Protein 7RAH (pdb70)

GO terms:
  GO:0044179 hemolysis in another organism (P, IDA)
  GO:0004016 adenylate cyclase activity (F, IDA)
  GO:0007204 positive regulation of cytosolic calcium ion concentration (P, IDA)
  GO:0015267 channel activity (F, IDA)
  GO:0006171 cAMP biosynthetic process (P, IDA)
  GO:0005576 extracellular region (C, EXP)
  GO:0004016 adenylate cyclase activity (F, EXP)
  GO:0141042 symbiont-mediated cAMP intoxication of host cell (P, EXP)

Solvent-accessible surface area: 50320 Å² total; per-residue (Å²): 126,9,91,10,98,16,95,57,86,64,43,64,13,29,89,44,66,179,5,71,4,49,3,126,4,73,98,88,0,47,42,18,0,3,0,0,11,17,68,73,104,21,31,8,126,3,7,0,18,81,7,46,115,66,30,83,86,26,57,108,36,6,50,10,63,35,71,29,46,70,4,32,1,17,1,45,83,2,72,34,97,2,13,4,24,0,0,0,0,0,0,12,59,83,22,11,26,21,1,23,7,0,86,0,24,4,113,64,129,57,63,18,69,14,57,14,7,0,2,33,9,11,84,80,4,32,121,79,46,22,3,1,0,0,0,0,0,6,60,0,24,33,90,122,17,88,22,75,2,58,10,73,54,73,84,66,136,125,35,40,31,62,10,76,19,82,10,56,69,149,64,4,3,8,2,2,5,0,11,0,32,17,81,67,86,32,6,73,151,59,41,30,0,14,0,27,0,66,9,150,49,50,145,76,59,51,81,46,33,13,46,82,110,127,105,77,82,13,84,30,59,34,30,79,35,16,120,74,52,26,65,31,101,0,33,1,52,9,62,65,38,87,5,35,7,27,0,0,0,0,0,10,12,34,101,90,126,133,11,53,4,0,0,0,5,0,2,33,29,70,38,57,42,29,8,126,57,0,130,81,34,6,76,3,42,32,50,54,101,148,66,17,0,44,0,67,0,40,62,3,93,72,115,1,34,4,67,0,5,0,0,18,4,5,0,27,12,0,4,12,9,1,9,76,28,4,108,27,15,34,0,19,7,29,78,103,77,60,89,24,12,50,9,18,14,3,35,1,15,87,79,5,42,67,84,51,61,0,4,0,0,0,3,0,24,41,0,10,3,58,72,18,84,28,46,2,33,100,40,93,34,110,90,30,45,20,58,3,70,24,35,96,19,130,59,16,23,41,8,16,3,0,0,0,31,5,82,32,105,20,33,76,130,84,62,15,52,0,24,2,32,0,162,46,34,138,28,168,41,100,64,100,3,89,56,98,100,134,51,93,14,76,14,58,52,69,108,34,41,1,38,121,46,64,162,4,64,0,53,0,58,10,75,42,63,7,40,45,42,20,0,0,0,0,3,16,70,100,95,55,18,2,77,16,28,0,59,12,6,67,61,58,18,122,81,15,36,99,42,3,53,10,67,30,77,29,60,66,3,21,0,18,0,59,48,4,72,66,96,2,31,8,28,0,10,0,0,0,2,8,68,34,66,4,40,22,4,86,10,0,64,3,10,17,90,87,109,92,17,46,12,53,8,46,53,47,109,43,35,113,99,3,88,176,85,73,60,72,9,58,11,2,1,1,11,54,0,6,21,98,117,38,107,24,86,116,158,83,136,42,90,91,17,32,20,108,30,48,122,185,46,19,4,3,0,13,4,2,32,20,62,0,35,9,134,32,33,127,71,61,51,92,128,89,99,8,86,30,32,53,84,46,84,31,140,50,71,58,52,16,97,1,32,1,90,4,36,63,40,58,18,53,60,52,3,0,1,0,0,19,23,86,93,84,106,26,15,76,7,0,0,1,1,3,2,25,74,44,26,44,35,36,26,116,158,5,122,69,59,3,59,8,71,33,56,118,106,48,30,9,0,75,0,49,2,32,88,13,74,72,94,1,18,4,44,1,6,0,0,25,7,1,39,71,19,109,78,23,55,11,58,0,45,32,28,1,86,16,0,47,3,44,6,24,63,112,61,81,82,22,16,29,15,40,124,48,15,88,35,13,12,1,40,37,0,6,10,87,86,16,88,24,41,20,100,101,36,95,55,103,87,30,43,24,61,5,66,31,35,104,27,129,72,17,27,34,11,18,6,1,6,2,50,39,78,86,116,125,13,33,3,61,0,166,55,27,120,50,130,42,105,121,133,89,56,117,16,42,85,42,110,34,91,22,88,22,61,15,22,36,119,30,18,90,5,26,0,20,64,31,80,0,16,0,40,3,23,82,72,138,12,62,132,86,1,68,86,6,19,33,99,48,0,0,67,4,29,15,82,138,15,26,0,30,1,10,7,22,2,1,1,10,0,1,0,38,10,132,79,5,38,15,0,20,0,0,135,22,50,4,130,3,3,0,32,99,117,85,2,54,0,60,0,42,42,18,72,1,44,0,82,0,37,11,23,69,1,51,0,53,0,12,85,12,104,2,37,1,82,0,51,91,23,71,1,63,0,39,4,22,15,14,44,61,44,5,59,1,24,0,19,67,32,112,0,18,0,21,0,53,30,0,34,65,134,65,192,57,98,4,35,28,113,78,34,38,3,0,3,0,0,5,10,7,3,7,0,4,0,1,8,13,158,69,62,34,56,11,0,31,2,78,64,4,24,23,0,32,0,2,70,56,84,0,0,0,10,1,11,54,89,60,2,37,0,58,0,68,19,24,65,1,24,0,29,0,18,64,24,64,5,63,0,63,0,24,82,23,74,1,89,0,36,0,41,9,9,43,1,34,0,76,0,25,107,23,71,2,26,0,28,0,3,34,32,109,181,128,154,7,80,0,26,0,85,0,26,94,30,74,0,30,0,38,4,2,90,38,40,9,75,1,18,0,57,9,64,55,38,43,136,2,17,0,121,4,113,12,23,71,115,69,24,123,108,28,136,106,61,60,34,14,18,2,49,5,88,90,44,101,12,4,0,23,0,61,26,45,76,153,56,60,69,44,64,6,130,63,51,66,46,96

Secondary structure (DSSP, 8-state):
---EE-S-SEEEE-TT--EEEEEEESS--TT-EEEEEE-TTS-EEEEEETTTEEPTT--TTEEEEEETTEEEEEESS--GGG-EEEEEEE-SSSS--B---EEEEE--SS-B--EEEEEPPPHHHHHHTEEEEEEEEEEEBSS--EEEEEETTEEE-TTEEEEEPPPPTTT--EEEEEEEEEEHHHHTT--EEEEEEEETTEEEEEEEEEETT--/-EEEEE---EE-TT--EEEEEEEESS-GGGS-EEEEEE-TT--EEEEEEE-TTSS-EE--TTTTTTEEEEEETTTTEEEEEE-S--GGG-EEEEEEEEEEETTEEEEEEE---EEEEE-SSPPBPPEEEEE---GGGEETTEEEEEEEEEEEBSS--EEEEGGGT--TTEEEPPPEE-TTS-EEEEEEEEEEGGGGGT--EEEEEEEGGGTEEEEEEEPPP--/--EEEE-SEEEE-TT--EEEEEEESS---GGGEEEEEE-TTS--EEEEETTTEE-TT--TTEEEEEETTEEEEEESS--GGG-EEEEEEE-SSSSPEE---EEEEE----B--EEEEEPPPHHHHTTT----EEEEEEEBSS-EEEE---S--EEEPPPPTTT--EEEEE--EEEETT-SS-EE-/-EEEEP--EEE-TT--EEEEEEEESS-GGGEEEEEEEE-TT---EEEEEE-TTT--EEE-GGGBTTEEEEEETTTTEEEEEE-S--GGG-EEEEEEEEEESSS-------EE---EEEEE-S-------B--EEEE--EEEESS--EEEEBTTTTB-SSEEEPPPEE-TTS-EEE-EEEEE-S---EEEETTTTEEEE-/-EEE--SS--EEE----SS-EEEE--SS--EEESSSSPPPHHHHHHHTTEEEEEETTTTEEESSTTT-TT-EEEEES--EEE--SSEEEEE--SS--EEE--SS--EEE--SS--EEE--SSS-EEE--SS--EEE--S-SS--EEE--SS--EEE-GGGS-SS---S-BTTSEEEEEETTTTEEEEEEETTEEEEEEEES--EEE--SSEEEEE--SS--EEE--SSS-EEE--SS--EEE--SSS-EEE--SSS-EEE--SS--EEE-----------EEE--SS--EEEE-TT--EEEE---TT---EEEESS-GGGEEEEEETTEEEEEETTSS-EEEETTTTT-GGG---EEEE-

Foldseek 3Di:
DKAKEWPAAEDAEAFFAKDKTKIFIPWFLAQQKWKWWQAPVGDIDTADGSQFHGDPPHDPQWGKDDGITMIMIIRRGDDLRRQTWMKMWRPRDPPTDIYPIYGYAYPDPDWAAWDKDKDWADPVQLVVFWTKIKIKTDFGPDPDKDKWKDFQNHTDDPQKDKDKDDQDSPSSGIMMMIIRTDGSVVVVVTFKIWIWMDDPVDPHIDIDMGTNPPD/DAKAKDWADEAEAFAKTKIKIADDDDQQLQFKKFKWWAAPVRDIGTAWIAHSNRPDIDGDPVQPPFWDWGDDSVRRMIMIMGGNDDQRPFTWMKMFTWDDDPHDIDTDGIHGTGTHGHHPDDWDAWDKDWFAWDPVQDDDQKTKIWIKTDFGDDDDKDKDKPVPPDDPQKDWDDWDQDPVRGTITMIMGMDGPVCLVPDWMWMWMADPNVRDTDIHIHHHDDD/DAKAKPDQEAEAAFFGKDKIKIFDPWWAALQFKFKWWDAPPDDIDTAGGSFFRGDPPHDPQWGKDDGTGIIMIIGRGDDLVRFTWMKMWGPRDPPIDIYPTYGYAYDDPFDFWDKDKDWADPVRCVVVDTQIKIKTPFGPDPDKDADPPPQKDKDKDDQDSPRRGIMMMISHWMGDPPDPHTDDD/DAWAKDAADEEAQQAKDKIKIADDDDQLQFWKKWKWWAAVPGDIHTAWIARQVPRDIDGDPVCVVQWDWDHDNVRSMIMIMGHNGHQVRQTWMKMFTFFGNDDDTDGDGDYIHPTYGYGYDNDDFDDWDWDVDKDWIKTDFGAPDDKDKDDPVNPDDPQKDWDDWDQDPVRTIMTMIMGNDNVVDIWMQDPVVRDIDDD/DEEAADQEEEEAEDELDQAEYEYENHHYAYEYEHAPDDHDPVCCVVVPQEAWEEAVQQQWINSRPPPRRNRIYRYDPHAEYHTYLGEYEYEAHQEAYEYEQAHYEYEYEDAHYAYEYEPHHYAYEYHDAHYEYEYEYAQDLHEYEEANHDYAYEYEDARQDDPDDGDAAAVVFAQKEEAQQVQKIFRGDDVPDTGIYGHYPHAEYEAYQTEYHAEGHQEAHEYAHAHYAYEYEHYHYEYEEHQHAYAYEYECAAYAYEYELHHEEYEYEQHAHPPLRAEYEAENYDYAYEYEEEARRHEYEYFFFPLDAHEYEYAAAPVQWDWDDDPQWIWIDGHPGNHIYIQPNCNVDNGSHHDHYHYD

Nearest PDB structures (foldseek):
  7rah-assembly1_A  TM=1.005E+00  e=9.576E-44  Mus musculus
  5it2-assembly1_L  TM=9.263E-01  e=7.895E-34  Homo sapiens
  6dc9-assembly2_M  TM=9.165E-01  e=2.659E-32  Homo sapiens
  3ulu-assembly1_E  TM=9.504E-01  e=9.015E-30  Homo sapiens
  6amm-assembly1_L  TM=8.736E-01  e=2.185E-30  Homo sapiens

Structure (mmCIF, N/CA/C/O backbone):
data_7RAH
#
_entry.id   7RAH
#
_cell.length_a   65.559
_cell.length_b   117.020
_cell.length_c   254.709
_cell.angle_alpha   90.000
_cell.angle_beta   90.000
_cell.angle_gamma   90.000
#
_symmetry.space_group_name_H-M   'P 21 21 21'
#
loop_
_entity.id
_entity.type
_entity.pdbx_description
1 polymer 'M1H5 Fab Light Chain'
2 polymer 'M1H5 Fab Heavy Chain'
3 polymer 'M2B10 Fab Light Chain'
4 polymer 'M2B10 Fab Heavy Chain'
5 polymer 'Bifunctional adenylate cyclase toxin/hemolysin CyaA,Bifunctional adenylate cyclase toxin/hemolysin CyaA'
6 non-polymer 'PHOSPHATE ION'
7 non-polymer 'CALCIUM ION'
8 water water
#
loop_
_atom_site.group_PDB
_atom_site.id
_atom_site.type_symbol
_atom_site.label_atom_id
_atom_site.label_alt_id
_atom_site.label_comp_id
_atom_site.label_asym_id
_atom_site.label_entity_id
_atom_site.label_seq_id
_atom_site.pdbx_PDB_ins_code
_atom_site.Cartn_x
_atom_site.Cartn_y
_atom_site.Cartn_z
_atom_site.occupancy
_atom_site.B_iso_or_equiv
_atom_site.auth_seq_id
_atom_site.auth_comp_id
_atom_site.auth_asym_id
_atom_site.auth_atom_id
_atom_site.pdbx_PDB_model_num
ATOM 1 N N . ASP A 1 1 ? 11.01576 -13.71383 49.98661 1.000 99.32785 1 ASP A N 1
ATOM 2 C CA . ASP A 1 1 ? 10.50465 -12.64025 49.14280 1.000 81.09618 1 ASP A CA 1
ATOM 3 C C . ASP A 1 1 ? 9.07555 -12.92936 48.70054 1.000 79.34758 1 ASP A C 1
ATOM 4 O O . ASP A 1 1 ? 8.56846 -14.03577 48.88874 1.000 84.50905 1 ASP A O 1
ATOM 9 N N . ILE A 1 2 ? 8.42950 -11.92755 48.11325 1.000 70.48291 2 ILE A N 1
ATOM 10 C CA . ILE A 1 2 ? 7.07899 -12.09448 47.58918 1.000 65.35002 2 ILE A CA 1
ATOM 11 C C . ILE A 1 2 ? 7.15456 -12.82135 46.25452 1.000 72.00005 2 ILE A C 1
ATOM 12 O O . ILE A 1 2 ? 7.88869 -12.40882 45.34858 1.000 71.12276 2 ILE A O 1
ATOM 17 N N . GLN A 1 3 ? 6.39570 -13.90477 46.12857 1.000 59.35533 3 GLN A N 1
ATOM 18 C CA . GLN A 1 3 ? 6.36271 -14.69567 44.90768 1.000 63.21653 3 GLN A CA 1
ATOM 19 C C . GLN A 1 3 ? 5.10819 -14.35981 44.11466 1.000 59.32602 3 GLN A C 1
ATOM 20 O O . GLN A 1 3 ? 4.00272 -14.33944 44.66665 1.000 54.77415 3 GLN A O 1
ATOM 26 N N . MET A 1 4 ? 5.28558 -14.09127 42.82627 1.000 53.48144 4 MET A N 1
ATOM 27 C CA . MET A 1 4 ? 4.18046 -13.81485 41.92155 1.000 51.52688 4 MET A CA 1
ATOM 28 C C . MET A 1 4 ? 3.95511 -15.04667 41.05629 1.000 56.73661 4 MET A C 1
ATOM 29 O O . MET A 1 4 ? 4.85361 -15.46378 40.31723 1.000 55.36382 4 MET A O 1
ATOM 34 N N . ILE A 1 5 ? 2.76508 -15.62979 41.15610 1.000 57.87055 5 ILE A N 1
ATOM 35 C CA . ILE A 1 5 ? 2.43415 -16.87017 40.46746 1.000 53.71919 5 ILE A CA 1
ATOM 36 C C . ILE A 1 5 ? 1.31149 -16.59017 39.48175 1.000 57.58221 5 ILE A C 1
ATOM 37 O O . ILE A 1 5 ? 0.21998 -16.16252 39.87830 1.000 56.76609 5 ILE A O 1
ATOM 42 N N . GLN A 1 6 ? 1.58217 -16.82448 38.20217 1.000 57.73256 6 GLN A N 1
ATOM 43 C CA . GLN A 1 6 ? 0.55614 -16.85029 37.16811 1.000 61.13310 6 GLN A CA 1
ATOM 44 C C . GLN A 1 6 ? 0.30288 -18.31505 36.83313 1.000 62.28537 6 GLN A C 1
ATOM 45 O O . GLN A 1 6 ? 1.17562 -18.98924 36.27671 1.000 69.46795 6 GLN A O 1
ATOM 51 N N . SER A 1 7 ? -0.88584 -18.80885 37.19356 1.000 69.04742 7 SER A N 1
ATOM 52 C CA . SER A 1 7 ? -1.16498 -20.23899 37.08892 1.000 72.28080 7 SER A CA 1
ATOM 53 C C . SER A 1 7 ? -1.06293 -20.73722 35.65371 1.000 67.91396 7 SER A C 1
ATOM 54 O O . SER A 1 7 ? -0.68310 -21.89117 35.42278 1.000 64.30836 7 SER A O 1
ATOM 57 N N . THR A 1 8 ? -1.38902 -19.89106 34.68340 1.000 63.39247 8 THR A N 1
ATOM 58 C CA . THR A 1 8 ? -1.34100 -20.25343 33.27424 1.000 60.02724 8 THR A CA 1
ATOM 59 C C . THR A 1 8 ? -0.04937 -19.72384 32.66296 1.000 59.68744 8 THR A C 1
ATOM 60 O O . THR A 1 8 ? 0.21822 -18.51848 32.71426 1.000 56.09463 8 THR A O 1
ATOM 64 N N . SER A 1 9 ? 0.75157 -20.62584 32.09636 1.000 65.26437 9 SER A N 1
ATOM 65 C CA . SER A 1 9 ? 1.96771 -20.22692 31.40131 1.000 58.56651 9 SER A CA 1
ATOM 66 C C . SER A 1 9 ? 1.71554 -19.89659 29.93884 1.000 59.40059 9 SER A C 1
ATOM 67 O O . SER A 1 9 ? 2.45123 -19.09182 29.35522 1.000 58.55932 9 SER A O 1
ATOM 70 N N . SER A 1 10 ? 0.69318 -20.50068 29.33801 1.000 56.20500 10 SER A N 1
ATOM 71 C CA . SER A 1 10 ? 0.36269 -20.27227 27.94004 1.000 61.67367 10 SER A CA 1
ATOM 72 C C . SER A 1 10 ? -1.11570 -20.55777 27.73185 1.000 55.44735 10 SER A C 1
ATOM 73 O O . SER A 1 10 ? -1.66982 -21.47421 28.34513 1.000 61.34933 10 SER A O 1
ATOM 76 N N . LEU A 1 11 ? -1.74668 -19.77064 26.86448 1.000 55.52018 11 LEU A N 1
ATOM 77 C CA . LEU A 1 11 ? -3.15138 -19.96740 26.54715 1.000 62.50845 11 LEU A CA 1
ATOM 78 C C . LEU A 1 11 ? -3.41317 -19.47349 25.13276 1.000 60.56190 11 LEU A C 1
ATOM 79 O O . LEU A 1 11 ? -2.69725 -18.61158 24.61465 1.000 58.66934 11 LEU A O 1
ATOM 84 N N . SER A 1 12 ? -4.44550 -20.03599 24.51214 1.000 59.96017 12 SER A N 1
ATOM 85 C CA . SER A 1 12 ? -4.86240 -19.65067 23.17242 1.000 61.77004 12 SER A CA 1
ATOM 86 C C . SER A 1 12 ? -6.33383 -19.27366 23.20909 1.000 61.12083 12 SER A C 1
ATOM 87 O O . SER A 1 12 ? -7.14246 -19.97731 23.82226 1.000 73.00053 12 SER A O 1
ATOM 90 N N . ALA A 1 13 ? -6.67580 -18.16201 22.56409 1.000 57.83138 13 ALA A N 1
ATOM 91 C CA . ALA A 1 13 ? -8.05104 -17.69428 22.52012 1.000 62.52311 13 ALA A CA 1
ATOM 92 C C . ALA A 1 13 ? -8.34498 -17.12768 21.13975 1.000 62.56688 13 ALA A C 1
ATOM 93 O O . ALA A 1 13 ? -7.43880 -16.75928 20.38852 1.000 58.14520 13 ALA A O 1
ATOM 95 N N . SER A 1 14 ? -9.63192 -17.05829 20.81663 1.000 66.19019 14 SER A N 1
ATOM 96 C CA . SER A 1 14 ? -10.05823 -16.63405 19.49414 1.000 69.27039 14 SER A CA 1
ATOM 97 C C . SER A 1 14 ? -10.11584 -15.11248 19.40038 1.000 63.09860 14 SER A C 1
ATOM 98 O O . SER A 1 14 ? -10.10177 -14.39737 20.40530 1.000 70.20810 14 SER A O 1
ATOM 101 N N . LEU A 1 15 ? -10.17546 -14.62150 18.16485 1.000 64.95539 15 LEU A N 1
ATOM 102 C CA . LEU A 1 15 ? -10.36610 -13.19602 17.94186 1.000 61.28722 15 LEU A CA 1
ATOM 103 C C . LEU A 1 15 ? -11.74594 -12.77284 18.42855 1.000 68.20100 15 LEU A C 1
ATOM 104 O O . LEU A 1 15 ? -12.72488 -13.51179 18.29332 1.000 67.35104 15 LEU A O 1
ATOM 109 N N . GLY A 1 16 ? -11.81858 -11.57707 19.00868 1.000 66.30325 16 GLY A N 1
ATOM 110 C CA . GLY A 1 16 ? -13.04797 -11.09143 19.59635 1.000 59.64829 16 GLY A CA 1
ATOM 111 C C . GLY A 1 16 ? -13.42718 -11.73071 20.91398 1.000 67.22478 16 GLY A C 1
ATOM 112 O O . GLY A 1 16 ? -14.43517 -11.32823 21.50943 1.000 74.29229 16 GLY A O 1
ATOM 113 N N . ASP A 1 17 ? -12.65882 -12.70713 21.38906 1.000 66.66343 17 ASP A N 1
ATOM 114 C CA . ASP A 1 17 ? -12.94741 -13.37863 22.64513 1.000 68.80859 17 ASP A CA 1
ATOM 115 C C . ASP A 1 17 ? -12.55025 -12.50406 23.83059 1.000 66.47141 17 ASP A C 1
ATOM 116 O O . ASP A 1 17 ? -11.74414 -11.57680 23.71380 1.000 56.74387 17 ASP A O 1
ATOM 121 N N . ARG A 1 18 ? -13.13422 -12.81256 24.98572 1.000 70.26778 18 ARG A N 1
ATOM 122 C CA . ARG A 1 18 ? -12.75326 -12.17867 26.24112 1.000 64.68521 18 ARG A CA 1
ATOM 123 C C . ARG A 1 18 ? -11.73319 -13.06604 26.94337 1.000 66.03399 18 ARG A C 1
ATOM 124 O O . ARG A 1 18 ? -12.02185 -14.22709 27.25473 1.000 68.90858 18 ARG A O 1
ATOM 132 N N . VAL A 1 19 ? -10.54435 -12.52131 27.18665 1.000 61.78736 19 VAL A N 1
ATOM 133 C CA . VAL A 1 19 ? -9.42140 -13.27105 27.73534 1.000 58.54818 19 VAL A CA 1
ATOM 134 C C . VAL A 1 19 ? -9.09734 -12.71222 29.11228 1.000 59.56687 19 VAL A C 1
ATOM 135 O O . VAL A 1 19 ? -9.04216 -11.49041 29.29341 1.000 57.31175 19 VAL A O 1
ATOM 139 N N . THR A 1 20 ? -8.87505 -13.60378 30.07571 1.000 59.84442 20 THR A N 1
ATOM 140 C CA . THR A 1 20 ? -8.50856 -13.21820 31.43129 1.000 57.75484 20 THR A CA 1
ATOM 141 C C . THR A 1 20 ? -7.23048 -13.93990 31.83092 1.000 51.33932 20 THR A C 1
ATOM 142 O O . THR A 1 20 ? -7.13762 -15.16506 31.70318 1.000 54.18856 20 THR A O 1
ATOM 146 N N . ILE A 1 21 ? -6.24852 -13.17634 32.30370 1.000 52.71560 21 ILE A N 1
ATOM 147 C CA . ILE A 1 21 ? -4.99602 -13.71087 32.82425 1.000 44.98161 21 ILE A CA 1
ATOM 148 C C . ILE A 1 21 ? -4.93955 -13.40146 34.31230 1.000 47.79724 21 ILE A C 1
ATOM 149 O O . ILE A 1 21 ? -5.12370 -12.24794 34.71872 1.000 53.08532 21 ILE A O 1
ATOM 154 N N . SER A 1 22 ? -4.68935 -14.42470 35.12169 1.000 52.52480 22 SER A N 1
ATOM 155 C CA . SER A 1 22 ? -4.69416 -14.28293 36.56881 1.000 53.53767 22 SER A CA 1
ATOM 156 C C . SER A 1 22 ? -3.27423 -14.17641 37.11147 1.000 50.81621 22 SER A C 1
ATOM 157 O O . SER A 1 22 ? -2.31812 -14.68847 36.52309 1.000 51.76957 22 SER A O 1
ATOM 160 N N . CYS A 1 23 ? -3.15280 -13.49684 38.24793 1.000 48.79497 23 CYS A N 1
ATOM 161 C CA . CYS A 1 23 ? -1.89463 -13.34991 38.96243 1.000 55.04883 23 CYS A CA 1
ATOM 162 C C . CYS A 1 23 ? -2.17951 -13.52630 40.44576 1.000 55.00441 23 CYS A C 1
ATOM 163 O O . CYS A 1 23 ? -3.22778 -13.09580 40.93525 1.000 60.43329 23 CYS A O 1
ATOM 166 N N . ARG A 1 24 ? -1.26082 -14.17958 41.15435 1.000 54.85417 24 ARG A N 1
ATOM 167 C CA . ARG A 1 24 ? -1.41383 -14.42129 42.58361 1.000 58.78192 24 ARG A CA 1
ATOM 168 C C . ARG A 1 24 ? -0.11757 -14.09025 43.30604 1.000 59.68893 24 ARG A C 1
ATOM 169 O O . ARG A 1 24 ? 0.96211 -14.51623 42.88294 1.000 61.74902 24 ARG A O 1
ATOM 177 N N . ALA A 1 25 ? -0.23036 -13.33661 44.39363 1.000 54.38623 25 ALA A N 1
ATOM 178 C CA . ALA A 1 25 ? 0.90418 -12.98630 45.23141 1.000 55.39553 25 ALA A CA 1
ATOM 179 C C . ALA A 1 25 ? 0.87469 -13.80637 46.51408 1.000 54.61255 25 ALA A C 1
ATOM 180 O O . ALA A 1 25 ? -0.19268 -14.12309 47.04416 1.000 57.69624 25 ALA A O 1
ATOM 182 N N . SER A 1 26 ? 2.06463 -14.15204 47.00897 1.000 59.07302 26 SER A N 1
ATOM 183 C CA . SER A 1 26 ? 2.16867 -14.91661 48.24595 1.000 58.61723 26 SER A CA 1
ATOM 184 C C . SER A 1 26 ? 1.81527 -14.09458 49.47815 1.000 61.82878 26 SER A C 1
ATOM 185 O O . SER A 1 26 ? 1.62026 -14.67326 50.55273 1.000 62.53333 26 SER A O 1
ATOM 188 N N . GLN A 1 27 ? 1.73900 -12.77166 49.35212 1.000 61.71419 27 GLN A N 1
ATOM 189 C CA . GLN A 1 27 ? 1.36641 -11.89262 50.44912 1.000 58.79555 27 GLN A CA 1
ATOM 190 C C . GLN A 1 27 ? 0.40092 -10.84217 49.92324 1.000 60.89014 27 GLN A C 1
ATOM 191 O O . GLN A 1 27 ? 0.14799 -10.74506 48.71967 1.000 65.12282 27 GLN A O 1
ATOM 197 N N . ASP A 1 28 ? -0.13992 -10.04770 50.84102 1.000 60.93474 28 ASP A N 1
ATOM 198 C CA . ASP A 1 28 ? -0.92778 -8.88592 50.45288 1.000 60.04497 28 ASP A CA 1
ATOM 199 C C . ASP A 1 28 ? 0.00266 -7.81153 49.90501 1.000 55.44330 28 ASP A C 1
ATOM 200 O O . ASP A 1 28 ? 0.91923 -7.36365 50.60146 1.000 62.26135 28 ASP A O 1
ATOM 205 N N . ILE A 1 29 ? -0.22168 -7.40353 48.65732 1.000 45.90749 29 ILE A N 1
ATOM 206 C CA . ILE A 1 29 ? 0.61239 -6.39848 48.01174 1.000 51.79381 29 ILE A CA 1
ATOM 207 C C . ILE A 1 29 ? -0.09907 -5.05557 47.90342 1.000 56.46363 29 ILE A C 1
ATOM 208 O O . ILE A 1 29 ? 0.39259 -4.15243 47.21784 1.000 56.04312 29 ILE A O 1
ATOM 213 N N . SER A 1 30 ? -1.25063 -4.90488 48.56295 1.000 60.30622 30 SER A N 1
ATOM 214 C CA . SER A 1 30 ? -1.92002 -3.61127 48.72512 1.000 54.28194 30 SER A CA 1
ATOM 215 C C . SER A 1 30 ? -2.21302 -2.94612 47.38079 1.000 58.27482 30 SER A C 1
ATOM 216 O O . SER A 1 30 ? -2.01994 -1.74001 47.20913 1.000 57.04018 30 SER A O 1
ATOM 219 N N . ASN A 1 31 ? -2.67339 -3.74286 46.41665 1.000 53.48914 31 ASN A N 1
ATOM 220 C CA . ASN A 1 31 ? -3.09476 -3.32019 45.08282 1.000 51.73418 31 ASN A CA 1
ATOM 221 C C . ASN A 1 31 ? -1.95821 -2.76402 44.23107 1.000 48.74184 31 ASN A C 1
ATOM 222 O O . ASN A 1 31 ? -2.21035 -2.34443 43.09462 1.000 48.02729 31 ASN A O 1
ATOM 227 N N . TYR A 1 32 ? -0.72117 -2.74447 44.72840 1.000 45.53113 32 TYR A N 1
ATOM 228 C CA . TYR A 1 32 ? 0.41065 -2.32059 43.91323 1.000 43.45633 32 TYR A CA 1
ATOM 229 C C . TYR A 1 32 ? 0.77029 -3.41860 42.92128 1.000 46.36734 32 TYR A C 1
ATOM 230 O O . TYR A 1 32 ? 1.79833 -4.08754 43.06797 1.000 46.37485 32 TYR A O 1
ATOM 239 N N . LEU A 1 33 ? -0.07669 -3.61202 41.91285 1.000 44.12095 33 LEU A N 1
ATOM 240 C CA . LEU A 1 33 ? 0.06848 -4.69067 40.94634 1.000 42.40451 33 LEU A CA 1
ATOM 241 C C . LEU A 1 33 ? 0.09335 -4.08956 39.54947 1.000 44.95890 33 LEU A C 1
ATOM 242 O O . LEU A 1 33 ? -0.79793 -3.31410 39.18948 1.000 45.81188 33 LEU A O 1
ATOM 247 N N . ASN A 1 34 ? 1.11357 -4.43803 38.77015 1.000 44.40581 34 ASN A N 1
ATOM 248 C CA . ASN A 1 34 ? 1.29715 -3.89226 37.43414 1.000 45.07541 34 ASN A CA 1
ATOM 249 C C . ASN A 1 34 ? 1.35116 -5.01243 36.40481 1.000 48.16373 34 ASN A C 1
ATOM 250 O O . ASN A 1 34 ? 1.76742 -6.13523 36.70299 1.000 48.35911 34 ASN A O 1
ATOM 255 N N . TRP A 1 35 ? 0.92782 -4.69269 35.18551 1.000 45.89978 35 TRP A N 1
ATOM 256 C CA . TRP A 1 35 ? 0.93634 -5.63117 34.07402 1.000 46.51154 35 TRP A CA 1
ATOM 257 C C . TRP A 1 35 ? 1.79767 -5.08145 32.94770 1.000 46.82704 35 TRP A C 1
ATOM 258 O O . TRP A 1 35 ? 1.70902 -3.89831 32.60432 1.000 43.19651 35 TRP A O 1
ATOM 269 N N . TYR A 1 36 ? 2.62992 -5.94542 32.37649 1.000 41.10801 36 TYR A N 1
ATOM 270 C CA . TYR A 1 36 ? 3.48762 -5.58603 31.25951 1.000 40.96654 36 TYR A CA 1
ATOM 271 C C . TYR A 1 36 ? 3.23611 -6.52659 30.09041 1.000 42.05627 36 TYR A C 1
ATOM 272 O O . TYR A 1 36 ? 2.93388 -7.70980 30.27284 1.000 47.59193 36 TYR A O 1
ATOM 281 N N . GLN A 1 37 ? 3.35883 -5.98241 28.88601 1.000 42.82381 37 GLN A N 1
ATOM 282 C CA . GLN A 1 37 ? 3.19003 -6.73317 27.65188 1.000 41.16338 37 GLN A CA 1
ATOM 283 C C . GLN A 1 37 ? 4.52095 -6.78745 26.91910 1.000 42.06056 37 GLN A C 1
ATOM 284 O O . GLN A 1 37 ? 5.12600 -5.74464 26.64879 1.000 46.40432 37 GLN A O 1
ATOM 290 N N . GLN A 1 38 ? 4.97702 -7.99663 26.60638 1.000 37.30060 38 GLN A N 1
ATOM 291 C CA . GLN A 1 38 ? 6.17534 -8.19648 25.80022 1.000 38.00907 38 GLN A CA 1
ATOM 292 C C . GLN A 1 38 ? 5.75815 -8.79287 24.46278 1.000 43.54951 38 GLN A C 1
ATOM 293 O O . GLN A 1 38 ? 5.32052 -9.94680 24.39847 1.000 42.56127 38 GLN A O 1
ATOM 299 N N . LYS A 1 39 ? 5.88768 -8.00061 23.40213 1.000 45.30396 39 LYS A N 1
ATOM 300 C CA . LYS A 1 39 ? 5.60413 -8.48078 22.06496 1.000 48.09481 39 LYS A CA 1
ATOM 301 C C . LYS A 1 39 ? 6.62508 -9.54428 21.66454 1.000 46.15756 39 LYS A C 1
ATOM 302 O O . LYS A 1 39 ? 7.69349 -9.65055 22.27089 1.000 45.28149 39 LYS A O 1
ATOM 308 N N . PRO A 1 40 ? 6.30520 -10.36226 20.65644 1.000 56.99620 40 PRO A N 1
ATOM 309 C CA . PRO A 1 40 ? 7.25718 -11.40258 20.22911 1.000 55.73051 40 PRO A CA 1
ATOM 310 C C . PRO A 1 40 ? 8.63420 -10.87510 19.85817 1.000 49.51080 40 PRO A C 1
ATOM 311 O O . PRO A 1 40 ? 9.62018 -11.61121 19.99157 1.000 54.64735 40 PRO A O 1
ATOM 315 N N . ASP A 1 41 ? 8.74089 -9.62692 19.40317 1.000 51.83925 41 ASP A N 1
ATOM 316 C CA . ASP A 1 41 ? 10.04125 -9.06086 19.06367 1.000 50.44724 41 ASP A CA 1
ATOM 317 C C . ASP A 1 41 ? 10.84059 -8.62791 20.28732 1.000 51.15847 41 ASP A C 1
ATOM 318 O O . ASP A 1 41 ? 11.95199 -8.11205 20.12757 1.000 52.78155 41 ASP A O 1
ATOM 323 N N . GLY A 1 42 ? 10.30785 -8.81504 21.49528 1.000 49.18145 42 GLY A N 1
ATOM 324 C CA . GLY A 1 42 ? 11.03900 -8.55874 22.71768 1.000 45.55712 42 GLY A CA 1
ATOM 325 C C . GLY A 1 42 ? 10.73659 -7.23814 23.39499 1.000 44.12630 42 GLY A C 1
ATOM 326 O O . GLY A 1 42 ? 11.10727 -7.06663 24.56329 1.000 44.80630 42 GLY A O 1
ATOM 327 N N . THR A 1 43 ? 10.08363 -6.30431 22.70766 1.000 43.90031 43 THR A N 1
ATOM 328 C CA . THR A 1 43 ? 9.82149 -4.99788 23.29655 1.000 47.41989 43 THR A CA 1
ATOM 329 C C . THR A 1 43 ? 8.80556 -5.11199 24.42804 1.000 44.95065 43 THR A C 1
ATOM 330 O O . THR A 1 43 ? 7.81195 -5.83594 24.32360 1.000 46.50761 43 THR A O 1
ATOM 334 N N . VAL A 1 44 ? 9.06379 -4.39149 25.51748 1.000 43.49057 44 VAL A N 1
ATOM 335 C CA . VAL A 1 44 ? 8.24854 -4.44573 26.72679 1.000 43.81801 44 VAL A CA 1
ATOM 336 C C . VAL A 1 44 ? 7.51160 -3.12201 26.87528 1.000 46.49366 44 VAL A C 1
ATOM 337 O O . VAL A 1 44 ? 8.10845 -2.05003 26.71468 1.000 46.98407 44 VAL A O 1
ATOM 341 N N . LYS A 1 45 ? 6.22032 -3.19657 27.19463 1.000 47.10148 45 LYS A N 1
ATOM 342 C CA . LYS A 1 45 ? 5.38710 -2.01475 27.36086 1.000 42.16222 45 LYS A CA 1
ATOM 343 C C . LYS A 1 45 ? 4.52262 -2.17519 28.60135 1.000 44.97500 45 LYS A C 1
ATOM 344 O O . LYS A 1 45 ? 4.02840 -3.27027 28.88384 1.000 49.62677 45 LYS A O 1
ATOM 350 N N . LEU A 1 46 ? 4.34152 -1.08069 29.33707 1.000 46.64483 46 LEU A N 1
ATOM 351 C CA . LEU A 1 46 ? 3.46827 -1.08851 30.50244 1.000 39.38374 46 LEU A CA 1
ATOM 352 C C . LEU A 1 46 ? 2.01775 -0.93347 30.06363 1.000 42.65236 46 LEU A C 1
ATOM 353 O O . LEU A 1 46 ? 1.68124 -0.00990 29.31612 1.000 45.29050 46 LEU A O 1
ATOM 358 N N . LEU A 1 47 ? 1.16137 -1.84598 30.52051 1.000 41.60167 47 LEU A N 1
ATOM 359 C CA . LEU A 1 47 ? -0.26717 -1.79126 30.23387 1.000 47.83300 47 LEU A CA 1
ATOM 360 C C . LEU A 1 47 ? -1.06187 -1.16111 31.36853 1.000 44.08137 47 LEU A C 1
ATOM 361 O O . LEU A 1 47 ? -1.85825 -0.24524 31.14292 1.000 45.60527 47 LEU A O 1
ATOM 366 N N . ILE A 1 48 ? -0.85872 -1.64274 32.58916 1.000 42.55463 48 ILE A N 1
ATOM 367 C CA . ILE A 1 48 ? -1.67083 -1.26133 33.73496 1.000 40.81658 48 ILE A CA 1
ATOM 368 C C . ILE A 1 48 ? -0.76701 -1.16792 34.95378 1.000 38.60162 48 ILE A C 1
ATOM 369 O O . ILE A 1 48 ? 0.12016 -2.00543 35.14574 1.000 42.61167 48 ILE A O 1
ATOM 374 N N . TYR A 1 49 ? -0.97862 -0.13443 35.76525 1.000 43.77004 49 TYR A N 1
ATOM 375 C CA . TYR A 1 49 ? -0.32397 -0.00146 37.05643 1.000 44.95165 49 TYR A CA 1
ATOM 376 C C . TYR A 1 49 ? -1.38839 0.17205 38.12957 1.000 45.50625 49 TYR A C 1
ATOM 377 O O . TYR A 1 49 ? -2.52196 0.56739 37.84630 1.000 45.19704 49 TYR A O 1
ATOM 386 N N . TYR A 1 50 ? -1.00803 -0.13311 39.36939 1.000 47.64268 50 TYR A N 1
ATOM 387 C CA . TYR A 1 50 ? -1.89844 -0.00505 40.52157 1.000 47.85810 50 TYR A CA 1
ATOM 388 C C . TYR A 1 50 ? -3.20680 -0.75949 40.28610 1.000 50.80280 50 TYR A C 1
ATOM 389 O O . TYR A 1 50 ? -4.30520 -0.21212 40.41415 1.000 54.13772 50 TYR A O 1
ATOM 398 N N . THR A 1 51 ? -3.06768 -2.03002 39.89831 1.000 51.39399 51 THR A N 1
ATOM 399 C CA . THR A 1 51 ? -4.17493 -2.96355 39.70082 1.000 50.84407 51 THR A CA 1
ATOM 400 C C . THR A 1 51 ? -5.05884 -2.61328 38.50609 1.000 47.07020 51 THR A C 1
ATOM 401 O O . THR A 1 51 ? -5.34386 -3.48243 37.67673 1.000 47.10887 51 THR A O 1
ATOM 405 N N . SER A 1 52 ? -5.50450 -1.35887 38.39672 1.000 51.64891 52 SER A N 1
ATOM 406 C CA . SER A 1 52 ? -6.52070 -1.02642 37.40634 1.000 49.99017 52 SER A CA 1
ATOM 407 C C . SER A 1 52 ? -6.26016 0.24682 36.61132 1.000 49.14031 52 SER A C 1
ATOM 408 O O . SER A 1 52 ? -7.05149 0.55542 35.71499 1.000 50.39658 52 SER A O 1
ATOM 411 N N . ARG A 1 53 ? -5.19527 0.99074 36.89334 1.000 51.90550 53 ARG A N 1
ATOM 412 C CA . ARG A 1 53 ? -4.94778 2.24025 36.18583 1.000 51.42829 53 ARG A CA 1
ATOM 413 C C . ARG A 1 53 ? -4.26819 1.96601 34.84978 1.000 50.37208 53 ARG A C 1
ATOM 414 O O . ARG A 1 53 ? -3.23531 1.29223 34.79538 1.000 51.09392 53 ARG A O 1
ATOM 422 N N . LEU A 1 54 ? -4.84340 2.49947 33.77472 1.000 47.60751 54 LEU A N 1
ATOM 423 C CA . LEU A 1 54 ? -4.33884 2.26787 32.42740 1.000 51.48808 54 LEU A CA 1
ATOM 424 C C . LEU A 1 54 ? -3.25390 3.27910 32.08099 1.000 49.00613 54 LEU A C 1
ATOM 425 O O . LEU A 1 54 ? -3.43040 4.48549 32.27893 1.000 51.31003 54 LEU A O 1
ATOM 430 N N . HIS A 1 55 ? -2.13730 2.77990 31.56006 1.000 50.34922 55 HIS A N 1
ATOM 431 C CA . HIS A 1 55 ? -1.06591 3.63888 31.08502 1.000 46.37172 55 HIS A CA 1
ATOM 432 C C . HIS A 1 55 ? -1.52681 4.43264 29.86399 1.000 52.85763 55 HIS A C 1
ATOM 433 O O . HIS A 1 55 ? -2.49538 4.07717 29.18755 1.000 55.44413 55 HIS A O 1
ATOM 440 N N . SER A 1 56 ? -0.82231 5.52906 29.59186 1.000 59.88359 56 SER A N 1
ATOM 441 C CA . SER A 1 56 ? -1.15648 6.36121 28.44407 1.000 58.27220 56 SER A CA 1
ATOM 442 C C . SER A 1 56 ? -0.97648 5.58111 27.14716 1.000 58.01263 56 SER A C 1
ATOM 443 O O . SER A 1 56 ? -0.00825 4.83537 26.97800 1.000 57.25974 56 SER A O 1
ATOM 446 N N . GLY A 1 57 ? -1.92705 5.74980 26.23069 1.000 60.16080 57 GLY A N 1
ATOM 447 C CA . GLY A 1 57 ? -1.87965 5.08859 24.94411 1.000 53.94867 57 GLY A CA 1
ATOM 448 C C . GLY A 1 57 ? -2.31951 3.64203 24.93924 1.000 55.32950 57 GLY A C 1
ATOM 449 O O . GLY A 1 57 ? -2.23109 2.99128 23.89077 1.000 66.95071 57 GLY A O 1
ATOM 450 N N . VAL A 1 58 ? -2.78936 3.11560 26.06520 1.000 53.36333 58 VAL A N 1
ATOM 451 C CA . VAL A 1 58 ? -3.22277 1.72292 26.14671 1.000 57.27812 58 VAL A CA 1
ATOM 452 C C . VAL A 1 58 ? -4.69359 1.64486 25.75529 1.000 60.19952 58 VAL A C 1
ATOM 453 O O . VAL A 1 58 ? -5.51387 2.41178 26.28071 1.000 60.30785 58 VAL A O 1
ATOM 457 N N . PRO A 1 59 ? -5.07026 0.74885 24.84267 1.000 58.39023 59 PRO A N 1
ATOM 458 C CA . PRO A 1 59 ? -6.47734 0.66156 24.43341 1.000 53.16154 59 PRO A CA 1
ATOM 459 C C . PRO A 1 59 ? -7.37993 0.27457 25.59608 1.000 58.34870 59 PRO A C 1
ATOM 460 O O . PRO A 1 59 ? -6.99791 -0.49019 26.48462 1.000 59.62206 59 PRO A O 1
ATOM 464 N N . SER A 1 60 ? -8.60133 0.81318 25.57299 1.000 56.87703 60 SER A N 1
ATOM 465 C CA . SER A 1 60 ? -9.53342 0.64430 26.68147 1.000 63.91759 60 SER A CA 1
ATOM 466 C C . SER A 1 60 ? -10.05357 -0.78059 26.81967 1.000 64.88725 60 SER A C 1
ATOM 467 O O . SER A 1 60 ? -10.70166 -1.08526 27.82698 1.000 68.38434 60 SER A O 1
ATOM 470 N N . ARG A 1 61 ? -9.79617 -1.65693 25.84687 1.000 60.32655 61 ARG A N 1
ATOM 471 C CA . ARG A 1 61 ? -10.19425 -3.05032 26.00055 1.000 61.19900 61 ARG A CA 1
ATOM 472 C C . ARG A 1 61 ? -9.31620 -3.79952 26.99424 1.000 61.20409 61 ARG A C 1
ATOM 473 O O . ARG A 1 61 ? -9.63073 -4.94607 27.33129 1.000 60.65090 61 ARG A O 1
ATOM 481 N N . PHE A 1 62 ? -8.23343 -3.18557 27.46504 1.000 56.42287 62 PHE A N 1
ATOM 482 C CA . PHE A 1 62 ? -7.44045 -3.73126 28.55584 1.000 55.67160 62 PHE A CA 1
ATOM 483 C C . PHE A 1 62 ? -7.99775 -3.24431 29.88675 1.000 57.20271 62 PHE A C 1
ATOM 484 O O . PHE A 1 62 ? -8.34868 -2.07004 30.03474 1.000 56.66427 62 PHE A O 1
ATOM 492 N N . SER A 1 63 ? -8.07847 -4.15318 30.85510 1.000 52.39497 63 SER A N 1
ATOM 493 C CA . SER A 1 63 ? -8.58847 -3.80530 32.17214 1.000 50.32028 63 SER A CA 1
ATOM 494 C C . SER A 1 63 ? -7.91730 -4.67933 33.21924 1.000 55.93823 63 SER A C 1
ATOM 495 O O . SER A 1 63 ? -7.45055 -5.78472 32.93114 1.000 54.50820 63 SER A O 1
ATOM 498 N N . GLY A 1 64 ? -7.87074 -4.16404 34.43903 1.000 53.11094 64 GLY A N 1
ATOM 499 C CA . GLY A 1 64 ? -7.29110 -4.89592 35.54877 1.000 52.24930 64 GLY A CA 1
ATOM 500 C C . GLY A 1 64 ? -8.16983 -4.78997 36.77497 1.000 51.69280 64 GLY A C 1
ATOM 501 O O . GLY A 1 64 ? -8.88180 -3.80358 36.97278 1.000 59.12663 64 GLY A O 1
ATOM 502 N N . SER A 1 65 ? -8.11163 -5.82745 37.60520 1.000 51.95528 65 SER A N 1
ATOM 503 C CA . SER A 1 65 ? -8.91047 -5.87469 38.81960 1.000 53.01435 65 SER A CA 1
ATOM 504 C C . SER A 1 65 ? -8.23455 -6.79860 39.82111 1.000 56.11462 65 SER A C 1
ATOM 505 O O . SER A 1 65 ? -7.30710 -7.54124 39.48825 1.000 51.40127 65 SER A O 1
ATOM 508 N N . GLY A 1 66 ? -8.71220 -6.74082 41.05913 1.000 51.92207 66 GLY A N 1
ATOM 509 C CA . GLY A 1 66 ? -8.22300 -7.57915 42.12897 1.000 49.10842 66 GLY A CA 1
ATOM 510 C C . GLY A 1 66 ? -7.90519 -6.77802 43.37191 1.000 61.53457 66 GLY A C 1
ATOM 511 O O . GLY A 1 66 ? -8.02659 -5.55462 43.41258 1.000 56.17538 66 GLY A O 1
ATOM 512 N N . SER A 1 67 ? -7.49058 -7.50370 44.40634 1.000 56.50456 67 SER A N 1
ATOM 513 C CA . SER A 1 67 ? -7.09387 -6.92962 45.68610 1.000 65.83567 67 SER A CA 1
ATOM 514 C C . SER A 1 67 ? -6.47050 -8.04531 46.51146 1.000 62.42666 67 SER A C 1
ATOM 515 O O . SER A 1 67 ? -6.58946 -9.22748 46.17930 1.000 62.05763 67 SER A O 1
ATOM 518 N N . GLY A 1 68 ? -5.80689 -7.65549 47.59573 1.000 65.92935 68 GLY A N 1
ATOM 519 C CA . GLY A 1 68 ? -5.15710 -8.62079 48.45829 1.000 59.45971 68 GLY A CA 1
ATOM 520 C C . GLY A 1 68 ? -4.07337 -9.40857 47.75191 1.000 61.60449 68 GLY A C 1
ATOM 521 O O . GLY A 1 68 ? -2.97048 -8.90001 47.52915 1.000 56.86887 68 GLY A O 1
ATOM 522 N N . THR A 1 69 ? -4.38085 -10.65401 47.38493 1.000 63.84475 69 THR A N 1
ATOM 523 C CA . THR A 1 69 ? -3.42375 -11.52623 46.72248 1.000 61.37728 69 THR A CA 1
ATOM 524 C C . THR A 1 69 ? -3.84078 -11.95111 45.32210 1.000 60.73540 69 THR A C 1
ATOM 525 O O . THR A 1 69 ? -2.99930 -12.47215 44.58218 1.000 65.98156 69 THR A O 1
ATOM 529 N N . ASP A 1 70 ? -5.09700 -11.74899 44.93503 1.000 60.69302 70 ASP A N 1
ATOM 530 C CA . ASP A 1 70 ? -5.60916 -12.19545 43.64590 1.000 64.79337 70 ASP A CA 1
ATOM 531 C C . ASP A 1 70 ? -5.80669 -10.99753 42.72892 1.000 58.58469 70 ASP A C 1
ATOM 532 O O . ASP A 1 70 ? -6.43923 -10.01063 43.11864 1.000 57.38539 70 ASP A O 1
ATOM 537 N N . TYR A 1 71 ? -5.26788 -11.08859 41.51433 1.000 52.33165 71 TYR A N 1
ATOM 538 C CA . TYR A 1 71 ? -5.35161 -10.00845 40.54340 1.000 53.26752 71 TYR A CA 1
ATOM 539 C C . TYR A 1 71 ? -5.54018 -10.59420 39.15294 1.000 49.92287 71 TYR A C 1
ATOM 540 O O . TYR A 1 71 ? -5.08992 -11.70667 38.86509 1.000 49.05815 71 TYR A O 1
ATOM 549 N N . SER A 1 72 ? -6.20867 -9.83021 38.28996 1.000 52.41902 72 SER A N 1
ATOM 550 C CA . SER A 1 72 ? -6.57483 -10.30734 36.96501 1.000 52.16583 72 SER A CA 1
ATOM 551 C C . SER A 1 72 ? -6.32163 -9.23413 35.91775 1.000 53.41702 72 SER A C 1
ATOM 552 O O . SER A 1 72 ? -6.57520 -8.04900 36.15227 1.000 53.49669 72 SER A O 1
ATOM 555 N N . LEU A 1 73 ? -5.81764 -9.66467 34.76467 1.000 52.49927 73 LEU A N 1
ATOM 556 C CA . LEU A 1 73 ? -5.75018 -8.84986 33.55998 1.000 46.41340 73 LEU A CA 1
ATOM 557 C C . LEU A 1 73 ? -6.81245 -9.35148 32.59376 1.000 52.91843 73 LEU A C 1
ATOM 558 O O . LEU A 1 73 ? -6.91818 -10.56033 32.36056 1.000 54.23330 73 LEU A O 1
ATOM 563 N N . THR A 1 74 ? -7.60214 -8.43258 32.04210 1.000 55.97844 74 THR A N 1
ATOM 564 C CA . THR A 1 74 ? -8.71450 -8.79630 31.17361 1.000 57.22275 74 THR A CA 1
ATOM 565 C C . THR A 1 74 ? -8.61761 -8.04257 29.85638 1.000 56.77835 74 THR A C 1
ATOM 566 O O . THR A 1 74 ? -8.50567 -6.81237 29.84556 1.000 56.15271 74 THR A O 1
ATOM 570 N N . ILE A 1 75 ? -8.66019 -8.78400 28.75368 1.000 58.94496 75 ILE A N 1
ATOM 571 C CA . ILE A 1 75 ? -8.77279 -8.22192 27.41363 1.000 60.04814 75 ILE A CA 1
ATOM 572 C C . ILE A 1 75 ? -10.19548 -8.49404 26.94561 1.000 64.74580 75 ILE A C 1
ATOM 573 O O . ILE A 1 75 ? -10.58786 -9.65317 26.76353 1.000 60.88808 75 ILE A O 1
ATOM 578 N N . SER A 1 76 ? -10.97505 -7.42724 26.75581 1.000 63.20030 76 SER A N 1
ATOM 579 C CA . SER A 1 76 ? -12.40940 -7.59217 26.53552 1.000 68.47930 76 SER A CA 1
ATOM 580 C C . SER A 1 76 ? -12.71356 -8.11037 25.13463 1.000 74.12470 76 SER A C 1
ATOM 581 O O . SER A 1 76 ? -13.64400 -8.90451 24.95088 1.000 77.34418 76 SER A O 1
ATOM 584 N N . ASN A 1 77 ? -11.94762 -7.67473 24.13649 1.000 66.27012 77 ASN A N 1
ATOM 585 C CA . ASN A 1 77 ? -12.15537 -8.09417 22.75039 1.000 70.13760 77 ASN A CA 1
ATOM 586 C C . ASN A 1 77 ? -10.78388 -8.39330 22.15507 1.000 69.14469 77 ASN A C 1
ATOM 587 O O . ASN A 1 77 ? -10.09453 -7.48109 21.68835 1.000 67.42716 77 ASN A O 1
ATOM 592 N N . LEU A 1 78 ? -10.39913 -9.66952 22.17076 1.000 60.39348 78 LEU A N 1
ATOM 593 C CA . LEU A 1 78 ? -9.06755 -10.06041 21.72507 1.000 64.61792 78 LEU A CA 1
ATOM 594 C C . LEU A 1 78 ? -8.83827 -9.65111 20.27745 1.000 62.00829 78 LEU A C 1
ATOM 595 O O . LEU A 1 78 ? -9.65299 -9.94406 19.39764 1.000 63.51004 78 LEU A O 1
ATOM 600 N N . GLU A 1 79 ? -7.72417 -8.96837 20.03565 1.000 62.32305 79 GLU A N 1
ATOM 601 C CA . GLU A 1 79 ? -7.37114 -8.49774 18.70873 1.000 59.65878 79 GLU A CA 1
ATOM 602 C C . GLU A 1 79 ? -6.06684 -9.15525 18.27845 1.000 66.86243 79 GLU A C 1
ATOM 603 O O . GLU A 1 79 ? -5.29884 -9.66025 19.10220 1.000 64.84943 79 GLU A O 1
ATOM 609 N N . GLN A 1 80 ? -5.82813 -9.14776 16.96619 1.000 66.61580 80 GLN A N 1
ATOM 610 C CA . GLN A 1 80 ? -4.69993 -9.88824 16.41229 1.000 58.69496 80 GLN A CA 1
ATOM 611 C C . GLN A 1 80 ? -3.36131 -9.34726 16.90619 1.000 60.63328 80 GLN A C 1
ATOM 612 O O . GLN A 1 80 ? -2.40527 -10.11437 17.06887 1.000 60.33903 80 GLN A O 1
ATOM 618 N N . GLU A 1 81 ? -3.27207 -8.04136 17.16434 1.000 60.39708 81 GLU A N 1
ATOM 619 C CA . GLU A 1 81 ? -2.02822 -7.45605 17.65286 1.000 53.75074 81 GLU A CA 1
ATOM 620 C C . GLU A 1 81 ? -1.71991 -7.82807 19.09646 1.000 59.98563 81 GLU A C 1
ATOM 621 O O . GLU A 1 81 ? -0.62762 -7.50876 19.57851 1.000 62.95682 81 GLU A O 1
ATOM 627 N N . ASP A 1 82 ? -2.64322 -8.48076 19.79496 1.000 57.45930 82 ASP A N 1
ATOM 628 C CA . ASP A 1 82 ? -2.46623 -8.79058 21.20574 1.000 57.09432 82 ASP A CA 1
ATOM 629 C C . ASP A 1 82 ? -1.67816 -10.06981 21.44166 1.000 54.40474 82 ASP A C 1
ATOM 630 O O . ASP A 1 82 ? -1.55914 -10.49838 22.59423 1.000 51.40180 82 ASP A O 1
ATOM 635 N N . ILE A 1 83 ? -1.14852 -10.69069 20.38626 1.000 50.94025 83 ILE A N 1
ATOM 636 C CA . ILE A 1 83 ? -0.24782 -11.82307 20.56560 1.000 51.25033 83 ILE A CA 1
ATOM 637 C C . ILE A 1 83 ? 0.99927 -11.33551 21.28437 1.000 49.68076 83 ILE A C 1
ATOM 638 O O . ILE A 1 83 ? 1.76504 -10.52620 20.74573 1.000 50.95996 83 ILE A O 1
ATOM 643 N N . ALA A 1 84 ? 1.20790 -11.82207 22.50486 1.000 48.69756 84 ALA A N 1
ATOM 644 C CA . ALA A 1 84 ? 2.31912 -11.37761 23.33695 1.000 46.66763 84 ALA A CA 1
ATOM 645 C C . ALA A 1 84 ? 2.35765 -12.23249 24.59721 1.000 44.92251 84 ALA A C 1
ATOM 646 O O . ALA A 1 84 ? 1.47896 -13.06593 24.83804 1.000 42.35879 84 ALA A O 1
ATOM 648 N N . THR A 1 85 ? 3.39619 -12.01113 25.39793 1.000 43.74414 85 THR A N 1
ATOM 649 C CA . THR A 1 85 ? 3.51700 -12.58747 26.72875 1.000 43.59277 85 THR A CA 1
ATOM 650 C C . THR A 1 85 ? 3.23513 -11.49465 27.75003 1.000 47.05868 85 THR A C 1
ATOM 651 O O . THR A 1 85 ? 3.75165 -10.37802 27.62817 1.000 42.84077 85 THR A O 1
ATOM 655 N N . TYR A 1 86 ? 2.41912 -11.81390 28.74945 1.000 43.11685 86 TYR A N 1
ATOM 656 C CA . TYR A 1 86 ? 1.95815 -10.83893 29.72693 1.000 43.03834 86 TYR A CA 1
ATOM 657 C C . TYR A 1 86 ? 2.49551 -11.19476 31.10506 1.000 44.11328 86 TYR A C 1
ATOM 658 O O . TYR A 1 86 ? 2.31566 -12.32281 31.57668 1.000 44.66930 86 TYR A O 1
ATOM 667 N N . PHE A 1 87 ? 3.15626 -10.22946 31.73951 1.000 41.36331 87 PHE A N 1
ATOM 668 C CA . PHE A 1 87 ? 3.76030 -10.39677 33.05214 1.000 42.11919 87 PHE A CA 1
ATOM 669 C C . PHE A 1 87 ? 3.04603 -9.51310 34.06412 1.000 45.64074 87 PHE A C 1
ATOM 670 O O . PHE A 1 87 ? 2.70429 -8.36506 33.76446 1.000 47.20717 87 PHE A O 1
ATOM 678 N N . CYS A 1 88 ? 2.82608 -10.04394 35.26090 1.000 44.34786 88 CYS A N 1
ATOM 679 C CA . CYS A 1 88 ? 2.42965 -9.22286 36.39327 1.000 45.94108 88 CYS A CA 1
ATOM 680 C C . CYS A 1 88 ? 3.65184 -8.92448 37.25557 1.000 47.81333 88 CYS A C 1
ATOM 681 O O . CYS A 1 88 ? 4.69353 -9.57648 37.14623 1.000 48.06043 88 CYS A O 1
ATOM 684 N N . GLN A 1 89 ? 3.52439 -7.89788 38.09354 1.000 43.70793 89 GLN A N 1
ATOM 685 C CA . GLN A 1 89 ? 4.63345 -7.45595 38.93019 1.000 42.25509 89 GLN A CA 1
ATOM 686 C C . GLN A 1 89 ? 4.07570 -6.69257 40.11788 1.000 44.61140 89 GLN A C 1
ATOM 687 O O . GLN A 1 89 ? 3.19772 -5.84084 39.94952 1.000 47.46930 89 GLN A O 1
ATOM 693 N N . GLN A 1 90 ? 4.58124 -6.99882 41.30810 1.000 42.12392 90 GLN A N 1
ATOM 694 C CA . GLN A 1 90 ? 4.21790 -6.25714 42.50403 1.000 43.99507 90 GLN A CA 1
ATOM 695 C C . GLN A 1 90 ? 5.23169 -5.14669 42.74329 1.000 40.91223 90 GLN A C 1
ATOM 696 O O . GLN A 1 90 ? 6.44267 -5.35632 42.62756 1.000 42.21103 90 GLN A O 1
ATOM 702 N N . GLY A 1 91 ? 4.72653 -3.95595 43.04907 1.000 45.72211 91 GLY A N 1
ATOM 703 C CA . GLY A 1 91 ? 5.58678 -2.82345 43.32626 1.000 46.05532 91 GLY A CA 1
ATOM 704 C C . GLY A 1 91 ? 5.52256 -2.40030 44.77746 1.000 44.42317 91 GLY A C 1
ATOM 705 O O . GLY A 1 91 ? 5.81599 -1.24989 45.11522 1.000 44.92958 91 GLY A O 1
ATOM 706 N N . ASN A 1 92 ? 5.13761 -3.33210 45.64876 1.000 47.65401 92 ASN A N 1
ATOM 707 C CA . ASN A 1 92 ? 4.98798 -3.01646 47.06400 1.000 46.97275 92 ASN A CA 1
ATOM 708 C C . ASN A 1 92 ? 6.34124 -2.96886 47.76535 1.000 52.86508 92 ASN A C 1
ATOM 709 O O . ASN A 1 92 ? 6.72424 -1.93871 48.33002 1.000 53.78303 92 ASN A O 1
ATOM 714 N N . THR A 1 93 ? 7.07921 -4.07760 47.74187 1.000 55.27057 93 THR A N 1
ATOM 715 C CA . THR A 1 93 ? 8.28506 -4.21893 48.54358 1.000 56.16518 93 THR A CA 1
ATOM 716 C C . THR A 1 93 ? 9.44102 -4.73622 47.69919 1.000 46.14464 93 THR A C 1
ATOM 717 O O . THR A 1 93 ? 9.24732 -5.45964 46.71862 1.000 48.71727 93 THR A O 1
ATOM 721 N N . LEU A 1 94 ? 10.64850 -4.35536 48.10390 1.000 53.67310 94 LEU A N 1
ATOM 722 C CA . LEU A 1 94 ? 11.85513 -4.88964 47.49398 1.000 50.63583 94 LEU A CA 1
ATOM 723 C C . LEU A 1 94 ? 12.03253 -6.35167 47.90256 1.000 49.20660 94 LEU A C 1
ATOM 724 O O . LEU A 1 94 ? 11.78911 -6.70542 49.05983 1.000 57.17835 94 LEU A O 1
ATOM 729 N N . PRO A 1 95 ? 12.43375 -7.23411 46.97187 1.000 54.12462 95 PRO A N 1
ATOM 730 C CA . PRO A 1 95 ? 12.65246 -6.93916 45.55314 1.000 47.96965 95 PRO A CA 1
ATOM 731 C C . PRO A 1 95 ? 11.34454 -6.94701 44.77133 1.000 51.42196 95 PRO A C 1
ATOM 732 O O . PRO A 1 95 ? 10.39653 -7.62468 45.16630 1.000 58.07206 95 PRO A O 1
ATOM 736 N N . TYR A 1 96 ? 11.29853 -6.19980 43.67213 1.000 46.17155 96 TYR A N 1
ATOM 737 C CA . TYR A 1 96 ? 10.06350 -6.01107 42.91339 1.000 46.71272 96 TYR A CA 1
ATOM 738 C C . TYR A 1 96 ? 9.92893 -7.17937 41.94759 1.000 42.00443 96 TYR A C 1
ATOM 739 O O . TYR A 1 96 ? 10.44301 -7.15998 40.82885 1.000 56.96550 96 TYR A O 1
ATOM 748 N N . THR A 1 97 ? 9.22124 -8.21089 42.39661 1.000 41.23032 97 THR A N 1
ATOM 749 C CA . THR A 1 97 ? 9.19966 -9.50335 41.73018 1.000 51.41920 97 THR A CA 1
ATOM 750 C C . THR A 1 97 ? 8.15544 -9.54587 40.62006 1.000 43.77357 97 THR A C 1
ATOM 751 O O . THR A 1 97 ? 7.08940 -8.93088 40.71223 1.000 46.19795 97 THR A O 1
ATOM 755 N N . PHE A 1 98 ? 8.47751 -10.29254 39.56728 1.000 43.29435 98 PHE A N 1
ATOM 756 C CA . PHE A 1 98 ? 7.60903 -10.48625 38.41698 1.000 43.40861 98 PHE A CA 1
ATOM 757 C C . PHE A 1 98 ? 6.97689 -11.87073 38.45752 1.000 43.11631 98 PHE A C 1
ATOM 758 O O . PHE A 1 98 ? 7.57538 -12.83057 38.95074 1.000 48.43678 98 PHE A O 1
ATOM 766 N N . GLY A 1 99 ? 5.76762 -11.97105 37.91868 1.000 44.53840 99 GLY A N 1
ATOM 767 C CA . GLY A 1 99 ? 5.19194 -13.26968 37.64800 1.000 44.65725 99 GLY A CA 1
ATOM 768 C C . GLY A 1 99 ? 5.91823 -13.96945 36.51407 1.000 45.32791 99 GLY A C 1
ATOM 769 O O . GLY A 1 99 ? 6.69509 -13.37705 35.76379 1.000 47.59936 99 GLY A O 1
ATOM 770 N N . GLY A 1 100 ? 5.65318 -15.27095 36.38697 1.000 47.62251 100 GLY A N 1
ATOM 771 C CA . GLY A 1 100 ? 6.32934 -16.06601 35.37621 1.000 45.52186 100 GLY A CA 1
ATOM 772 C C . GLY A 1 100 ? 5.96397 -15.70507 33.95143 1.000 46.22579 100 GLY A C 1
ATOM 773 O O . GLY A 1 100 ? 6.67675 -16.09871 33.02224 1.000 45.96608 100 GLY A O 1
ATOM 774 N N . GLY A 1 101 ? 4.87850 -14.97195 33.75776 1.000 43.81349 101 GLY A N 1
ATOM 775 C CA . GLY A 1 101 ? 4.46615 -14.60117 32.41346 1.000 42.88495 101 GLY A CA 1
ATOM 776 C C . GLY A 1 101 ? 3.45821 -15.56950 31.82942 1.000 52.12795 101 GLY A C 1
ATOM 777 O O . GLY A 1 101 ? 3.42963 -16.75897 32.14561 1.000 53.65060 101 GLY A O 1
ATOM 778 N N . THR A 1 102 ? 2.60957 -15.04118 30.95054 1.000 48.40921 102 THR A N 1
ATOM 779 C CA . THR A 1 102 ? 1.58109 -15.82648 30.27503 1.000 48.03981 102 THR A CA 1
ATOM 780 C C . THR A 1 102 ? 1.63306 -15.51205 28.78612 1.000 45.70592 102 THR A C 1
ATOM 781 O O . THR A 1 102 ? 1.25325 -14.41411 28.36562 1.000 44.37389 102 THR A O 1
ATOM 785 N N . LYS A 1 103 ? 2.10944 -16.46933 27.99465 1.000 52.21545 103 LYS A N 1
ATOM 786 C CA . LYS A 1 103 ? 2.15747 -16.31430 26.54728 1.000 52.42059 103 LYS A CA 1
ATOM 787 C C . LYS A 1 103 ? 0.75981 -16.48626 25.96312 1.000 51.04589 103 LYS A C 1
ATOM 788 O O . LYS A 1 103 ? 0.08283 -17.48298 26.23324 1.000 52.03890 103 LYS A O 1
ATOM 794 N N . LEU A 1 104 ? 0.32225 -15.50634 25.17767 1.000 44.32849 104 LEU A N 1
ATOM 795 C CA . LEU A 1 104 ? -1.00632 -15.50579 24.58014 1.000 50.99925 104 LEU A CA 1
ATOM 796 C C . LEU A 1 104 ? -0.88480 -15.68010 23.07260 1.000 53.64315 104 LEU A C 1
ATOM 797 O O . LEU A 1 104 ? -0.15874 -14.92927 22.41188 1.000 54.16488 104 LEU A O 1
ATOM 802 N N . GLU A 1 105 ? -1.59403 -16.67025 22.53653 1.000 49.88308 105 GLU A N 1
ATOM 803 C CA . GLU A 1 105 ? -1.57278 -16.97692 21.11539 1.000 53.71744 105 GLU A CA 1
ATOM 804 C C . GLU A 1 105 ? -3.00035 -17.02808 20.58947 1.000 49.65979 105 GLU A C 1
ATOM 805 O O . GLU A 1 105 ? -3.94627 -17.27485 21.34162 1.000 52.26240 105 GLU A O 1
ATOM 811 N N . ILE A 1 106 ? -3.14977 -16.78976 19.29059 1.000 45.69648 106 ILE A N 1
ATOM 812 C CA . ILE A 1 106 ? -4.47015 -16.75823 18.67052 1.000 53.76745 106 ILE A CA 1
ATOM 813 C C . ILE A 1 106 ? -4.91439 -18.17941 18.35362 1.000 55.57790 106 ILE A C 1
ATOM 814 O O . ILE A 1 106 ? -4.17718 -18.95045 17.72738 1.000 49.79692 106 ILE A O 1
ATOM 819 N N . LYS A 1 107 ? -6.12131 -18.53095 18.79111 1.000 60.47065 107 LYS A N 1
ATOM 820 C CA . LYS A 1 107 ? -6.75643 -19.78420 18.39150 1.000 63.96698 107 LYS A CA 1
ATOM 821 C C . LYS A 1 107 ? -7.37864 -19.56574 17.01904 1.000 63.88089 107 LYS A C 1
ATOM 822 O O . LYS A 1 107 ? -8.46407 -18.99300 16.89927 1.000 64.53775 107 LYS A O 1
ATOM 828 N N . ARG A 1 108 ? -6.68189 -20.01539 15.97763 1.000 73.44769 108 ARG A N 1
ATOM 829 C CA . ARG A 1 108 ? -7.12411 -19.77688 14.61044 1.000 68.73241 108 ARG A CA 1
ATOM 830 C C . ARG A 1 108 ? -8.47563 -20.43460 14.35381 1.000 68.91039 108 ARG A C 1
ATOM 831 O O . ARG A 1 108 ? -8.77707 -21.51394 14.86905 1.000 69.91786 108 ARG A O 1
ATOM 839 N N . THR A 1 109 ? -9.29576 -19.76623 13.54461 1.000 66.74922 109 THR A N 1
ATOM 840 C CA . THR A 1 109 ? -10.63607 -20.24627 13.23244 1.000 72.55790 109 THR A CA 1
ATOM 841 C C . THR A 1 109 ? -10.64987 -21.32061 12.15229 1.000 75.96905 109 THR A C 1
ATOM 842 O O . THR A 1 109 ? -11.73409 -21.76369 11.75879 1.000 81.26888 109 THR A O 1
ATOM 846 N N . ALA A 1 110 ? -9.48597 -21.74455 11.66546 1.000 74.51929 110 ALA A N 1
ATOM 847 C CA . ALA A 1 110 ? -9.40370 -22.80976 10.67807 1.000 64.62425 110 ALA A CA 1
ATOM 848 C C . ALA A 1 110 ? -8.00843 -23.41081 10.72880 1.000 66.41655 110 ALA A C 1
ATOM 849 O O . ALA A 1 110 ? -7.02780 -22.69314 10.93828 1.000 63.16478 110 ALA A O 1
ATOM 851 N N . ASP A 1 111 ? -7.92896 -24.72480 10.54545 1.000 60.89615 111 ASP A N 1
ATOM 852 C CA . ASP A 1 111 ? -6.63773 -25.38231 10.44765 1.000 50.65787 111 ASP A CA 1
ATOM 853 C C . ASP A 1 111 ? -6.01912 -25.12331 9.07687 1.000 52.38550 111 ASP A C 1
ATOM 854 O O . ASP A 1 111 ? -6.71123 -24.83904 8.09541 1.000 52.16675 111 ASP A O 1
ATOM 859 N N . ALA A 1 112 ? -4.69376 -25.21560 9.02045 1.000 47.23738 112 ALA A N 1
ATOM 860 C CA . ALA A 1 112 ? -3.94920 -24.98236 7.79167 1.000 46.17962 112 ALA A CA 1
ATOM 861 C C . ALA A 1 112 ? -3.00420 -26.15052 7.56387 1.000 44.56072 112 ALA A C 1
ATOM 862 O O . ALA A 1 112 ? -2.23904 -26.51506 8.46148 1.000 43.02545 112 ALA A O 1
ATOM 864 N N . ALA A 1 113 ? -3.06726 -26.73995 6.37413 1.000 45.47552 113 ALA A N 1
ATOM 865 C CA . ALA A 1 113 ? -2.21405 -27.87751 6.06661 1.000 42.37898 113 ALA A CA 1
ATOM 866 C C . ALA A 1 113 ? -0.79323 -27.40258 5.77169 1.000 42.71576 113 ALA A C 1
ATOM 867 O O . ALA A 1 113 ? -0.60242 -26.35082 5.15160 1.000 36.32939 113 ALA A O 1
ATOM 869 N N . PRO A 1 114 ? 0.22001 -28.14659 6.20240 1.000 40.52008 114 PRO A N 1
ATOM 870 C CA . PRO A 1 114 ? 1.59580 -27.73248 5.92365 1.000 41.96052 114 PRO A CA 1
ATOM 871 C C . PRO A 1 114 ? 1.94995 -27.95883 4.46550 1.000 42.79235 114 PRO A C 1
ATOM 872 O O . PRO A 1 114 ? 1.47055 -28.89411 3.81999 1.000 45.59899 114 PRO A O 1
ATOM 876 N N . THR A 1 115 ? 2.78208 -27.06737 3.94148 1.000 45.34673 115 THR A N 1
ATOM 877 C CA . THR A 1 115 ? 3.49415 -27.29643 2.69397 1.000 49.48783 115 THR A CA 1
ATOM 878 C C . THR A 1 115 ? 4.94975 -27.57295 3.04123 1.000 48.91756 115 THR A C 1
ATOM 879 O O . THR A 1 115 ? 5.56241 -26.82301 3.80895 1.000 46.09907 115 THR A O 1
ATOM 883 N N . VAL A 1 116 ? 5.49271 -28.65660 2.49634 1.000 45.84339 116 VAL A N 1
ATOM 884 C CA . VAL A 1 116 ? 6.76924 -29.20425 2.93793 1.000 46.13057 116 VAL A CA 1
ATOM 885 C C . VAL A 1 116 ? 7.78792 -29.06920 1.81606 1.000 42.80638 116 VAL A C 1
ATOM 886 O O . VAL A 1 116 ? 7.51086 -29.42883 0.66543 1.000 43.60014 116 VAL A O 1
ATOM 890 N N . SER A 1 117 ? 8.96480 -28.55093 2.15603 1.000 46.60648 117 SER A N 1
ATOM 891 C CA . SER A 1 117 ? 10.09043 -28.45667 1.24153 1.000 39.86807 117 SER A CA 1
ATOM 892 C C . SER A 1 117 ? 11.29458 -29.13219 1.87756 1.000 43.22376 117 SER A C 1
ATOM 893 O O . SER A 1 117 ? 11.45387 -29.12100 3.10128 1.000 49.88917 117 SER A O 1
ATOM 896 N N . ILE A 1 118 ? 12.14375 -29.72412 1.04257 1.000 38.49931 118 ILE A N 1
ATOM 897 C CA . ILE A 1 118 ? 13.35912 -30.37824 1.51041 1.000 40.35803 118 ILE A CA 1
ATOM 898 C C . ILE A 1 118 ? 14.54273 -29.82191 0.72894 1.000 41.32120 118 ILE A C 1
ATOM 899 O O . ILE A 1 118 ? 14.47757 -29.68352 -0.49826 1.000 43.60150 118 ILE A O 1
ATOM 904 N N . PHE A 1 119 ? 15.60615 -29.47376 1.44390 1.000 38.96519 119 PHE A N 1
ATOM 905 C CA . PHE A 1 119 ? 16.82984 -28.95131 0.83678 1.000 33.19880 119 PHE A CA 1
ATOM 906 C C . PHE A 1 119 ? 17.97693 -29.90256 1.13731 1.000 38.82102 119 PHE A C 1
ATOM 907 O O . PHE A 1 119 ? 18.36273 -30.04761 2.31345 1.000 44.44638 119 PHE A O 1
ATOM 915 N N . PRO A 1 120 ? 18.54953 -30.57072 0.14172 1.000 41.60997 120 PRO A N 1
ATOM 916 C CA . PRO A 1 120 ? 19.72935 -31.40457 0.38930 1.000 42.60600 120 PRO A CA 1
ATOM 917 C C . PRO A 1 120 ? 20.90315 -30.54669 0.82334 1.000 41.51674 120 PRO A C 1
ATOM 918 O O . PRO A 1 120 ? 20.85331 -29.31379 0.70028 1.000 41.57296 120 PRO A O 1
ATOM 922 N N . PRO A 1 121 ? 21.96264 -31.15096 1.35640 1.000 44.74096 121 PRO A N 1
ATOM 923 C CA . PRO A 1 121 ? 23.15571 -30.37170 1.70625 1.000 39.48757 121 PRO A CA 1
ATOM 924 C C . PRO A 1 121 ? 23.65290 -29.53957 0.53350 1.000 43.76538 121 PRO A C 1
ATOM 925 O O . PRO A 1 121 ? 23.77021 -30.02389 -0.59552 1.000 41.89729 121 PRO A O 1
ATOM 929 N N . SER A 1 122 ? 23.93379 -28.26871 0.81158 1.000 49.07527 122 SER A N 1
ATOM 930 C CA . SER A 1 122 ? 24.46727 -27.36992 -0.20062 1.000 37.91750 122 SER A CA 1
ATOM 931 C C . SER A 1 122 ? 25.77074 -27.91469 -0.77150 1.000 45.94478 122 SER A C 1
ATOM 932 O O . SER A 1 122 ? 26.52865 -28.61319 -0.09190 1.000 48.33297 122 SER A O 1
ATOM 935 N N . SER A 1 123 ? 26.02887 -27.59244 -2.04127 1.000 40.42414 123 SER A N 1
ATOM 936 C CA . SER A 1 123 ? 27.32652 -27.91383 -2.62307 1.000 46.81283 123 SER A CA 1
ATOM 937 C C . SER A 1 123 ? 28.44907 -27.20102 -1.88388 1.000 47.66349 123 SER A C 1
ATOM 938 O O . SER A 1 123 ? 29.54772 -27.75028 -1.74076 1.000 49.77265 123 SER A O 1
ATOM 941 N N . GLU A 1 124 ? 28.18767 -25.98527 -1.39890 1.000 44.51984 124 GLU A N 1
ATOM 942 C CA . GLU A 1 124 ? 29.19732 -25.25178 -0.64412 1.000 49.08709 124 GLU A CA 1
ATOM 943 C C . GLU A 1 124 ? 29.48069 -25.92117 0.69560 1.000 49.30926 124 GLU A C 1
ATOM 944 O O . GLU A 1 124 ? 30.64012 -26.00862 1.11860 1.000 51.57279 124 GLU A O 1
ATOM 950 N N . GLN A 1 125 ? 28.43777 -26.40581 1.37457 1.000 43.80913 125 GLN A N 1
ATOM 951 C CA . GLN A 1 125 ? 28.64054 -27.07712 2.65492 1.000 47.75030 125 GLN A CA 1
ATOM 952 C C . GLN A 1 125 ? 29.40086 -28.38520 2.47592 1.000 51.54357 125 GLN A C 1
ATOM 953 O O . GLN A 1 125 ? 30.32514 -28.68657 3.24197 1.000 50.63382 125 GLN A O 1
ATOM 959 N N . LEU A 1 126 ? 29.01901 -29.17930 1.47153 1.000 42.27397 126 LEU A N 1
ATOM 960 C CA . LEU A 1 126 ? 29.71743 -30.43374 1.20792 1.000 47.43828 126 LEU A CA 1
ATOM 961 C C . LEU A 1 126 ? 31.19165 -30.18670 0.91356 1.000 49.59373 126 LEU A C 1
ATOM 962 O O . LEU A 1 126 ? 32.06730 -30.89718 1.42169 1.000 47.81678 126 LEU A O 1
ATOM 967 N N . THR A 1 127 ? 31.48367 -29.17290 0.09498 1.000 47.15028 127 THR A N 1
ATOM 968 C CA . THR A 1 127 ? 32.87201 -28.82233 -0.18676 1.000 51.45717 127 THR A CA 1
ATOM 969 C C . THR A 1 127 ? 33.61686 -28.45941 1.09274 1.000 55.47623 127 THR A C 1
ATOM 970 O O . THR A 1 127 ? 34.79459 -28.80217 1.25462 1.000 58.28520 127 THR A O 1
ATOM 974 N N . SER A 1 128 ? 32.94089 -27.78213 2.02236 1.000 54.43318 128 SER A N 1
ATOM 975 C CA . SER A 1 128 ? 33.55870 -27.39701 3.28484 1.000 56.48838 128 SER A CA 1
ATOM 976 C C . SER A 1 128 ? 33.62424 -28.53812 4.29352 1.000 54.68053 128 SER A C 1
ATOM 977 O O . SER A 1 128 ? 34.23752 -28.36886 5.35275 1.000 58.92961 128 SER A O 1
ATOM 980 N N . GLY A 1 129 ? 33.01117 -29.68112 4.00179 1.000 57.48384 129 GLY A N 1
ATOM 981 C CA . GLY A 1 129 ? 33.12696 -30.85179 4.84502 1.000 57.83186 129 GLY A CA 1
ATOM 982 C C . GLY A 1 129 ? 31.95042 -31.14493 5.74832 1.000 58.89245 129 GLY A C 1
ATOM 983 O O . GLY A 1 129 ? 32.08268 -31.98146 6.64956 1.000 58.96296 129 GLY A O 1
ATOM 984 N N . GLY A 1 130 ? 30.80392 -30.49236 5.53901 1.000 47.32537 130 GLY A N 1
ATOM 985 C CA . GLY A 1 130 ? 29.63488 -30.70097 6.36031 1.000 45.50590 130 GLY A CA 1
ATOM 986 C C . GLY A 1 130 ? 28.46004 -31.22709 5.54899 1.000 50.82761 130 GLY A C 1
ATOM 987 O O . GLY A 1 130 ? 28.51325 -31.33589 4.31777 1.000 52.33053 130 GLY A O 1
ATOM 988 N N . ALA A 1 131 ? 27.38795 -31.55568 6.26493 1.000 47.42916 131 ALA A N 1
ATOM 989 C CA . ALA A 1 131 ? 26.17179 -32.05222 5.62725 1.000 47.08350 131 ALA A CA 1
ATOM 990 C C . ALA A 1 131 ? 24.99506 -31.76621 6.54343 1.000 49.73630 131 ALA A C 1
ATOM 991 O O . ALA A 1 131 ? 24.95532 -32.26100 7.67519 1.000 51.68231 131 ALA A O 1
ATOM 993 N N . SER A 1 132 ? 24.04547 -30.97025 6.05944 1.000 42.51909 132 SER A N 1
ATOM 994 C CA . SER A 1 132 ? 22.81739 -30.67007 6.78315 1.000 41.51156 132 SER A CA 1
ATOM 995 C C . SER A 1 132 ? 21.65817 -30.76464 5.80674 1.000 44.06272 132 SER A C 1
ATOM 996 O O . SER A 1 132 ? 21.62293 -30.03172 4.81314 1.000 51.28773 132 SER A O 1
ATOM 999 N N . VAL A 1 133 ? 20.72347 -31.66890 6.07884 1.000 40.52437 133 VAL A N 1
ATOM 1000 C CA . VAL A 1 133 ? 19.49727 -31.78927 5.30043 1.000 41.91118 133 VAL A CA 1
ATOM 1001 C C . VAL A 1 133 ? 18.41984 -30.98982 6.01872 1.000 44.37384 133 VAL A C 1
ATOM 1002 O O . VAL A 1 133 ? 18.14050 -31.23009 7.19977 1.000 43.04473 133 VAL A O 1
ATOM 1006 N N . VAL A 1 134 ? 17.81940 -30.03399 5.31506 1.000 44.57662 134 VAL A N 1
ATOM 1007 C CA . VAL A 1 134 ? 16.86556 -29.09992 5.90134 1.000 43.12100 134 VAL A CA 1
ATOM 1008 C C . VAL A 1 134 ? 15.47414 -29.40661 5.36678 1.000 47.24606 134 VAL A C 1
ATOM 1009 O O . VAL A 1 134 ? 15.25950 -29.43872 4.14805 1.000 42.05141 134 VAL A O 1
ATOM 1013 N N . CYS A 1 135 ? 14.53428 -29.62954 6.28160 1.000 42.25232 135 CYS A N 1
ATOM 1014 C CA . CYS A 1 135 ? 13.12528 -29.81405 5.96369 1.000 44.33130 135 CYS A CA 1
ATOM 1015 C C . CYS A 1 135 ? 12.35455 -28.58882 6.43429 1.000 42.60841 135 CYS A C 1
ATOM 1016 O O . CYS A 1 135 ? 12.44728 -28.20705 7.60566 1.000 40.08746 135 CYS A O 1
ATOM 1019 N N . PHE A 1 136 ? 11.60010 -27.97505 5.52567 1.000 40.25480 136 PHE A N 1
ATOM 1020 C CA . PHE A 1 136 ? 10.90075 -26.72429 5.79796 1.000 40.24553 136 PHE A CA 1
ATOM 1021 C C . PHE A 1 136 ? 9.39927 -26.95612 5.70178 1.000 42.43973 136 PHE A C 1
ATOM 1022 O O . PHE A 1 136 ? 8.88255 -27.27151 4.62393 1.000 43.72405 136 PHE A O 1
ATOM 1030 N N . LEU A 1 137 ? 8.70705 -26.79712 6.82600 1.000 43.19821 137 LEU A N 1
ATOM 1031 C CA . LEU A 1 137 ? 7.26135 -26.95672 6.91132 1.000 45.53208 137 LEU A CA 1
ATOM 1032 C C . LEU A 1 137 ? 6.63988 -25.59049 7.16363 1.000 48.12980 137 LEU A C 1
ATOM 1033 O O . LEU A 1 137 ? 7.00032 -24.91169 8.13093 1.000 51.91245 137 LEU A O 1
ATOM 1038 N N . ASN A 1 138 ? 5.70516 -25.19239 6.30319 1.000 41.95353 138 ASN A N 1
ATOM 1039 C CA . ASN A 1 138 ? 5.34910 -23.78774 6.15513 1.000 42.78255 138 ASN A CA 1
ATOM 1040 C C . ASN A 1 138 ? 3.84557 -23.57170 6.26067 1.000 47.14268 138 ASN A C 1
ATOM 1041 O O . ASN A 1 138 ? 3.06164 -24.29180 5.63243 1.000 46.12180 138 ASN A O 1
ATOM 1046 N N . ASN A 1 139 ? 3.45835 -22.57416 7.06050 1.000 45.64983 139 ASN A N 1
ATOM 1047 C CA . ASN A 1 139 ? 2.10390 -22.01550 7.08446 1.000 47.03569 139 ASN A CA 1
ATOM 1048 C C . ASN A 1 139 ? 1.05432 -23.07202 7.43892 1.000 43.05705 139 ASN A C 1
ATOM 1049 O O . ASN A 1 139 ? 0.14547 -23.37088 6.66170 1.000 48.77121 139 ASN A O 1
ATOM 1054 N N . PHE A 1 140 ? 1.17717 -23.61788 8.64700 1.000 45.91208 140 PHE A N 1
ATOM 1055 C CA . PHE A 1 140 ? 0.25928 -24.64202 9.12100 1.000 46.06761 140 PHE A CA 1
ATOM 1056 C C . PHE A 1 140 ? -0.29245 -24.25836 10.48786 1.000 46.21003 140 PHE A C 1
ATOM 1057 O O . PHE A 1 140 ? 0.27311 -23.42699 11.20219 1.000 41.79440 140 PHE A O 1
ATOM 1065 N N . TYR A 1 141 ? -1.41578 -24.88585 10.84354 1.000 45.25259 141 TYR A N 1
ATOM 1066 C CA . TYR A 1 141 ? -2.06667 -24.71072 12.13412 1.000 46.57640 141 TYR A CA 1
ATOM 1067 C C . TYR A 1 141 ? -2.91287 -25.94853 12.38878 1.000 45.00872 141 TYR A C 1
ATOM 1068 O O . TYR A 1 141 ? -3.58440 -26.42390 11.46167 1.000 51.00711 141 TYR A O 1
ATOM 1077 N N . PRO A 1 142 ? -2.92039 -26.48856 13.62023 1.000 46.33941 142 PRO A N 1
ATOM 1078 C CA . PRO A 1 142 ? -2.25056 -25.99699 14.83311 1.000 51.79451 142 PRO A CA 1
ATOM 1079 C C . PRO A 1 142 ? -0.73778 -26.20758 14.84967 1.000 50.67969 142 PRO A C 1
ATOM 1080 O O . PRO A 1 142 ? -0.18616 -26.81906 13.93535 1.000 49.34404 142 PRO A O 1
ATOM 1084 N N . LYS A 1 143 ? -0.08579 -25.69879 15.89949 1.000 52.69284 143 LYS A N 1
ATOM 1085 C CA . LYS A 1 143 ? 1.37147 -25.74053 15.97266 1.000 50.69911 143 LYS A CA 1
ATOM 1086 C C . LYS A 1 143 ? 1.89669 -27.16434 16.10437 1.000 48.49943 143 LYS A C 1
ATOM 1087 O O . LYS A 1 143 ? 3.00809 -27.45578 15.64669 1.000 51.41824 143 LYS A O 1
ATOM 1093 N N . ASP A 1 144 ? 1.12011 -28.05688 16.71416 1.000 53.52170 144 ASP A N 1
ATOM 1094 C CA . ASP A 1 144 ? 1.57446 -29.42139 16.95127 1.000 55.40412 144 ASP A CA 1
ATOM 1095 C C . ASP A 1 144 ? 1.86486 -30.12570 15.63225 1.000 57.58587 144 ASP A C 1
ATOM 1096 O O . ASP A 1 144 ? 1.01066 -30.17737 14.74140 1.000 57.34297 144 ASP A O 1
ATOM 1101 N N . ILE A 1 145 ? 3.07648 -30.65934 15.50703 1.000 53.81752 145 ILE A N 1
ATOM 1102 C CA . ILE A 1 145 ? 3.48645 -31.38220 14.30876 1.000 51.11433 145 ILE A CA 1
ATOM 1103 C C . ILE A 1 145 ? 4.63744 -32.30918 14.67686 1.000 58.00632 145 ILE A C 1
ATOM 1104 O O . ILE A 1 145 ? 5.48219 -31.97524 15.51382 1.000 60.67967 145 ILE A O 1
ATOM 1109 N N . ASN A 1 146 ? 4.65045 -33.48956 14.06372 1.000 53.73565 146 ASN A N 1
ATOM 1110 C CA . ASN A 1 146 ? 5.68745 -34.48600 14.28220 1.000 50.87562 146 ASN A CA 1
ATOM 1111 C C . ASN A 1 146 ? 6.46019 -34.70301 12.99015 1.000 51.28309 146 ASN A C 1
ATOM 1112 O O . ASN A 1 146 ? 5.86693 -34.81133 11.91235 1.000 51.35709 146 ASN A O 1
ATOM 1117 N N . VAL A 1 147 ? 7.78508 -34.76014 13.10271 1.000 47.92253 147 VAL A N 1
ATOM 1118 C CA . VAL A 1 147 ? 8.66901 -34.93681 11.95767 1.000 49.33228 147 VAL A CA 1
ATOM 1119 C C . VAL A 1 147 ? 9.55143 -36.15116 12.20731 1.000 50.24663 147 VAL A C 1
ATOM 1120 O O . VAL A 1 147 ? 10.17698 -36.26318 13.26740 1.000 51.76433 147 VAL A O 1
ATOM 1124 N N . LYS A 1 148 ? 9.59567 -37.05770 11.23391 1.000 54.96948 148 LYS A N 1
ATOM 1125 C CA . LYS A 1 148 ? 10.39554 -38.27218 11.30724 1.000 54.25441 148 LYS A CA 1
ATOM 1126 C C . LYS A 1 148 ? 11.33808 -38.31505 10.11365 1.000 53.75023 148 LYS A C 1
ATOM 1127 O O . LYS A 1 148 ? 10.90570 -38.13124 8.97054 1.000 50.33481 148 LYS A O 1
ATOM 1133 N N . TRP A 1 149 ? 12.61954 -38.55135 10.37949 1.000 54.97157 149 TRP A N 1
ATOM 1134 C CA . TRP A 1 149 ? 13.63272 -38.63673 9.33712 1.000 51.71127 149 TRP A CA 1
ATOM 1135 C C . TRP A 1 149 ? 13.95506 -40.09431 9.04170 1.000 53.34443 149 TRP A C 1
ATOM 1136 O O . TRP A 1 149 ? 14.08715 -40.91015 9.95831 1.000 56.34833 149 TRP A O 1
ATOM 1147 N N . LYS A 1 150 ? 14.08107 -40.41522 7.75695 1.000 56.27642 150 LYS A N 1
ATOM 1148 C CA . LYS A 1 150 ? 14.47305 -41.74467 7.31377 1.000 54.41482 150 LYS A CA 1
ATOM 1149 C C . LYS A 1 150 ? 15.65668 -41.62883 6.36664 1.000 55.32535 150 LYS A C 1
ATOM 1150 O O . LYS A 1 150 ? 15.66279 -40.78420 5.46601 1.000 57.29984 150 LYS A O 1
ATOM 1156 N N . ILE A 1 151 ? 16.66016 -42.47329 6.58162 1.000 58.98664 151 ILE A N 1
ATOM 1157 C CA . ILE A 1 151 ? 17.83039 -42.55821 5.71611 1.000 52.75828 151 ILE A CA 1
ATOM 1158 C C . ILE A 1 151 ? 17.85078 -43.96545 5.13923 1.000 58.00796 151 ILE A C 1
ATOM 1159 O O . ILE A 1 151 ? 18.10472 -44.93594 5.86555 1.000 61.08523 151 ILE A O 1
ATOM 1164 N N . ASP A 1 152 ? 17.58423 -44.07799 3.83587 1.000 56.64803 152 ASP A N 1
ATOM 1165 C CA . ASP A 1 152 ? 17.44854 -45.37292 3.16515 1.000 59.94166 152 ASP A CA 1
ATOM 1166 C C . ASP A 1 152 ? 16.38970 -46.23651 3.84852 1.000 58.81644 152 ASP A C 1
ATOM 1167 O O . ASP A 1 152 ? 16.56935 -47.44124 4.03976 1.000 65.32935 152 ASP A O 1
ATOM 1172 N N . GLY A 1 153 ? 15.27564 -45.60915 4.22671 1.000 62.77300 153 GLY A N 1
ATOM 1173 C CA . GLY A 1 153 ? 14.17587 -46.30385 4.85782 1.000 61.23430 153 GLY A CA 1
ATOM 1174 C C . GLY A 1 153 ? 14.29025 -46.48594 6.35531 1.000 69.27162 153 GLY A C 1
ATOM 1175 O O . GLY A 1 153 ? 13.28708 -46.82503 6.99718 1.000 77.61295 153 GLY A O 1
ATOM 1176 N N . SER A 1 154 ? 15.46642 -46.27070 6.93811 1.000 63.98369 154 SER A N 1
ATOM 1177 C CA . SER A 1 154 ? 15.69076 -46.48299 8.36233 1.000 64.79130 154 SER A CA 1
ATOM 1178 C C . SER A 1 154 ? 15.59016 -45.15612 9.10464 1.000 62.18293 154 SER A C 1
ATOM 1179 O O . SER A 1 154 ? 16.17904 -44.15584 8.68148 1.000 59.46632 154 SER A O 1
ATOM 1182 N N . GLU A 1 155 ? 14.85660 -45.15714 10.21621 1.000 67.90309 155 GLU A N 1
ATOM 1183 C CA . GLU A 1 155 ? 14.58482 -43.92275 10.94211 1.000 63.81228 155 GLU A CA 1
ATOM 1184 C C . GLU A 1 155 ? 15.83626 -43.42326 11.65593 1.000 60.98552 155 GLU A C 1
ATOM 1185 O O . GLU A 1 155 ? 16.54799 -44.19655 12.30450 1.000 65.20425 155 GLU A O 1
ATOM 1191 N N . ARG A 1 156 ? 16.09601 -42.12178 11.54016 1.000 63.53981 156 ARG A N 1
ATOM 1192 C CA . ARG A 1 156 ? 17.24493 -41.47474 12.16292 1.000 60.59551 156 ARG A CA 1
ATOM 1193 C C . ARG A 1 156 ? 16.74399 -40.41834 13.13736 1.000 66.61681 156 ARG A C 1
ATOM 1194 O O . ARG A 1 156 ? 16.01408 -39.50165 12.74318 1.000 64.63082 156 ARG A O 1
ATOM 1202 N N . GLN A 1 157 ? 17.14014 -40.54546 14.40241 1.000 67.17292 157 GLN A N 1
ATOM 1203 C CA . GLN A 1 157 ? 16.73191 -39.62810 15.46077 1.000 65.64567 157 GLN A CA 1
ATOM 1204 C C . GLN A 1 157 ? 17.84763 -38.70886 15.92872 1.000 66.11916 157 GLN A C 1
ATOM 1205 O O . GLN A 1 157 ? 17.61453 -37.51290 16.11999 1.000 65.86686 157 GLN A O 1
ATOM 1211 N N . ASN A 1 158 ? 19.05359 -39.23651 16.12094 1.000 64.49417 158 ASN A N 1
ATOM 1212 C CA . ASN A 1 158 ? 20.16277 -38.42018 16.59261 1.000 70.49736 158 ASN A CA 1
ATOM 1213 C C . ASN A 1 158 ? 20.58578 -37.41598 15.52680 1.000 64.11221 158 ASN A C 1
ATOM 1214 O O . ASN A 1 158 ? 20.55052 -37.70348 14.32680 1.000 58.63201 158 ASN A O 1
ATOM 1219 N N . GLY A 1 159 ? 20.98581 -36.22803 15.97472 1.000 62.30923 159 GLY A N 1
ATOM 1220 C CA . GLY A 1 159 ? 21.43471 -35.19654 15.06304 1.000 52.62475 159 GLY A CA 1
ATOM 1221 C C . GLY A 1 159 ? 20.33554 -34.44463 14.35072 1.000 53.71180 159 GLY A C 1
ATOM 1222 O O . GLY A 1 159 ? 20.58692 -33.86872 13.28883 1.000 57.73342 159 GLY A O 1
ATOM 1223 N N . VAL A 1 160 ? 19.12235 -34.42763 14.89846 1.000 49.85113 160 VAL A N 1
ATOM 1224 C CA . VAL A 1 160 ? 17.99187 -33.71445 14.31367 1.000 49.68682 160 VAL A CA 1
ATOM 1225 C C . VAL A 1 160 ? 17.71697 -32.47791 15.15728 1.000 49.76004 160 VAL A C 1
ATOM 1226 O O . VAL A 1 160 ? 17.54172 -32.57549 16.37837 1.000 51.43214 160 VAL A O 1
ATOM 1230 N N . LEU A 1 161 ? 17.67966 -31.31823 14.50591 1.000 58.69090 161 LEU A N 1
ATOM 1231 C CA . LEU A 1 161 ? 17.43821 -30.04027 15.16420 1.000 52.16786 161 LEU A CA 1
ATOM 1232 C C . LEU A 1 161 ? 16.12134 -29.47331 14.65540 1.000 46.62199 161 LEU A C 1
ATOM 1233 O O . LEU A 1 161 ? 15.94081 -29.30820 13.44386 1.000 54.46653 161 LEU A O 1
ATOM 1238 N N . ASN A 1 162 ? 15.20776 -29.17733 15.57664 1.000 48.35935 162 ASN A N 1
ATOM 1239 C CA . ASN A 1 162 ? 13.88361 -28.67433 15.24212 1.000 47.41497 162 ASN A CA 1
ATOM 1240 C C . ASN A 1 162 ? 13.71896 -27.25609 15.76815 1.000 50.06864 162 ASN A C 1
ATOM 1241 O O . ASN A 1 162 ? 14.18082 -26.93235 16.86652 1.000 47.29955 162 ASN A O 1
ATOM 1246 N N . SER A 1 163 ? 13.05129 -26.41589 14.98037 1.000 51.30215 163 SER A N 1
ATOM 1247 C CA . SER A 1 163 ? 12.85534 -25.01784 15.33347 1.000 44.47801 163 SER A CA 1
ATOM 1248 C C . SER A 1 163 ? 11.52407 -24.54049 14.77136 1.000 45.44656 163 SER A C 1
ATOM 1249 O O . SER A 1 163 ? 11.12217 -24.94789 13.67811 1.000 48.70089 163 SER A O 1
ATOM 1252 N N . TRP A 1 164 ? 10.84793 -23.67860 15.52748 1.000 45.54162 164 TRP A N 1
ATOM 1253 C CA . TRP A 1 164 ? 9.55097 -23.13007 15.15562 1.000 46.06681 164 TRP A CA 1
ATOM 1254 C C . TRP A 1 164 ? 9.62638 -21.61117 15.11403 1.000 45.34813 164 TRP A C 1
ATOM 1255 O O . TRP A 1 164 ? 10.29947 -20.99291 15.94409 1.000 40.80653 164 TRP A O 1
ATOM 1266 N N . THR A 1 165 ? 8.91844 -21.01003 14.16338 1.000 44.03676 165 THR A N 1
ATOM 1267 C CA . THR A 1 165 ? 8.73235 -19.56991 14.20430 1.000 45.45982 165 THR A CA 1
ATOM 1268 C C . THR A 1 165 ? 7.62780 -19.21642 15.19469 1.000 45.27869 165 THR A C 1
ATOM 1269 O O . THR A 1 165 ? 6.76677 -20.03719 15.52444 1.000 51.01716 165 THR A O 1
ATOM 1273 N N . ASP A 1 166 ? 7.66574 -17.97886 15.68068 1.000 54.03282 166 ASP A N 1
ATOM 1274 C CA . ASP A 1 166 ? 6.54194 -17.47191 16.45090 1.000 58.73487 166 ASP A CA 1
ATOM 1275 C C . ASP A 1 166 ? 5.29683 -17.44234 15.57123 1.000 51.11328 166 ASP A C 1
ATOM 1276 O O . ASP A 1 166 ? 5.38016 -17.38434 14.34130 1.000 54.45795 166 ASP A O 1
ATOM 1281 N N . GLN A 1 167 ? 4.13026 -17.50723 16.21289 1.000 52.89061 167 GLN A N 1
ATOM 1282 C CA . GLN A 1 167 ? 2.87621 -17.47068 15.47156 1.000 51.23091 167 GLN A CA 1
ATOM 1283 C C . GLN A 1 167 ? 2.84238 -16.25170 14.56257 1.000 51.76730 167 GLN A C 1
ATOM 1284 O O . GLN A 1 167 ? 3.09731 -15.12805 15.00376 1.000 52.07214 167 GLN A O 1
ATOM 1290 N N . ASP A 1 168 ? 2.55702 -16.48741 13.28304 1.000 52.89767 168 ASP A N 1
ATOM 1291 C CA . ASP A 1 168 ? 2.52206 -15.40177 12.31316 1.000 55.68696 168 ASP A CA 1
ATOM 1292 C C . ASP A 1 168 ? 1.55441 -14.32043 12.77219 1.000 59.44343 168 ASP A C 1
ATOM 1293 O O . ASP A 1 168 ? 0.38534 -14.59515 13.05740 1.000 62.44821 168 ASP A O 1
ATOM 1298 N N . SER A 1 169 ? 2.05424 -13.08586 12.85679 1.000 54.74438 169 SER A N 1
ATOM 1299 C CA . SER A 1 169 ? 1.25498 -11.99575 13.40034 1.000 58.48270 169 SER A CA 1
ATOM 1300 C C . SER A 1 169 ? 0.03204 -11.68835 12.54942 1.000 61.48298 169 SER A C 1
ATOM 1301 O O . SER A 1 169 ? -0.90722 -11.06453 13.04888 1.000 63.80544 169 SER A O 1
ATOM 1304 N N . LYS A 1 170 ? 0.01976 -12.10748 11.28558 1.000 65.93274 170 LYS A N 1
ATOM 1305 C CA . LYS A 1 170 ? -1.10652 -11.87646 10.39057 1.000 62.96241 170 LYS A CA 1
ATOM 1306 C C . LYS A 1 170 ? -1.90422 -13.13993 10.10817 1.000 68.01617 170 LYS A C 1
ATOM 1307 O O . LYS A 1 170 ? -3.12538 -13.15642 10.29157 1.000 72.08283 170 LYS A O 1
ATOM 1313 N N . ASP A 1 171 ? -1.23622 -14.20666 9.66535 1.000 61.86117 171 ASP A N 1
ATOM 1314 C CA . ASP A 1 171 ? -1.91320 -15.43897 9.28144 1.000 59.63314 171 ASP A CA 1
ATOM 1315 C C . ASP A 1 171 ? -2.30894 -16.30408 10.47052 1.000 60.89476 171 ASP A C 1
ATOM 1316 O O . ASP A 1 171 ? -3.18696 -17.16155 10.32341 1.000 57.95727 171 ASP A O 1
ATOM 1321 N N . SER A 1 172 ? -1.67929 -16.10537 11.63010 1.000 59.04892 172 SER A N 1
ATOM 1322 C CA . SER A 1 172 ? -1.85771 -16.94130 12.81856 1.000 56.84933 172 SER A CA 1
ATOM 1323 C C . SER A 1 172 ? -1.39645 -18.37952 12.59441 1.000 53.18034 172 SER A C 1
ATOM 1324 O O . SER A 1 172 ? -1.77313 -19.27998 13.35118 1.000 48.81123 172 SER A O 1
ATOM 1327 N N . THR A 1 173 ? -0.58010 -18.61582 11.57291 1.000 50.41583 173 THR A N 1
ATOM 1328 C CA . THR A 1 173 ? -0.03261 -19.93488 11.29551 1.000 47.76573 173 THR A CA 1
ATOM 1329 C C . THR A 1 173 ? 1.38649 -20.04779 11.84549 1.000 42.81518 173 THR A C 1
ATOM 1330 O O . THR A 1 173 ? 1.98929 -19.07140 12.29754 1.000 47.35660 173 THR A O 1
ATOM 1334 N N . TYR A 1 174 ? 1.91748 -21.26663 11.79912 1.000 40.87908 174 TYR A N 1
ATOM 1335 C CA . TYR A 1 174 ? 3.25766 -21.56483 12.27607 1.000 38.28579 174 TYR A CA 1
ATOM 1336 C C . TYR A 1 174 ? 4.10176 -22.14883 11.14997 1.000 40.25554 174 TYR A C 1
ATOM 1337 O O . TYR A 1 174 ? 3.58595 -22.71735 10.18251 1.000 40.04457 174 TYR A O 1
ATOM 1346 N N . SER A 1 175 ? 5.41592 -21.99798 11.29170 1.000 36.20022 175 SER A N 1
ATOM 1347 C CA . SER A 1 175 ? 6.38431 -22.58586 10.38078 1.000 37.76666 175 SER A CA 1
ATOM 1348 C C . SER A 1 175 ? 7.41716 -23.35082 11.19589 1.000 42.07355 175 SER A C 1
ATOM 1349 O O . SER A 1 175 ? 7.62577 -23.07756 12.38103 1.000 46.78154 175 SER A O 1
ATOM 1352 N N . MET A 1 176 ? 8.06610 -24.31875 10.55187 1.000 43.64734 176 MET A N 1
ATOM 1353 C CA . MET A 1 176 ? 8.97943 -25.19968 11.26431 1.000 42.67287 176 MET A CA 1
ATOM 1354 C C . MET A 1 176 ? 10.12502 -25.61822 10.35318 1.000 43.41859 176 MET A C 1
ATOM 1355 O O . MET A 1 176 ? 9.93048 -25.83407 9.15320 1.000 40.97028 176 MET A O 1
ATOM 1360 N N . SER A 1 177 ? 11.31653 -25.73566 10.93643 1.000 44.07047 177 SER A N 1
ATOM 1361 C CA . SER A 1 177 ? 12.48711 -26.27021 10.25485 1.000 42.67471 177 SER A CA 1
ATOM 1362 C C . SER A 1 177 ? 13.00937 -27.46974 11.03189 1.000 46.53106 177 SER A C 1
ATOM 1363 O O . SER A 1 177 ? 13.23516 -27.38081 12.24379 1.000 47.22961 177 SER A O 1
ATOM 1366 N N . SER A 1 178 ? 13.18689 -28.58913 10.33712 1.000 44.19229 178 SER A N 1
ATOM 1367 C CA . SER A 1 178 ? 13.82648 -29.77516 10.89164 1.000 44.07390 178 SER A CA 1
ATOM 1368 C C . SER A 1 178 ? 15.11397 -30.01083 10.11806 1.000 42.54068 178 SER A C 1
ATOM 1369 O O . SER A 1 178 ? 15.07624 -30.25692 8.90778 1.000 47.86937 178 SER A O 1
ATOM 1372 N N . THR A 1 179 ? 16.24718 -29.92107 10.80792 1.000 44.52559 179 THR A N 1
ATOM 1373 C CA . THR A 1 179 ? 17.56085 -30.00830 10.17881 1.000 48.14551 179 THR A CA 1
ATOM 1374 C C . THR A 1 179 ? 18.25313 -31.28002 10.65223 1.000 50.56470 179 THR A C 1
ATOM 1375 O O . THR A 1 179 ? 18.58204 -31.41316 11.83667 1.000 51.08199 179 THR A O 1
ATOM 1379 N N . LEU A 1 180 ? 18.47216 -32.20791 9.72472 1.000 40.56258 180 LEU A N 1
ATOM 1380 C CA . LEU A 1 180 ? 19.22115 -33.42937 9.99591 1.000 43.51613 180 LEU A CA 1
ATOM 1381 C C . LEU A 1 180 ? 20.69685 -33.15600 9.72983 1.000 44.61260 180 LEU A C 1
ATOM 1382 O O . LEU A 1 180 ? 21.09101 -32.90237 8.58696 1.000 47.39760 180 LEU A O 1
ATOM 1387 N N . THR A 1 181 ? 21.51132 -33.20021 10.78002 1.000 46.16399 181 THR A N 1
ATOM 1388 C CA . THR A 1 181 ? 22.94345 -32.96193 10.66384 1.000 51.21602 181 THR A CA 1
ATOM 1389 C C . THR A 1 181 ? 23.68328 -34.29250 10.63406 1.000 55.78141 181 THR A C 1
ATOM 1390 O O . THR A 1 181 ? 23.48520 -35.14372 11.50824 1.000 61.16147 181 THR A O 1
ATOM 1394 N N . LEU A 1 182 ? 24.52988 -34.46240 9.62396 1.000 61.16005 182 LEU A N 1
ATOM 1395 C CA . LEU A 1 182 ? 25.27152 -35.69042 9.39815 1.000 55.36392 182 LEU A CA 1
ATOM 1396 C C . LEU A 1 182 ? 26.72362 -35.33863 9.12237 1.000 59.16662 182 LEU A C 1
ATOM 1397 O O . LEU A 1 182 ? 27.02921 -34.23547 8.66092 1.000 59.01414 182 LEU A O 1
ATOM 1402 N N . THR A 1 183 ? 27.62094 -36.27598 9.41173 1.000 56.39600 183 THR A N 1
ATOM 1403 C CA . THR A 1 183 ? 28.97450 -36.14404 8.89879 1.000 55.08319 183 THR A CA 1
ATOM 1404 C C . THR A 1 183 ? 28.94211 -36.26705 7.38108 1.000 58.77576 183 THR A C 1
ATOM 1405 O O . THR A 1 183 ? 28.12158 -36.99512 6.81461 1.000 56.43099 183 THR A O 1
ATOM 1409 N N . LYS A 1 184 ? 29.83119 -35.52548 6.71718 1.000 58.68570 184 LYS A N 1
ATOM 1410 C CA . LYS A 1 184 ? 29.80518 -35.49551 5.25830 1.000 60.36136 184 LYS A CA 1
ATOM 1411 C C . LYS A 1 184 ? 30.05840 -36.87796 4.67157 1.000 57.93343 184 LYS A C 1
ATOM 1412 O O . LYS A 1 184 ? 29.48068 -37.23667 3.63906 1.000 55.77692 184 LYS A O 1
ATOM 1418 N N . ASP A 1 185 ? 30.91283 -37.67246 5.31932 1.000 56.56337 185 ASP A N 1
ATOM 1419 C CA . ASP A 1 185 ? 31.18296 -39.01572 4.81897 1.000 67.60327 185 ASP A CA 1
ATOM 1420 C C . ASP A 1 185 ? 29.95320 -39.90751 4.93674 1.000 65.10426 185 ASP A C 1
ATOM 1421 O O . ASP A 1 185 ? 29.65116 -40.67659 4.01793 1.000 68.75582 185 ASP A O 1
ATOM 1426 N N . GLU A 1 186 ? 29.22134 -39.80959 6.04925 1.000 57.06350 186 GLU A N 1
ATOM 1427 C CA . GLU A 1 186 ? 28.03586 -40.64440 6.21820 1.000 60.16165 186 GLU A CA 1
ATOM 1428 C C . GLU A 1 186 ? 26.93257 -40.24760 5.24520 1.000 57.76418 186 GLU A C 1
ATOM 1429 O O . GLU A 1 186 ? 26.19915 -41.11035 4.74723 1.000 60.56450 186 GLU A O 1
ATOM 1435 N N . TYR A 1 187 ? 26.79452 -38.94834 4.96560 1.000 55.13491 187 TYR A N 1
ATOM 1436 C CA . TYR A 1 187 ? 25.76100 -38.50411 4.03525 1.000 56.56688 187 TYR A CA 1
ATOM 1437 C C . TYR A 1 187 ? 25.98140 -39.08921 2.64647 1.000 55.57783 187 TYR A C 1
ATOM 1438 O O . TYR A 1 187 ? 25.02073 -39.44327 1.95250 1.000 54.45808 187 TYR A O 1
ATOM 1447 N N . GLU A 1 188 ? 27.23830 -39.20587 2.22779 1.000 58.89235 188 GLU A N 1
ATOM 1448 C CA . GLU A 1 188 ? 27.57510 -39.70461 0.90351 1.000 64.69107 188 GLU A CA 1
ATOM 1449 C C . GLU A 1 188 ? 27.69448 -41.22292 0.85659 1.000 55.28336 188 GLU A C 1
ATOM 1450 O O . GLU A 1 188 ? 28.13772 -41.76500 -0.16051 1.000 55.74572 188 GLU A O 1
ATOM 1456 N N . ARG A 1 189 ? 27.31537 -41.91641 1.92914 1.000 57.26270 189 ARG A N 1
ATOM 1457 C CA . ARG A 1 189 ? 27.21355 -43.36937 1.92685 1.000 57.50523 189 ARG A CA 1
ATOM 1458 C C . ARG A 1 189 ? 25.78025 -43.85600 1.77197 1.000 57.59191 189 ARG A C 1
ATOM 1459 O O . ARG A 1 189 ? 25.55704 -45.06685 1.68578 1.000 61.85088 189 ARG A O 1
ATOM 1467 N N . HIS A 1 190 ? 24.80859 -42.94847 1.74615 1.000 57.60554 190 HIS A N 1
ATOM 1468 C CA . HIS A 1 190 ? 23.40721 -43.29911 1.58573 1.000 56.65811 190 HIS A CA 1
ATOM 1469 C C . HIS A 1 190 ? 22.79580 -42.41426 0.51070 1.000 56.09560 190 HIS A C 1
ATOM 1470 O O . HIS A 1 190 ? 23.30474 -41.33300 0.20435 1.000 57.47964 190 HIS A O 1
ATOM 1477 N N . ASN A 1 191 ? 21.68944 -42.88338 -0.05922 1.000 54.53431 191 ASN A N 1
ATOM 1478 C CA . ASN A 1 191 ? 21.09647 -42.24504 -1.22737 1.000 57.27897 191 ASN A CA 1
ATOM 1479 C C . ASN A 1 191 ? 19.73793 -41.61657 -0.96577 1.000 52.90341 191 ASN A C 1
ATOM 1480 O O . ASN A 1 191 ? 19.48513 -40.50317 -1.42856 1.000 56.83329 191 ASN A O 1
ATOM 1485 N N . SER A 1 192 ? 18.85497 -42.29216 -0.23711 1.000 55.28641 192 SER A N 1
ATOM 1486 C CA . SER A 1 192 ? 17.49252 -41.82059 -0.02682 1.000 53.81016 192 SER A CA 1
ATOM 1487 C C . SER A 1 192 ? 17.38434 -41.10502 1.31395 1.000 48.94627 192 SER A C 1
ATOM 1488 O O . SER A 1 192 ? 17.83597 -41.62398 2.34033 1.000 54.01678 192 SER A O 1
ATOM 1491 N N . TYR A 1 193 ? 16.77982 -39.91860 1.29873 1.000 43.33549 193 TYR A N 1
ATOM 1492 C CA . TYR A 1 193 ? 16.57708 -39.11235 2.49474 1.000 48.81632 193 TYR A CA 1
ATOM 1493 C C . TYR A 1 193 ? 15.14060 -38.61862 2.50295 1.000 49.71462 193 TYR A C 1
ATOM 1494 O O . TYR A 1 193 ? 14.69467 -37.99016 1.53861 1.000 48.58751 193 TYR A O 1
ATOM 1503 N N . THR A 1 194 ? 14.42197 -38.90155 3.58669 1.000 48.87193 194 THR A N 1
ATOM 1504 C CA . THR A 1 194 ? 12.98607 -38.67765 3.64598 1.000 52.61942 194 THR A CA 1
ATOM 1505 C C . THR A 1 194 ? 12.62158 -37.86620 4.87998 1.000 52.49569 194 THR A C 1
ATOM 1506 O O . THR A 1 194 ? 13.12045 -38.12565 5.97941 1.000 53.06637 194 THR A O 1
ATOM 1510 N N . CYS A 1 195 ? 11.75021 -36.88122 4.68230 1.000 50.82245 195 CYS A N 1
ATOM 1511 C CA . CYS A 1 195 ? 11.15762 -36.09316 5.75488 1.000 50.41099 195 CYS A CA 1
ATOM 1512 C C . CYS A 1 195 ? 9.67117 -36.42115 5.81930 1.000 51.08429 195 CYS A C 1
ATOM 1513 O O . CYS A 1 195 ? 8.95107 -36.23766 4.83174 1.000 55.83754 195 CYS A O 1
ATOM 1516 N N . GLU A 1 196 ? 9.21675 -36.91544 6.96974 1.000 55.38500 196 GLU A N 1
ATOM 1517 C CA . GLU A 1 196 ? 7.83128 -37.33428 7.15383 1.000 52.58312 196 GLU A CA 1
ATOM 1518 C C . GLU A 1 196 ? 7.17940 -36.45753 8.21088 1.000 51.32264 196 GLU A C 1
ATOM 1519 O O . GLU A 1 196 ? 7.64462 -36.40930 9.35436 1.000 50.01238 196 GLU A O 1
ATOM 1525 N N . ALA A 1 197 ? 6.09773 -35.78361 7.83285 1.000 44.83629 197 ALA A N 1
ATOM 1526 C CA . ALA A 1 197 ? 5.37536 -34.88114 8.71765 1.000 44.19227 197 ALA A CA 1
ATOM 1527 C C . ALA A 1 197 ? 3.98466 -35.43095 8.99719 1.000 52.01087 197 ALA A C 1
ATOM 1528 O O . ALA A 1 197 ? 3.25288 -35.78285 8.06600 1.000 47.48313 197 ALA A O 1
ATOM 1530 N N . THR A 1 198 ? 3.62333 -35.49816 10.27424 1.000 50.60186 198 THR A N 1
ATOM 1531 C CA . THR A 1 198 ? 2.27908 -35.86297 10.69662 1.000 48.70333 198 THR A CA 1
ATOM 1532 C C . THR A 1 198 ? 1.60978 -34.63787 11.30035 1.000 44.98401 198 THR A C 1
ATOM 1533 O O . THR A 1 198 ? 2.14260 -34.03190 12.23721 1.000 48.89382 198 THR A O 1
ATOM 1537 N N . HIS A 1 199 ? 0.44832 -34.27593 10.76142 1.000 46.66402 199 HIS A N 1
ATOM 1538 C CA . HIS A 1 199 ? -0.26458 -33.08372 11.19047 1.000 42.16910 199 HIS A CA 1
ATOM 1539 C C . HIS A 1 199 ? -1.75093 -33.39430 11.28188 1.000 48.11737 199 HIS A C 1
ATOM 1540 O O . HIS A 1 199 ? -2.24952 -34.31412 10.62846 1.000 49.76703 199 HIS A O 1
ATOM 1547 N N . LYS A 1 200 ? -2.45191 -32.61216 12.10809 1.000 51.79415 200 LYS A N 1
ATOM 1548 C CA . LYS A 1 200 ? -3.87963 -32.82342 12.32660 1.000 51.53985 200 LYS A CA 1
ATOM 1549 C C . LYS A 1 200 ? -4.67217 -32.80238 11.02536 1.000 51.41610 200 LYS A C 1
ATOM 1550 O O . LYS A 1 200 ? -5.69486 -33.48672 10.90911 1.000 45.02192 200 LYS A O 1
ATOM 1556 N N . THR A 1 201 ? -4.21045 -32.04044 10.03363 1.000 46.48393 201 THR A N 1
ATOM 1557 C CA . THR A 1 201 ? -4.96669 -31.80480 8.80845 1.000 48.16052 201 THR A CA 1
ATOM 1558 C C . THR A 1 201 ? -4.98551 -33.00020 7.86145 1.000 57.06514 201 THR A C 1
ATOM 1559 O O . THR A 1 201 ? -5.61185 -32.90656 6.79887 1.000 58.99479 201 THR A O 1
ATOM 1563 N N . SER A 1 202 ? -4.33104 -34.10748 8.20418 1.000 54.92172 202 SER A N 1
ATOM 1564 C CA . SER A 1 202 ? -4.35693 -35.29572 7.36360 1.000 53.73091 202 SER A CA 1
ATOM 1565 C C . SER A 1 202 ? -3.99746 -36.50563 8.21159 1.000 55.81380 202 SER A C 1
ATOM 1566 O O . SER A 1 202 ? -3.08870 -36.43779 9.04225 1.000 62.55961 202 SER A O 1
ATOM 1569 N N . THR A 1 203 ? -4.71614 -37.60851 7.99857 1.000 57.06298 203 THR A N 1
ATOM 1570 C CA . THR A 1 203 ? -4.38539 -38.84195 8.70207 1.000 63.87972 203 THR A CA 1
ATOM 1571 C C . THR A 1 203 ? -3.16252 -39.52352 8.10474 1.000 63.34034 203 THR A C 1
ATOM 1572 O O . THR A 1 203 ? -2.43059 -40.21370 8.82305 1.000 69.62701 203 THR A O 1
ATOM 1576 N N . SER A 1 204 ? -2.92697 -39.34375 6.80771 1.000 60.66471 204 SER A N 1
ATOM 1577 C CA . SER A 1 204 ? -1.71447 -39.84467 6.17544 1.000 59.09100 204 SER A CA 1
ATOM 1578 C C . SER A 1 204 ? -0.59943 -38.80979 6.29124 1.000 54.59884 204 SER A C 1
ATOM 1579 O O . SER A 1 204 ? -0.83644 -37.61742 6.08038 1.000 55.24121 204 SER A O 1
ATOM 1582 N N . PRO A 1 205 ? 0.61566 -39.23354 6.62616 1.000 53.34785 205 PRO A N 1
ATOM 1583 C CA . PRO A 1 205 ? 1.70818 -38.27024 6.78431 1.000 45.82550 205 PRO A CA 1
ATOM 1584 C C . PRO A 1 205 ? 2.19257 -37.73679 5.44527 1.000 53.11556 205 PRO A C 1
ATOM 1585 O O . PRO A 1 205 ? 2.06368 -38.38506 4.40385 1.000 55.51061 205 PRO A O 1
ATOM 1589 N N . ILE A 1 206 ? 2.75307 -36.53106 5.48586 1.000 53.81499 206 ILE A N 1
ATOM 1590 C CA . ILE A 1 206 ? 3.34616 -35.91663 4.30247 1.000 46.66565 206 ILE A CA 1
ATOM 1591 C C . ILE A 1 206 ? 4.77191 -36.43220 4.15599 1.000 48.81252 206 ILE A C 1
ATOM 1592 O O . ILE A 1 206 ? 5.58389 -36.31105 5.07855 1.000 51.39624 206 ILE A O 1
ATOM 1597 N N . VAL A 1 207 ? 5.08015 -37.00379 2.99619 1.000 48.05056 207 VAL A N 1
ATOM 1598 C CA . VAL A 1 207 ? 6.37673 -37.61748 2.73536 1.000 49.90844 207 VAL A CA 1
ATOM 1599 C C . VAL A 1 207 ? 7.10672 -36.76956 1.70396 1.000 47.91482 207 VAL A C 1
ATOM 1600 O O . VAL A 1 207 ? 6.61142 -36.57242 0.58759 1.000 55.41409 207 VAL A O 1
ATOM 1604 N N . LYS A 1 208 ? 8.28180 -36.26900 2.07654 1.000 46.94388 208 LYS A N 1
ATOM 1605 C CA . LYS A 1 208 ? 9.13328 -35.49094 1.18568 1.000 45.90810 208 LYS A CA 1
ATOM 1606 C C . LYS A 1 208 ? 10.50195 -36.15151 1.13684 1.000 49.04017 208 LYS A C 1
ATOM 1607 O O . LYS A 1 208 ? 11.20101 -36.21249 2.15406 1.000 51.30319 208 LYS A O 1
ATOM 1613 N N . SER A 1 209 ? 10.88283 -36.64173 -0.03970 1.000 50.03536 209 SER A N 1
ATOM 1614 C CA . SER A 1 209 ? 12.12194 -37.38357 -0.20213 1.000 48.97370 209 SER A CA 1
ATOM 1615 C C . SER A 1 209 ? 12.90080 -36.85838 -1.39744 1.000 46.05500 209 SER A C 1
ATOM 1616 O O . SER A 1 209 ? 12.33084 -36.30015 -2.33854 1.000 51.85215 209 SER A O 1
ATOM 1619 N N . PHE A 1 210 ? 14.21765 -37.03761 -1.34012 1.000 43.46204 210 PHE A N 1
ATOM 1620 C CA . PHE A 1 210 ? 15.08285 -36.86077 -2.49451 1.000 42.97774 210 PHE A CA 1
ATOM 1621 C C . PHE A 1 210 ? 16.10865 -37.98201 -2.49336 1.000 50.42417 210 PHE A C 1
ATOM 1622 O O . PHE A 1 210 ? 16.34399 -38.63536 -1.47454 1.000 50.60784 210 PHE A O 1
ATOM 1630 N N . ASN A 1 211 ? 16.71717 -38.20263 -3.65191 1.000 56.81630 211 ASN A N 1
ATOM 1631 C CA . ASN A 1 211 ? 17.77790 -39.18553 -3.80342 1.000 53.89285 211 ASN A CA 1
ATOM 1632 C C . ASN A 1 211 ? 19.06377 -38.45662 -4.15829 1.000 54.07848 211 ASN A C 1
ATOM 1633 O O . ASN A 1 211 ? 19.09299 -37.67255 -5.11213 1.000 52.78689 211 ASN A O 1
ATOM 1638 N N . ARG A 1 212 ? 20.11882 -38.71291 -3.38043 1.000 54.75474 212 ARG A N 1
ATOM 1639 C CA . ARG A 1 212 ? 21.37732 -37.99446 -3.55761 1.000 55.62008 212 ARG A CA 1
ATOM 1640 C C . ARG A 1 212 ? 21.93564 -38.15881 -4.96691 1.000 54.62808 212 ARG A C 1
ATOM 1641 O O . ARG A 1 212 ? 22.55840 -37.23264 -5.49869 1.000 63.61109 212 ARG A O 1
ATOM 1649 N N . ASN A 1 213 ? 21.71053 -39.31226 -5.58995 1.000 59.15220 213 ASN A N 1
ATOM 1650 C CA . ASN A 1 213 ? 22.19102 -39.59663 -6.93506 1.000 67.26306 213 ASN A CA 1
ATOM 1651 C C . ASN A 1 213 ? 21.21488 -39.16535 -8.02266 1.000 61.61760 213 ASN A C 1
ATOM 1652 O O . ASN A 1 213 ? 21.48312 -39.40274 -9.20452 1.000 68.45494 213 ASN A O 1
ATOM 1657 N N . GLU A 1 214 ? 20.09247 -38.55290 -7.65837 1.000 62.67707 214 GLU A N 1
ATOM 1658 C CA . GLU A 1 214 ? 19.12361 -38.03768 -8.61616 1.000 66.70347 214 GLU A CA 1
ATOM 1659 C C . GLU A 1 214 ? 19.00691 -36.53268 -8.42835 1.000 66.79220 214 GLU A C 1
ATOM 1660 O O . GLU A 1 214 ? 18.77198 -36.05925 -7.31240 1.000 75.27186 214 GLU A O 1
ATOM 1666 N N . CYS A 1 215 ? 19.17121 -35.78622 -9.51398 1.000 65.78026 215 CYS A N 1
ATOM 1667 C CA . CYS A 1 215 ? 19.28578 -34.33479 -9.42330 1.000 71.20303 215 CYS A CA 1
ATOM 1668 C C . CYS A 1 215 ? 17.92036 -33.66115 -9.32510 1.000 78.99370 215 CYS A C 1
ATOM 1669 O O . CYS A 1 215 ? 16.98157 -34.02817 -10.03052 1.000 88.71748 215 CYS A O 1
ATOM 1672 N N . VAL B 2 2 ? 9.62233 10.08641 25.00953 1.000 51.34166 2 VAL B N 1
ATOM 1673 C CA . VAL B 2 2 ? 10.44948 9.36799 25.97380 1.000 52.31086 2 VAL B CA 1
ATOM 1674 C C . VAL B 2 2 ? 11.18165 8.22116 25.28505 1.000 49.75269 2 VAL B C 1
ATOM 1675 O O . VAL B 2 2 ? 10.55793 7.35813 24.66527 1.000 54.37522 2 VAL B O 1
ATOM 1679 N N . ASN B 2 3 ? 12.50873 8.21194 25.39498 1.000 45.29081 3 ASN B N 1
ATOM 1680 C CA . ASN B 2 3 ? 13.32453 7.23472 24.69128 1.000 47.56279 3 ASN B CA 1
ATOM 1681 C C . ASN B 2 3 ? 14.49169 6.80317 25.56570 1.000 50.25545 3 ASN B C 1
ATOM 1682 O O . ASN B 2 3 ? 15.15915 7.63782 26.18324 1.000 48.94585 3 ASN B O 1
ATOM 1687 N N . LEU B 2 4 ? 14.72723 5.49271 25.61162 1.000 52.80677 4 LEU B N 1
ATOM 1688 C CA . LEU B 2 4 ? 15.84859 4.90191 26.33294 1.000 44.48923 4 LEU B CA 1
ATOM 1689 C C . LEU B 2 4 ? 16.57847 3.97022 25.37879 1.000 46.25542 4 LEU B C 1
ATOM 1690 O O . LEU B 2 4 ? 15.96845 3.05075 24.82353 1.000 46.71381 4 LEU B O 1
ATOM 1695 N N . VAL B 2 5 ? 17.87481 4.20094 25.18864 1.000 47.79786 5 VAL B N 1
ATOM 1696 C CA . VAL B 2 5 ? 18.67529 3.44906 24.22662 1.000 49.00229 5 VAL B CA 1
ATOM 1697 C C . VAL B 2 5 ? 19.76885 2.71147 24.98774 1.000 48.15176 5 VAL B C 1
ATOM 1698 O O . VAL B 2 5 ? 20.74307 3.32415 25.44387 1.000 48.27973 5 VAL B O 1
ATOM 1702 N N . GLU B 2 6 ? 19.61553 1.39633 25.10986 1.000 46.42280 6 GLU B N 1
ATOM 1703 C CA . GLU B 2 6 ? 20.56993 0.55021 25.80649 1.000 44.83544 6 GLU B CA 1
ATOM 1704 C C . GLU B 2 6 ? 21.71037 0.14090 24.87741 1.000 44.96820 6 GLU B C 1
ATOM 1705 O O . GLU B 2 6 ? 21.58942 0.17171 23.64965 1.000 54.55598 6 GLU B O 1
ATOM 1711 N N . SER B 2 7 ? 22.82576 -0.25826 25.48481 1.000 47.58344 7 SER B N 1
ATOM 1712 C CA . SER B 2 7 ? 24.00737 -0.67710 24.74126 1.000 46.94181 7 SER B CA 1
ATOM 1713 C C . SER B 2 7 ? 25.00134 -1.29795 25.71049 1.000 50.28503 7 SER B C 1
ATOM 1714 O O . SER B 2 7 ? 24.89826 -1.12382 26.92823 1.000 50.46209 7 SER B O 1
ATOM 1717 N N . GLY B 2 8 ? 25.96783 -2.02470 25.15158 1.000 52.08263 8 GLY B N 1
ATOM 1718 C CA . GLY B 2 8 ? 27.07333 -2.56893 25.91491 1.000 52.13884 8 GLY B CA 1
ATOM 1719 C C . GLY B 2 8 ? 27.09989 -4.07661 26.03298 1.000 53.64213 8 GLY B C 1
ATOM 1720 O O . GLY B 2 8 ? 28.09769 -4.61950 26.52745 1.000 53.58400 8 GLY B O 1
ATOM 1721 N N . GLY B 2 9 ? 26.04767 -4.77138 25.60533 1.000 52.45496 9 GLY B N 1
ATOM 1722 C CA . GLY B 2 9 ? 26.03252 -6.21724 25.72653 1.000 49.73806 9 GLY B CA 1
ATOM 1723 C C . GLY B 2 9 ? 27.15771 -6.86340 24.94167 1.000 49.77373 9 GLY B C 1
ATOM 1724 O O . GLY B 2 9 ? 27.55883 -6.38763 23.87774 1.000 59.68534 9 GLY B O 1
ATOM 1725 N N . ASP B 2 10 ? 27.67546 -7.96087 25.48265 1.000 51.61066 10 ASP B N 1
ATOM 1726 C CA . ASP B 2 10 ? 28.81929 -8.64634 24.89013 1.000 56.32998 10 ASP B CA 1
ATOM 1727 C C . ASP B 2 10 ? 28.94903 -10.02017 25.53741 1.000 53.04088 10 ASP B C 1
ATOM 1728 O O . ASP B 2 10 ? 28.15098 -10.40454 26.39842 1.000 49.93970 10 ASP B O 1
ATOM 1733 N N . LEU B 2 11 ? 29.97020 -10.75720 25.10874 1.000 51.92173 11 LEU B N 1
ATOM 1734 C CA . LEU B 2 11 ? 30.31598 -12.05118 25.67832 1.000 48.94199 11 LEU B CA 1
ATOM 1735 C C . LEU B 2 11 ? 31.48992 -11.87570 26.63153 1.000 53.10204 11 LEU B C 1
ATOM 1736 O O . LEU B 2 11 ? 32.49113 -11.24401 26.27894 1.000 55.69577 11 LEU B O 1
ATOM 1741 N N . VAL B 2 12 ? 31.36274 -12.42733 27.83586 1.000 52.41687 12 VAL B N 1
ATOM 1742 C CA . VAL B 2 12 ? 32.38240 -12.30708 28.87004 1.000 57.53429 12 VAL B CA 1
ATOM 1743 C C . VAL B 2 12 ? 32.61775 -13.67958 29.48258 1.000 58.98969 12 VAL B C 1
ATOM 1744 O O . VAL B 2 12 ? 31.67279 -14.44868 29.68973 1.000 56.78118 12 VAL B O 1
ATOM 1748 N N . LYS B 2 13 ? 33.87614 -13.98766 29.76688 1.000 55.64762 13 LYS B N 1
ATOM 1749 C CA . LYS B 2 13 ? 34.17671 -15.25444 30.40857 1.000 66.21002 13 LYS B CA 1
ATOM 1750 C C . LYS B 2 13 ? 33.78241 -15.19943 31.88414 1.000 64.85264 13 LYS B C 1
ATOM 1751 O O . LYS B 2 13 ? 33.73664 -14.11865 32.47820 1.000 65.42288 13 LYS B O 1
ATOM 1757 N N . PRO B 2 14 ? 33.47027 -16.34770 32.48505 1.000 61.34963 14 PRO B N 1
ATOM 1758 C CA . PRO B 2 14 ? 33.02665 -16.36075 33.88601 1.000 58.33989 14 PRO B CA 1
ATOM 1759 C C . PRO B 2 14 ? 34.02086 -15.67830 34.81531 1.000 65.61570 14 PRO B C 1
ATOM 1760 O O . PRO B 2 14 ? 35.21722 -15.97802 34.80815 1.000 72.36335 14 PRO B O 1
ATOM 1764 N N . GLY B 2 15 ? 33.51161 -14.75255 35.62684 1.000 69.03649 15 GLY B N 1
ATOM 1765 C CA . GLY B 2 15 ? 34.33454 -13.96602 36.52005 1.000 55.84684 15 GLY B CA 1
ATOM 1766 C C . GLY B 2 15 ? 34.75026 -12.61533 35.98194 1.000 60.49802 15 GLY B C 1
ATOM 1767 O O . GLY B 2 15 ? 35.38818 -11.84846 36.71295 1.000 63.04019 15 GLY B O 1
ATOM 1768 N N . GLY B 2 16 ? 34.40790 -12.29814 34.73409 1.000 60.36059 16 GLY B N 1
ATOM 1769 C CA . GLY B 2 16 ? 34.79541 -11.04780 34.11874 1.000 51.89551 16 GLY B CA 1
ATOM 1770 C C . GLY B 2 16 ? 33.83176 -9.91990 34.43658 1.000 58.97133 16 GLY B C 1
ATOM 1771 O O . GLY B 2 16 ? 32.90772 -10.05025 35.24199 1.000 57.16907 16 GLY B O 1
ATOM 1772 N N . SER B 2 17 ? 34.05870 -8.78760 33.77421 1.000 58.38488 17 SER B N 1
ATOM 1773 C CA . SER B 2 17 ? 33.28358 -7.57983 34.00683 1.000 56.02206 17 SER B CA 1
ATOM 1774 C C . SER B 2 17 ? 32.74941 -7.03183 32.69034 1.000 58.80776 17 SER B C 1
ATOM 1775 O O . SER B 2 17 ? 33.23816 -7.36159 31.60626 1.000 57.50221 17 SER B O 1
ATOM 1778 N N . LEU B 2 18 ? 31.73066 -6.18269 32.80769 1.000 63.62441 18 LEU B N 1
ATOM 1779 C CA . LEU B 2 18 ? 31.12596 -5.51100 31.66661 1.000 53.96751 18 LEU B CA 1
ATOM 1780 C C . LEU B 2 18 ? 30.31543 -4.33206 32.18029 1.000 58.50588 18 LEU B C 1
ATOM 1781 O O . LEU B 2 18 ? 29.73528 -4.39097 33.26757 1.000 60.43878 18 LEU B O 1
ATOM 1786 N N . LYS B 2 19 ? 30.28376 -3.26170 31.39065 1.000 53.88516 19 LYS B N 1
ATOM 1787 C CA . LYS B 2 19 ? 29.51602 -2.06809 31.72088 1.000 48.63079 19 LYS B CA 1
ATOM 1788 C C . LYS B 2 19 ? 28.51253 -1.79758 30.61015 1.000 50.98418 19 LYS B C 1
ATOM 1789 O O . LYS B 2 19 ? 28.89584 -1.64247 29.44546 1.000 50.29613 19 LYS B O 1
ATOM 1795 N N . LEU B 2 20 ? 27.23487 -1.74593 30.97116 1.000 51.37521 20 LEU B N 1
ATOM 1796 C CA . LEU B 2 20 ? 26.17248 -1.36880 30.05338 1.000 50.95877 20 LEU B CA 1
ATOM 1797 C C . LEU B 2 20 ? 25.83209 0.10381 30.23991 1.000 50.30632 20 LEU B C 1
ATOM 1798 O O . LEU B 2 20 ? 26.02218 0.67197 31.31809 1.000 56.09954 20 LEU B O 1
ATOM 1803 N N . SER B 2 21 ? 25.33010 0.71979 29.17401 1.000 51.98164 21 SER B N 1
ATOM 1804 C CA . SER B 2 21 ? 24.92245 2.11525 29.20182 1.000 49.33811 21 SER B CA 1
ATOM 1805 C C . SER B 2 21 ? 23.48039 2.23427 28.72708 1.000 52.31459 21 SER B C 1
ATOM 1806 O O . SER B 2 21 ? 22.96752 1.37509 28.00439 1.000 55.68284 21 SER B O 1
ATOM 1809 N N . CYS B 2 22 ? 22.82301 3.30892 29.16029 1.000 51.20344 22 CYS B N 1
ATOM 1810 C CA . CYS B 2 22 ? 21.47040 3.63288 28.71772 1.000 51.77812 22 CYS B CA 1
ATOM 1811 C C . CYS B 2 22 ? 21.38269 5.13470 28.50566 1.000 53.69103 22 CYS B C 1
ATOM 1812 O O . CYS B 2 22 ? 21.49204 5.90483 29.46447 1.000 58.47051 22 CYS B O 1
ATOM 1815 N N . ALA B 2 23 ? 21.19434 5.54778 27.25576 1.000 49.21182 23 ALA B N 1
ATOM 1816 C CA . ALA B 2 23 ? 21.04251 6.95675 26.91818 1.000 52.90597 23 ALA B CA 1
ATOM 1817 C C . ALA B 2 23 ? 19.56521 7.32307 26.97417 1.000 46.36842 23 ALA B C 1
ATOM 1818 O O . ALA B 2 23 ? 18.73918 6.69412 26.30398 1.000 53.92928 23 ALA B O 1
ATOM 1820 N N . ALA B 2 24 ? 19.23403 8.32825 27.77550 1.000 44.02276 24 ALA B N 1
ATOM 1821 C CA . ALA B 2 24 ? 17.85804 8.76862 27.93517 1.000 48.69028 24 ALA B CA 1
ATOM 1822 C C . ALA B 2 24 ? 17.62026 10.07165 27.18351 1.000 49.08991 24 ALA B C 1
ATOM 1823 O O . ALA B 2 24 ? 18.52418 10.89599 27.02562 1.000 49.56573 24 ALA B O 1
ATOM 1825 N N . SER B 2 25 ? 16.38540 10.24613 26.72076 1.000 47.50212 25 SER B N 1
ATOM 1826 C CA . SER B 2 25 ? 15.98344 11.45775 26.02224 1.000 44.64828 25 SER B CA 1
ATOM 1827 C C . SER B 2 25 ? 14.46785 11.56378 26.07988 1.000 47.42464 25 SER B C 1
ATOM 1828 O O . SER B 2 25 ? 13.76461 10.56602 26.25868 1.000 48.71966 25 SER B O 1
ATOM 1831 N N . GLY B 2 26 ? 13.97452 12.79159 25.93285 1.000 45.20840 26 GLY B N 1
ATOM 1832 C CA . GLY B 2 26 ? 12.55087 13.04532 25.90691 1.000 43.90793 26 GLY B CA 1
ATOM 1833 C C . GLY B 2 26 ? 11.91963 13.36057 27.24419 1.000 48.07018 26 GLY B C 1
ATOM 1834 O O . GLY B 2 26 ? 10.69564 13.53406 27.30384 1.000 52.15718 26 GLY B O 1
ATOM 1835 N N . PHE B 2 27 ? 12.70409 13.43839 28.31571 1.000 45.13852 27 PHE B N 1
ATOM 1836 C CA . PHE B 2 27 ? 12.17157 13.77514 29.62897 1.000 46.79106 27 PHE B CA 1
ATOM 1837 C C . PHE B 2 27 ? 13.30193 14.32502 30.48759 1.000 49.42499 27 PHE B C 1
ATOM 1838 O O . PHE B 2 27 ? 14.47641 14.26968 30.11616 1.000 47.75237 27 PHE B O 1
ATOM 1846 N N . THR B 2 28 ? 12.92741 14.86636 31.64512 1.000 44.61565 28 THR B N 1
ATOM 1847 C CA . THR B 2 28 ? 13.89335 15.39802 32.60486 1.000 43.44559 28 THR B CA 1
ATOM 1848 C C . THR B 2 28 ? 14.50812 14.21462 33.33984 1.000 48.12656 28 THR B C 1
ATOM 1849 O O . THR B 2 28 ? 13.96263 13.70428 34.31942 1.000 51.50897 28 THR B O 1
ATOM 1853 N N . PHE B 2 29 ? 15.67156 13.78157 32.84861 1.000 48.84486 29 PHE B N 1
ATOM 1854 C CA . PHE B 2 29 ? 16.31340 12.56734 33.34597 1.000 42.36287 29 PHE B CA 1
ATOM 1855 C C . PHE B 2 29 ? 16.56492 12.62509 34.84739 1.000 48.44446 29 PHE B C 1
ATOM 1856 O O . PHE B 2 29 ? 16.46421 11.60668 35.54096 1.000 50.23277 29 PHE B O 1
ATOM 1864 N N . SER B 2 30 ? 16.88072 13.80826 35.36954 1.000 48.50076 30 SER B N 1
ATOM 1865 C CA . SER B 2 30 ? 17.30441 13.95150 36.75710 1.000 43.32100 30 SER B CA 1
ATOM 1866 C C . SER B 2 30 ? 16.14912 13.96245 37.75239 1.000 49.05431 30 SER B C 1
ATOM 1867 O O . SER B 2 30 ? 16.39941 14.06687 38.95809 1.000 50.32357 30 SER B O 1
ATOM 1870 N N . SER B 2 31 ? 14.90285 13.86148 37.29588 1.000 45.52852 31 SER B N 1
ATOM 1871 C CA . SER B 2 31 ? 13.75294 13.84185 38.19057 1.000 46.33091 31 SER B CA 1
ATOM 1872 C C . SER B 2 31 ? 13.24609 12.43557 38.47513 1.000 49.95473 31 SER B C 1
ATOM 1873 O O . SER B 2 31 ? 12.31866 12.27533 39.27555 1.000 47.72637 31 SER B O 1
ATOM 1876 N N . TYR B 2 32 ? 13.83350 11.41737 37.85417 1.000 44.12725 32 TYR B N 1
ATOM 1877 C CA . TYR B 2 32 ? 13.29276 10.06759 37.88064 1.000 44.37832 32 TYR B CA 1
ATOM 1878 C C . TYR B 2 32 ? 14.32140 9.07892 38.40367 1.000 44.42420 32 TYR B C 1
ATOM 1879 O O . TYR B 2 32 ? 15.50871 9.16466 38.07399 1.000 42.68433 32 TYR B O 1
ATOM 1888 N N . GLY B 2 33 ? 13.85385 8.13779 39.21701 1.000 43.84951 33 GLY B N 1
ATOM 1889 C CA . GLY B 2 33 ? 14.64233 6.95355 39.48566 1.000 40.34486 33 GLY B CA 1
ATOM 1890 C C . GLY B 2 33 ? 14.64871 6.04516 38.26915 1.000 44.62826 33 GLY B C 1
ATOM 1891 O O . GLY B 2 33 ? 13.63437 5.86757 37.59298 1.000 43.11041 33 GLY B O 1
ATOM 1892 N N . MET B 2 34 ? 15.81550 5.48527 37.97445 1.000 45.21892 34 MET B N 1
ATOM 1893 C CA . MET B 2 34 ? 15.98891 4.60656 36.83003 1.000 42.78813 34 MET B CA 1
ATOM 1894 C C . MET B 2 34 ? 16.37666 3.21324 37.30294 1.000 41.92391 34 MET B C 1
ATOM 1895 O O . MET B 2 34 ? 16.88673 3.03036 38.41119 1.000 45.16489 34 MET B O 1
ATOM 1900 N N . SER B 2 35 ? 16.12846 2.22417 36.44704 1.000 40.07714 35 SER B N 1
ATOM 1901 C CA . SER B 2 35 ? 16.27720 0.83366 36.84341 1.000 41.12066 35 SER B CA 1
ATOM 1902 C C . SER B 2 35 ? 16.82890 0.00218 35.69458 1.000 43.17995 35 SER B C 1
ATOM 1903 O O . SER B 2 35 ? 16.78195 0.39539 34.52604 1.000 46.37252 35 SER B O 1
ATOM 1906 N N . TRP B 2 36 ? 17.36325 -1.16070 36.05635 1.000 43.47915 36 TRP B N 1
ATOM 1907 C CA . TRP B 2 36 ? 17.74322 -2.19964 35.11329 1.000 40.66680 36 TRP B CA 1
ATOM 1908 C C . TRP B 2 36 ? 16.92864 -3.44958 35.41330 1.000 41.81725 36 TRP B C 1
ATOM 1909 O O . TRP B 2 36 ? 16.72336 -3.80101 36.57937 1.000 43.50594 36 TRP B O 1
ATOM 1920 N N . VAL B 2 37 ? 16.43959 -4.09898 34.35942 1.000 41.89061 37 VAL B N 1
ATOM 1921 C CA . VAL B 2 37 ? 15.69730 -5.34914 34.46477 1.000 33.24340 37 VAL B CA 1
ATOM 1922 C C . VAL B 2 37 ? 16.26238 -6.31267 33.43230 1.000 38.87311 37 VAL B C 1
ATOM 1923 O O . VAL B 2 37 ? 16.55608 -5.91565 32.29941 1.000 42.37279 37 VAL B O 1
ATOM 1927 N N . ARG B 2 38 ? 16.42221 -7.57543 33.82120 1.000 40.13848 38 ARG B N 1
ATOM 1928 C CA . ARG B 2 38 ? 16.99077 -8.58619 32.94382 1.000 40.88150 38 ARG B CA 1
ATOM 1929 C C . ARG B 2 38 ? 16.01353 -9.73714 32.74526 1.000 43.08113 38 ARG B C 1
ATOM 1930 O O . ARG B 2 38 ? 15.16655 -10.01297 33.60072 1.000 46.31918 38 ARG B O 1
ATOM 1938 N N . GLN B 2 39 ? 16.14057 -10.40387 31.59800 1.000 38.08989 39 GLN B N 1
ATOM 1939 C CA . GLN B 2 39 ? 15.29363 -11.53503 31.23784 1.000 40.92079 39 GLN B CA 1
ATOM 1940 C C . GLN B 2 39 ? 16.18082 -12.72438 30.90530 1.000 43.84636 39 GLN B C 1
ATOM 1941 O O . GLN B 2 39 ? 16.95155 -12.67604 29.94124 1.000 44.03661 39 GLN B O 1
ATOM 1947 N N . THR B 2 40 ? 16.06576 -13.78558 31.69521 1.000 41.88092 40 THR B N 1
ATOM 1948 C CA . THR B 2 40 ? 16.86408 -14.98415 31.50754 1.000 47.54524 40 THR B CA 1
ATOM 1949 C C . THR B 2 40 ? 16.32237 -15.81277 30.34277 1.000 50.09605 40 THR B C 1
ATOM 1950 O O . THR B 2 40 ? 15.19532 -15.59487 29.88883 1.000 48.14746 40 THR B O 1
ATOM 1954 N N . PRO B 2 41 ? 17.11653 -16.76259 29.82576 1.000 50.64841 41 PRO B N 1
ATOM 1955 C CA . PRO B 2 41 ? 16.65104 -17.56813 28.68042 1.000 48.74099 41 PRO B CA 1
ATOM 1956 C C . PRO B 2 41 ? 15.29805 -18.23488 28.88079 1.000 48.97132 41 PRO B C 1
ATOM 1957 O O . PRO B 2 41 ? 14.60721 -18.51664 27.89270 1.000 50.59946 41 PRO B O 1
ATOM 1961 N N . ASP B 2 42 ? 14.89324 -18.49284 30.12276 1.000 48.19097 42 ASP B N 1
ATOM 1962 C CA . ASP B 2 42 ? 13.58513 -19.06864 30.40742 1.000 41.90985 42 ASP B CA 1
ATOM 1963 C C . ASP B 2 42 ? 12.45624 -18.04387 30.34035 1.000 52.06392 42 ASP B C 1
ATOM 1964 O O . ASP B 2 42 ? 11.34265 -18.34754 30.78283 1.000 52.63339 42 ASP B O 1
ATOM 1969 N N . LYS B 2 43 ? 12.72810 -16.84699 29.81611 1.000 47.72236 43 LYS B N 1
ATOM 1970 C CA . LYS B 2 43 ? 11.79521 -15.73666 29.63210 1.000 47.49476 43 LYS B CA 1
ATOM 1971 C C . LYS B 2 43 ? 11.37095 -15.07701 30.93996 1.000 49.76142 43 LYS B C 1
ATOM 1972 O O . LYS B 2 43 ? 10.55520 -14.14656 30.90702 1.000 47.60646 43 LYS B O 1
ATOM 1978 N N . ARG B 2 44 ? 11.89239 -15.51045 32.08398 1.000 51.02439 44 ARG B N 1
ATOM 1979 C CA . ARG B 2 44 ? 11.53121 -14.87861 33.34446 1.000 50.52127 44 ARG B CA 1
ATOM 1980 C C . ARG B 2 44 ? 12.21342 -13.52211 33.48251 1.000 47.76653 44 ARG B C 1
ATOM 1981 O O . ARG B 2 44 ? 13.35297 -13.32771 33.05521 1.000 47.51478 44 ARG B O 1
ATOM 1989 N N . LEU B 2 45 ? 11.49587 -12.57721 34.08399 1.000 44.73382 45 LEU B N 1
ATOM 1990 C CA . LEU B 2 45 ? 11.97436 -11.21349 34.26545 1.000 44.49035 45 LEU B CA 1
ATOM 1991 C C . LEU B 2 45 ? 12.44056 -11.01151 35.70197 1.000 48.74611 45 LEU B C 1
ATOM 1992 O O . LEU B 2 45 ? 11.85079 -11.55786 36.63891 1.000 50.76755 45 LEU B O 1
ATOM 1997 N N . GLU B 2 46 ? 13.49523 -10.21701 35.87500 1.000 45.82148 46 GLU B N 1
ATOM 1998 C CA . GLU B 2 46 ? 14.06202 -10.00143 37.20242 1.000 44.98244 46 GLU B CA 1
ATOM 1999 C C . GLU B 2 46 ? 14.61807 -8.58968 37.29559 1.000 44.58301 46 GLU B C 1
ATOM 2000 O O . GLU B 2 46 ? 15.46065 -8.19674 36.48275 1.000 43.67237 46 GLU B O 1
ATOM 2006 N N . TRP B 2 47 ? 14.14031 -7.83599 38.28294 1.000 41.27300 47 TRP B N 1
ATOM 2007 C CA . TRP B 2 47 ? 14.70901 -6.53143 38.59201 1.000 39.25170 47 TRP B CA 1
ATOM 2008 C C . TRP B 2 47 ? 16.09187 -6.71256 39.20484 1.000 40.78065 47 TRP B C 1
ATOM 2009 O O . TRP B 2 47 ? 16.28207 -7.55878 40.08322 1.000 46.76760 47 TRP B O 1
ATOM 2020 N N . VAL B 2 48 ? 17.06255 -5.92821 38.74135 1.000 40.47574 48 VAL B N 1
ATOM 2021 C CA . VAL B 2 48 ? 18.43615 -6.08384 39.20201 1.000 43.23116 48 VAL B CA 1
ATOM 2022 C C . VAL B 2 48 ? 19.01742 -4.82327 39.83342 1.000 44.81809 48 VAL B C 1
ATOM 2023 O O . VAL B 2 48 ? 19.98068 -4.93368 40.61022 1.000 41.78808 48 VAL B O 1
ATOM 2027 N N . ALA B 2 49 ? 18.49243 -3.63190 39.55032 1.000 44.68109 49 ALA B N 1
ATOM 2028 C CA . ALA B 2 49 ? 19.02595 -2.43127 40.18274 1.000 45.70437 49 ALA B CA 1
ATOM 2029 C C . ALA B 2 49 ? 18.07344 -1.26377 39.98101 1.000 44.76475 49 ALA B C 1
ATOM 2030 O O . ALA B 2 49 ? 17.40739 -1.15707 38.94998 1.000 46.51659 49 ALA B O 1
ATOM 2032 N N . THR B 2 50 ? 18.02552 -0.39136 40.98418 1.000 44.61399 50 THR B N 1
ATOM 2033 C CA . THR B 2 50 ? 17.36137 0.90220 40.90595 1.000 43.22409 50 THR B CA 1
ATOM 2034 C C . THR B 2 50 ? 18.26195 1.93179 41.57287 1.000 42.43028 50 THR B C 1
ATOM 2035 O O . THR B 2 50 ? 18.89241 1.64349 42.59477 1.000 47.40272 50 THR B O 1
ATOM 2039 N N . ILE B 2 51 ? 18.34035 3.12264 40.98536 1.000 42.35915 51 ILE B N 1
ATOM 2040 C CA . ILE B 2 51 ? 19.11833 4.22330 41.53875 1.000 46.40643 51 ILE B CA 1
ATOM 2041 C C . ILE B 2 51 ? 18.19827 5.42086 41.73067 1.000 36.01336 51 ILE B C 1
ATOM 2042 O O . ILE B 2 51 ? 17.27501 5.64110 40.93920 1.000 42.75512 51 ILE B O 1
ATOM 2047 N N . SER B 2 52 ? 18.43567 6.17794 42.79783 1.000 41.62393 52 SER B N 1
ATOM 2048 C CA . SER B 2 52 ? 17.65785 7.38052 43.04618 1.000 45.66388 52 SER B CA 1
ATOM 2049 C C . SER B 2 52 ? 18.01697 8.46166 42.02970 1.000 42.35214 52 SER B C 1
ATOM 2050 O O . SER B 2 52 ? 19.06350 8.41548 41.37703 1.000 43.10194 52 SER B O 1
ATOM 2053 N N . SER B 2 53 A 17.12375 9.44718 41.90081 1.000 42.66716 52 SER B N 1
ATOM 2054 C CA . SER B 2 53 A 17.28873 10.47041 40.87122 1.000 41.68723 52 SER B CA 1
ATOM 2055 C C . SER B 2 53 A 18.58951 11.24296 41.05240 1.000 44.34909 52 SER B C 1
ATOM 2056 O O . SER B 2 53 A 19.22876 11.63424 40.06898 1.000 46.57103 52 SER B O 1
ATOM 2059 N N . GLY B 2 54 ? 18.99880 11.46959 42.29683 1.000 44.08515 53 GLY B N 1
ATOM 2060 C CA . GLY B 2 54 ? 20.24911 12.13580 42.58673 1.000 42.07985 53 GLY B CA 1
ATOM 2061 C C . GLY B 2 54 ? 21.44504 11.22483 42.72810 1.000 47.51845 53 GLY B C 1
ATOM 2062 O O . GLY B 2 54 ? 22.56063 11.70834 42.94576 1.000 50.19381 53 GLY B O 1
ATOM 2063 N N . GLY B 2 55 ? 21.24883 9.91263 42.61425 1.000 45.98717 54 GLY B N 1
ATOM 2064 C CA . GLY B 2 55 ? 22.33278 8.95962 42.70630 1.000 43.98223 54 GLY B CA 1
ATOM 2065 C C . GLY B 2 55 ? 22.77294 8.60870 44.10976 1.000 46.62452 54 GLY B C 1
ATOM 2066 O O . GLY B 2 55 ? 23.72650 7.83492 44.26366 1.000 48.97249 54 GLY B O 1
ATOM 2067 N N . THR B 2 56 ? 22.10937 9.13911 45.13879 1.000 49.56065 55 THR B N 1
ATOM 2068 C CA . THR B 2 56 ? 22.55707 8.89870 46.50690 1.000 49.98825 55 THR B CA 1
ATOM 2069 C C . THR B 2 56 ? 22.27525 7.46707 46.94540 1.000 48.12106 55 THR B C 1
ATOM 2070 O O . THR B 2 56 ? 23.08968 6.85666 47.64778 1.000 42.77313 55 THR B O 1
ATOM 2074 N N . TYR B 2 57 ? 21.13399 6.91440 46.54473 1.000 44.53785 56 TYR B N 1
ATOM 2075 C CA . TYR B 2 57 ? 20.70078 5.60108 46.99627 1.000 43.77863 56 TYR B CA 1
ATOM 2076 C C . TYR B 2 57 ? 20.66273 4.62906 45.82717 1.000 46.13125 56 TYR B C 1
ATOM 2077 O O . TYR B 2 57 ? 20.18754 4.9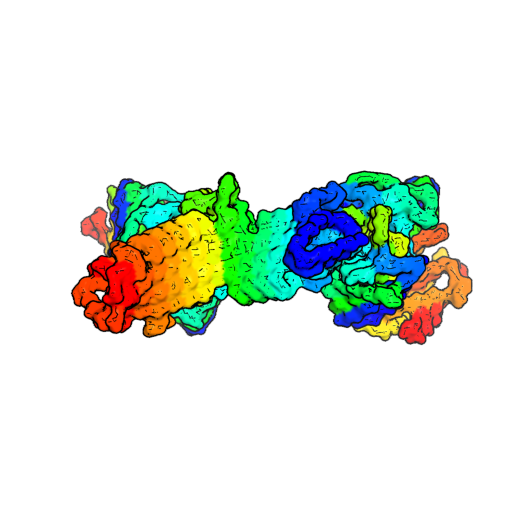6752 44.73870 1.000 49.80402 56 TYR B O 1
ATOM 2086 N N . THR B 2 58 ? 21.16946 3.42117 46.06038 1.000 45.17871 57 THR B N 1
ATOM 2087 C CA . THR B 2 58 ? 21.10728 2.33484 45.09426 1.000 43.59097 57 THR B CA 1
ATOM 2088 C C . THR B 2 58 ? 20.49730 1.11568 45.76670 1.000 46.06344 57 THR B C 1
ATOM 2089 O O . THR B 2 58 ? 20.77755 0.83650 46.93607 1.000 52.98697 57 THR B O 1
ATOM 2093 N N . TYR B 2 59 ? 19.66040 0.39506 45.02573 1.000 49.21529 58 TYR B N 1
ATOM 2094 C CA . TYR B 2 59 ? 18.95560 -0.76553 45.54892 1.000 45.62784 58 TYR B CA 1
ATOM 2095 C C . TYR B 2 59 ? 19.19304 -1.96167 44.64016 1.000 45.72770 58 TYR B C 1
ATOM 2096 O O . TYR B 2 59 ? 19.17232 -1.83392 43.41208 1.000 48.10826 58 TYR B O 1
ATOM 2105 N N . TYR B 2 60 ? 19.42516 -3.12407 45.25293 1.000 53.06520 59 TYR B N 1
ATOM 2106 C CA . TYR B 2 60 ? 19.75581 -4.33767 44.52675 1.000 45.73487 59 TYR B CA 1
ATOM 2107 C C . TYR B 2 60 ? 19.04191 -5.52832 45.15000 1.000 49.24379 59 TYR B C 1
ATOM 2108 O O . TYR B 2 60 ? 18.85574 -5.56775 46.37477 1.000 49.71368 59 TYR B O 1
ATOM 2117 N N . PRO B 2 61 ? 18.63933 -6.50818 44.34666 1.000 48.28372 60 PRO B N 1
ATOM 2118 C CA . PRO B 2 61 ? 18.23335 -7.79569 44.91160 1.000 45.57937 60 PRO B CA 1
ATOM 2119 C C . PRO B 2 61 ? 19.44295 -8.53961 45.45497 1.000 49.24165 60 PRO B C 1
ATOM 2120 O O . PRO B 2 61 ? 20.59408 -8.22305 45.14624 1.000 47.27713 60 PRO B O 1
ATOM 2124 N N . ASP B 2 62 ? 19.16564 -9.54599 46.28652 1.000 50.41252 61 ASP B N 1
ATOM 2125 C CA . ASP B 2 62 ? 20.24962 -10.31671 46.88817 1.000 56.91865 61 ASP B CA 1
ATOM 2126 C C . ASP B 2 62 ? 21.08140 -11.04432 45.83783 1.000 60.75820 61 ASP B C 1
ATOM 2127 O O . ASP B 2 62 ? 22.25663 -11.34380 46.07705 1.000 60.36444 61 ASP B O 1
ATOM 2132 N N . SER B 2 63 ? 20.49879 -11.32281 44.66899 1.000 50.04440 62 SER B N 1
ATOM 2133 C CA . SER B 2 63 ? 21.17003 -12.13935 43.66513 1.000 50.82503 62 SER B CA 1
ATOM 2134 C C . SER B 2 63 ? 22.31330 -11.41016 42.96833 1.000 57.41437 62 SER B C 1
ATOM 2135 O O . SER B 2 63 ? 23.16393 -12.06722 42.35852 1.000 58.53948 62 SER B O 1
ATOM 2138 N N . VAL B 2 64 ? 22.35703 -10.07983 43.03391 1.000 51.84769 63 VAL B N 1
ATOM 2139 C CA . VAL B 2 64 ? 23.40333 -9.30239 42.38183 1.000 55.15708 63 VAL B CA 1
ATOM 2140 C C . VAL B 2 64 ? 24.13858 -8.38517 43.34365 1.000 55.95001 63 VAL B C 1
ATOM 2141 O O . VAL B 2 64 ? 25.07237 -7.69327 42.92472 1.000 56.16712 63 VAL B O 1
ATOM 2145 N N . LYS B 2 65 ? 23.74638 -8.35231 44.61646 1.000 58.27519 64 LYS B N 1
ATOM 2146 C CA . LYS B 2 65 ? 24.38228 -7.45740 45.57420 1.000 61.86769 64 LYS B CA 1
ATOM 2147 C C . LYS B 2 65 ? 25.85936 -7.79716 45.72731 1.000 62.99054 64 LYS B C 1
ATOM 2148 O O . LYS B 2 65 ? 26.24871 -8.96785 45.73478 1.000 59.87592 64 LYS B O 1
ATOM 2154 N N . GLY B 2 66 ? 26.68631 -6.75762 45.84383 1.000 62.10654 65 GLY B N 1
ATOM 2155 C CA . GLY B 2 66 ? 28.12162 -6.91686 45.91535 1.000 55.72016 65 GLY B CA 1
ATOM 2156 C C . GLY B 2 66 ? 28.81651 -7.09692 44.58410 1.000 65.94711 65 GLY B C 1
ATOM 2157 O O . GLY B 2 66 ? 30.04387 -6.95661 44.51864 1.000 64.74264 65 GLY B O 1
ATOM 2158 N N . ARG B 2 67 ? 28.07632 -7.39812 43.51801 1.000 54.44786 66 ARG B N 1
ATOM 2159 C CA . ARG B 2 67 ? 28.65266 -7.61545 42.19874 1.000 61.95126 66 ARG B CA 1
ATOM 2160 C C . ARG B 2 67 ? 28.26282 -6.55876 41.17837 1.000 61.64125 66 ARG B C 1
ATOM 2161 O O . ARG B 2 67 ? 29.06356 -6.25343 40.29293 1.000 57.32360 66 ARG B O 1
ATOM 2169 N N . PHE B 2 68 ? 27.06133 -5.99595 41.27581 1.000 54.21316 67 PHE B N 1
ATOM 2170 C CA . PHE B 2 68 ? 26.56456 -5.02667 40.30945 1.000 57.61334 67 PHE B CA 1
ATOM 2171 C C . PHE B 2 68 ? 26.55913 -3.63563 40.92724 1.000 56.16885 67 PHE B C 1
ATOM 2172 O O . PHE B 2 68 ? 26.25282 -3.47365 42.11283 1.000 58.03434 67 PHE B O 1
ATOM 2180 N N . THR B 2 69 ? 26.89218 -2.63269 40.11700 1.000 50.70530 68 THR B N 1
ATOM 2181 C CA . THR B 2 69 ? 26.87849 -1.23714 40.54516 1.000 54.89779 68 THR B CA 1
ATOM 2182 C C . THR B 2 69 ? 26.12461 -0.41930 39.50665 1.000 54.38993 68 THR B C 1
ATOM 2183 O O . THR B 2 69 ? 26.58133 -0.28426 38.36664 1.000 52.76734 68 THR B O 1
ATOM 2187 N N . ILE B 2 70 ? 24.97760 0.11830 39.89548 1.000 51.84437 69 ILE B N 1
ATOM 2188 C CA . ILE B 2 70 ? 24.21750 1.02380 39.04426 1.000 51.99477 69 ILE B CA 1
ATOM 2189 C C . ILE B 2 70 ? 24.66968 2.44748 39.33172 1.000 49.78456 69 ILE B C 1
ATOM 2190 O O . ILE B 2 70 ? 24.86989 2.83263 40.49017 1.000 55.00090 69 ILE B O 1
ATOM 2195 N N . SER B 2 71 ? 24.86146 3.22755 38.27239 1.000 49.25978 70 SER B N 1
ATOM 2196 C CA . SER B 2 71 ? 25.25667 4.61917 38.41644 1.000 53.13617 70 SER B CA 1
ATOM 2197 C C . SER B 2 71 ? 24.62623 5.42238 37.29036 1.000 50.94802 70 SER B C 1
ATOM 2198 O O . SER B 2 71 ? 24.10943 4.87037 36.31481 1.000 49.92567 70 SER B O 1
ATOM 2201 N N . ARG B 2 72 ? 24.67867 6.74296 37.43660 1.000 50.26124 71 ARG B N 1
ATOM 2202 C CA . ARG B 2 72 ? 24.05379 7.63634 36.47683 1.000 48.88499 71 ARG B CA 1
ATOM 2203 C C . ARG B 2 72 ? 24.90020 8.88989 36.33101 1.000 53.94998 71 ARG B C 1
ATOM 2204 O O . ARG B 2 72 ? 25.57624 9.31590 37.27173 1.000 51.46648 71 ARG B O 1
ATOM 2212 N N . ASP B 2 73 ? 24.85864 9.46992 35.13632 1.000 54.02992 72 ASP B N 1
ATOM 2213 C CA . ASP B 2 73 ? 25.45465 10.77328 34.85993 1.000 59.03923 72 ASP B CA 1
ATOM 2214 C C . ASP B 2 73 ? 24.32002 11.69012 34.41989 1.000 58.25065 72 ASP B C 1
ATOM 2215 O O . ASP B 2 73 ? 23.94465 11.70387 33.24359 1.000 61.13100 72 ASP B O 1
ATOM 2220 N N . ASN B 2 74 ? 23.76305 12.44192 35.37170 1.000 52.83542 73 ASN B N 1
ATOM 2221 C CA . ASN B 2 74 ? 22.65655 13.33496 35.04842 1.000 54.84241 73 ASN B CA 1
ATOM 2222 C C . ASN B 2 74 ? 23.08053 14.41317 34.06285 1.000 57.96360 73 ASN B C 1
ATOM 2223 O O . ASN B 2 74 ? 22.26147 14.88016 33.26307 1.000 60.70856 73 ASN B O 1
ATOM 2228 N N . ALA B 2 75 ? 24.35266 14.81517 34.09899 1.000 57.21026 74 ALA B N 1
ATOM 2229 C CA . ALA B 2 75 ? 24.84673 15.78656 33.13104 1.000 59.19627 74 ALA B CA 1
ATOM 2230 C C . ALA B 2 75 ? 24.84402 15.22134 31.71766 1.000 62.12249 74 ALA B C 1
ATOM 2231 O O . ALA B 2 75 ? 24.67070 15.97280 30.75155 1.000 63.91641 74 ALA B O 1
ATOM 2233 N N . LYS B 2 76 ? 25.02563 13.90946 31.57512 1.000 63.41380 75 LYS B N 1
ATOM 2234 C CA . LYS B 2 76 ? 25.09447 13.26975 30.26884 1.000 60.05753 75 LYS B CA 1
ATOM 2235 C C . LYS B 2 76 ? 23.85125 12.44720 29.94957 1.000 58.73383 75 LYS B C 1
ATOM 2236 O O . LYS B 2 76 ? 23.82039 11.77089 28.91587 1.000 59.07748 75 LYS B O 1
ATOM 2242 N N . ASN B 2 77 ? 22.83087 12.48701 30.81202 1.000 60.26972 76 ASN B N 1
ATOM 2243 C CA . ASN B 2 77 ? 21.55934 11.79381 30.57991 1.000 58.55278 76 ASN B CA 1
ATOM 2244 C C . ASN B 2 77 ? 21.76389 10.29506 30.36218 1.000 52.50618 76 ASN B C 1
ATOM 2245 O O . ASN B 2 77 ? 21.06511 9.66527 29.56544 1.000 54.63910 76 ASN B O 1
ATOM 2250 N N . THR B 2 78 ? 22.72177 9.71353 31.07941 1.000 53.02464 77 THR B N 1
ATOM 2251 C CA . THR B 2 78 ? 23.11102 8.32546 30.87649 1.000 52.44295 77 THR B CA 1
ATOM 2252 C C . THR B 2 78 ? 23.00004 7.53864 32.17459 1.000 51.70648 77 THR B C 1
ATOM 2253 O O . THR B 2 78 ? 23.31341 8.04928 33.25445 1.000 52.25121 77 THR B O 1
ATOM 2257 N N . LEU B 2 79 ? 22.54789 6.29400 32.05487 1.000 52.46693 78 LEU B N 1
ATOM 2258 C CA . LEU B 2 79 ? 22.50257 5.34228 33.15404 1.000 50.55875 78 LEU B CA 1
ATOM 2259 C C . LEU B 2 79 ? 23.45509 4.19313 32.85049 1.000 52.11540 78 LEU B C 1
ATOM 2260 O O . LEU B 2 79 ? 23.55312 3.74608 31.70322 1.000 52.66811 78 LEU B O 1
ATOM 2265 N N . TYR B 2 80 ? 24.16162 3.72138 33.87558 1.000 48.03305 79 TYR B N 1
ATOM 2266 C CA . TYR B 2 80 ? 25.15554 2.67127 33.71258 1.000 49.96009 79 TYR B CA 1
ATOM 2267 C C . TYR B 2 80 ? 24.85800 1.51582 34.65740 1.000 47.82747 79 TYR B C 1
ATOM 2268 O O . TYR B 2 80 ? 24.19087 1.67566 35.68254 1.000 52.50485 79 TYR B O 1
ATOM 2277 N N . LEU B 2 81 ? 25.37371 0.34113 34.29790 1.000 46.94100 80 LEU B N 1
ATOM 2278 C CA . LEU B 2 81 ? 25.32993 -0.83586 35.16639 1.000 46.38371 80 LEU B CA 1
ATOM 2279 C C . LEU B 2 81 ? 26.66469 -1.56017 35.02903 1.000 42.81259 80 LEU B C 1
ATOM 2280 O O . LEU B 2 81 ? 26.88737 -2.28239 34.05301 1.000 54.08428 80 LEU B O 1
ATOM 2285 N N . GLN B 2 82 ? 27.54856 -1.36162 36.00136 1.000 49.70653 81 GLN B N 1
ATOM 2286 C CA . GLN B 2 82 ? 28.81789 -2.07143 36.03929 1.000 51.47842 81 GLN B CA 1
ATOM 2287 C C . GLN B 2 82 ? 28.62422 -3.41331 36.72970 1.000 55.70774 81 GLN B C 1
ATOM 2288 O O . GLN B 2 82 ? 28.10951 -3.47350 37.85085 1.000 56.36601 81 GLN B O 1
ATOM 2294 N N . MET B 2 83 ? 29.03412 -4.48340 36.05749 1.000 54.86862 82 MET B N 1
ATOM 2295 C CA . MET B 2 83 ? 28.90598 -5.83545 36.57679 1.000 62.23250 82 MET B CA 1
ATOM 2296 C C . MET B 2 83 ? 30.28410 -6.45524 36.73645 1.000 57.78749 82 MET B C 1
ATOM 2297 O O . MET B 2 83 ? 31.18001 -6.21921 35.92093 1.000 61.17721 82 MET B O 1
ATOM 2302 N N . SER B 2 84 A 30.44527 -7.24729 37.79155 1.000 54.90379 82 SER B N 1
ATOM 2303 C CA . SER B 2 84 A 31.70228 -7.91864 38.07710 1.000 62.79647 82 SER B CA 1
ATOM 2304 C C . SER B 2 84 A 31.40239 -9.29634 38.64616 1.000 63.57842 82 SER B C 1
ATOM 2305 O O . SER B 2 84 A 30.28738 -9.57155 39.09740 1.000 62.04503 82 SER B O 1
ATOM 2308 N N . SER B 2 85 B 32.41747 -10.16079 38.61951 1.000 60.34721 82 SER B N 1
ATOM 2309 C CA . SER B 2 85 B 32.30169 -11.53246 39.11365 1.000 63.10717 82 SER B CA 1
ATOM 2310 C C . SER B 2 85 B 31.10526 -12.23582 38.47694 1.000 62.38532 82 SER B C 1
ATOM 2311 O O . SER B 2 85 B 30.29971 -12.88666 39.14633 1.000 61.31888 82 SER B O 1
ATOM 2314 N N . LEU B 2 86 C 30.99350 -12.08920 37.15985 1.000 62.44210 82 LEU B N 1
ATOM 2315 C CA . LEU B 2 86 C 29.82864 -12.58688 36.44359 1.000 63.91239 82 LEU B CA 1
ATOM 2316 C C . LEU B 2 86 C 29.82574 -14.10928 36.39775 1.000 61.77936 82 LEU B C 1
ATOM 2317 O O . LEU B 2 86 C 30.87531 -14.74989 36.29159 1.000 61.91799 82 LEU B O 1
ATOM 2322 N N . LYS B 2 87 ? 28.63210 -14.68505 36.48191 1.000 60.87614 83 LYS B N 1
ATOM 2323 C CA . LYS B 2 87 ? 28.43000 -16.12284 36.41863 1.000 61.37745 83 LYS B CA 1
ATOM 2324 C C . LYS B 2 87 ? 27.49248 -16.45093 35.26426 1.000 59.67067 83 LYS B C 1
ATOM 2325 O O . LYS B 2 87 ? 26.91996 -15.56386 34.62612 1.000 59.43639 83 LYS B O 1
ATOM 2331 N N . SER B 2 88 ? 27.34054 -17.75054 34.99887 1.000 56.99434 84 SER B N 1
ATOM 2332 C CA . SER B 2 88 ? 26.44624 -18.18504 33.93011 1.000 58.71353 84 SER B CA 1
ATOM 2333 C C . SER B 2 88 ? 25.01524 -17.73059 34.18700 1.000 61.83540 84 SER B C 1
ATOM 2334 O O . SER B 2 88 ? 24.27296 -17.42805 33.24533 1.000 59.12417 84 SER B O 1
ATOM 2337 N N . GLU B 2 89 ? 24.61290 -17.66943 35.45828 1.000 59.86079 85 GLU B N 1
ATOM 2338 C CA . GLU B 2 89 ? 23.25544 -17.26167 35.79868 1.000 61.47218 85 GLU B CA 1
ATOM 2339 C C . GLU B 2 89 ? 22.97209 -15.81173 35.43010 1.000 57.95192 85 GLU B C 1
ATOM 2340 O O . GLU B 2 89 ? 21.80352 -15.41095 35.40017 1.000 57.12815 85 GLU B O 1
ATOM 2346 N N . ASP B 2 90 ? 24.00517 -15.01734 35.15513 1.000 54.19242 86 ASP B N 1
ATOM 2347 C CA . ASP B 2 90 ? 23.81539 -13.63864 34.72837 1.000 53.59267 86 ASP B CA 1
ATOM 2348 C C . ASP B 2 90 ? 23.57104 -13.50631 33.23127 1.000 51.32520 86 ASP B C 1
ATOM 2349 O O . ASP B 2 90 ? 23.25552 -12.40455 32.76848 1.000 53.31933 86 ASP B O 1
ATOM 2354 N N . THR B 2 91 ? 23.71110 -14.58984 32.46985 1.000 50.60226 87 THR B N 1
ATOM 2355 C CA . THR B 2 91 ? 23.38542 -14.56143 31.04969 1.000 51.46851 87 THR B CA 1
ATOM 2356 C C . THR B 2 91 ? 21.91456 -14.21583 30.86506 1.000 49.09593 87 THR B C 1
ATOM 2357 O O . THR B 2 91 ? 21.03482 -14.95654 31.31653 1.000 49.74731 87 THR B O 1
ATOM 2361 N N . ALA B 2 92 ? 21.64651 -13.09143 30.20622 1.000 43.47099 88 ALA B N 1
ATOM 2362 C CA . ALA B 2 92 ? 20.27943 -12.60175 30.08446 1.000 45.26756 88 ALA B CA 1
ATOM 2363 C C . ALA B 2 92 ? 20.23675 -11.46680 29.07107 1.000 45.19226 88 ALA B C 1
ATOM 2364 O O . ALA B 2 92 ? 21.27009 -10.96463 28.61968 1.000 42.51978 88 ALA B O 1
ATOM 2366 N N . MET B 2 93 ? 19.01311 -11.08285 28.71175 1.000 42.54866 89 MET B N 1
ATOM 2367 C CA . MET B 2 93 ? 18.74535 -9.83578 28.00965 1.000 38.72522 89 MET B CA 1
ATOM 2368 C C . MET B 2 93 ? 18.53962 -8.74043 29.04688 1.000 47.42363 89 MET B C 1
ATOM 2369 O O . MET B 2 93 ? 17.70570 -8.88442 29.94656 1.000 41.21509 89 MET B O 1
ATOM 2374 N N . TYR B 2 94 ? 19.29603 -7.65371 28.93098 1.000 47.32145 90 TYR B N 1
ATOM 2375 C CA . TYR B 2 94 ? 19.28939 -6.60147 29.93996 1.000 40.11359 90 TYR B CA 1
ATOM 2376 C C . TYR B 2 94 ? 18.56422 -5.37449 29.40802 1.000 43.71612 90 TYR B C 1
ATOM 2377 O O . TYR B 2 94 ? 18.93863 -4.82585 28.36534 1.000 48.25416 90 TYR B O 1
ATOM 2386 N N . TYR B 2 95 ? 17.52756 -4.95661 30.12763 1.000 39.88814 91 TYR B N 1
ATOM 2387 C CA . TYR B 2 95 ? 16.74299 -3.77799 29.80283 1.000 36.68788 91 TYR B CA 1
ATOM 2388 C C . TYR B 2 95 ? 17.00872 -2.68023 30.82232 1.000 43.94798 91 TYR B C 1
ATOM 2389 O O . TYR B 2 95 ? 17.27660 -2.94768 31.99723 1.000 43.99101 91 TYR B O 1
ATOM 2398 N N . CYS B 2 96 ? 16.91688 -1.44016 30.36035 1.000 43.88140 92 CYS B N 1
ATOM 2399 C CA . CYS B 2 96 ? 16.92365 -0.26762 31.22093 1.000 44.61725 92 CYS B CA 1
ATOM 2400 C C . CYS B 2 96 ? 15.54564 0.37356 31.15237 1.000 42.66993 92 CYS B C 1
ATOM 2401 O O . CYS B 2 96 ? 14.98179 0.52465 30.06346 1.000 50.59797 92 CYS B O 1
ATOM 2404 N N . ALA B 2 97 ? 14.99232 0.71464 32.31331 1.000 40.10819 93 ALA B N 1
ATOM 2405 C CA . ALA B 2 97 ? 13.62632 1.20764 32.39417 1.000 42.99835 93 ALA B CA 1
ATOM 2406 C C . ALA B 2 97 ? 13.56322 2.40391 33.33053 1.000 38.89079 93 ALA B C 1
ATOM 2407 O O . ALA B 2 97 ? 14.42232 2.59258 34.19369 1.000 42.88189 93 ALA B O 1
ATOM 2409 N N . ARG B 2 98 ? 12.52400 3.21196 33.14825 1.000 38.39271 94 ARG B N 1
ATOM 2410 C CA . ARG B 2 98 ? 12.26238 4.35212 34.01423 1.000 41.64478 94 ARG B CA 1
ATOM 2411 C C . ARG B 2 98 ? 11.30832 3.93027 35.12491 1.000 41.94422 94 ARG B C 1
ATOM 2412 O O . ARG B 2 98 ? 10.26334 3.33026 34.85604 1.000 41.94326 94 ARG B O 1
ATOM 2420 N N . GLU B 2 99 ? 11.66789 4.23946 36.36726 1.000 40.89474 95 GLU B N 1
ATOM 2421 C CA . GLU B 2 99 ? 10.86896 3.85824 37.52363 1.000 40.16037 95 GLU B CA 1
ATOM 2422 C C . GLU B 2 99 ? 9.94439 4.99910 37.92951 1.000 40.81409 95 GLU B C 1
ATOM 2423 O O . GLU B 2 99 ? 10.33178 6.17064 37.89748 1.000 45.51494 95 GLU B O 1
ATOM 2429 N N . ILE B 2 100 ? 8.71768 4.64658 38.30739 1.000 40.43779 96 ILE B N 1
ATOM 2430 C CA . ILE B 2 100 ? 7.71027 5.60242 38.74737 1.000 37.13465 96 ILE B CA 1
ATOM 2431 C C . ILE B 2 100 ? 7.12055 5.10984 40.06051 1.000 46.60422 96 ILE B C 1
ATOM 2432 O O . ILE B 2 100 ? 6.95460 3.90153 40.26122 1.000 45.42463 96 ILE B O 1
ATOM 2437 N N . MET B 2 101 ? 6.81722 6.04306 40.95980 1.000 42.85308 97 MET B N 1
ATOM 2438 C CA . MET B 2 101 ? 6.09806 5.74420 42.18941 1.000 40.26399 97 MET B CA 1
ATOM 2439 C C . MET B 2 101 ? 4.78355 6.50753 42.16426 1.000 42.71274 97 MET B C 1
ATOM 2440 O O . MET B 2 101 ? 4.76075 7.70000 41.84171 1.000 46.34735 97 MET B O 1
ATOM 2445 N N . ARG B 2 102 ? 3.69481 5.81799 42.49712 1.000 47.13005 98 ARG B N 1
ATOM 2446 C CA . ARG B 2 102 ? 2.37417 6.43060 42.53901 1.000 45.38095 98 ARG B CA 1
ATOM 2447 C C . ARG B 2 102 ? 1.55246 5.73357 43.61192 1.000 49.80721 98 ARG B C 1
ATOM 2448 O O . ARG B 2 102 ? 1.43674 4.50471 43.60350 1.000 50.83289 98 ARG B O 1
ATOM 2456 N N . GLY B 2 103 ? 0.99948 6.51579 44.53706 1.000 49.35346 99 GLY B N 1
ATOM 2457 C CA . GLY B 2 103 ? 0.16032 5.96629 45.58290 1.000 43.81740 99 GLY B CA 1
ATOM 2458 C C . GLY B 2 103 ? 0.86322 5.09130 46.59497 1.000 46.73288 99 GLY B C 1
ATOM 2459 O O . GLY B 2 103 ? 0.19062 4.45574 47.4126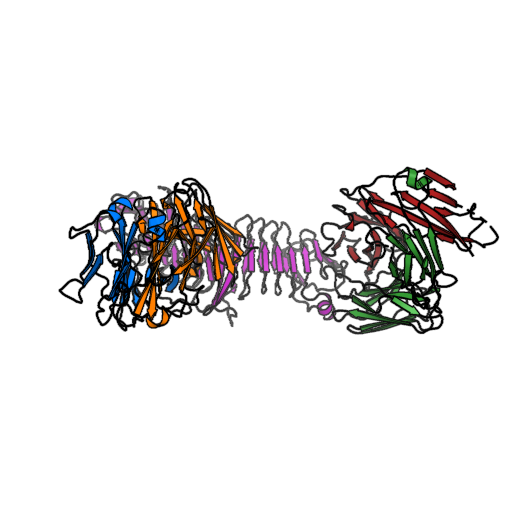3 1.000 45.08726 99 GLY B O 1
ATOM 2460 N N . GLY B 2 104 ? 2.19266 5.03809 46.57365 1.000 48.20347 100 GLY B N 1
ATOM 2461 C CA . GLY B 2 104 ? 2.95528 4.21301 47.48848 1.000 47.74132 100 GLY B CA 1
ATOM 2462 C C . GLY B 2 104 ? 3.62734 3.01920 46.84741 1.000 48.58875 100 GLY B C 1
ATOM 2463 O O . GLY B 2 104 ? 4.43777 2.35865 47.51063 1.000 52.64870 100 GLY B O 1
ATOM 2464 N N . GLY B 2 105 A 3.32442 2.72188 45.58452 1.000 43.64927 100 GLY B N 1
ATOM 2465 C CA . GLY B 2 105 A 3.90683 1.58150 44.90374 1.000 48.03010 100 GLY B CA 1
ATOM 2466 C C . GLY B 2 105 A 4.68358 1.95701 43.65827 1.000 49.35657 100 GLY B C 1
ATOM 2467 O O . GLY B 2 105 A 4.45799 3.01965 43.07102 1.000 50.05140 100 GLY B O 1
ATOM 2468 N N . TYR B 2 106 B 5.59230 1.08340 43.23686 1.000 43.76366 100 TYR B N 1
ATOM 2469 C CA . TYR B 2 106 B 6.51012 1.36611 42.14556 1.000 43.62300 100 TYR B CA 1
ATOM 2470 C C . TYR B 2 106 B 6.14426 0.56778 40.90006 1.000 47.51216 100 TYR B C 1
ATOM 2471 O O . TYR B 2 106 B 5.56654 -0.52029 40.98290 1.000 44.73140 100 TYR B O 1
ATOM 2480 N N . TYR B 2 107 C 6.48554 1.12908 39.74186 1.000 42.62828 100 TYR B N 1
ATOM 2481 C CA . TYR B 2 107 C 6.34081 0.43690 38.46841 1.000 43.25478 100 TYR B CA 1
ATOM 2482 C C . TYR B 2 107 C 7.29272 1.07119 37.46249 1.000 43.83056 100 TYR B C 1
ATOM 2483 O O . TYR B 2 107 C 7.89134 2.11918 37.71798 1.000 46.90430 100 TYR B O 1
ATOM 2492 N N . PHE B 2 108 D 7.43951 0.40566 36.31679 1.000 39.41732 100 PHE B N 1
ATOM 2493 C CA . PHE B 2 108 D 8.33340 0.83714 35.24530 1.000 43.02843 100 PHE B CA 1
ATOM 2494 C C . PHE B 2 108 D 7.47993 1.25139 34.05312 1.000 46.11357 100 PHE B C 1
ATOM 2495 O O . PHE B 2 108 D 6.88030 0.39892 33.38917 1.000 40.49794 100 PHE B O 1
ATOM 2503 N N . ASP B 2 109 ? 7.43508 2.55299 33.76879 1.000 36.51832 101 ASP B N 1
ATOM 2504 C CA . ASP B 2 109 ? 6.50969 3.04296 32.75396 1.000 42.55357 101 ASP B CA 1
ATOM 2505 C C . ASP B 2 109 ? 7.08744 3.02496 31.34347 1.000 39.18459 101 ASP B C 1
ATOM 2506 O O . ASP B 2 109 ? 6.32137 2.92988 30.37874 1.000 50.56854 101 ASP B O 1
ATOM 2511 N N . TYR B 2 110 ? 8.40784 3.11103 31.18640 1.000 36.80220 102 TYR B N 1
ATOM 2512 C CA . TYR B 2 110 ? 9.01499 3.07711 29.86179 1.000 39.79211 102 TYR B CA 1
ATOM 2513 C C . TYR B 2 110 ? 10.27836 2.23313 29.89566 1.000 38.91265 102 TYR B C 1
ATOM 2514 O O . TYR B 2 110 ? 11.06732 2.32131 30.83962 1.000 43.70069 102 TYR B O 1
ATOM 2523 N N . TRP B 2 111 ? 10.46194 1.42115 28.85639 1.000 40.08807 103 TRP B N 1
ATOM 2524 C CA . TRP B 2 111 ? 11.55083 0.46081 28.77735 1.000 38.65520 103 TRP B CA 1
ATOM 2525 C C . TRP B 2 111 ? 12.38904 0.70528 27.53103 1.000 40.33920 103 TRP B C 1
ATOM 2526 O O . TRP B 2 111 ? 11.88604 1.16424 26.50140 1.000 44.18345 103 TRP B O 1
ATOM 2537 N N . SER B 2 112 ? 13.67510 0.38678 27.63376 1.000 38.55919 104 SER B N 1
ATOM 2538 C CA . SER B 2 112 ? 14.52672 0.29276 26.46203 1.000 36.25403 104 SER B CA 1
ATOM 2539 C C . SER B 2 112 ? 14.35990 -1.08695 25.83346 1.000 40.23852 104 SER B C 1
ATOM 2540 O O . SER B 2 112 ? 13.65528 -1.95446 26.35536 1.000 43.69266 104 SER B O 1
ATOM 2543 N N . GLN B 2 113 ? 15.00743 -1.30019 24.69461 1.000 43.20670 105 GLN B N 1
ATOM 2544 C CA . GLN B 2 113 ? 15.07821 -2.65134 24.17068 1.000 47.45774 105 GLN B CA 1
ATOM 2545 C C . GLN B 2 113 ? 16.15029 -3.43550 24.92702 1.000 46.69096 105 GLN B C 1
ATOM 2546 O O . GLN B 2 113 ? 16.84729 -2.90645 25.79641 1.000 48.88035 105 GLN B O 1
ATOM 2552 N N . GLY B 2 114 ? 16.26450 -4.71972 24.61101 1.000 45.87551 106 GLY B N 1
ATOM 2553 C CA . GLY B 2 114 ? 17.17815 -5.58716 25.32675 1.000 42.34720 106 GLY B CA 1
ATOM 2554 C C . GLY B 2 114 ? 18.56813 -5.62698 24.71535 1.000 48.91839 106 GLY B C 1
ATOM 2555 O O . GLY B 2 114 ? 18.73981 -5.52936 23.50358 1.000 57.42013 106 GLY B O 1
ATOM 2556 N N . THR B 2 115 ? 19.56846 -5.76384 25.58253 1.000 48.71620 107 THR B N 1
ATOM 2557 C CA . THR B 2 115 ? 20.94511 -5.99656 25.17063 1.000 44.51347 107 THR B CA 1
ATOM 2558 C C . THR B 2 115 ? 21.42230 -7.30804 25.78268 1.000 48.67083 107 THR B C 1
ATOM 2559 O O . THR B 2 115 ? 21.06002 -7.64687 26.91451 1.000 47.91942 107 THR B O 1
ATOM 2563 N N . THR B 2 116 ? 22.21568 -8.05634 25.02249 1.000 49.02161 108 THR B N 1
ATOM 2564 C CA . THR B 2 116 ? 22.50962 -9.44889 25.33660 1.000 46.20829 108 THR B CA 1
ATOM 2565 C C . THR B 2 116 ? 23.83254 -9.55973 26.08300 1.000 48.32739 108 THR B C 1
ATOM 2566 O O . THR B 2 116 ? 24.87345 -9.12067 25.58241 1.000 45.93889 108 THR B O 1
ATOM 2570 N N . LEU B 2 117 ? 23.78864 -10.15980 27.26870 1.000 45.32021 109 LEU B N 1
ATOM 2571 C CA . LEU B 2 117 ? 24.98094 -10.53048 28.01797 1.000 42.51419 109 LEU B CA 1
ATOM 2572 C C . LEU B 2 117 ? 25.12327 -12.04549 27.97399 1.000 51.00416 109 LEU B C 1
ATOM 2573 O O . LEU B 2 117 ? 24.22590 -12.76868 28.42075 1.000 50.87956 109 LEU B O 1
ATOM 2578 N N . THR B 2 118 ? 26.24061 -12.52146 27.43455 1.000 45.18532 110 THR B N 1
ATOM 2579 C CA . THR B 2 118 ? 26.55499 -13.94390 27.39882 1.000 51.17260 110 THR B CA 1
ATOM 2580 C C . THR B 2 118 ? 27.76994 -14.19456 28.28024 1.000 51.85142 110 THR B C 1
ATOM 2581 O O . THR B 2 118 ? 28.85074 -13.65418 28.02188 1.000 54.35532 110 THR B O 1
ATOM 2585 N N . VAL B 2 119 ? 27.58977 -14.99959 29.32100 1.000 51.35165 111 VAL B N 1
ATOM 2586 C CA . VAL B 2 119 ? 28.67626 -15.39557 30.20774 1.000 53.66360 111 VAL B CA 1
ATOM 2587 C C . VAL B 2 119 ? 29.01860 -16.84243 29.88477 1.000 53.63620 111 VAL B C 1
ATOM 2588 O O . VAL B 2 119 ? 28.24635 -17.76007 30.19022 1.000 56.54427 111 VAL B O 1
ATOM 2592 N N . SER B 2 120 ? 30.17550 -17.04367 29.26020 1.000 60.02794 112 SER B N 1
ATOM 2593 C CA . SER B 2 120 ? 30.60560 -18.36089 28.81829 1.000 60.29178 112 SER B CA 1
ATOM 2594 C C . SER B 2 120 ? 32.10234 -18.32089 28.55938 1.000 62.75707 112 SER B C 1
ATOM 2595 O O . SER B 2 120 ? 32.64882 -17.28801 28.16449 1.000 59.62676 112 SER B O 1
ATOM 2598 N N . SER B 2 121 ? 32.75944 -19.45491 28.79186 1.000 61.64939 113 SER B N 1
ATOM 2599 C CA . SER B 2 121 ? 34.17726 -19.57219 28.48141 1.000 64.41670 113 SER B CA 1
ATOM 2600 C C . SER B 2 121 ? 34.43123 -19.93344 27.02301 1.000 59.42354 113 SER B C 1
ATOM 2601 O O . SER B 2 121 ? 35.58681 -19.89856 26.58659 1.000 64.35587 113 SER B O 1
ATOM 2604 N N . ARG B 2 122 ? 33.38622 -20.25903 26.26496 1.000 58.43201 114 ARG B N 1
ATOM 2605 C CA . ARG B 2 122 ? 33.54388 -20.60731 24.85941 1.000 60.27267 114 ARG B CA 1
ATOM 2606 C C . ARG B 2 122 ? 33.96383 -19.38909 24.04172 1.000 61.18888 114 ARG B C 1
ATOM 2607 O O . ARG B 2 122 ? 33.54243 -18.26070 24.31236 1.000 59.35074 114 ARG B O 1
ATOM 2615 N N . SER B 2 123 ? 34.79782 -19.62528 23.03167 1.000 56.90578 115 SER B N 1
ATOM 2616 C CA . SER B 2 123 ? 35.34481 -18.54676 22.22333 1.000 56.90048 115 SER B CA 1
ATOM 2617 C C . SER B 2 123 ? 34.38856 -18.16197 21.10047 1.000 56.98670 115 SER B C 1
ATOM 2618 O O . SER B 2 123 ? 33.56953 -18.96524 20.64440 1.000 57.39877 115 SER B O 1
ATOM 2621 N N . THR B 2 124 ? 34.50680 -16.91277 20.65714 1.000 61.41606 116 THR B N 1
ATOM 2622 C CA . THR B 2 124 ? 33.66056 -16.40017 19.58797 1.000 53.42859 116 THR B CA 1
ATOM 2623 C C . THR B 2 124 ? 34.00368 -17.08434 18.26957 1.000 58.86659 116 THR B C 1
ATOM 2624 O O . THR B 2 124 ? 35.18006 -17.23390 17.92381 1.000 59.18847 116 THR B O 1
ATOM 2628 N N . LYS B 2 125 ? 32.97422 -17.50507 17.53454 1.000 56.02708 117 LYS B N 1
ATOM 2629 C CA . LYS B 2 125 ? 33.16092 -18.15184 16.24277 1.000 52.67923 117 LYS B CA 1
ATOM 2630 C C . LYS B 2 125 ? 32.17401 -17.57607 15.24004 1.000 54.36746 117 LYS B C 1
ATOM 2631 O O . LYS B 2 125 ? 30.97743 -17.47733 15.52815 1.000 49.42579 117 LYS B O 1
ATOM 2637 N N . GLY B 2 126 ? 32.67831 -17.20186 14.06655 1.000 53.79477 118 GLY B N 1
ATOM 2638 C CA . GLY B 2 126 ? 31.84676 -16.67295 13.01332 1.000 47.58970 118 GLY B CA 1
ATOM 2639 C C . GLY B 2 126 ? 31.14328 -17.77355 12.24847 1.000 51.89437 118 GLY B C 1
ATOM 2640 O O . GLY B 2 126 ? 31.65754 -18.88720 12.10321 1.000 59.25984 118 GLY B O 1
ATOM 2641 N N . PRO B 2 127 ? 29.95083 -17.48293 11.74116 1.000 48.39368 119 PRO B N 1
ATOM 2642 C CA . PRO B 2 127 ? 29.17019 -18.51062 11.05103 1.000 49.14689 119 PRO B CA 1
ATOM 2643 C C . PRO B 2 127 ? 29.62939 -18.72041 9.61624 1.000 52.15121 119 PRO B C 1
ATOM 2644 O O . PRO B 2 127 ? 30.23955 -17.85449 8.98746 1.000 54.46194 119 PRO B O 1
ATOM 2648 N N . SER B 2 128 ? 29.32805 -19.91135 9.11147 1.000 52.72156 120 SER B N 1
ATOM 2649 C CA . SER B 2 128 ? 29.35823 -20.19127 7.68569 1.000 41.95666 120 SER B CA 1
ATOM 2650 C C . SER B 2 128 ? 27.94454 -20.04319 7.14174 1.000 45.48966 120 SER B C 1
ATOM 2651 O O . SER B 2 128 ? 26.97437 -20.43503 7.79722 1.000 47.12336 120 SER B O 1
ATOM 2654 N N . VAL B 2 129 ? 27.82755 -19.45924 5.95376 1.000 42.06140 121 VAL B N 1
ATOM 2655 C CA . VAL B 2 129 ? 26.53444 -19.20342 5.32958 1.000 43.29792 121 VAL B CA 1
ATOM 2656 C C . VAL B 2 129 ? 26.44367 -20.04969 4.06858 1.000 45.22297 121 VAL B C 1
ATOM 2657 O O . VAL B 2 129 ? 27.24572 -19.88185 3.14108 1.000 44.91054 121 VAL B O 1
ATOM 2661 N N . PHE B 2 130 ? 25.46994 -20.95810 4.03629 1.000 45.61583 122 PHE B N 1
ATOM 2662 C CA . PHE B 2 130 ? 25.28356 -21.85082 2.90988 1.000 40.34950 122 PHE B CA 1
ATOM 2663 C C . PHE B 2 130 ? 23.92993 -21.60673 2.25673 1.000 40.98326 122 PHE B C 1
ATOM 2664 O O . PHE B 2 130 ? 22.92063 -21.46588 2.95552 1.000 44.12108 122 PHE B O 1
ATOM 2672 N N . PRO B 2 131 ? 23.87301 -21.55202 0.92875 1.000 51.62819 123 PRO B N 1
ATOM 2673 C CA . PRO B 2 131 ? 22.59508 -21.29272 0.25787 1.000 45.29332 123 PRO B CA 1
ATOM 2674 C C . PRO B 2 131 ? 21.73279 -22.54324 0.17828 1.000 38.71296 123 PRO B C 1
ATOM 2675 O O . PRO B 2 131 ? 22.21008 -23.63627 -0.13770 1.000 43.06487 123 PRO B O 1
ATOM 2679 N N . LEU B 2 132 ? 20.44691 -22.37002 0.47770 1.000 40.24744 124 LEU B N 1
ATOM 2680 C CA . LEU B 2 132 ? 19.44784 -23.42434 0.32114 1.000 39.57176 124 LEU B CA 1
ATOM 2681 C C . LEU B 2 132 ? 18.74585 -23.17310 -1.00782 1.000 41.22423 124 LEU B C 1
ATOM 2682 O O . LEU B 2 132 ? 17.79749 -22.38708 -1.08470 1.000 35.18389 124 LEU B O 1
ATOM 2687 N N . ALA B 2 133 ? 19.21921 -23.84543 -2.05203 1.000 40.28080 125 ALA B N 1
ATOM 2688 C CA . ALA B 2 133 ? 18.79725 -23.52006 -3.40511 1.000 39.81244 125 ALA B CA 1
ATOM 2689 C C . ALA B 2 133 ? 17.35682 -23.96406 -3.64609 1.000 42.46671 125 ALA B C 1
ATOM 2690 O O . ALA B 2 133 ? 16.95928 -25.05288 -3.21895 1.000 45.61334 125 ALA B O 1
ATOM 2692 N N . PRO B 2 134 ? 16.55600 -23.15045 -4.32945 1.000 44.87961 126 PRO B N 1
ATOM 2693 C CA . PRO B 2 134 ? 15.22370 -23.60590 -4.73086 1.000 43.02948 126 PRO B CA 1
ATOM 2694 C C . PRO B 2 134 ? 15.32678 -24.67038 -5.80889 1.000 41.85506 126 PRO B C 1
ATOM 2695 O O . PRO B 2 134 ? 16.21449 -24.64105 -6.66477 1.000 53.12602 126 PRO B O 1
ATOM 2699 N N . SER B 2 135 ? 14.40996 -25.62844 -5.75125 1.000 47.24067 127 SER B N 1
ATOM 2700 C CA . SER B 2 135 ? 14.43076 -26.75503 -6.67353 1.000 46.79410 127 SER B CA 1
ATOM 2701 C C . SER B 2 135 ? 13.01759 -27.30898 -6.79029 1.000 43.27942 127 SER B C 1
ATOM 2702 O O . SER B 2 135 ? 12.07783 -26.80485 -6.16965 1.000 48.62879 127 SER B O 1
ATOM 2705 N N . SER B 2 136 ? 12.87536 -28.36013 -7.60130 1.000 47.70609 128 SER B N 1
ATOM 2706 C CA . SER B 2 136 ? 11.58862 -29.03732 -7.71119 1.000 52.25939 128 SER B CA 1
ATOM 2707 C C . SER B 2 136 ? 11.14015 -29.59715 -6.36808 1.000 50.75898 128 SER B C 1
ATOM 2708 O O . SER B 2 136 ? 9.93737 -29.75140 -6.12962 1.000 55.12550 128 SER B O 1
ATOM 2711 N N . LYS B 2 137 ? 12.08648 -29.89390 -5.47841 1.000 47.77605 129 LYS B N 1
ATOM 2712 C CA . LYS B 2 137 ? 11.78100 -30.40225 -4.14788 1.000 46.14399 129 LYS B CA 1
ATOM 2713 C C . LYS B 2 137 ? 11.39971 -29.30568 -3.16082 1.000 49.17855 129 LYS B C 1
ATOM 2714 O O . LYS B 2 137 ? 11.04087 -29.61949 -2.02069 1.000 50.52626 129 LYS B O 1
ATOM 2720 N N . SER B 2 138 ? 11.47393 -28.03502 -3.56217 1.000 43.07485 130 SER B N 1
ATOM 2721 C CA . SER B 2 138 ? 11.04254 -26.92661 -2.72089 1.000 39.06680 130 SER B CA 1
ATOM 2722 C C . SER B 2 138 ? 10.04715 -26.02115 -3.43594 1.000 44.07693 130 SER B C 1
ATOM 2723 O O . SER B 2 138 ? 9.78269 -24.91062 -2.95885 1.000 42.30601 130 SER B O 1
ATOM 2726 N N . THR B 2 139 ? 9.49176 -26.46372 -4.56118 1.000 45.90404 131 THR B N 1
ATOM 2727 C CA . THR B 2 139 ? 8.57568 -25.66958 -5.36679 1.000 50.76698 131 THR B CA 1
ATOM 2728 C C . THR B 2 139 ? 7.26586 -26.42320 -5.53588 1.000 46.20478 131 THR B C 1
ATOM 2729 O O . THR B 2 139 ? 7.26424 -27.57995 -5.96766 1.000 60.51388 131 THR B O 1
ATOM 2733 N N . SER B 2 140 ? 6.15794 -25.76794 -5.19654 1.000 48.29597 132 SER B N 1
ATOM 2734 C CA . SER B 2 140 ? 4.83902 -26.35221 -5.39246 1.000 54.83388 132 SER B CA 1
ATOM 2735 C C . SER B 2 140 ? 3.80480 -25.23710 -5.46590 1.000 50.25384 132 SER B C 1
ATOM 2736 O O . SER B 2 140 ? 3.84988 -24.29035 -4.67697 1.000 46.50980 132 SER B O 1
ATOM 2739 N N . GLY B 2 141 ? 2.88787 -25.35504 -6.42154 1.000 49.07350 133 GLY B N 1
ATOM 2740 C CA . GLY B 2 141 ? 1.75207 -24.45159 -6.52315 1.000 51.99628 133 GLY B CA 1
ATOM 2741 C C . GLY B 2 141 ? 2.08412 -22.99728 -6.78164 1.000 61.23637 133 GLY B C 1
ATOM 2742 O O . GLY B 2 141 ? 1.44215 -22.10929 -6.20576 1.000 62.67039 133 GLY B O 1
ATOM 2743 N N . GLY B 2 142 ? 3.06361 -22.72739 -7.64143 1.000 56.93557 134 GLY B N 1
ATOM 2744 C CA . GLY B 2 142 ? 3.44492 -21.36749 -7.95259 1.000 48.32260 134 GLY B CA 1
ATOM 2745 C C . GLY B 2 142 ? 4.32630 -20.69516 -6.92604 1.000 51.49069 134 GLY B C 1
ATOM 2746 O O . GLY B 2 142 ? 4.73156 -19.54633 -7.14212 1.000 54.48815 134 GLY B O 1
ATOM 2747 N N . THR B 2 143 ? 4.64029 -21.36679 -5.82250 1.000 56.80964 135 THR B N 1
ATOM 2748 C CA . THR B 2 143 ? 5.48951 -20.81981 -4.77610 1.000 50.46579 135 THR B CA 1
ATOM 2749 C C . THR B 2 143 ? 6.76936 -21.63574 -4.67819 1.000 46.35623 135 THR B C 1
ATOM 2750 O O . THR B 2 143 ? 6.73351 -22.87038 -4.69844 1.000 48.17062 135 THR B O 1
ATOM 2754 N N . ALA B 2 144 ? 7.89690 -20.93944 -4.57484 1.000 37.85758 136 ALA B N 1
ATOM 2755 C CA . ALA B 2 144 ? 9.19700 -21.56204 -4.38528 1.000 44.69500 136 ALA B CA 1
ATOM 2756 C C . ALA B 2 144 ? 9.76943 -21.13921 -3.04016 1.000 42.74896 136 ALA B C 1
ATOM 2757 O O . ALA B 2 144 ? 9.67586 -19.96919 -2.65416 1.000 45.28468 136 ALA B O 1
ATOM 2759 N N . ALA B 2 145 ? 10.34924 -22.09744 -2.32480 1.000 43.87871 137 ALA B N 1
ATOM 2760 C CA . ALA B 2 145 ? 11.01958 -21.83435 -1.05987 1.000 43.13769 137 ALA B CA 1
ATOM 2761 C C . ALA B 2 145 ? 12.52574 -21.89168 -1.27263 1.000 44.51712 137 ALA B C 1
ATOM 2762 O O . ALA B 2 145 ? 13.03454 -22.82496 -1.90275 1.000 39.96477 137 ALA B O 1
ATOM 2764 N N . LEU B 2 146 ? 13.22761 -20.88298 -0.76486 1.000 43.85776 138 LEU B N 1
ATOM 2765 C CA . LEU B 2 146 ? 14.68033 -20.83426 -0.80058 1.000 40.61282 138 LEU B CA 1
ATOM 2766 C C . LEU B 2 146 ? 15.15482 -20.20369 0.49755 1.000 37.05182 138 LEU B C 1
ATOM 2767 O O . LEU B 2 146 ? 14.37128 -19.59652 1.23181 1.000 40.72901 138 LEU B O 1
ATOM 2772 N N . GLY B 2 147 ? 16.43924 -20.35223 0.78999 1.000 40.70560 139 GLY B N 1
ATOM 2773 C CA . GLY B 2 147 ? 16.91237 -19.79460 2.03712 1.000 42.34268 139 GLY B CA 1
ATOM 2774 C C . GLY B 2 147 ? 18.41001 -19.88902 2.20920 1.000 42.84617 139 GLY B C 1
ATOM 2775 O O . GLY B 2 147 ? 19.15181 -20.18291 1.27049 1.000 47.29382 139 GLY B O 1
ATOM 2776 N N . CYS B 2 148 ? 18.83712 -19.62234 3.44389 1.000 43.56678 140 CYS B N 1
ATOM 2777 C CA . CYS B 2 148 ? 20.24133 -19.58988 3.82199 1.000 47.57690 140 CYS B CA 1
ATOM 2778 C C . CYS B 2 148 ? 20.42124 -20.31287 5.14596 1.000 42.07579 140 CYS B C 1
ATOM 2779 O O . CYS B 2 148 ? 19.61789 -20.14263 6.06766 1.000 41.32625 140 CYS B O 1
ATOM 2782 N N . LEU B 2 149 ? 21.48355 -21.10737 5.23636 1.000 40.06681 141 LEU B N 1
ATOM 2783 C CA . LEU B 2 149 ? 21.81468 -21.85132 6.44399 1.000 39.35366 141 LEU B CA 1
ATOM 2784 C C . LEU B 2 149 ? 22.98406 -21.16276 7.13865 1.000 46.60429 141 LEU B C 1
ATOM 2785 O O . LEU B 2 149 ? 24.09232 -21.11185 6.59378 1.000 43.72535 141 LEU B O 1
ATOM 2790 N N . VAL B 2 150 ? 22.73171 -20.63055 8.33080 1.000 43.48690 142 VAL B N 1
ATOM 2791 C CA . VAL B 2 150 ? 23.73028 -19.91115 9.11495 1.000 40.48944 142 VAL B CA 1
ATOM 2792 C C . VAL B 2 150 ? 24.21665 -20.87903 10.18825 1.000 43.48752 142 VAL B C 1
ATOM 2793 O O . VAL B 2 150 ? 23.54860 -21.08625 11.20578 1.000 41.96836 142 VAL B O 1
ATOM 2797 N N . LYS B 2 151 ? 25.39083 -21.46769 9.97104 1.000 44.48546 143 LYS B N 1
ATOM 2798 C CA . LYS B 2 151 ? 25.81515 -22.65625 10.69667 1.000 47.29754 143 LYS B CA 1
ATOM 2799 C C . LYS B 2 151 ? 27.06563 -22.39819 11.52824 1.000 50.27824 143 LYS B C 1
ATOM 2800 O O . LYS B 2 151 ? 27.99055 -21.70881 11.08548 1.000 47.75628 143 LYS B O 1
ATOM 2806 N N . ASP B 2 152 ? 27.07423 -22.96101 12.74018 1.000 56.66116 144 ASP B N 1
ATOM 2807 C CA . ASP B 2 152 ? 28.26426 -23.10037 13.58323 1.000 54.81572 144 ASP B CA 1
ATOM 2808 C C . ASP B 2 152 ? 28.86300 -21.73582 13.94210 1.000 52.69768 144 ASP B C 1
ATOM 2809 O O . ASP B 2 152 ? 29.94713 -21.35612 13.49412 1.000 59.61935 144 ASP B O 1
ATOM 2814 N N . TYR B 2 153 ? 28.13323 -21.01532 14.79122 1.000 50.55345 145 TYR B N 1
ATOM 2815 C CA . TYR B 2 153 ? 28.58761 -19.72598 15.28908 1.000 53.50387 145 TYR B CA 1
ATOM 2816 C C . TYR B 2 153 ? 28.35039 -19.62509 16.78956 1.000 51.32306 145 TYR B C 1
ATOM 2817 O O . TYR B 2 153 ? 27.58586 -20.39422 17.37865 1.000 47.58703 145 TYR B O 1
ATOM 2826 N N . PHE B 2 154 ? 29.01746 -18.64625 17.39612 1.000 50.61291 146 PHE B N 1
ATOM 2827 C CA . PHE B 2 154 ? 28.91204 -18.35411 18.81877 1.000 50.96579 146 PHE B CA 1
ATOM 2828 C C . PHE B 2 154 ? 29.57655 -17.01121 19.09803 1.000 53.98904 146 PHE B C 1
ATOM 2829 O O . PHE B 2 154 ? 30.63868 -16.71838 18.53428 1.000 55.06280 146 PHE B O 1
ATOM 2837 N N . PRO B 2 155 ? 28.98609 -16.16191 19.95204 1.000 56.02975 147 PRO B N 1
ATOM 2838 C CA . PRO B 2 155 ? 27.69945 -16.40196 20.60713 1.000 50.64679 147 PRO B CA 1
ATOM 2839 C C . PRO B 2 155 ? 26.52618 -15.82845 19.82599 1.000 51.56795 147 PRO B C 1
ATOM 2840 O O . PRO B 2 155 ? 26.65848 -15.51750 18.64222 1.000 54.43547 147 PRO B O 1
ATOM 2844 N N . GLU B 2 156 ? 25.39058 -15.69452 20.49484 1.000 48.66096 148 GLU B N 1
ATOM 2845 C CA . GLU B 2 156 ? 24.23617 -15.03334 19.91471 1.000 48.67652 148 GLU B CA 1
ATOM 2846 C C . GLU B 2 156 ? 24.41640 -13.51686 19.97792 1.000 51.73482 148 GLU B C 1
ATOM 2847 O O . GLU B 2 156 ? 25.14692 -13.00849 20.83226 1.000 56.21681 148 GLU B O 1
ATOM 2853 N N . PRO B 2 157 ? 23.75923 -12.76496 19.08076 1.000 55.92564 149 PRO B N 1
ATOM 2854 C CA . PRO B 2 157 ? 22.89295 -13.25375 18.00793 1.000 50.67105 149 PRO B CA 1
ATOM 2855 C C . PRO B 2 157 ? 23.46825 -13.05374 16.61298 1.000 48.79421 149 PRO B C 1
ATOM 2856 O O . PRO B 2 157 ? 24.54307 -12.47579 16.45604 1.000 53.36024 149 PRO B O 1
ATOM 2860 N N . VAL B 2 158 ? 22.74663 -13.53995 15.60889 1.000 52.75951 150 VAL B N 1
ATOM 2861 C CA . VAL B 2 158 ? 22.96917 -13.14753 14.22535 1.000 50.16347 150 VAL B CA 1
ATOM 2862 C C . VAL B 2 158 ? 21.69354 -12.49209 13.72123 1.000 50.65741 150 VAL B C 1
ATOM 2863 O O . VAL B 2 158 ? 20.58778 -12.80536 14.17437 1.000 53.51831 150 VAL B O 1
ATOM 2867 N N . THR B 2 159 ? 21.85478 -11.55791 12.79426 1.000 52.54710 151 THR B N 1
ATOM 2868 C CA . THR B 2 159 ? 20.73389 -10.95424 12.09542 1.000 47.33381 151 THR B CA 1
ATOM 2869 C C . THR B 2 159 ? 20.76905 -11.37978 10.63538 1.000 44.32114 151 THR B C 1
ATOM 2870 O O . THR B 2 159 ? 21.84049 -11.53997 10.04336 1.000 44.91258 151 THR B O 1
ATOM 2874 N N . VAL B 2 160 ? 19.58622 -11.57753 10.06241 1.000 38.33157 152 VAL B N 1
ATOM 2875 C CA . VAL B 2 160 ? 19.44839 -11.99588 8.67406 1.000 41.11164 152 VAL B CA 1
ATOM 2876 C C . VAL B 2 160 ? 18.42119 -11.10034 7.99923 1.000 40.31014 152 VAL B C 1
ATOM 2877 O O . VAL B 2 160 ? 17.32696 -10.88964 8.53384 1.000 48.65721 152 VAL B O 1
ATOM 2881 N N . SER B 2 161 ? 18.77816 -10.56745 6.83518 1.000 40.50211 153 SER B N 1
ATOM 2882 C CA . SER B 2 161 ? 17.84952 -9.85550 5.97290 1.000 42.13255 153 SER B CA 1
ATOM 2883 C C . SER B 2 161 ? 17.95999 -10.43226 4.56982 1.000 45.29744 153 SER B C 1
ATOM 2884 O O . SER B 2 161 ? 18.88286 -11.18951 4.25580 1.000 42.66456 153 SER B O 1
ATOM 2887 N N . TRP B 2 162 ? 17.00608 -10.06903 3.71973 1.000 47.06731 154 TRP B N 1
ATOM 2888 C CA . TRP B 2 162 ? 16.95763 -10.55763 2.35030 1.000 42.52282 154 TRP B CA 1
ATOM 2889 C C . TRP B 2 162 ? 16.94384 -9.37800 1.39151 1.000 47.18434 154 TRP B C 1
ATOM 2890 O O . TRP B 2 162 ? 16.14532 -8.44912 1.55627 1.000 42.61732 154 TRP B O 1
ATOM 2901 N N . ASN B 2 163 ? 17.83385 -9.42315 0.39882 1.000 44.56203 155 ASN B N 1
ATOM 2902 C CA . ASN B 2 163 ? 17.97912 -8.36776 -0.60295 1.000 43.14623 155 ASN B CA 1
ATOM 2903 C C . ASN B 2 163 ? 18.10393 -6.99610 0.05719 1.000 48.48182 155 ASN B C 1
ATOM 2904 O O . ASN B 2 163 ? 17.47502 -6.01729 -0.35159 1.000 42.96971 155 ASN B O 1
ATOM 2909 N N . SER B 2 164 ? 18.93016 -6.94211 1.10409 1.000 46.34326 156 SER B N 1
ATOM 2910 C CA . SER B 2 164 ? 19.24008 -5.70490 1.81983 1.000 50.13550 156 SER B CA 1
ATOM 2911 C C . SER B 2 164 ? 17.98717 -5.03497 2.37480 1.000 52.19324 156 SER B C 1
ATOM 2912 O O . SER B 2 164 ? 17.91976 -3.80863 2.46811 1.000 57.83653 156 SER B O 1
ATOM 2915 N N . GLY B 2 165 ? 16.98645 -5.82976 2.74760 1.000 47.03148 157 GLY B N 1
ATOM 2916 C CA . GLY B 2 165 ? 15.75290 -5.30141 3.28739 1.000 43.56380 157 GLY B CA 1
ATOM 2917 C C . GLY B 2 165 ? 14.66438 -5.03284 2.27248 1.000 53.82286 157 GLY B C 1
ATOM 2918 O O . GLY B 2 165 ? 13.59365 -4.54234 2.65429 1.000 56.98467 157 GLY B O 1
ATOM 2919 N N . ALA B 2 166 ? 14.90078 -5.32849 0.99337 1.000 46.19230 158 ALA B N 1
ATOM 2920 C CA . ALA B 2 166 ? 13.87083 -5.15884 -0.02246 1.000 46.54837 158 ALA B CA 1
ATOM 2921 C C . ALA B 2 166 ? 12.88912 -6.32193 -0.05506 1.000 48.63134 158 ALA B C 1
ATOM 2922 O O . ALA B 2 166 ? 11.80341 -6.18526 -0.62929 1.000 48.17565 158 ALA B O 1
ATOM 2924 N N . LEU B 2 167 ? 13.24473 -7.45520 0.54362 1.000 45.16187 159 LEU B N 1
ATOM 2925 C CA . LEU B 2 167 ? 12.37713 -8.62730 0.62664 1.000 43.41355 159 LEU B CA 1
ATOM 2926 C C . LEU B 2 167 ? 12.10019 -8.89248 2.10317 1.000 47.80716 159 LEU B C 1
ATOM 2927 O O . LEU B 2 167 ? 12.92609 -9.49097 2.79926 1.000 50.69639 159 LEU B O 1
ATOM 2932 N N . THR B 2 168 ? 10.94113 -8.43841 2.58215 1.000 45.76481 160 THR B N 1
ATOM 2933 C CA . THR B 2 168 ? 10.53620 -8.65236 3.96243 1.000 48.93456 160 THR B CA 1
ATOM 2934 C C . THR B 2 168 ? 9.28930 -9.51133 4.10673 1.000 52.68554 160 THR B C 1
ATOM 2935 O O . THR B 2 168 ? 9.00467 -9.97061 5.21884 1.000 58.34872 160 THR B O 1
ATOM 2939 N N . SER B 2 169 ? 8.54515 -9.74512 3.02982 1.000 54.87439 161 SER B N 1
ATOM 2940 C CA . SER B 2 169 ? 7.34186 -10.56065 3.08533 1.000 50.19373 161 SER B CA 1
ATOM 2941 C C . SER B 2 169 ? 7.67797 -12.02285 2.82338 1.000 56.74643 161 SER B C 1
ATOM 2942 O O . SER B 2 169 ? 8.54163 -12.33841 1.99955 1.000 57.50468 161 SER B O 1
ATOM 2945 N N . GLY B 2 170 ? 6.98729 -12.91265 3.53112 1.000 48.32805 162 GLY B N 1
ATOM 2946 C CA . GLY B 2 170 ? 7.20099 -14.33527 3.35104 1.000 37.95604 162 GLY B CA 1
ATOM 2947 C C . GLY B 2 170 ? 8.53849 -14.84074 3.84223 1.000 49.28985 162 GLY B C 1
ATOM 2948 O O . GLY B 2 170 ? 9.02395 -15.86322 3.34916 1.000 50.92926 162 GLY B O 1
ATOM 2949 N N . VAL B 2 171 ? 9.14922 -14.15340 4.80436 1.000 45.11926 163 VAL B N 1
ATOM 2950 C CA . VAL B 2 171 ? 10.43997 -14.54324 5.36106 1.000 44.22527 163 VAL B CA 1
ATOM 2951 C C . VAL B 2 171 ? 10.20628 -15.31057 6.65310 1.000 37.56690 163 VAL B C 1
ATOM 2952 O O . VAL B 2 171 ? 9.38346 -14.91232 7.48712 1.000 45.36885 163 VAL B O 1
ATOM 2956 N N . HIS B 2 172 ? 10.92790 -16.41914 6.81984 1.000 38.93117 164 HIS B N 1
ATOM 2957 C CA . HIS B 2 172 ? 10.84966 -17.25278 8.02126 1.000 38.41397 164 HIS B CA 1
ATOM 2958 C C . HIS B 2 172 ? 12.27059 -17.46857 8.53172 1.000 42.51220 164 HIS B C 1
ATOM 2959 O O . HIS B 2 172 ? 12.94784 -18.41717 8.12610 1.000 44.57734 164 HIS B O 1
ATOM 2966 N N . THR B 2 173 ? 12.72086 -16.58395 9.41848 1.000 39.30126 165 THR B N 1
ATOM 2967 C CA . THR B 2 173 ? 14.02217 -16.70948 10.06542 1.000 39.11072 165 THR B CA 1
ATOM 2968 C C . THR B 2 173 ? 13.81326 -17.41422 11.39984 1.000 43.10310 165 THR B C 1
ATOM 2969 O O . THR B 2 173 ? 13.19416 -16.86017 12.31442 1.000 42.23625 165 THR B O 1
ATOM 2973 N N . PHE B 2 174 ? 14.33146 -18.62685 11.50825 1.000 44.02782 166 PHE B N 1
ATOM 2974 C CA . PHE B 2 174 ? 14.02807 -19.46273 12.65433 1.000 43.30686 166 PHE B CA 1
ATOM 2975 C C . PHE B 2 174 ? 14.92689 -19.12385 13.84055 1.000 46.67082 166 PHE B C 1
ATOM 2976 O O . PHE B 2 174 ? 16.04865 -18.64083 13.66335 1.000 51.75766 166 PHE B O 1
ATOM 2984 N N . PRO B 2 175 ? 14.44313 -19.35161 15.06045 1.000 43.04706 167 PRO B N 1
ATOM 2985 C CA . PRO B 2 175 ? 15.31739 -19.23227 16.23123 1.000 40.44281 167 PRO B CA 1
ATOM 2986 C C . PRO B 2 175 ? 16.49633 -20.18529 16.12225 1.000 45.06046 167 PRO B C 1
ATOM 2987 O O . PRO B 2 175 ? 16.36514 -21.31396 15.64370 1.000 51.33076 167 PRO B O 1
ATOM 2991 N N . ALA B 2 176 ? 17.65877 -19.71439 16.56289 1.000 45.45091 168 ALA B N 1
ATOM 2992 C CA . ALA B 2 176 ? 18.84568 -20.55425 16.55530 1.000 47.81299 168 ALA B CA 1
ATOM 2993 C C . ALA B 2 176 ? 18.66679 -21.73678 17.49903 1.000 49.36762 168 ALA B C 1
ATOM 2994 O O . ALA B 2 176 ? 17.92800 -21.67090 18.48516 1.000 49.25077 168 ALA B O 1
ATOM 2996 N N . VAL B 2 177 ? 19.34880 -22.83216 17.18243 1.000 48.60394 169 VAL B N 1
ATOM 2997 C CA . VAL B 2 177 ? 19.34460 -24.03333 18.00559 1.000 44.67534 169 VAL B CA 1
ATOM 2998 C C . VAL B 2 177 ? 20.77418 -24.30890 18.44312 1.000 48.99337 169 VAL B C 1
ATOM 2999 O O . VAL B 2 177 ? 21.69049 -24.32425 17.61252 1.000 46.54475 169 VAL B O 1
ATOM 3003 N N . LEU B 2 178 ? 20.96349 -24.51176 19.74435 1.000 52.77090 170 LEU B N 1
ATOM 3004 C CA . LEU B 2 178 ? 22.26628 -24.89357 20.27571 1.000 47.38693 170 LEU B CA 1
ATOM 3005 C C . LEU B 2 178 ? 22.55285 -26.34235 19.90335 1.000 53.86605 170 LEU B C 1
ATOM 3006 O O . LEU B 2 178 ? 21.88147 -27.25969 20.38617 1.000 58.90404 170 LEU B O 1
ATOM 3011 N N . GLN B 2 179 ? 23.54297 -26.55417 19.04283 1.000 50.30187 171 GLN B N 1
ATOM 3012 C CA . GLN B 2 179 ? 23.93586 -27.90504 18.68557 1.000 50.67993 171 GLN B CA 1
ATOM 3013 C C . GLN B 2 179 ? 24.77310 -28.52199 19.80407 1.000 59.67671 171 GLN B C 1
ATOM 3014 O O . GLN B 2 179 ? 25.23455 -27.84033 20.72338 1.000 64.59027 171 GLN B O 1
ATOM 3020 N N . SER B 2 180 ? 24.96409 -29.84079 19.72021 1.000 57.23897 172 SER B N 1
ATOM 3021 C CA . SER B 2 180 ? 25.74179 -30.54312 20.73522 1.000 58.17678 172 SER B CA 1
ATOM 3022 C C . SER B 2 180 ? 27.19160 -30.07795 20.77543 1.000 60.55346 172 SER B C 1
ATOM 3023 O O . SER B 2 180 ? 27.88488 -30.32845 21.76692 1.000 60.91754 172 SER B O 1
ATOM 3026 N N . SER B 2 181 ? 27.66219 -29.40768 19.72569 1.000 63.90121 173 SER B N 1
ATOM 3027 C CA . SER B 2 181 ? 29.01532 -28.87092 19.67780 1.000 60.22157 173 SER B CA 1
ATOM 3028 C C . SER B 2 181 ? 29.17468 -27.58716 20.47945 1.000 64.22643 173 SER B C 1
ATOM 3029 O O . SER B 2 181 ? 30.28801 -27.05567 20.55012 1.000 62.28705 173 SER B O 1
ATOM 3032 N N . GLY B 2 182 ? 28.10123 -27.07916 21.08283 1.000 64.11805 174 GLY B N 1
ATOM 3033 C CA . GLY B 2 182 ? 28.13338 -25.79623 21.74733 1.000 58.76705 174 GLY B CA 1
ATOM 3034 C C . GLY B 2 182 ? 27.95433 -24.60555 20.83428 1.000 58.26844 174 GLY B C 1
ATOM 3035 O O . GLY B 2 182 ? 27.87910 -23.47354 21.32856 1.000 61.86726 174 GLY B O 1
ATOM 3036 N N . LEU B 2 183 ? 27.88175 -24.81743 19.52397 1.000 52.93226 175 LEU B N 1
ATOM 3037 C CA . LEU B 2 183 ? 27.71041 -23.74575 18.55657 1.000 50.35084 175 LEU B CA 1
ATOM 3038 C C . LEU B 2 183 ? 26.25616 -23.66514 18.11086 1.000 52.18291 175 LEU B C 1
ATOM 3039 O O . LEU B 2 183 ? 25.53407 -24.66545 18.09262 1.000 53.74109 175 LEU B O 1
ATOM 3044 N N . TYR B 2 184 ? 25.83373 -22.45941 17.75158 1.000 49.17904 176 TYR B N 1
ATOM 3045 C CA . TYR B 2 184 ? 24.47234 -22.22716 17.30077 1.000 48.12626 176 TYR B CA 1
ATOM 3046 C C . TYR B 2 184 ? 24.35871 -22.44386 15.79572 1.000 49.80718 176 TYR B C 1
ATOM 3047 O O . TYR B 2 184 ? 25.35191 -22.46643 15.06452 1.000 49.79115 176 TYR B O 1
ATOM 3056 N N . SER B 2 185 ? 23.11929 -22.60308 15.34065 1.000 49.84548 177 SER B N 1
ATOM 3057 C CA . SER B 2 185 ? 22.83310 -22.78218 13.92631 1.000 45.15559 177 SER B CA 1
ATOM 3058 C C . SER B 2 185 ? 21.37393 -22.43267 13.68476 1.000 45.87717 177 SER B C 1
ATOM 3059 O O . SER B 2 185 ? 20.50946 -22.77051 14.49715 1.000 48.37656 177 SER B O 1
ATOM 3062 N N . LEU B 2 186 ? 21.10846 -21.75037 12.57414 1.000 41.64090 178 LEU B N 1
ATOM 3063 C CA . LEU B 2 186 ? 19.74009 -21.43428 12.19624 1.000 39.19509 178 LEU B CA 1
ATOM 3064 C C . LEU B 2 186 ? 19.64076 -21.36856 10.68144 1.000 42.00119 178 LEU B C 1
ATOM 3065 O O . LEU B 2 186 ? 20.64551 -21.34612 9.96524 1.000 44.34846 178 LEU B O 1
ATOM 3070 N N . SER B 2 187 ? 18.40272 -21.33312 10.20331 1.000 46.88006 179 SER B N 1
ATOM 3071 C CA . SER B 2 187 ? 18.10961 -21.14159 8.79450 1.000 43.51286 179 SER B CA 1
ATOM 3072 C C . SER B 2 187 ? 17.09685 -20.01865 8.64439 1.000 41.71627 179 SER B C 1
ATOM 3073 O O . SER B 2 187 ? 16.25389 -19.79656 9.51780 1.000 44.40328 179 SER B O 1
ATOM 3076 N N . SER B 2 188 ? 17.20438 -19.30048 7.53250 1.000 39.08646 180 SER B N 1
ATOM 3077 C CA . SER B 2 188 ? 16.20885 -18.32475 7.11091 1.000 37.85753 180 SER B CA 1
ATOM 3078 C C . SER B 2 188 ? 15.66183 -18.79365 5.77414 1.000 41.69516 180 SER B C 1
ATOM 3079 O O . SER B 2 188 ? 16.43147 -18.99357 4.83078 1.000 42.82562 180 SER B O 1
ATOM 3082 N N . VAL B 2 189 ? 14.34750 -18.99021 5.69779 1.000 36.36267 181 VAL B N 1
ATOM 3083 C CA . VAL B 2 189 ? 13.69621 -19.51012 4.50065 1.000 37.28946 181 VAL B CA 1
ATOM 3084 C C . VAL B 2 189 ? 12.62835 -18.51988 4.06084 1.000 39.31249 181 VAL B C 1
ATOM 3085 O O . VAL B 2 189 ? 11.78489 -18.10964 4.86695 1.000 40.35952 181 VAL B O 1
ATOM 3089 N N . VAL B 2 190 ? 12.66139 -18.14437 2.78445 1.000 34.16087 182 VAL B N 1
ATOM 3090 C CA . VAL B 2 190 ? 11.71296 -17.19732 2.21380 1.000 36.33915 182 VAL B CA 1
ATOM 3091 C C . VAL B 2 190 ? 10.93545 -17.89173 1.10358 1.000 40.19102 182 VAL B C 1
ATOM 3092 O O . VAL B 2 190 ? 11.48059 -18.73162 0.37847 1.000 42.95230 182 VAL B O 1
ATOM 3096 N N . THR B 2 191 ? 9.65326 -17.55759 0.99071 1.000 40.54995 183 THR B N 1
ATOM 3097 C CA . THR B 2 191 ? 8.78174 -18.08728 -0.05005 1.000 43.28127 183 THR B CA 1
ATOM 3098 C C . THR B 2 191 ? 8.53146 -16.98965 -1.07463 1.000 42.88401 183 THR B C 1
ATOM 3099 O O . THR B 2 191 ? 8.07620 -15.89702 -0.71938 1.000 46.08132 183 THR B O 1
ATOM 3103 N N . VAL B 2 192 ? 8.83555 -17.28014 -2.33575 1.000 42.71454 184 VAL B N 1
ATOM 3104 C CA . VAL B 2 192 ? 8.70283 -16.31747 -3.42685 1.000 43.20500 184 VAL B CA 1
ATOM 3105 C C . VAL B 2 192 ? 7.88559 -16.96535 -4.53975 1.000 48.66619 184 VAL B C 1
ATOM 3106 O O . VAL B 2 192 ? 7.66268 -18.18454 -4.50425 1.000 51.04939 184 VAL B O 1
ATOM 3110 N N . PRO B 2 193 ? 7.40387 -16.21073 -5.52913 1.000 48.84820 185 PRO B N 1
ATOM 3111 C CA . PRO B 2 193 ? 6.73360 -16.85104 -6.66726 1.000 48.26638 185 PRO B CA 1
ATOM 3112 C C . PRO B 2 193 ? 7.72676 -17.61037 -7.53315 1.000 51.30011 185 PRO B C 1
ATOM 3113 O O . PRO B 2 193 ? 8.86633 -17.18093 -7.72820 1.000 61.78199 185 PRO B O 1
ATOM 3117 N N . SER B 2 194 ? 7.27869 -18.75556 -8.05417 1.000 54.70876 186 SER B N 1
ATOM 3118 C CA . SER B 2 194 ? 8.14861 -19.58014 -8.88681 1.000 57.18253 186 SER B CA 1
ATOM 3119 C C . SER B 2 194 ? 8.53088 -18.87091 -10.17811 1.000 55.72744 186 SER B C 1
ATOM 3120 O O . SER B 2 194 ? 9.60557 -19.12848 -10.73254 1.000 58.04283 186 SER B O 1
ATOM 3123 N N . SER B 2 195 ? 7.66698 -17.98101 -10.67273 1.000 55.63458 187 SER B N 1
ATOM 3124 C CA . SER B 2 195 ? 7.96328 -17.26351 -11.90811 1.000 62.79467 187 SER B CA 1
ATOM 3125 C C . SER B 2 195 ? 9.19308 -16.37457 -11.76774 1.000 68.73389 187 SER B C 1
ATOM 3126 O O . SER B 2 195 ? 9.89427 -16.12583 -12.75524 1.000 70.84076 187 SER B O 1
ATOM 3129 N N . SER B 2 196 ? 9.47692 -15.89696 -10.55548 1.000 58.01513 188 SER B N 1
ATOM 3130 C CA . SER B 2 196 ? 10.56137 -14.94853 -10.33422 1.000 57.21108 188 SER B CA 1
ATOM 3131 C C . SER B 2 196 ? 11.93582 -15.60229 -10.25580 1.000 58.30492 188 SER B C 1
ATOM 3132 O O . SER B 2 196 ? 12.93990 -14.88164 -10.22886 1.000 56.71535 188 SER B O 1
ATOM 3135 N N . LEU B 2 197 ? 12.00939 -16.93612 -10.22576 1.000 51.71286 189 LEU B N 1
ATOM 3136 C CA . LEU B 2 197 ? 13.28650 -17.60315 -9.98733 1.000 46.56857 189 LEU B CA 1
ATOM 3137 C C . LEU B 2 197 ? 14.29812 -17.31799 -11.08989 1.000 45.97545 189 LEU B C 1
ATOM 3138 O O . LEU B 2 197 ? 15.50667 -17.29512 -10.83012 1.000 50.56828 189 LEU B O 1
ATOM 3143 N N . GLY B 2 198 ? 13.83435 -17.09954 -12.31865 1.000 50.89590 190 GLY B N 1
ATOM 3144 C CA . GLY B 2 198 ? 14.73850 -16.85889 -13.42432 1.000 48.08997 190 GLY B CA 1
ATOM 3145 C C . GLY B 2 198 ? 15.08002 -15.41360 -13.68939 1.000 53.93866 190 GLY B C 1
ATOM 3146 O O . GLY B 2 198 ? 16.00121 -15.13790 -14.46262 1.000 56.67633 190 GLY B O 1
ATOM 3147 N N . THR B 2 199 ? 14.36860 -14.47541 -13.06328 1.000 51.35284 191 THR B N 1
ATOM 3148 C CA . THR B 2 199 ? 14.56288 -13.05893 -13.33558 1.000 55.53791 191 THR B CA 1
ATOM 3149 C C . THR B 2 199 ? 14.82845 -12.21065 -12.10025 1.000 57.53034 191 THR B C 1
ATOM 3150 O O . THR B 2 199 ? 15.19670 -11.04084 -12.25317 1.000 61.92960 191 THR B O 1
ATOM 3154 N N . GLN B 2 200 ? 14.65923 -12.74687 -10.89457 1.000 56.52758 192 GLN B N 1
ATOM 3155 C CA . GLN B 2 200 ? 14.90318 -12.00679 -9.66294 1.000 43.42791 192 GLN B CA 1
ATOM 3156 C C . GLN B 2 200 ? 16.05950 -12.65487 -8.91681 1.000 47.91255 192 GLN B C 1
ATOM 3157 O O . GLN B 2 200 ? 16.02525 -13.85758 -8.63593 1.000 47.72876 192 GLN B O 1
ATOM 3163 N N . THR B 2 201 ? 17.07999 -11.86179 -8.60392 1.000 52.53983 193 THR B N 1
ATOM 3164 C CA . THR B 2 201 ? 18.19699 -12.34302 -7.80445 1.000 47.89732 193 THR B CA 1
ATOM 3165 C C . THR B 2 201 ? 17.84229 -12.24996 -6.32589 1.000 47.58075 193 THR B C 1
ATOM 3166 O O . THR B 2 201 ? 17.32500 -11.22670 -5.86610 1.000 49.80953 193 THR B O 1
ATOM 3170 N N . TYR B 2 202 ? 18.11286 -13.32098 -5.58440 1.000 46.05069 194 TYR B N 1
ATOM 3171 C CA . TYR B 2 202 ? 17.82180 -13.38521 -4.15971 1.000 45.41664 194 TYR B CA 1
ATOM 3172 C C . TYR B 2 202 ? 19.12491 -13.51162 -3.38674 1.000 47.17826 194 TYR B C 1
ATOM 3173 O O . TYR B 2 202 ? 19.92097 -14.42218 -3.64165 1.000 47.25357 194 TYR B O 1
ATOM 3182 N N . ILE B 2 203 ? 19.34180 -12.58815 -2.45490 1.000 46.37550 195 ILE B N 1
ATOM 3183 C CA . ILE B 2 203 ? 20.55107 -12.54019 -1.64538 1.000 44.52690 195 ILE B CA 1
ATOM 3184 C C . ILE B 2 203 ? 20.13652 -12.43719 -0.18726 1.000 43.26671 195 ILE B C 1
ATOM 3185 O O . ILE B 2 203 ? 19.29313 -11.60479 0.16455 1.000 50.49557 195 ILE B O 1
ATOM 3190 N N . CYS B 2 204 ? 20.71981 -13.28068 0.65516 1.000 41.68197 196 CYS B N 1
ATOM 3191 C CA . CYS B 2 204 ? 20.56650 -13.16175 2.09592 1.000 49.48235 196 CYS B CA 1
ATOM 3192 C C . CYS B 2 204 ? 21.79380 -12.47634 2.68046 1.000 48.91674 196 CYS B C 1
ATOM 3193 O O . CYS B 2 204 ? 22.93077 -12.77585 2.30023 1.000 46.87024 196 CYS B O 1
ATOM 3196 N N . ASN B 2 205 ? 21.55319 -11.53600 3.58640 1.000 42.36327 197 ASN B N 1
ATOM 3197 C CA . ASN B 2 205 ? 22.60956 -10.80318 4.26655 1.000 45.77485 197 ASN B CA 1
ATOM 3198 C C . ASN B 2 205 ? 22.65736 -11.25606 5.71752 1.000 47.03011 197 ASN B C 1
ATOM 3199 O O . ASN B 2 205 ? 21.63726 -11.22731 6.41494 1.000 43.08298 197 ASN B O 1
ATOM 3204 N N . VAL B 2 206 ? 23.83425 -11.68491 6.16338 1.000 43.71363 198 VAL B N 1
ATOM 3205 C CA . VAL B 2 206 ? 24.01956 -12.23310 7.50004 1.000 44.61184 198 VAL B CA 1
ATOM 3206 C C . VAL B 2 206 ? 25.03028 -11.37205 8.24012 1.000 48.97498 198 VAL B C 1
ATOM 3207 O O . VAL B 2 206 ? 26.09811 -11.05562 7.70216 1.000 50.03923 198 VAL B O 1
ATOM 3211 N N . ASN B 2 207 ? 24.68862 -10.99320 9.46871 1.000 52.78727 199 ASN B N 1
ATOM 3212 C CA . ASN B 2 207 ? 25.56154 -10.21596 10.33614 1.000 50.09879 199 ASN B CA 1
ATOM 3213 C C . ASN B 2 207 ? 25.76401 -10.95781 11.64740 1.000 50.89619 199 ASN B C 1
ATOM 3214 O O . ASN B 2 207 ? 24.79078 -11.32920 12.31169 1.000 53.47848 199 ASN B O 1
ATOM 3219 N N . HIS B 2 208 ? 27.02594 -11.17161 12.01593 1.000 50.68437 200 HIS B N 1
ATOM 3220 C CA . HIS B 2 208 ? 27.39364 -11.70259 13.32836 1.000 48.31160 200 HIS B CA 1
ATOM 3221 C C . HIS B 2 208 ? 28.38399 -10.71006 13.92641 1.000 57.47616 200 HIS B C 1
ATOM 3222 O O . HIS B 2 208 ? 29.59874 -10.85880 13.76496 1.000 54.55182 200 HIS B O 1
ATOM 3229 N N . LYS B 2 209 ? 27.85026 -9.69748 14.60885 1.000 54.11036 201 LYS B N 1
ATOM 3230 C CA . LYS B 2 209 ? 28.69469 -8.64797 15.17253 1.000 53.57095 201 LYS B CA 1
ATOM 3231 C C . LYS B 2 209 ? 29.77221 -9.15349 16.12898 1.000 53.64889 201 LYS B C 1
ATOM 3232 O O . LYS B 2 209 ? 30.87339 -8.57573 16.11839 1.000 58.21791 201 LYS B O 1
ATOM 3238 N N . PRO B 2 210 ? 29.54540 -10.17487 16.97313 1.000 59.21726 202 PRO B N 1
ATOM 3239 C CA . PRO B 2 210 ? 30.64740 -10.66050 17.82724 1.000 51.78143 202 PRO B CA 1
ATOM 3240 C C . PRO B 2 210 ? 31.92080 -11.00276 17.06802 1.000 56.90846 202 PRO B C 1
ATOM 3241 O O . PRO B 2 210 ? 33.02135 -10.72797 17.56174 1.000 56.84838 202 PRO B O 1
ATOM 3245 N N . SER B 2 211 ? 31.80472 -11.59131 15.87977 1.000 59.41942 203 SER B N 1
ATOM 3246 C CA . SER B 2 211 ? 32.96159 -11.94573 15.06985 1.000 57.84580 203 SER B CA 1
ATOM 3247 C C . SER B 2 211 ? 33.20898 -10.96933 13.92843 1.000 61.72565 203 SER B C 1
ATOM 3248 O O . SER B 2 211 ? 34.12738 -11.19210 13.13283 1.000 57.75052 203 SER B O 1
ATOM 3251 N N . ASN B 2 212 ? 32.42066 -9.89728 13.83601 1.000 66.43289 204 ASN B N 1
ATOM 3252 C CA . ASN B 2 212 ? 32.51350 -8.92905 12.74327 1.000 63.18651 204 ASN B CA 1
ATOM 3253 C C . ASN B 2 212 ? 32.38201 -9.62483 11.38992 1.000 62.65805 204 ASN B C 1
ATOM 3254 O O . ASN B 2 212 ? 33.15896 -9.39448 10.46041 1.000 64.32984 204 ASN B O 1
ATOM 3259 N N . THR B 2 213 ? 31.37541 -10.48993 11.28842 1.000 61.22589 205 THR B N 1
ATOM 3260 C CA . THR B 2 213 ? 31.11916 -11.26879 10.08440 1.000 54.46292 205 THR B CA 1
ATOM 3261 C C . THR B 2 213 ? 29.94628 -10.65952 9.32578 1.000 59.11545 205 THR B C 1
ATOM 3262 O O . THR B 2 213 ? 28.81807 -10.64030 9.82977 1.000 62.59006 205 THR B O 1
ATOM 3266 N N . LYS B 2 214 ? 30.21890 -10.16523 8.11975 1.000 60.17371 206 LYS B N 1
ATOM 3267 C CA . LYS B 2 214 ? 29.20386 -9.66936 7.19674 1.000 54.95937 206 LYS B CA 1
ATOM 3268 C C . LYS B 2 214 ? 29.27014 -10.50926 5.93075 1.000 52.44008 206 LYS B C 1
ATOM 3269 O O . LYS B 2 214 ? 30.30271 -10.52738 5.25304 1.000 55.58457 206 LYS B O 1
ATOM 3275 N N . VAL B 2 215 ? 28.17751 -11.19820 5.60893 1.000 53.15830 207 VAL B N 1
ATOM 3276 C CA . VAL B 2 215 ? 28.13896 -12.11257 4.47350 1.000 49.66962 207 VAL B CA 1
ATOM 3277 C C . VAL B 2 215 ? 26.88066 -11.84816 3.65885 1.000 50.69486 207 VAL B C 1
ATOM 3278 O O . VAL B 2 215 ? 25.77687 -11.78987 4.21187 1.000 46.77590 207 VAL B O 1
ATOM 3282 N N . ASP B 2 216 ? 27.05071 -11.69031 2.34742 1.000 52.45916 208 ASP B N 1
ATOM 3283 C CA . ASP B 2 216 ? 25.94850 -11.58358 1.39440 1.000 52.08668 208 ASP B CA 1
ATOM 3284 C C . ASP B 2 216 ? 26.01339 -12.81503 0.49834 1.000 51.34663 208 ASP B C 1
ATOM 3285 O O . ASP B 2 216 ? 26.85299 -12.89016 -0.40253 1.000 60.46104 208 ASP B O 1
ATOM 3290 N N . LYS B 2 217 ? 25.13733 -13.78308 0.74930 1.000 53.09213 209 LYS B N 1
ATOM 3291 C CA . LYS B 2 217 ? 25.10972 -15.02329 -0.01590 1.000 46.14888 209 LYS B CA 1
ATOM 3292 C C . LYS B 2 217 ? 24.00213 -14.95669 -1.05950 1.000 49.18751 209 LYS B C 1
ATOM 3293 O O . LYS B 2 217 ? 22.83715 -14.71563 -0.72443 1.000 48.39938 209 LYS B O 1
ATOM 3299 N N . LYS B 2 218 ? 24.37086 -15.17398 -2.31721 1.000 48.18610 210 LYS B N 1
ATOM 3300 C CA . LYS B 2 218 ? 23.42663 -15.17658 -3.42358 1.000 43.74591 210 LYS B CA 1
ATOM 3301 C C . LYS B 2 218 ? 22.88484 -16.58709 -3.61794 1.000 43.15432 210 LYS B C 1
ATOM 3302 O O . LYS B 2 218 ? 23.65634 -17.53888 -3.77451 1.000 50.42154 210 LYS B O 1
ATOM 3308 N N . VAL B 2 219 ? 21.56237 -16.71719 -3.60013 1.000 42.67807 211 VAL B N 1
ATOM 3309 C CA . VAL B 2 219 ? 20.89156 -18.01209 -3.64009 1.000 42.33854 211 VAL B CA 1
ATOM 3310 C C . VAL B 2 219 ? 20.36077 -18.22647 -5.05147 1.000 49.11656 211 VAL B C 1
ATOM 3311 O O . VAL B 2 219 ? 19.37051 -17.60803 -5.45591 1.000 55.47914 211 VAL B O 1
ATOM 3315 N N . GLU B 2 220 ? 21.01570 -19.11091 -5.79977 1.000 50.63567 212 GLU B N 1
ATOM 3316 C CA . GLU B 2 220 ? 20.74063 -19.45168 -7.19048 1.000 58.97399 212 GLU B CA 1
ATOM 3317 C C . GLU B 2 220 ? 19.86245 -20.69620 -7.27943 1.000 54.08284 212 GLU B C 1
ATOM 3318 O O . GLU B 2 220 ? 20.00668 -21.61611 -6.47051 1.000 52.11904 212 GLU B O 1
ATOM 3324 N N . PRO B 2 221 ? 18.95103 -20.74281 -8.24762 1.000 58.51741 213 PRO B N 1
ATOM 3325 C CA . PRO B 2 221 ? 18.10231 -21.92810 -8.39910 1.000 54.36051 213 PRO B CA 1
ATOM 3326 C C . PRO B 2 221 ? 18.89090 -23.12807 -8.89664 1.000 58.99563 213 PRO B C 1
ATOM 3327 O O . PRO B 2 221 ? 19.87033 -23.00112 -9.63557 1.000 59.57309 213 PRO B O 1
ATOM 3331 N N . LYS B 2 222 ? 18.44806 -24.30895 -8.47341 1.000 63.26907 214 LYS B N 1
ATOM 3332 C CA . LYS B 2 222 ? 19.02355 -25.55950 -8.95040 1.000 66.38400 214 LYS B CA 1
ATOM 3333 C C . LYS B 2 222 ? 18.37526 -25.93041 -10.27868 1.000 68.22605 214 LYS B C 1
ATOM 3334 O O . LYS B 2 222 ? 17.14778 -26.04909 -10.36423 1.000 67.25627 214 LYS B O 1
ATOM 3340 N N . SER B 2 223 ? 19.19387 -26.10479 -11.31199 1.000 75.42266 215 SER B N 1
ATOM 3341 C CA . SER B 2 223 ? 18.71627 -26.42174 -12.64858 1.000 86.90378 215 SER B CA 1
ATOM 3342 C C . SER B 2 223 ? 19.06444 -27.86068 -13.00699 1.000 86.36477 215 SER B C 1
ATOM 3343 O O . SER B 2 223 ? 20.08519 -28.40042 -12.56962 1.000 85.18258 215 SER B O 1
ATOM 3346 N N . CYS B 2 224 ? 18.20201 -28.47467 -13.81090 1.000 94.76689 216 CYS B N 1
ATOM 3347 C CA . CYS B 2 224 ? 18.37234 -29.86682 -14.20846 1.000 88.06745 216 CYS B CA 1
ATOM 3348 C C . CYS B 2 224 ? 18.50095 -29.98450 -15.72422 1.000 86.11815 216 CYS B C 1
ATOM 3349 O O . CYS B 2 224 ? 19.58708 -30.22567 -16.24949 1.000 96.09968 216 CYS B O 1
ATOM 3352 N N . ILE C 3 1 ? 25.37792 45.39367 22.42444 1.000 71.62211 2 ILE C N 1
ATOM 3353 C CA . ILE C 3 1 ? 25.73168 44.21835 23.21054 1.000 70.28641 2 ILE C CA 1
ATOM 3354 C C . ILE C 3 1 ? 26.78674 43.42553 22.44190 1.000 73.39409 2 ILE C C 1
ATOM 3355 O O . ILE C 3 1 ? 27.73657 42.89968 23.02302 1.000 76.74621 2 ILE C O 1
ATOM 3360 N N . VAL C 3 2 ? 26.60603 43.34623 21.12662 1.000 77.01102 3 VAL C N 1
ATOM 3361 C CA . VAL C 3 2 ? 27.65039 42.92805 20.19825 1.000 78.15353 3 VAL C CA 1
ATOM 3362 C C . VAL C 3 2 ? 27.86084 44.10184 19.25228 1.000 70.75364 3 VAL C C 1
ATOM 3363 O O . VAL C 3 2 ? 26.95510 44.46668 18.49012 1.000 71.68778 3 VAL C O 1
ATOM 3367 N N . MET C 3 3 ? 29.03869 44.71364 19.32188 1.000 66.15907 4 MET C N 1
ATOM 3368 C CA . MET C 3 3 ? 29.31023 45.95590 18.61343 1.000 64.18088 4 MET C CA 1
ATOM 3369 C C . MET C 3 3 ? 29.97331 45.63155 17.28011 1.000 66.32266 4 MET C C 1
ATOM 3370 O O . MET C 3 3 ? 31.02079 44.97632 17.24613 1.000 65.51011 4 MET C O 1
ATOM 3375 N N . THR C 3 4 ? 29.36534 46.08309 16.18695 1.000 62.54508 5 THR C N 1
ATOM 3376 C CA . THR C 3 4 ? 29.91887 45.91191 14.84954 1.000 65.14188 5 THR C CA 1
ATOM 3377 C C . THR C 3 4 ? 30.18119 47.28788 14.25753 1.000 62.87275 5 THR C C 1
ATOM 3378 O O . THR C 3 4 ? 29.26035 48.10514 14.15094 1.000 67.78586 5 THR C O 1
ATOM 3382 N N . GLN C 3 5 ? 31.43024 47.54137 13.87710 1.000 54.97853 6 GLN C N 1
ATOM 3383 C CA . GLN C 3 5 ? 31.83576 48.81559 13.30223 1.000 60.57761 6 GLN C CA 1
ATOM 3384 C C . GLN C 3 5 ? 32.08263 48.66278 11.80801 1.000 60.85810 6 GLN C C 1
ATOM 3385 O O . GLN C 3 5 ? 32.56478 47.62121 11.35144 1.000 60.50230 6 GLN C O 1
ATOM 3391 N N . SER C 3 6 ? 31.75869 49.71267 11.05214 1.000 61.13661 7 SER C N 1
ATOM 3392 C CA . SER C 3 6 ? 31.95572 49.73904 9.61416 1.000 63.02845 7 SER C CA 1
ATOM 3393 C C . SER C 3 6 ? 32.51198 51.09789 9.21418 1.000 62.10412 7 SER C C 1
ATOM 3394 O O . SER C 3 6 ? 32.04484 52.13073 9.71709 1.000 60.66449 7 SER C O 1
ATOM 3397 N N . PRO C 3 7 ? 33.51336 51.13269 8.32233 1.000 61.33748 8 PRO C N 1
ATOM 3398 C CA . PRO C 3 7 ? 34.16402 49.93784 7.77987 1.000 59.25314 8 PRO C CA 1
ATOM 3399 C C . PRO C 3 7 ? 35.38160 49.52798 8.60088 1.000 61.89530 8 PRO C C 1
ATOM 3400 O O . PRO C 3 7 ? 35.70272 50.19164 9.58663 1.000 64.02326 8 PRO C O 1
ATOM 3404 N N . ALA C 3 8 ? 36.04673 48.44274 8.20124 1.000 63.05088 9 ALA C N 1
ATOM 3405 C CA . ALA C 3 8 ? 37.28491 48.05497 8.86837 1.000 60.09422 9 ALA C CA 1
ATOM 3406 C C . ALA C 3 8 ? 38.38309 49.07887 8.60952 1.000 60.94195 9 ALA C C 1
ATOM 3407 O O . ALA C 3 8 ? 39.10143 49.48314 9.53145 1.000 57.54390 9 ALA C O 1
ATOM 3409 N N . ILE C 3 9 ? 38.52601 49.50960 7.35851 1.000 63.04532 10 ILE C N 1
ATOM 3410 C CA . ILE C 3 9 ? 39.48009 50.54060 6.96994 1.000 54.97453 10 ILE C CA 1
ATOM 3411 C C . ILE C 3 9 ? 38.70973 51.67186 6.30702 1.000 59.44383 10 ILE C C 1
ATOM 3412 O O . ILE C 3 9 ? 37.87794 51.42968 5.42477 1.000 56.79205 10 ILE C O 1
ATOM 3417 N N . LEU C 3 10 ? 38.98692 52.90183 6.73010 1.000 60.41797 11 LEU C N 1
ATOM 3418 C CA . LEU C 3 10 ? 38.35865 54.09140 6.17012 1.000 58.85412 11 LEU C CA 1
ATOM 3419 C C . LEU C 3 10 ? 39.45070 55.01548 5.65188 1.000 57.67618 11 LEU C C 1
ATOM 3420 O O . LEU C 3 10 ? 40.29502 55.47896 6.42554 1.000 58.55679 11 LEU C O 1
ATOM 3425 N N . SER C 3 11 ? 39.44165 55.26739 4.34680 1.000 57.28813 12 SER C N 1
ATOM 3426 C CA . SER C 3 11 ? 40.43118 56.11903 3.70170 1.000 59.87516 12 SER C CA 1
ATOM 3427 C C . SER C 3 11 ? 39.79993 57.46332 3.37046 1.000 59.36515 12 SER C C 1
ATOM 3428 O O . SER C 3 11 ? 38.70030 57.51651 2.80996 1.000 57.73780 12 SER C O 1
ATOM 3431 N N . ALA C 3 12 ? 40.49687 58.54405 3.71257 1.000 56.17770 13 ALA C N 1
ATOM 3432 C CA . ALA C 3 12 ? 39.97179 59.88589 3.50972 1.000 59.07146 13 ALA C CA 1
ATOM 3433 C C . ALA C 3 12 ? 41.10393 60.83874 3.16499 1.000 55.77248 13 ALA C C 1
ATOM 3434 O O . ALA C 3 12 ? 42.13899 60.84888 3.83807 1.000 51.43097 13 ALA C O 1
ATOM 3436 N N . SER C 3 13 ? 40.90388 61.63071 2.11564 1.000 53.75019 14 SER C N 1
ATOM 3437 C CA . SER C 3 13 ? 41.84319 62.68944 1.78905 1.000 54.29972 14 SER C CA 1
ATOM 3438 C C . SER C 3 13 ? 41.67324 63.85461 2.75844 1.000 51.15714 14 SER C C 1
ATOM 3439 O O . SER C 3 13 ? 40.66807 63.96689 3.46254 1.000 54.74488 14 SER C O 1
ATOM 3442 N N . LEU C 3 14 ? 42.67617 64.72846 2.79158 1.000 49.68872 15 LEU C N 1
ATOM 3443 C CA . LEU C 3 14 ? 42.60919 65.89672 3.65936 1.000 47.41011 15 LEU C CA 1
ATOM 3444 C C . LEU C 3 14 ? 41.43639 66.78669 3.26322 1.000 48.29095 15 LEU C C 1
ATOM 3445 O O . LEU C 3 14 ? 41.18239 67.01958 2.07796 1.000 48.37668 15 LEU C O 1
ATOM 3450 N N . GLY C 3 15 ? 40.71035 67.27700 4.26871 1.000 45.92844 16 GLY C N 1
ATOM 3451 C CA . GLY C 3 15 ? 39.52327 68.07346 4.04325 1.000 44.06652 16 GLY C CA 1
ATOM 3452 C C . GLY C 3 15 ? 38.26641 67.28693 3.74147 1.000 51.29892 16 GLY C C 1
ATOM 3453 O O . GLY C 3 15 ? 37.17521 67.87092 3.74531 1.000 53.27247 16 GLY C O 1
ATOM 3454 N N . GLU C 3 16 ? 38.37691 65.98708 3.48496 1.000 51.28559 17 GLU C N 1
ATOM 3455 C CA . GLU C 3 16 ? 37.21639 65.17189 3.16025 1.000 52.87340 17 GLU C CA 1
ATOM 3456 C C . GLU C 3 16 ? 36.35155 64.95135 4.39863 1.000 57.72219 17 GLU C C 1
ATOM 3457 O O . GLU C 3 16 ? 36.83272 64.97702 5.53529 1.000 55.80337 17 GLU C O 1
ATOM 3463 N N . ARG C 3 17 ? 35.05679 64.74532 4.17031 1.000 58.12534 18 ARG C N 1
ATOM 3464 C CA . ARG C 3 17 ? 34.12782 64.42979 5.24576 1.000 52.97292 18 ARG C CA 1
ATOM 3465 C C . ARG C 3 17 ? 34.13871 62.92867 5.50272 1.000 56.29520 18 ARG C C 1
ATOM 3466 O O . ARG C 3 17 ? 34.08193 62.12904 4.56281 1.000 63.41377 18 ARG C O 1
ATOM 3474 N N . VAL C 3 18 ? 34.20914 62.55400 6.77640 1.000 51.06913 19 VAL C N 1
ATOM 3475 C CA . VAL C 3 18 ? 34.40066 61.17206 7.19472 1.000 52.14494 19 VAL C CA 1
ATOM 3476 C C . VAL C 3 18 ? 33.24365 60.77085 8.09616 1.000 51.05556 19 VAL C C 1
ATOM 3477 O O . VAL C 3 18 ? 32.84011 61.53809 8.97635 1.000 52.79400 19 VAL C O 1
ATOM 3481 N N . THR C 3 19 ? 32.71293 59.56788 7.87929 1.000 53.44940 20 THR C N 1
ATOM 3482 C CA . THR C 3 19 ? 31.66823 59.01810 8.73699 1.000 48.04309 20 THR C CA 1
ATOM 3483 C C . THR C 3 19 ? 31.87429 57.51872 8.87320 1.000 52.81033 20 THR C C 1
ATOM 3484 O O . THR C 3 19 ? 31.87172 56.79349 7.87399 1.000 53.99200 20 THR C O 1
ATOM 3488 N N . MET C 3 20 ? 32.05888 57.06412 10.10778 1.000 53.45968 21 MET C N 1
ATOM 3489 C CA . MET C 3 20 ? 32.12573 55.65142 10.43982 1.000 50.67566 21 MET C CA 1
ATOM 3490 C C . MET C 3 20 ? 30.93449 55.30245 11.31893 1.000 52.65000 21 MET C C 1
ATOM 3491 O O . MET C 3 20 ? 30.43449 56.14403 12.07089 1.000 56.28541 21 MET C O 1
ATOM 3496 N N . THR C 3 21 ? 30.47178 54.06127 11.21202 1.000 51.35665 22 THR C N 1
ATOM 3497 C CA . THR C 3 21 ? 29.27356 53.62668 11.91076 1.000 55.76178 22 THR C CA 1
ATOM 3498 C C . THR C 3 21 ? 29.60358 52.51141 12.89196 1.000 55.51564 22 THR C C 1
ATOM 3499 O O . THR C 3 21 ? 30.63482 51.84240 12.78786 1.000 60.56445 22 THR C O 1
ATOM 3503 N N . CYS C 3 22 ? 28.70265 52.32119 13.85137 1.000 53.02957 23 CYS C N 1
ATOM 3504 C CA . CYS C 3 22 ? 28.85648 51.28948 14.86998 1.000 65.07530 23 CYS C CA 1
ATOM 3505 C C . CYS C 3 22 ? 27.46685 50.83063 15.27335 1.000 63.22576 23 CYS C C 1
ATOM 3506 O O . CYS C 3 22 ? 26.68126 51.62530 15.79901 1.000 62.70488 23 CYS C O 1
ATOM 3509 N N . THR C 3 23 ? 27.16553 49.56233 15.01933 1.000 59.35651 24 THR C N 1
ATOM 3510 C CA . THR C 3 23 ? 25.85042 49.00220 15.28005 1.000 69.52229 24 THR C CA 1
ATOM 3511 C C . THR C 3 23 ? 25.92144 47.96867 16.39618 1.000 65.23567 24 THR C C 1
ATOM 3512 O O . THR C 3 23 ? 26.91390 47.24884 16.54166 1.000 65.64708 24 THR C O 1
ATOM 3516 N N . ALA C 3 24 ? 24.85026 47.90032 17.17934 1.000 60.98431 25 ALA C N 1
ATOM 3517 C CA . ALA C 3 24 ? 24.74666 46.97866 18.29814 1.000 65.99250 25 ALA C CA 1
ATOM 3518 C C . ALA C 3 24 ? 23.71760 45.89672 17.99760 1.000 66.37975 25 ALA C C 1
ATOM 3519 O O . ALA C 3 24 ? 22.72744 46.13262 17.29904 1.000 66.72774 25 ALA C O 1
ATOM 3521 N N . SER C 3 25 ? 23.96297 44.70037 18.53746 1.000 67.63548 26 SER C N 1
ATOM 3522 C CA . SER C 3 25 ? 23.02519 43.59704 18.36563 1.000 64.76337 26 SER C CA 1
ATOM 3523 C C . SER C 3 25 ? 21.70811 43.84127 19.08917 1.000 67.98070 26 SER C C 1
ATOM 3524 O O . SER C 3 25 ? 20.70051 43.21320 18.74651 1.000 67.38404 26 SER C O 1
ATOM 3527 N N . SER C 3 26 ? 21.69590 44.72989 20.08023 1.000 70.54933 27 SER C N 1
ATOM 3528 C CA . SER C 3 26 ? 20.48617 45.07512 20.80956 1.000 71.04604 27 SER C CA 1
ATOM 3529 C C . SER C 3 26 ? 20.47930 46.57423 21.06654 1.000 65.14105 27 SER C C 1
ATOM 3530 O O . SER C 3 26 ? 21.50986 47.24512 20.97238 1.000 61.50019 27 SER C O 1
ATOM 3533 N N . SER C 3 27 A 19.29904 47.09449 21.39318 1.000 61.97809 27 SER C N 1
ATOM 3534 C CA . SER C 3 27 A 19.16511 48.51705 21.67431 1.000 61.40047 27 SER C CA 1
ATOM 3535 C C . SER C 3 27 A 19.98814 48.90251 22.89598 1.000 63.87408 27 SER C C 1
ATOM 3536 O O . SER C 3 27 A 19.88254 48.28058 23.95708 1.000 67.75181 27 SER C O 1
ATOM 3539 N N . VAL C 3 28 ? 20.82048 49.92727 22.73588 1.000 59.00384 28 VAL C N 1
ATOM 3540 C CA . VAL C 3 28 ? 21.57456 50.50670 23.83601 1.000 57.59313 28 VAL C CA 1
ATOM 3541 C C . VAL C 3 28 ? 21.16365 51.96607 23.97181 1.000 60.69639 28 VAL C C 1
ATOM 3542 O O . VAL C 3 28 ? 20.68747 52.59558 23.02374 1.000 62.65198 28 VAL C O 1
ATOM 3546 N N . SER C 3 29 ? 21.34631 52.50175 25.17368 1.000 53.92971 29 SER C N 1
ATOM 3547 C CA . SER C 3 29 ? 20.99385 53.88833 25.43283 1.000 54.32806 29 SER C CA 1
ATOM 3548 C C . SER C 3 29 ? 22.12121 54.81114 24.98992 1.000 52.83531 29 SER C C 1
ATOM 3549 O O . SER C 3 29 ? 23.30376 54.47356 25.10601 1.000 51.85540 29 SER C O 1
ATOM 3552 N N . SER C 3 30 ? 21.74381 55.98605 24.47870 1.000 61.04472 30 SER C N 1
ATOM 3553 C CA . SER C 3 30 ? 22.73805 56.94219 24.00253 1.000 55.79939 30 SER C CA 1
ATOM 3554 C C . SER C 3 30 ? 23.69414 57.36331 25.10998 1.000 53.13164 30 SER C C 1
ATOM 3555 O O . SER C 3 30 ? 24.85482 57.68602 24.83565 1.000 53.98980 30 SER C O 1
ATOM 3558 N N . SER C 3 31 ? 23.23258 57.35490 26.36299 1.000 52.39063 31 SER C N 1
ATOM 3559 C CA . SER C 3 31 ? 24.06832 57.81193 27.46790 1.000 53.45320 31 SER C CA 1
ATOM 3560 C C . SER C 3 31 ? 25.25992 56.89313 27.70158 1.000 52.51248 31 SER C C 1
ATOM 3561 O O . SER C 3 31 ? 26.28062 57.33298 28.24231 1.000 56.83567 31 SER C O 1
ATOM 3564 N N . TYR C 3 32 ? 25.15702 55.62582 27.30181 1.000 52.82149 32 TYR C N 1
ATOM 3565 C CA . TYR C 3 32 ? 26.16884 54.62126 27.60465 1.000 51.56480 32 TYR C CA 1
ATOM 3566 C C . TYR C 3 32 ? 26.87496 54.11308 26.35023 1.000 48.57815 32 TYR C C 1
ATOM 3567 O O . TYR C 3 32 ? 27.35046 52.97543 26.31530 1.000 49.10064 32 TYR C O 1
ATOM 3576 N N . LEU C 3 33 ? 26.95713 54.95087 25.31822 1.000 50.86158 33 LEU C N 1
ATOM 3577 C CA . LEU C 3 33 ? 27.70485 54.64825 24.10385 1.000 46.47104 33 LEU C CA 1
ATOM 3578 C C . LEU C 3 33 ? 28.81988 55.67064 23.94547 1.000 49.71456 33 LEU C C 1
ATOM 3579 O O . LEU C 3 33 ? 28.55406 56.87378 23.84881 1.000 51.86833 33 LEU C O 1
ATOM 3584 N N . HIS C 3 34 ? 30.05978 55.19224 23.89704 1.000 47.85029 34 HIS C N 1
ATOM 3585 C CA . HIS C 3 34 ? 31.22332 56.06155 23.86034 1.000 46.61783 34 HIS C CA 1
ATOM 3586 C C . HIS C 3 34 ? 32.16254 55.63178 22.74182 1.000 46.45549 34 HIS C C 1
ATOM 3587 O O . HIS C 3 34 ? 32.07410 54.51917 22.21676 1.000 48.90237 34 HIS C O 1
ATOM 3594 N N . TRP C 3 35 ? 33.06378 56.54147 22.37746 1.000 46.50436 35 TRP C N 1
ATOM 3595 C CA . TRP C 3 35 ? 34.06220 56.29865 21.34823 1.000 47.33126 35 TRP C CA 1
ATOM 3596 C C . TRP C 3 35 ? 35.44769 56.55700 21.91918 1.000 42.30061 35 TRP C C 1
ATOM 3597 O O . TRP C 3 35 ? 35.63472 57.44234 22.75790 1.000 45.72850 35 TRP C O 1
ATOM 3608 N N . TYR C 3 36 ? 36.42029 55.77903 21.45186 1.000 44.19477 36 TYR C N 1
ATOM 3609 C CA . TYR C 3 36 ? 37.80455 55.92910 21.87075 1.000 46.88052 36 TYR C CA 1
ATOM 3610 C C . TYR C 3 36 ? 38.70404 55.99836 20.64729 1.000 45.94829 36 TYR C C 1
ATOM 3611 O O . TYR C 3 36 ? 38.42500 55.38671 19.61303 1.000 47.22482 36 TYR C O 1
ATOM 3620 N N . GLN C 3 37 ? 39.78707 56.75628 20.77771 1.000 42.29975 37 GLN C N 1
ATOM 3621 C CA . GLN C 3 37 ? 40.78458 56.90280 19.72918 1.000 44.21308 37 GLN C CA 1
ATOM 3622 C C . GLN C 3 37 ? 42.09815 56.31383 20.21842 1.000 50.34180 37 GLN C C 1
ATOM 3623 O O . GLN C 3 37 ? 42.51316 56.57080 21.35357 1.000 55.56685 37 GLN C O 1
ATOM 3629 N N . GLN C 3 38 ? 42.74543 55.52213 19.36773 1.000 52.75232 38 GLN C N 1
ATOM 3630 C CA . GLN C 3 38 ? 44.02130 54.91248 19.71205 1.000 54.15721 38 GLN C CA 1
ATOM 3631 C C . GLN C 3 38 ? 44.96974 55.01227 18.53004 1.000 55.72657 38 GLN C C 1
ATOM 3632 O O . GLN C 3 38 ? 44.62058 54.62204 17.41188 1.000 53.05239 38 GLN C O 1
ATOM 3638 N N . LYS C 3 39 ? 46.16062 55.53837 18.78457 1.000 62.99640 39 LYS C N 1
ATOM 3639 C CA . LYS C 3 39 ? 47.25468 55.55482 17.83511 1.000 55.52658 39 LYS C CA 1
ATOM 3640 C C . LYS C 3 39 ? 48.32406 54.55427 18.26388 1.000 69.41531 39 LYS C C 1
ATOM 3641 O O . LYS C 3 39 ? 48.44244 54.24377 19.45409 1.000 69.75681 39 LYS C O 1
ATOM 3647 N N . PRO C 3 40 ? 49.09617 54.01251 17.32142 1.000 72.24242 40 PRO C N 1
ATOM 3648 C CA . PRO C 3 40 ? 50.12002 53.02434 17.68290 1.000 67.41993 40 PRO C CA 1
ATOM 3649 C C . PRO C 3 40 ? 51.07613 53.55821 18.74156 1.000 72.48400 40 PRO C C 1
ATOM 3650 O O . PRO C 3 40 ? 51.49760 54.71637 18.70296 1.000 74.89342 40 PRO C O 1
ATOM 3654 N N . GLY C 3 41 ? 51.40390 52.70025 19.70473 1.000 70.67459 41 GLY C N 1
ATOM 3655 C CA . GLY C 3 41 ? 52.30769 53.06384 20.77544 1.000 75.04356 41 GLY C CA 1
ATOM 3656 C C . GLY C 3 41 ? 51.70807 53.91542 21.86982 1.000 74.18080 41 GLY C C 1
ATOM 3657 O O . GLY C 3 41 ? 52.45074 54.39408 22.73462 1.000 71.49546 41 GLY C O 1
ATOM 3658 N N . SER C 3 42 ? 50.39328 54.12059 21.86716 1.000 73.13692 42 SER C N 1
ATOM 3659 C CA . SER C 3 42 ? 49.73341 54.94771 22.86467 1.000 66.11215 42 SER C CA 1
ATOM 3660 C C . SER C 3 42 ? 48.48866 54.24109 23.38274 1.000 62.40622 42 SER C C 1
ATOM 3661 O O . SER C 3 42 ? 47.97318 53.30511 22.76545 1.000 65.28901 42 SER C O 1
ATOM 3664 N N . SER C 3 43 ? 48.01379 54.70201 24.53417 1.000 61.74184 43 SER C N 1
ATOM 3665 C CA . SER C 3 43 ? 46.79759 54.16940 25.11886 1.000 65.49494 43 SER C CA 1
ATOM 3666 C C . SER C 3 43 ? 45.57521 54.76164 24.42861 1.000 62.64021 43 SER C C 1
ATOM 3667 O O . SER C 3 43 ? 45.64088 55.85135 23.85350 1.000 59.66456 43 SER C O 1
ATOM 3670 N N . PRO C 3 44 ? 44.44580 54.05564 24.45696 1.000 65.69904 44 PRO C N 1
ATOM 3671 C CA . PRO C 3 44 ? 43.20202 54.65928 23.97181 1.000 56.30756 44 PRO C CA 1
ATOM 3672 C C . PRO C 3 44 ? 42.84647 55.88255 24.79957 1.000 49.32302 44 PRO C C 1
ATOM 3673 O O . PRO C 3 44 ? 43.14810 55.96332 25.99207 1.000 57.63168 44 PRO C O 1
ATOM 3677 N N . LYS C 3 45 ? 42.21427 56.85052 24.14846 1.000 45.61133 45 LYS C N 1
ATOM 3678 C CA . LYS C 3 45 ? 41.72551 58.04366 24.81944 1.000 52.32162 45 LYS C CA 1
ATOM 3679 C C . LYS C 3 45 ? 40.23469 58.18623 24.56332 1.000 55.59652 45 LYS C C 1
ATOM 3680 O O . LYS C 3 45 ? 39.76530 57.96617 23.44173 1.000 50.24985 45 LYS C O 1
ATOM 3686 N N . LEU C 3 46 ? 39.49433 58.53460 25.61347 1.000 52.77351 46 LEU C N 1
ATOM 3687 C CA . LEU C 3 46 ? 38.09498 58.89538 25.44671 1.000 47.23569 46 LEU C CA 1
ATOM 3688 C C . LEU C 3 46 ? 37.98296 60.02191 24.42954 1.000 52.16781 46 LEU C C 1
ATOM 3689 O O . LEU C 3 46 ? 38.65569 61.05074 24.54682 1.000 50.92637 46 LEU C O 1
ATOM 3694 N N . TRP C 3 47 ? 37.15345 59.81054 23.41009 1.000 45.22925 47 TRP C N 1
ATOM 3695 C CA . TRP C 3 47 ? 37.00660 60.77326 22.32589 1.000 49.00237 47 TRP C CA 1
ATOM 3696 C C . TRP C 3 47 ? 35.61099 61.37866 22.29881 1.000 47.07754 47 TRP C C 1
ATOM 3697 O O . TRP C 3 47 ? 35.47011 62.60082 22.40661 1.000 48.77391 47 TRP C O 1
ATOM 3708 N N . ILE C 3 48 ? 34.57706 60.55815 22.14999 1.000 46.84308 48 ILE C N 1
ATOM 3709 C CA . ILE C 3 48 ? 33.19239 60.99866 22.23188 1.000 43.83707 48 ILE C CA 1
ATOM 3710 C C . ILE C 3 48 ? 32.48889 60.11069 23.24420 1.000 45.41641 48 ILE C C 1
ATOM 3711 O O . ILE C 3 48 ? 32.51472 58.88191 23.11730 1.000 47.88285 48 ILE C O 1
ATOM 3716 N N . TYR C 3 49 ? 31.87947 60.72441 24.25349 1.000 42.26734 49 TYR C N 1
ATOM 3717 C CA . TYR C 3 49 ? 31.16442 59.99093 25.28526 1.000 47.61388 49 TYR C CA 1
ATOM 3718 C C . TYR C 3 49 ? 29.68209 60.32862 25.22804 1.000 49.81737 49 TYR C C 1
ATOM 3719 O O . TYR C 3 49 ? 29.29592 61.44938 24.88112 1.000 53.67648 49 TYR C O 1
ATOM 3728 N N . SER C 3 50 ? 28.85834 59.34079 25.57414 1.000 49.31570 50 SER C N 1
ATOM 3729 C CA . SER C 3 50 ? 27.40339 59.46379 25.52038 1.000 49.63029 50 SER C CA 1
ATOM 3730 C C . SER C 3 50 ? 26.94473 59.92167 24.13623 1.000 50.91402 50 SER C C 1
ATOM 3731 O O . SER C 3 50 ? 26.19881 60.89201 23.98687 1.000 51.60712 50 SER C O 1
ATOM 3734 N N . THR C 3 51 ? 27.44111 59.21964 23.11402 1.000 52.44616 51 THR C N 1
ATOM 3735 C CA . THR C 3 51 ? 26.99259 59.33121 21.72766 1.000 52.25582 51 THR C CA 1
ATOM 3736 C C . THR C 3 51 ? 27.42277 60.62654 21.04422 1.000 51.52179 51 THR C C 1
ATOM 3737 O O . THR C 3 51 ? 27.87597 60.59166 19.89572 1.000 54.14734 51 THR C O 1
ATOM 3741 N N . SER C 3 52 ? 27.30035 61.77393 21.72157 1.000 50.91695 52 SER C N 1
ATOM 3742 C CA . SER C 3 52 ? 27.46174 63.04151 21.01866 1.000 49.66028 52 SER C CA 1
ATOM 3743 C C . SER C 3 52 ? 28.29437 64.08591 21.75659 1.000 49.06331 52 SER C C 1
ATOM 3744 O O . SER C 3 52 ? 28.38101 65.22519 21.28022 1.000 52.99219 52 SER C O 1
ATOM 3747 N N . ASN C 3 53 ? 28.91195 63.75544 22.88538 1.000 47.69662 53 ASN C N 1
ATOM 3748 C CA . ASN C 3 53 ? 29.66056 64.73345 23.66560 1.000 50.13971 53 ASN C CA 1
ATOM 3749 C C . ASN C 3 53 ? 31.15694 64.52445 23.47552 1.000 51.40843 53 ASN C C 1
ATOM 3750 O O . ASN C 3 53 ? 31.66228 63.41408 23.66733 1.000 52.80407 53 ASN C O 1
ATOM 3755 N N . LEU C 3 54 ? 31.86019 65.59397 23.10828 1.000 46.65211 54 LEU C N 1
ATOM 3756 C CA . LEU C 3 54 ? 33.29786 65.51895 22.88921 1.000 51.88751 54 LEU C CA 1
ATOM 3757 C C . LEU C 3 54 ? 34.04737 65.51912 24.21450 1.000 50.82905 54 LEU C C 1
ATOM 3758 O O . LEU C 3 54 ? 33.70796 66.26319 25.13894 1.000 48.59078 54 LEU C O 1
ATOM 3763 N N . ALA C 3 55 ? 35.07604 64.68020 24.30002 1.000 53.76475 55 ALA C N 1
ATOM 3764 C CA . ALA C 3 55 ? 35.94059 64.67253 25.46802 1.000 50.24845 55 ALA C CA 1
ATOM 3765 C C . ALA C 3 55 ? 36.85341 65.89846 25.44638 1.000 55.78167 55 ALA C C 1
ATOM 3766 O O . ALA C 3 55 ? 36.82929 66.71403 24.52006 1.000 63.83982 55 ALA C O 1
ATOM 3768 N N . SER C 3 56 ? 37.67612 66.02596 26.48406 1.000 62.17656 56 SER C N 1
ATOM 3769 C CA . SER C 3 56 ? 38.53574 67.19437 26.61825 1.000 58.78711 56 SER C CA 1
ATOM 3770 C C . SER C 3 56 ? 39.61941 67.19333 25.54634 1.000 58.64521 56 SER C C 1
ATOM 3771 O O . SER C 3 56 ? 40.30327 66.18640 25.33712 1.000 65.09027 56 SER C O 1
ATOM 3774 N N . GLY C 3 57 ? 39.77257 68.32886 24.86632 1.000 58.18113 57 GLY C N 1
ATOM 3775 C CA . GLY C 3 57 ? 40.78492 68.48600 23.84441 1.000 57.98130 57 GLY C CA 1
ATOM 3776 C C . GLY C 3 57 ? 40.40636 67.98529 22.46780 1.000 56.80030 57 GLY C C 1
ATOM 3777 O O . GLY C 3 57 ? 41.19539 68.15576 21.52940 1.000 59.34474 57 GLY C O 1
ATOM 3778 N N . VAL C 3 58 ? 39.23603 67.38319 22.31088 1.000 49.56741 58 VAL C N 1
ATOM 3779 C CA . VAL C 3 58 ? 38.82758 66.84391 21.01109 1.000 52.16483 58 VAL C CA 1
ATOM 3780 C C . VAL C 3 58 ? 38.37805 67.99418 20.11924 1.000 53.23224 58 VAL C C 1
ATOM 3781 O O . VAL C 3 58 ? 37.55374 68.81836 20.55068 1.000 53.50817 58 VAL C O 1
ATOM 3785 N N . PRO C 3 59 ? 38.88686 68.09397 18.88827 1.000 51.57517 59 PRO C N 1
ATOM 3786 C CA . PRO C 3 59 ? 38.53794 69.23324 18.03076 1.000 45.47622 59 PRO C CA 1
ATOM 3787 C C . PRO C 3 59 ? 37.05835 69.25302 17.67573 1.000 47.94027 59 PRO C C 1
ATOM 3788 O O . PRO C 3 59 ? 36.38804 68.21914 17.63996 1.000 51.33171 59 PRO C O 1
ATOM 3792 N N . ALA C 3 60 ? 36.55744 70.45622 17.38536 1.000 51.96055 60 ALA C N 1
ATOM 3793 C CA . ALA C 3 60 ? 35.12994 70.63664 17.14124 1.000 49.93913 60 ALA C CA 1
ATOM 3794 C C . ALA C 3 60 ? 34.66084 69.99325 15.83866 1.000 50.22824 60 ALA C C 1
ATOM 3795 O O . ALA C 3 60 ? 33.45188 69.80644 15.65554 1.000 53.48856 60 ALA C O 1
ATOM 3797 N N . ARG C 3 61 ? 35.58009 69.64743 14.93195 1.000 42.85438 61 ARG C N 1
ATOM 3798 C CA . ARG C 3 61 ? 35.20565 68.94980 13.70444 1.000 45.58176 61 ARG C CA 1
ATOM 3799 C C . ARG C 3 61 ? 34.70112 67.53084 13.95223 1.000 54.57448 61 ARG C C 1
ATOM 3800 O O . ARG C 3 61 ? 34.15005 66.91082 13.03260 1.000 58.05895 61 ARG C O 1
ATOM 3808 N N . PHE C 3 62 ? 34.87355 67.00392 15.15645 1.000 47.19790 62 PHE C N 1
ATOM 3809 C CA . PHE C 3 62 ? 34.33594 65.70167 15.50019 1.000 49.10214 62 PHE C CA 1
ATOM 3810 C C . PHE C 3 62 ? 32.90700 65.84532 16.00265 1.000 47.18382 62 PHE C C 1
ATOM 3811 O O . PHE C 3 62 ? 32.53552 66.85138 16.61418 1.000 50.97625 62 PHE C O 1
ATOM 3819 N N . SER C 3 63 ? 32.10292 64.82714 15.72553 1.000 47.16571 63 SER C N 1
ATOM 3820 C CA . SER C 3 63 ? 30.72889 64.79624 16.19622 1.000 46.91263 63 SER C CA 1
ATOM 3821 C C . SER C 3 63 ? 30.25869 63.35230 16.17829 1.000 47.31612 63 SER C C 1
ATOM 3822 O O . SER C 3 63 ? 30.86673 62.48901 15.53992 1.000 45.50518 63 SER C O 1
ATOM 3825 N N . GLY C 3 64 ? 29.17940 63.10052 16.89890 1.000 48.48552 64 GLY C N 1
ATOM 3826 C CA . GLY C 3 64 ? 28.60848 61.76753 16.95841 1.000 46.38685 64 GLY C CA 1
ATOM 3827 C C . GLY C 3 64 ? 27.10783 61.85242 17.08847 1.000 51.19643 64 GLY C C 1
ATOM 3828 O O . GLY C 3 64 ? 26.57065 62.78303 17.69728 1.000 56.43551 64 GLY C O 1
ATOM 3829 N N . SER C 3 65 ? 26.42442 60.87295 16.50502 1.000 48.04570 65 SER C N 1
ATOM 3830 C CA . SER C 3 65 ? 24.97238 60.82478 16.55422 1.000 58.84148 65 SER C CA 1
ATOM 3831 C C . SER C 3 65 ? 24.53120 59.37049 16.59526 1.000 63.06248 65 SER C C 1
ATOM 3832 O O . SER C 3 65 ? 25.31647 58.45230 16.34925 1.000 58.65419 65 SER C O 1
ATOM 3835 N N . GLY C 3 66 ? 23.25635 59.16923 16.90982 1.000 59.75801 66 GLY C N 1
ATOM 3836 C CA . GLY C 3 66 ? 22.68873 57.83800 16.88314 1.000 55.18564 66 GLY C CA 1
ATOM 3837 C C . GLY C 3 66 ? 21.69899 57.55015 17.99124 1.000 60.31638 66 GLY C C 1
ATOM 3838 O O . GLY C 3 66 ? 21.58243 58.31301 18.95490 1.000 63.58342 66 GLY C O 1
ATOM 3839 N N . SER C 3 67 ? 20.97653 56.44196 17.85108 1.000 67.30600 67 SER C N 1
ATOM 3840 C CA . SER C 3 67 ? 20.03681 55.97418 18.85921 1.000 63.26001 67 SER C CA 1
ATOM 3841 C C . SER C 3 67 ? 19.72545 54.51383 18.56908 1.000 64.70015 67 SER C C 1
ATOM 3842 O O . SER C 3 67 ? 20.01094 54.00536 17.48125 1.000 56.29386 67 SER C O 1
ATOM 3845 N N . GLY C 3 68 ? 19.13494 53.84559 19.55785 1.000 64.37232 68 GLY C N 1
ATOM 3846 C CA . GLY C 3 68 ? 18.78679 52.44424 19.42067 1.000 59.31721 68 GLY C CA 1
ATOM 3847 C C . GLY C 3 68 ? 19.97821 51.55326 19.13414 1.000 61.65881 68 GLY C C 1
ATOM 3848 O O . GLY C 3 68 ? 20.82186 51.32776 20.00703 1.000 63.38742 68 GLY C O 1
ATOM 3849 N N . THR C 3 69 ? 20.05835 51.03957 17.90810 1.000 55.97449 69 THR C N 1
ATOM 3850 C CA . THR C 3 69 ? 21.13636 50.14688 17.50589 1.000 61.11856 69 THR C CA 1
ATOM 3851 C C . THR C 3 69 ? 22.12940 50.79451 16.55063 1.000 62.33621 69 THR C C 1
ATOM 3852 O O . THR C 3 69 ? 23.14498 50.17337 16.22578 1.000 59.25934 69 THR C O 1
ATOM 3856 N N . SER C 3 70 ? 21.87541 52.01902 16.09603 1.000 54.25547 70 SER C N 1
ATOM 3857 C CA . SER C 3 70 ? 22.66283 52.64201 15.03764 1.000 59.55985 70 SER C CA 1
ATOM 3858 C C . SER C 3 70 ? 23.33171 53.90220 15.56849 1.000 64.62832 70 SER C C 1
ATOM 3859 O O . SER C 3 70 ? 22.64846 54.84417 15.98343 1.000 60.53016 70 SER C O 1
ATOM 3862 N N . TYR C 3 71 ? 24.66349 53.91986 15.54467 1.000 63.76811 71 TYR C N 1
ATOM 3863 C CA . TYR C 3 71 ? 25.44397 55.05843 16.00727 1.000 56.85940 71 TYR C CA 1
ATOM 3864 C C . TYR C 3 71 ? 26.56367 55.32359 15.01110 1.000 57.46726 71 TYR C C 1
ATOM 3865 O O . TYR C 3 71 ? 26.98386 54.43214 14.26965 1.000 56.70308 71 TYR C O 1
ATOM 3874 N N . SER C 3 72 ? 27.04895 56.56371 14.99911 1.000 57.50136 72 SER C N 1
ATOM 3875 C CA . SER C 3 72 ? 28.04867 56.96022 14.01900 1.000 53.09761 72 SER C CA 1
ATOM 3876 C C . SER C 3 72 ? 28.96608 58.02385 14.60462 1.000 51.15197 72 SER C C 1
ATOM 3877 O O . SER C 3 72 ? 28.59938 58.75462 15.52897 1.000 50.99600 72 SER C O 1
ATOM 3880 N N . LEU C 3 73 ? 30.17232 58.09708 14.04508 1.000 49.03675 73 LEU C N 1
ATOM 3881 C CA . LEU C 3 73 ? 31.14893 59.12908 14.36624 1.000 48.38144 73 LEU C CA 1
ATOM 3882 C C . LEU C 3 73 ? 31.53051 59.83799 13.07554 1.000 46.21306 73 LEU C C 1
ATOM 3883 O O . LEU C 3 73 ? 31.79959 59.18340 12.06269 1.000 51.09041 73 LEU C O 1
ATOM 3888 N N . THR C 3 74 ? 31.55845 61.16812 13.11105 1.000 47.71712 74 THR C N 1
ATOM 3889 C CA . THR C 3 74 ? 31.75912 61.96496 11.91015 1.000 53.61181 74 THR C CA 1
ATOM 3890 C C . THR C 3 74 ? 32.87261 62.97926 12.12481 1.000 51.90333 74 THR C C 1
ATOM 3891 O O . THR C 3 74 ? 32.95192 63.61460 13.18046 1.000 47.31822 74 THR C O 1
ATOM 3895 N N . ILE C 3 75 ? 33.73865 63.11131 11.12106 1.000 50.03217 75 ILE C N 1
ATOM 3896 C CA . ILE C 3 75 ? 34.71472 64.19125 11.03642 1.000 50.35552 75 ILE C CA 1
ATOM 3897 C C . ILE C 3 75 ? 34.33314 65.07001 9.85448 1.000 51.28894 75 ILE C C 1
ATOM 3898 O O . ILE C 3 75 ? 34.19047 64.57787 8.72828 1.000 53.05638 75 ILE C O 1
ATOM 3903 N N . SER C 3 76 ? 34.16761 66.36840 10.10792 1.000 54.69718 76 SER C N 1
ATOM 3904 C CA . SER C 3 76 ? 33.74064 67.28071 9.05514 1.000 53.37972 76 SER C CA 1
ATOM 3905 C C . SER C 3 76 ? 34.86648 67.65209 8.09937 1.000 56.64986 76 SER C C 1
ATOM 3906 O O . SER C 3 76 ? 34.58738 68.05787 6.96596 1.000 60.72754 76 SER C O 1
ATOM 3909 N N . SER C 3 77 ? 36.12494 67.52006 8.52032 1.000 52.77129 77 SER C N 1
ATOM 3910 C CA . SER C 3 77 ? 37.25531 67.88856 7.66832 1.000 48.16637 77 SER C CA 1
ATOM 3911 C C . SER C 3 77 ? 38.45837 67.05451 8.10142 1.000 49.79071 77 SER C C 1
ATOM 3912 O O . SER C 3 77 ? 39.08077 67.34698 9.12582 1.000 53.79795 77 SER C O 1
ATOM 3915 N N . MET C 3 78 ? 38.77735 66.03094 7.31059 1.000 48.32418 78 MET C N 1
ATOM 3916 C CA . MET C 3 78 ? 39.88630 65.13014 7.60830 1.000 45.70595 78 MET C CA 1
ATOM 3917 C C . MET C 3 78 ? 41.18425 65.89718 7.83317 1.000 49.47693 78 MET C C 1
ATOM 3918 O O . MET C 3 78 ? 41.52458 66.81009 7.07470 1.000 50.86791 78 MET C O 1
ATOM 3923 N N . GLU C 3 79 ? 41.89953 65.52783 8.89378 1.000 44.04636 79 GLU C N 1
ATOM 3924 C CA . GLU C 3 79 ? 43.23337 66.04140 9.16493 1.000 47.86893 79 GLU C CA 1
ATOM 3925 C C . GLU C 3 79 ? 44.17789 64.87213 9.40039 1.000 51.27614 79 GLU C C 1
ATOM 3926 O O . GLU C 3 79 ? 43.75477 63.78672 9.80550 1.000 49.44501 79 GLU C O 1
ATOM 3932 N N . ALA C 3 80 ? 45.46757 65.10497 9.14307 1.000 54.20505 80 ALA C N 1
ATOM 3933 C CA . ALA C 3 80 ? 46.45835 64.04696 9.32037 1.000 47.53211 80 ALA C CA 1
ATOM 3934 C C . ALA C 3 80 ? 46.48050 63.54227 10.75772 1.000 46.44495 80 ALA C C 1
ATOM 3935 O O . ALA C 3 80 ? 46.60824 62.33581 10.99792 1.000 47.74836 80 ALA C O 1
ATOM 3937 N N . GLU C 3 81 ? 46.34392 64.45020 11.72738 1.000 47.74447 81 GLU C N 1
ATOM 3938 C CA . GLU C 3 81 ? 46.33056 64.07028 13.13561 1.000 51.26337 81 GLU C CA 1
ATOM 3939 C C . GLU C 3 81 ? 45.14051 63.19337 13.50310 1.000 50.78246 81 GLU C C 1
ATOM 3940 O O . GLU C 3 81 ? 45.11881 62.64244 14.60934 1.000 54.99199 81 GLU C O 1
ATOM 3946 N N . ASP C 3 82 ? 44.15441 63.05462 12.61670 1.000 49.07243 82 ASP C N 1
ATOM 3947 C CA . ASP C 3 82 ? 42.98608 62.22912 12.89090 1.000 48.58892 82 ASP C CA 1
ATOM 3948 C C . ASP C 3 82 ? 43.20175 60.75836 12.56741 1.000 51.21090 82 ASP C C 1
ATOM 3949 O O . ASP C 3 82 ? 42.43359 59.91675 13.04762 1.000 50.62946 82 ASP C O 1
ATOM 3954 N N . ALA C 3 83 ? 44.21452 60.43176 11.76664 1.000 48.42110 83 ALA C N 1
ATOM 3955 C CA . ALA C 3 83 ? 44.47031 59.04506 11.39815 1.000 49.90868 83 ALA C CA 1
ATOM 3956 C C . ALA C 3 83 ? 44.77969 58.21651 12.63699 1.000 52.87439 83 ALA C C 1
ATOM 3957 O O . ALA C 3 83 ? 45.77935 58.45638 13.32258 1.000 54.45061 83 ALA C O 1
ATOM 3959 N N . ALA C 3 84 ? 43.91775 57.24782 12.91745 1.000 45.01624 84 ALA C N 1
ATOM 3960 C CA . ALA C 3 84 ? 44.02341 56.38026 14.08764 1.000 50.60618 84 ALA C CA 1
ATOM 3961 C C . ALA C 3 84 ? 42.97762 55.28078 13.93923 1.000 54.79756 84 ALA C C 1
ATOM 3962 O O . ALA C 3 84 ? 42.31286 55.16977 12.90155 1.000 53.27574 84 ALA C O 1
ATOM 3964 N N . THR C 3 85 ? 42.83088 54.46551 14.97863 1.000 50.93407 85 THR C N 1
ATOM 3965 C CA . THR C 3 85 ? 41.75526 53.49081 15.07026 1.000 47.52313 85 THR C CA 1
ATOM 3966 C C . THR C 3 85 ? 40.73177 53.98572 16.08083 1.000 47.48005 85 THR C C 1
ATOM 3967 O O . THR C 3 85 ? 41.09545 54.49956 17.14355 1.000 50.24643 85 THR C O 1
ATOM 3971 N N . TYR C 3 86 ? 39.45387 53.84418 15.74306 1.000 43.68428 86 TYR C N 1
ATOM 3972 C CA . TYR C 3 86 ? 38.36808 54.30979 16.59246 1.000 48.37546 86 TYR C CA 1
ATOM 3973 C C . TYR C 3 86 ? 37.51877 53.12518 17.02933 1.000 54.48174 86 TYR C C 1
ATOM 3974 O O . TYR C 3 86 ? 37.02287 52.36412 16.19075 1.000 50.78558 86 TYR C O 1
ATOM 3983 N N . TYR C 3 87 ? 37.36533 52.96988 18.34069 1.000 46.89928 87 TYR C N 1
ATOM 3984 C CA . TYR C 3 87 ? 36.58067 51.89641 18.93208 1.000 46.37722 87 TYR C CA 1
ATOM 3985 C C . TYR C 3 87 ? 35.32695 52.48454 19.56232 1.000 52.57134 87 TYR C C 1
ATOM 3986 O O . TYR C 3 87 ? 35.41326 53.43712 20.34453 1.000 52.74715 87 TYR C O 1
ATOM 3995 N N . CYS C 3 88 ? 34.16944 51.92552 19.22273 1.000 51.48252 88 CYS C N 1
ATOM 3996 C CA . CYS C 3 88 ? 32.94629 52.25117 19.93868 1.000 52.20053 88 CYS C CA 1
ATOM 3997 C C . CYS C 3 88 ? 32.76175 51.27441 21.09363 1.000 53.77672 88 CYS C C 1
ATOM 3998 O O . CYS C 3 88 ? 33.24668 50.14031 21.05906 1.000 53.89875 88 CYS C O 1
ATOM 4001 N N . HIS C 3 89 ? 32.06912 51.73445 22.13115 1.000 52.16248 89 HIS C N 1
ATOM 4002 C CA . HIS C 3 89 ? 32.01980 51.01211 23.39464 1.000 51.81097 89 HIS C CA 1
ATOM 4003 C C . HIS C 3 89 ? 30.65386 51.21169 24.02725 1.000 51.82169 89 HIS C C 1
ATOM 4004 O O . HIS C 3 89 ? 30.21375 52.35051 24.20788 1.000 50.04139 89 HIS C O 1
ATOM 4011 N N . GLN C 3 90 ? 29.98911 50.10893 24.35595 1.000 52.49342 90 GLN C N 1
ATOM 4012 C CA . GLN C 3 90 ? 28.71740 50.14730 25.05900 1.000 52.78545 90 GLN C CA 1
ATOM 4013 C C . GLN C 3 90 ? 28.90871 49.66259 26.48891 1.000 51.47886 90 GLN C C 1
ATOM 4014 O O . GLN C 3 90 ? 29.62424 48.68715 26.73881 1.000 50.93372 90 GLN C O 1
ATOM 4020 N N . TYR C 3 91 ? 28.29215 50.37421 27.42650 1.000 48.99432 91 TYR C N 1
ATOM 4021 C CA . TYR C 3 91 ? 28.17161 49.92164 28.80479 1.000 49.68043 91 TYR C CA 1
ATOM 4022 C C . TYR C 3 91 ? 26.71091 49.94435 29.22718 1.000 49.31626 91 TYR C C 1
ATOM 4023 O O . TYR C 3 91 ? 26.39383 50.12338 30.40627 1.000 55.38215 91 TYR C O 1
ATOM 4032 N N . HIS C 3 92 ? 25.81519 49.78228 28.25085 1.000 51.18810 92 HIS C N 1
ATOM 4033 C CA . HIS C 3 92 ? 24.38761 49.70645 28.53559 1.000 55.64070 92 HIS C CA 1
ATOM 4034 C C . HIS C 3 92 ? 24.06619 48.48769 29.38900 1.000 57.18876 92 HIS C C 1
ATOM 4035 O O . HIS C 3 92 ? 23.22338 48.55496 30.29110 1.000 56.69579 92 HIS C O 1
ATOM 4042 N N . ARG C 3 93 ? 24.73334 47.36770 29.12148 1.000 49.94986 93 ARG C N 1
ATOM 4043 C CA . ARG C 3 93 ? 24.58035 46.14828 29.89733 1.000 56.06593 93 ARG C CA 1
ATOM 4044 C C . ARG C 3 93 ? 25.95553 45.58379 30.22359 1.000 59.09868 93 ARG C C 1
ATOM 4045 O O . ARG C 3 93 ? 26.93826 45.83843 29.52283 1.000 60.08062 93 ARG C O 1
ATOM 4053 N N . SER C 3 94 ? 26.01483 44.81796 31.29510 1.000 63.98030 94 SER C N 1
ATOM 4054 C CA . SER C 3 94 ? 27.28105 44.16650 31.58485 1.000 61.53819 94 SER C CA 1
ATOM 4055 C C . SER C 3 94 ? 27.29677 42.75930 30.99393 1.000 56.80279 94 SER C C 1
ATOM 4056 O O . SER C 3 94 ? 26.26097 42.08773 30.94779 1.000 56.16121 94 SER C O 1
ATOM 4059 N N . PRO C 3 95 ? 28.45527 42.28017 30.51411 1.000 59.58612 95 PRO C N 1
ATOM 4060 C CA . PRO C 3 95 ? 29.74131 42.98425 30.47433 1.000 61.48911 95 PRO C CA 1
ATOM 4061 C C . PRO C 3 95 ? 29.81038 44.01370 29.35064 1.000 59.61120 95 PRO C C 1
ATOM 4062 O O . PRO C 3 95 ? 29.10517 43.86658 28.35280 1.000 63.74586 95 PRO C O 1
ATOM 4066 N N . PRO C 3 96 ? 30.64102 45.04103 29.51044 1.000 57.21188 96 PRO C N 1
ATOM 4067 C CA . PRO C 3 96 ? 30.80746 46.01600 28.43082 1.000 56.46282 96 PRO C CA 1
ATOM 4068 C C . PRO C 3 96 ? 31.53197 45.39192 27.25106 1.000 58.08241 96 PRO C C 1
ATOM 4069 O O . PRO C 3 96 ? 32.38538 44.51499 27.40815 1.000 60.83259 96 PRO C O 1
ATOM 4073 N N . THR C 3 97 ? 31.17847 45.85175 26.05426 1.000 56.52309 97 THR C N 1
ATOM 4074 C CA . THR C 3 97 ? 31.75180 45.31645 24.83062 1.000 55.60777 97 THR C CA 1
ATOM 4075 C C . THR C 3 97 ? 32.25806 46.44883 23.94961 1.000 59.37269 97 THR C C 1
ATOM 4076 O O . THR C 3 97 ? 31.70680 47.55325 23.94378 1.000 56.07659 97 THR C O 1
ATOM 4080 N N . PHE C 3 98 ? 33.32191 46.15708 23.20921 1.000 58.26494 98 PHE C N 1
ATOM 4081 C CA . PHE C 3 98 ? 33.92409 47.08065 22.26344 1.000 55.90605 98 PHE C CA 1
ATOM 4082 C C . PHE C 3 98 ? 33.64095 46.62066 20.84078 1.000 61.31367 98 PHE C C 1
ATOM 4083 O O . PHE C 3 98 ? 33.33299 45.45243 20.58959 1.000 65.65632 98 PHE C O 1
ATOM 4091 N N . GLY C 3 99 ? 33.74790 47.55765 19.90704 1.000 58.65909 99 GLY C N 1
ATOM 4092 C CA . GLY C 3 99 ? 33.73593 47.19968 18.50806 1.000 59.11084 99 GLY C CA 1
ATOM 4093 C C . GLY C 3 99 ? 35.08687 46.68053 18.05620 1.000 55.93707 99 GLY C C 1
ATOM 4094 O O . GLY C 3 99 ? 36.08590 46.75132 18.77100 1.000 54.02305 99 GLY C O 1
ATOM 4095 N N . ALA C 3 100 ? 35.11131 46.14121 16.83639 1.000 60.64662 100 ALA C N 1
ATOM 4096 C CA . ALA C 3 100 ? 36.36639 45.65807 16.27601 1.000 53.43743 100 ALA C CA 1
ATOM 4097 C C . ALA C 3 100 ? 37.31445 46.79471 15.92857 1.000 60.73834 100 ALA C C 1
ATOM 4098 O O . ALA C 3 100 ? 38.51921 46.56153 15.79802 1.000 61.04290 100 ALA C O 1
ATOM 4100 N N . GLY C 3 101 ? 36.80468 48.00372 15.78166 1.000 55.62852 101 GLY C N 1
ATOM 4101 C CA . GLY C 3 101 ? 37.62626 49.15367 15.47453 1.000 51.72151 101 GLY C CA 1
ATOM 4102 C C . GLY C 3 101 ? 37.57799 49.52208 14.00734 1.000 56.12135 101 GLY C C 1
ATOM 4103 O O . GLY C 3 101 ? 37.44187 48.66731 13.12538 1.000 59.85528 101 GLY C O 1
ATOM 4104 N N . THR C 3 102 ? 37.68171 50.82183 13.73973 1.000 54.91959 102 THR C N 1
ATOM 4105 C CA . THR C 3 102 ? 37.76419 51.34851 12.38382 1.000 51.93145 102 THR C CA 1
ATOM 4106 C C . THR C 3 102 ? 39.08911 52.08120 12.24542 1.000 54.44528 102 THR C C 1
ATOM 4107 O O . THR C 3 102 ? 39.32336 53.07952 12.93450 1.000 53.63018 102 THR C O 1
ATOM 4111 N N . LYS C 3 103 ? 39.95479 51.58187 11.36743 1.000 53.25125 103 LYS C N 1
ATOM 4112 C CA . LYS C 3 103 ? 41.25046 52.20257 11.11738 1.000 51.05646 103 LYS C CA 1
ATOM 4113 C C . LYS C 3 103 ? 41.06700 53.29718 10.07423 1.000 53.80468 103 LYS C C 1
ATOM 4114 O O . LYS C 3 103 ? 40.79664 53.01154 8.90312 1.000 53.01275 103 LYS C O 1
ATOM 4120 N N . LEU C 3 104 ? 41.20669 54.54795 10.50113 1.000 51.45135 104 LEU C N 1
ATOM 4121 C CA . LEU C 3 104 ? 41.08815 55.69235 9.60889 1.000 51.00934 104 LEU C CA 1
ATOM 4122 C C . LEU C 3 104 ? 42.46902 56.06059 9.08230 1.000 51.74456 104 LEU C C 1
ATOM 4123 O O . LEU C 3 104 ? 43.36560 56.40084 9.86154 1.000 46.32544 104 LEU C O 1
ATOM 4128 N N . GLU C 3 105 ? 42.63761 55.99123 7.76702 1.000 51.61578 105 GLU C N 1
ATOM 4129 C CA . GLU C 3 105 ? 43.89729 56.30758 7.11402 1.000 53.13329 105 GLU C CA 1
ATOM 4130 C C . GLU C 3 105 ? 43.70204 57.47201 6.15154 1.000 55.60423 105 GLU C C 1
ATOM 4131 O O . GLU C 3 105 ? 42.57811 57.87772 5.84343 1.000 52.56126 105 GLU C O 1
ATOM 4137 N N . ILE C 3 106 ? 44.82098 58.00981 5.67866 1.000 56.69565 106 ILE C N 1
ATOM 4138 C CA . ILE C 3 106 ? 44.81827 59.12299 4.73743 1.000 51.70093 106 ILE C CA 1
ATOM 4139 C C . ILE C 3 106 ? 44.79529 58.56853 3.32002 1.000 56.93701 106 ILE C C 1
ATOM 4140 O O . ILE C 3 106 ? 45.60650 57.70332 2.96858 1.000 58.81870 106 ILE C O 1
ATOM 4145 N N . LYS C 3 107 ? 43.86975 59.06426 2.50203 1.000 61.25408 107 LYS C N 1
ATOM 4146 C CA . LYS C 3 107 ? 43.81048 58.67168 1.10252 1.000 58.51462 107 LYS C CA 1
ATOM 4147 C C . LYS C 3 107 ? 44.72775 59.55886 0.27356 1.000 61.92757 107 LYS C C 1
ATOM 4148 O O . LYS C 3 107 ? 44.83859 60.76390 0.51494 1.000 59.90232 107 LYS C O 1
ATOM 4154 N N . ARG C 3 108 ? 45.37687 58.94673 -0.71123 1.000 73.29250 108 ARG C N 1
ATOM 4155 C CA . ARG C 3 108 ? 46.42729 59.57507 -1.49410 1.000 66.05321 108 ARG C CA 1
ATOM 4156 C C . ARG C 3 108 ? 46.25777 59.14524 -2.94445 1.000 72.58599 108 ARG C C 1
ATOM 4157 O O . ARG C 3 108 ? 45.57875 58.15827 -3.23888 1.000 77.81404 108 ARG C O 1
ATOM 4165 N N . THR C 3 109 ? 46.85285 59.91036 -3.85793 1.000 71.75062 109 THR C N 1
ATOM 4166 C CA . THR C 3 109 ? 46.91765 59.46826 -5.24409 1.000 77.13649 109 THR C CA 1
ATOM 4167 C C . THR C 3 109 ? 47.68052 58.15205 -5.32372 1.000 80.13363 109 THR C C 1
ATOM 4168 O O . THR C 3 109 ? 48.63423 57.92298 -4.57388 1.000 80.75383 109 THR C O 1
ATOM 4172 N N . VAL C 3 110 ? 47.23999 57.27475 -6.22865 1.000 80.56261 110 VAL C N 1
ATOM 4173 C CA . VAL C 3 110 ? 47.82044 55.94028 -6.31491 1.000 87.60810 110 VAL C CA 1
ATOM 4174 C C . VAL C 3 110 ? 49.30071 56.04404 -6.64618 1.000 89.10760 110 VAL C C 1
ATOM 4175 O O . VAL C 3 110 ? 49.70240 56.76132 -7.57077 1.000 93.64855 110 VAL C O 1
ATOM 4179 N N . ALA C 3 111 ? 50.12275 55.33325 -5.87783 1.000 69.49613 111 ALA C N 1
ATOM 4180 C CA . ALA C 3 111 ? 51.57045 55.34646 -6.04366 1.000 68.17424 111 ALA C CA 1
ATOM 4181 C C . ALA C 3 111 ? 52.05723 53.91283 -6.17372 1.000 78.81310 111 ALA C C 1
ATOM 4182 O O . ALA C 3 111 ? 51.84100 53.09784 -5.27094 1.000 78.73121 111 ALA C O 1
ATOM 4184 N N . ALA C 3 112 ? 52.71080 53.60983 -7.29153 1.000 76.80358 112 ALA C N 1
ATOM 4185 C CA . ALA C 3 112 ? 53.19741 52.26295 -7.53330 1.000 80.95788 112 ALA C CA 1
ATOM 4186 C C . ALA C 3 112 ? 54.41557 51.96757 -6.65736 1.000 81.96068 112 ALA C C 1
ATOM 4187 O O . ALA C 3 112 ? 55.17472 52.87527 -6.30643 1.000 83.58153 112 ALA C O 1
ATOM 4189 N N . PRO C 3 113 ? 54.62377 50.70685 -6.29019 1.000 81.68742 113 PRO C N 1
ATOM 4190 C CA . PRO C 3 113 ? 55.76123 50.36309 -5.43454 1.000 87.00105 113 PRO C CA 1
ATOM 4191 C C . PRO C 3 113 ? 57.05728 50.23665 -6.22142 1.000 93.67926 113 PRO C C 1
ATOM 4192 O O . PRO C 3 113 ? 57.07165 50.10113 -7.44590 1.000 91.49080 113 PRO C O 1
ATOM 4196 N N . SER C 3 114 ? 58.16016 50.28753 -5.47974 1.000 98.13624 114 SER C N 1
ATOM 4197 C CA . SER C 3 114 ? 59.49395 50.03482 -6.00994 1.000 98.24837 114 SER C CA 1
ATOM 4198 C C . SER C 3 114 ? 59.97364 48.69819 -5.46094 1.000 99.27813 114 SER C C 1
ATOM 4199 O O . SER C 3 114 ? 60.01334 48.50418 -4.24119 1.000 102.96664 114 SER C O 1
ATOM 4202 N N . VAL C 3 115 ? 60.33264 47.78254 -6.35637 1.000 96.18253 115 VAL C N 1
ATOM 4203 C CA . VAL C 3 115 ? 60.63611 46.40260 -5.99241 1.000 98.98701 115 VAL C CA 1
ATOM 4204 C C . VAL C 3 115 ? 62.14301 46.19175 -6.00560 1.000 105.67731 115 VAL C C 1
ATOM 4205 O O . VAL C 3 115 ? 62.84381 46.66419 -6.90991 1.000 112.04681 115 VAL C O 1
ATOM 4209 N N . PHE C 3 116 ? 62.64334 45.47675 -4.99902 1.000 107.42152 116 PHE C N 1
ATOM 4210 C CA . PHE C 3 116 ? 64.04792 45.10511 -4.91445 1.000 110.79749 116 PHE C CA 1
ATOM 4211 C C . PHE C 3 116 ? 64.15814 43.71976 -4.29534 1.000 120.04621 116 PHE C C 1
ATOM 4212 O O . PHE C 3 116 ? 63.35980 43.34501 -3.43228 1.000 123.71029 116 PHE C O 1
ATOM 4220 N N . ILE C 3 117 ? 65.15599 42.96160 -4.74424 1.000 122.62961 117 ILE C N 1
ATOM 4221 C CA . ILE C 3 117 ? 65.45379 41.64607 -4.19080 1.000 121.41741 117 ILE C CA 1
ATOM 4222 C C . ILE C 3 117 ? 66.81148 41.70549 -3.50901 1.000 119.62250 117 ILE C C 1
ATOM 4223 O O . ILE C 3 117 ? 67.69331 42.48156 -3.89493 1.000 121.61643 117 ILE C O 1
ATOM 4228 N N . PHE C 3 118 ? 66.97608 40.87498 -2.48673 1.000 122.86134 118 PHE C N 1
ATOM 4229 C CA . PHE C 3 118 ? 68.23538 40.77021 -1.75275 1.000 127.91250 118 PHE C CA 1
ATOM 4230 C C . PHE C 3 118 ? 68.58261 39.29939 -1.57700 1.000 127.56103 118 PHE C C 1
ATOM 4231 O O . PHE C 3 118 ? 67.90963 38.59814 -0.79265 1.000 127.90933 118 PHE C O 1
ATOM 4239 N N . PRO C 3 119 ? 69.59578 38.79139 -2.27271 1.000 134.49157 119 PRO C N 1
ATOM 4240 C CA . PRO C 3 119 ? 69.98399 37.38626 -2.11015 1.000 136.11094 119 PRO C CA 1
ATOM 4241 C C . PRO C 3 119 ? 70.50854 37.13114 -0.70937 1.000 140.17442 119 PRO C C 1
ATOM 4242 O O . PRO C 3 119 ? 70.90661 38.07338 -0.00731 1.000 141.27404 119 PRO C O 1
ATOM 4246 N N . PRO C 3 120 ? 70.51304 35.87608 -0.25979 1.000 142.45332 120 PRO C N 1
ATOM 4247 C CA . PRO C 3 120 ? 71.04380 35.57918 1.07629 1.000 147.65099 120 PRO C CA 1
ATOM 4248 C C . PRO C 3 120 ? 72.51506 35.95307 1.17698 1.000 151.95271 120 PRO C C 1
ATOM 4249 O O . PRO C 3 120 ? 73.29149 35.76220 0.23822 1.000 154.47688 120 PRO C O 1
ATOM 4253 N N . SER C 3 121 ? 72.88993 36.50280 2.32796 1.000 145.02101 121 SER C N 1
ATOM 4254 C CA . SER C 3 121 ? 74.27331 36.89462 2.55113 1.000 146.06788 121 SER C CA 1
ATOM 4255 C C . SER C 3 121 ? 75.16551 35.66386 2.64588 1.000 154.28667 121 SER C C 1
ATOM 4256 O O . SER C 3 121 ? 74.76553 34.62630 3.18176 1.000 154.84966 121 SER C O 1
ATOM 4259 N N . ASP C 3 122 ? 76.38326 35.77915 2.10999 1.000 149.41297 122 ASP C N 1
ATOM 4260 C CA . ASP C 3 122 ? 77.36786 34.72302 2.31495 1.000 150.08348 122 ASP C CA 1
ATOM 4261 C C . ASP C 3 122 ? 77.73744 34.60059 3.78626 1.000 152.07663 122 ASP C C 1
ATOM 4262 O O . ASP C 3 122 ? 78.10705 33.51487 4.24676 1.000 154.70926 122 ASP C O 1
ATOM 4267 N N . GLU C 3 123 ? 77.64427 35.70261 4.53496 1.000 156.70058 123 GLU C N 1
ATOM 4268 C CA . GLU C 3 123 ? 77.76907 35.63292 5.98670 1.000 154.11413 123 GLU C CA 1
ATOM 4269 C C . GLU C 3 123 ? 76.65203 34.78949 6.58759 1.000 157.61483 123 GLU C C 1
ATOM 4270 O O . GLU C 3 123 ? 76.87639 34.02540 7.53414 1.000 156.56367 123 GLU C O 1
ATOM 4276 N N . GLN C 3 124 ? 75.43932 34.91296 6.04290 1.000 159.15280 124 GLN C N 1
ATOM 4277 C CA . GLN C 3 124 ? 74.31277 34.13080 6.54016 1.000 154.83654 124 GLN C CA 1
ATOM 4278 C C . GLN C 3 124 ? 74.42077 32.67245 6.11562 1.000 153.91876 124 GLN C C 1
ATOM 4279 O O . GLN C 3 124 ? 74.17562 31.76601 6.92046 1.000 149.59345 124 GLN C O 1
ATOM 4285 N N . LEU C 3 125 ? 74.79142 32.42647 4.85668 1.000 156.20019 125 LEU C N 1
ATOM 4286 C CA . LEU C 3 125 ? 74.92444 31.06319 4.35773 1.000 157.07443 125 LEU C CA 1
ATOM 4287 C C . LEU C 3 125 ? 76.03528 30.28801 5.05380 1.000 157.98351 125 LEU C C 1
ATOM 4288 O O . LEU C 3 125 ? 76.12467 29.06912 4.86898 1.000 157.81328 125 LEU C O 1
ATOM 4293 N N . LYS C 3 126 ? 76.88294 30.95892 5.83921 1.000 160.82726 126 LYS C N 1
ATOM 4294 C CA . LYS C 3 126 ? 77.85149 30.24431 6.66281 1.000 162.67702 126 LYS C CA 1
ATOM 4295 C C . LYS C 3 126 ? 77.16204 29.43931 7.75598 1.000 163.94630 126 LYS C C 1
ATOM 4296 O O . LYS C 3 126 ? 77.69807 28.42062 8.20676 1.000 166.57091 126 LYS C O 1
ATOM 4302 N N . SER C 3 127 ? 75.98099 29.87567 8.18942 1.000 158.16792 127 SER C N 1
ATOM 4303 C CA . SER C 3 127 ? 75.20180 29.17846 9.20239 1.000 159.47690 127 SER C CA 1
ATOM 4304 C C . SER C 3 127 ? 74.17517 28.22374 8.60409 1.000 163.55382 127 SER C C 1
ATOM 4305 O O . SER C 3 127 ? 73.33405 27.69765 9.34008 1.000 157.27498 127 SER C O 1
ATOM 4308 N N . GLY C 3 128 ? 74.22136 27.99185 7.29336 1.000 167.12985 128 GLY C N 1
ATOM 4309 C CA . GLY C 3 128 ? 73.29275 27.08025 6.65577 1.000 159.90519 128 GLY C CA 1
ATOM 4310 C C . GLY C 3 128 ? 71.87599 27.58666 6.52224 1.000 154.38855 128 GLY C C 1
ATOM 4311 O O . GLY C 3 128 ? 70.97829 26.79541 6.21852 1.000 154.10664 128 GLY C O 1
ATOM 4312 N N . THR C 3 129 ? 71.64287 28.87740 6.73823 1.000 150.01661 129 THR C N 1
ATOM 4313 C CA . THR C 3 129 ? 70.31697 29.46834 6.63753 1.000 149.54608 129 THR C CA 1
ATOM 4314 C C . THR C 3 129 ? 70.25771 30.40119 5.43593 1.000 146.00321 129 THR C C 1
ATOM 4315 O O . THR C 3 129 ? 71.18877 31.17515 5.19149 1.000 150.16134 129 THR C O 1
ATOM 4319 N N . ALA C 3 130 ? 69.15950 30.32303 4.68839 1.000 142.35722 130 ALA C N 1
ATOM 4320 C CA . ALA C 3 130 ? 68.95542 31.13358 3.49442 1.000 144.93368 130 ALA C CA 1
ATOM 4321 C C . ALA C 3 130 ? 67.65188 31.90472 3.63512 1.000 137.79414 130 ALA C C 1
ATOM 4322 O O . ALA C 3 130 ? 66.57490 31.30257 3.70410 1.000 141.66907 130 ALA C O 1
ATOM 4324 N N . SER C 3 131 ? 67.75159 33.23100 3.67869 1.000 134.12079 131 SER C N 1
ATOM 4325 C CA . SER C 3 131 ? 66.59305 34.11363 3.73375 1.000 133.98285 131 SER C CA 1
ATOM 4326 C C . SER C 3 131 ? 66.68265 35.09822 2.57809 1.000 133.15553 131 SER C C 1
ATOM 4327 O O . SER C 3 131 ? 67.67458 35.82479 2.45351 1.000 135.90752 131 SER C O 1
ATOM 4330 N N . VAL C 3 132 ? 65.65378 35.11715 1.73546 1.000 130.59249 132 VAL C N 1
ATOM 4331 C CA . VAL C 3 132 ? 65.57536 36.02117 0.59407 1.000 130.59597 132 VAL C CA 1
ATOM 4332 C C . VAL C 3 132 ? 64.56142 37.10955 0.92145 1.000 124.99095 132 VAL C C 1
ATOM 4333 O O . VAL C 3 132 ? 63.46085 36.81734 1.40476 1.000 124.96092 132 VAL C O 1
ATOM 4337 N N . VAL C 3 133 ? 64.93523 38.36264 0.67237 1.000 120.87590 133 VAL C N 1
ATOM 4338 C CA . VAL C 3 133 ? 64.14361 39.51982 1.07281 1.000 118.71189 133 VAL C CA 1
ATOM 4339 C C . VAL C 3 133 ? 63.66838 40.25239 -0.17416 1.000 124.22976 133 VAL C C 1
ATOM 4340 O O . VAL C 3 133 ? 64.46823 40.55539 -1.06730 1.000 126.87546 133 VAL C O 1
ATOM 4344 N N . CYS C 3 134 ? 62.36859 40.53265 -0.22985 1.000 119.49474 134 CYS C N 1
ATOM 4345 C CA . CYS C 3 134 ? 61.76679 41.35965 -1.26576 1.000 112.48655 134 CYS C CA 1
ATOM 4346 C C . CYS C 3 134 ? 61.21898 42.62074 -0.61440 1.000 107.12376 134 CYS C C 1
ATOM 4347 O O . CYS C 3 134 ? 60.62767 42.56105 0.46700 1.000 102.73277 134 CYS C O 1
ATOM 4350 N N . LEU C 3 135 ? 61.42073 43.76248 -1.26468 1.000 103.57537 135 LEU C N 1
ATOM 4351 C CA . LEU C 3 135 ? 61.08779 45.05684 -0.68588 1.000 99.40108 135 LEU C CA 1
ATOM 4352 C C . LEU C 3 135 ? 60.15552 45.82925 -1.60728 1.000 94.33736 135 LEU C C 1
ATOM 4353 O O . LEU C 3 135 ? 60.42529 45.96139 -2.80556 1.000 102.40573 135 LEU C O 1
ATOM 4358 N N . LEU C 3 136 ? 59.06907 46.34317 -1.03910 1.000 89.72242 136 LEU C N 1
ATOM 4359 C CA . LEU C 3 136 ? 58.14616 47.24247 -1.72036 1.000 93.12499 136 LEU C CA 1
ATOM 4360 C C . LEU C 3 136 ? 58.21058 48.59014 -1.01400 1.000 93.65062 136 LEU C C 1
ATOM 4361 O O . LEU C 3 136 ? 57.94884 48.67090 0.19035 1.000 95.21125 136 LEU C O 1
ATOM 4366 N N . ASN C 3 137 ? 58.55885 49.64189 -1.75083 1.000 92.46321 137 ASN C N 1
ATOM 4367 C CA . ASN C 3 137 ? 58.85951 50.93647 -1.15279 1.000 92.06586 137 ASN C CA 1
ATOM 4368 C C . ASN C 3 137 ? 57.89917 52.00688 -1.65234 1.000 95.20367 137 ASN C C 1
ATOM 4369 O O . ASN C 3 137 ? 57.69705 52.15076 -2.86321 1.000 96.61787 137 ASN C O 1
ATOM 4374 N N . ASN C 3 138 ? 57.32349 52.75671 -0.71155 1.000 90.04871 138 ASN C N 1
ATOM 4375 C CA . ASN C 3 138 ? 56.54351 53.96685 -0.98055 1.000 78.52989 138 ASN C CA 1
ATOM 4376 C C . ASN C 3 138 ? 55.43619 53.70993 -2.00672 1.000 74.19112 138 ASN C C 1
ATOM 4377 O O . ASN C 3 138 ? 55.48776 54.15425 -3.15322 1.000 70.07318 138 ASN C O 1
ATOM 4382 N N . PHE C 3 139 ? 54.41391 52.98923 -1.55152 1.000 72.21879 139 PHE C N 1
ATOM 4383 C CA . PHE C 3 139 ? 53.26787 52.67726 -2.39052 1.000 73.53444 139 PHE C CA 1
ATOM 4384 C C . PHE C 3 139 ? 51.97153 52.96276 -1.64659 1.000 70.41460 139 PHE C C 1
ATOM 4385 O O . PHE C 3 139 ? 51.91070 52.90660 -0.41503 1.000 72.86641 139 PHE C O 1
ATOM 4393 N N . TYR C 3 140 ? 50.93481 53.28674 -2.42188 1.000 64.42689 140 TYR C N 1
ATOM 4394 C CA . TYR C 3 140 ? 49.58057 53.48997 -1.94244 1.000 67.03650 140 TYR C CA 1
ATOM 4395 C C . TYR C 3 140 ? 48.65044 53.09817 -3.07992 1.000 65.48075 140 TYR C C 1
ATOM 4396 O O . TYR C 3 140 ? 48.92809 53.44826 -4.23602 1.000 68.32412 140 TYR C O 1
ATOM 4405 N N . PRO C 3 141 ? 47.54430 52.38648 -2.80115 1.000 73.63152 141 PRO C N 1
ATOM 4406 C CA . PRO C 3 141 ? 47.03258 51.92537 -1.50151 1.000 76.30986 141 PRO C CA 1
ATOM 4407 C C . PRO C 3 141 ? 47.86366 50.81592 -0.85549 1.000 78.25252 141 PRO C C 1
ATOM 4408 O O . PRO C 3 141 ? 48.80129 50.30555 -1.46790 1.000 77.78481 141 PRO C O 1
ATOM 4412 N N . ARG C 3 142 ? 47.50608 50.45306 0.37986 1.000 78.97629 142 ARG C N 1
ATOM 4413 C CA . ARG C 3 142 ? 48.26548 49.44484 1.11342 1.000 83.38869 142 ARG C CA 1
ATOM 4414 C C . ARG C 3 142 ? 48.09912 48.05459 0.51199 1.000 81.84414 142 ARG C C 1
ATOM 4415 O O . ARG C 3 142 ? 49.02647 47.23970 0.57908 1.000 80.18630 142 ARG C O 1
ATOM 4423 N N . GLU C 3 143 ? 46.93733 47.76519 -0.06943 1.000 84.54351 143 GLU C N 1
ATOM 4424 C CA . GLU C 3 143 ? 46.64408 46.42144 -0.55478 1.000 87.99663 143 GLU C CA 1
ATOM 4425 C C . GLU C 3 143 ? 47.60267 46.02567 -1.67101 1.000 89.24030 143 GLU C C 1
ATOM 4426 O O . GLU C 3 143 ? 47.62940 46.65336 -2.73410 1.000 84.37082 143 GLU C O 1
ATOM 4432 N N . ALA C 3 144 ? 48.38988 44.98067 -1.42396 1.000 89.06610 144 ALA C N 1
ATOM 4433 C CA . ALA C 3 144 ? 49.34036 44.46595 -2.39691 1.000 90.74293 144 ALA C CA 1
ATOM 4434 C C . ALA C 3 144 ? 49.25340 42.94682 -2.42101 1.000 92.23281 144 ALA C C 1
ATOM 4435 O O . ALA C 3 144 ? 48.52715 42.32831 -1.63820 1.000 101.71307 144 ALA C O 1
ATOM 4437 N N . LYS C 3 145 ? 50.00468 42.34568 -3.34026 1.000 99.60631 145 LYS C N 1
ATOM 4438 C CA . LYS C 3 145 ? 50.07811 40.89436 -3.46316 1.000 98.89188 145 LYS C CA 1
ATOM 4439 C C . LYS C 3 145 ? 51.50659 40.51907 -3.82136 1.000 106.70223 145 LYS C C 1
ATOM 4440 O O . LYS C 3 145 ? 52.02713 40.96400 -4.84883 1.000 110.29666 145 LYS C O 1
ATOM 4446 N N . VAL C 3 146 ? 52.13787 39.70761 -2.97692 1.000 105.57389 146 VAL C N 1
ATOM 4447 C CA . VAL C 3 146 ? 53.53788 39.32998 -3.13523 1.000 108.58529 146 VAL C CA 1
ATOM 4448 C C . VAL C 3 146 ? 53.62624 37.81344 -3.05023 1.000 118.27082 146 VAL C C 1
ATOM 4449 O O . VAL C 3 146 ? 53.34459 37.22970 -1.99677 1.000 118.15900 146 VAL C O 1
ATOM 4453 N N . GLN C 3 147 ? 54.01734 37.17633 -4.15003 1.000 123.00902 147 GLN C N 1
ATOM 4454 C CA . GLN C 3 147 ? 54.27195 35.74485 -4.17894 1.000 118.66477 147 GLN C CA 1
ATOM 4455 C C . GLN C 3 147 ? 55.66526 35.49159 -4.73507 1.000 119.69589 147 GLN C C 1
ATOM 4456 O O . GLN C 3 147 ? 56.19891 36.29023 -5.51039 1.000 122.59958 147 GLN C O 1
ATOM 4462 N N . TRP C 3 148 ? 56.24885 34.37043 -4.32735 1.000 122.25776 148 TRP C N 1
ATOM 4463 C CA . TRP C 3 148 ? 57.62207 34.04389 -4.68849 1.000 125.55354 148 TRP C CA 1
ATOM 4464 C C . TRP C 3 148 ? 57.68184 33.07585 -5.86508 1.000 132.19240 148 TRP C C 1
ATOM 4465 O O . TRP C 3 148 ? 57.14203 31.97183 -5.80213 1.000 131.97791 148 TRP C O 1
ATOM 4476 N N . SER C 3 156 ? 55.71497 28.99427 -1.29965 1.000 137.65060 156 SER C N 1
ATOM 4477 C CA . SER C 3 156 ? 54.60872 29.20635 -0.37392 1.000 136.17969 156 SER C CA 1
ATOM 4478 C C . SER C 3 156 ? 54.95424 28.70890 1.02573 1.000 137.34236 156 SER C C 1
ATOM 4479 O O . SER C 3 156 ? 55.65725 27.71125 1.18459 1.000 140.94635 156 SER C O 1
ATOM 4482 N N . GLY C 3 157 ? 54.45713 29.41627 2.03887 1.000 137.74476 157 GLY C N 1
ATOM 4483 C CA . GLY C 3 157 ? 54.65345 29.02690 3.41917 1.000 135.65373 157 GLY C CA 1
ATOM 4484 C C . GLY C 3 157 ? 56.04145 29.25111 3.97547 1.000 134.92703 157 GLY C C 1
ATOM 4485 O O . GLY C 3 157 ? 56.26177 28.97857 5.16113 1.000 136.01149 157 GLY C O 1
ATOM 4486 N N . ASN C 3 158 ? 56.98313 29.73914 3.17245 1.000 137.09187 158 ASN C N 1
ATOM 4487 C CA . ASN C 3 158 ? 58.35959 29.95093 3.60231 1.000 133.18148 158 ASN C CA 1
ATOM 4488 C C . ASN C 3 158 ? 58.74392 31.42348 3.51270 1.000 130.28759 158 ASN C C 1
ATOM 4489 O O . ASN C 3 158 ? 59.83586 31.77469 3.06035 1.000 128.16059 158 ASN C O 1
ATOM 4494 N N . SER C 3 159 ? 57.84589 32.30467 3.94545 1.000 125.27634 159 SER C N 1
ATOM 4495 C CA . SER C 3 159 ? 58.13155 33.73191 3.96479 1.000 123.20545 159 SER C CA 1
ATOM 4496 C C . SER C 3 159 ? 57.24354 34.39401 5.00640 1.000 125.66682 159 SER C C 1
ATOM 4497 O O . SER C 3 159 ? 56.19999 33.85967 5.39084 1.000 131.20962 159 SER C O 1
ATOM 4500 N N . GLN C 3 160 ? 57.67714 35.56763 5.46051 1.000 124.40626 160 GLN C N 1
ATOM 4501 C CA . GLN C 3 160 ? 56.94730 36.34633 6.45132 1.000 120.08541 160 GLN C CA 1
ATOM 4502 C C . GLN C 3 160 ? 56.89771 37.79827 6.00386 1.000 114.95303 160 GLN C C 1
ATOM 4503 O O . GLN C 3 160 ? 57.93992 38.40572 5.73788 1.000 115.73888 160 GLN C O 1
ATOM 4509 N N . GLU C 3 161 ? 55.69178 38.34837 5.92416 1.000 114.36328 161 GLU C N 1
ATOM 4510 C CA . GLU C 3 161 ? 55.49775 39.71062 5.45652 1.000 108.21167 161 GLU C CA 1
ATOM 4511 C C . GLU C 3 161 ? 55.53743 40.69760 6.61881 1.000 100.52122 161 GLU C C 1
ATOM 4512 O O . GLU C 3 161 ? 55.36171 40.33729 7.78510 1.000 111.31201 161 GLU C O 1
ATOM 4518 N N . SER C 3 162 ? 55.77588 41.96189 6.27688 1.000 95.65884 162 SER C N 1
ATOM 4519 C CA . SER C 3 162 ? 55.83309 43.03822 7.25751 1.000 105.12526 162 SER C CA 1
ATOM 4520 C C . SER C 3 162 ? 55.65388 44.35965 6.52669 1.000 93.39518 162 SER C C 1
ATOM 4521 O O . SER C 3 162 ? 56.29758 44.59073 5.49962 1.000 93.30344 162 SER C O 1
ATOM 4524 N N . VAL C 3 163 ? 54.78022 45.21519 7.04896 1.000 86.39312 163 VAL C N 1
ATOM 4525 C CA . VAL C 3 163 ? 54.47375 46.50107 6.43619 1.000 95.03124 163 VAL C CA 1
ATOM 4526 C C . VAL C 3 163 ? 54.64102 47.59140 7.48544 1.000 83.17243 163 VAL C C 1
ATOM 4527 O O . VAL C 3 163 ? 54.35733 47.37830 8.66969 1.000 81.89392 163 VAL C O 1
ATOM 4531 N N . THR C 3 164 ? 55.12445 48.75205 7.05343 1.000 85.72155 164 THR C N 1
ATOM 4532 C CA . THR C 3 164 ? 55.31704 49.87310 7.95595 1.000 87.94122 164 THR C CA 1
ATOM 4533 C C . THR C 3 164 ? 54.01723 50.65660 8.12006 1.000 77.14476 164 THR C C 1
ATOM 4534 O O . THR C 3 164 ? 53.04784 50.47564 7.37806 1.000 79.10959 164 THR C O 1
ATOM 4538 N N . GLU C 3 165 ? 54.00710 51.53863 9.11656 1.000 82.90438 165 GLU C N 1
ATOM 4539 C CA . GLU C 3 165 ? 52.90549 52.47378 9.27951 1.000 79.61622 165 GLU C CA 1
ATOM 4540 C C . GLU C 3 165 ? 52.81966 53.39791 8.06863 1.000 72.79623 165 GLU C C 1
ATOM 4541 O O . GLU C 3 165 ? 53.76550 53.53186 7.28740 1.000 75.76288 165 GLU C O 1
ATOM 4547 N N . GLN C 3 166 ? 51.66347 54.03729 7.90987 1.000 75.69797 166 GLN C N 1
ATOM 4548 C CA . GLN C 3 166 ? 51.53191 55.04569 6.86857 1.000 64.24461 166 GLN C CA 1
ATOM 4549 C C . GLN C 3 166 ? 52.48134 56.19990 7.15529 1.000 60.16307 166 GLN C C 1
ATOM 4550 O O . GLN C 3 166 ? 52.47868 56.76263 8.25334 1.000 65.50931 166 GLN C O 1
ATOM 4556 N N . ASP C 3 167 ? 53.30900 56.53514 6.16903 1.000 56.47523 167 ASP C N 1
ATOM 4557 C CA . ASP C 3 167 ? 54.34031 57.54470 6.36367 1.000 64.28769 167 ASP C CA 1
ATOM 4558 C C . ASP C 3 167 ? 53.70928 58.90476 6.63421 1.000 69.81203 167 ASP C C 1
ATOM 4559 O O . ASP C 3 167 ? 52.78552 59.32692 5.93135 1.000 60.72589 167 ASP C O 1
ATOM 4564 N N . SER C 3 168 ? 54.21516 59.59171 7.66055 1.000 68.24276 168 SER C N 1
ATOM 4565 C CA . SER C 3 168 ? 53.64050 60.86993 8.06075 1.000 65.37826 168 SER C CA 1
ATOM 4566 C C . SER C 3 168 ? 53.82001 61.94830 7.00129 1.000 66.03178 168 SER C C 1
ATOM 4567 O O . SER C 3 168 ? 53.10480 62.95523 7.03366 1.000 70.56428 168 SER C O 1
ATOM 4570 N N . LYS C 3 169 ? 54.74584 61.76195 6.06018 1.000 69.00870 169 LYS C N 1
ATOM 4571 C CA . LYS C 3 169 ? 55.03800 62.77508 5.05128 1.000 70.65114 169 LYS C CA 1
ATOM 4572 C C . LYS C 3 169 ? 54.29263 62.52566 3.74294 1.000 69.33889 169 LYS C C 1
ATOM 4573 O O . LYS C 3 169 ? 53.47548 63.35264 3.32772 1.000 72.17912 169 LYS C O 1
ATOM 4579 N N . ASP C 3 170 ? 54.55901 61.40059 3.07859 1.000 66.53997 170 ASP C N 1
ATOM 4580 C CA . ASP C 3 170 ? 53.98931 61.13540 1.76326 1.000 63.86669 170 ASP C CA 1
ATOM 4581 C C . ASP C 3 170 ? 52.83089 60.14173 1.79394 1.000 59.39382 170 ASP C C 1
ATOM 4582 O O . ASP C 3 170 ? 52.33096 59.76146 0.73038 1.000 58.53400 170 ASP C O 1
ATOM 4587 N N . SER C 3 171 ? 52.40127 59.71113 2.98257 1.000 60.64973 171 SER C N 1
ATOM 4588 C CA . SER C 3 171 ? 51.20773 58.87586 3.15231 1.000 66.67777 171 SER C CA 1
ATOM 4589 C C . SER C 3 171 ? 51.31100 57.54724 2.40652 1.000 72.93459 171 SER C C 1
ATOM 4590 O O . SER C 3 171 ? 50.29538 56.94118 2.05606 1.000 68.03436 171 SER C O 1
ATOM 4593 N N . THR C 3 172 ? 52.52655 57.07656 2.16059 1.000 71.72122 172 THR C N 1
ATOM 4594 C CA . THR C 3 172 ? 52.73470 55.80684 1.48412 1.000 70.23853 172 THR C CA 1
ATOM 4595 C C . THR C 3 172 ? 53.07014 54.71365 2.49313 1.000 76.76439 172 THR C C 1
ATOM 4596 O O . THR C 3 172 ? 53.33599 54.96651 3.67069 1.000 70.05246 172 THR C O 1
ATOM 4600 N N . TYR C 3 173 ? 53.04838 53.47846 2.00765 1.000 77.68112 173 TYR C N 1
ATOM 4601 C CA . TYR C 3 173 ? 53.38727 52.30476 2.79351 1.000 78.72239 173 TYR C CA 1
ATOM 4602 C C . TYR C 3 173 ? 54.62986 51.65048 2.20515 1.000 80.06149 173 TYR C C 1
ATOM 4603 O O . TYR C 3 173 ? 54.98000 51.86764 1.04258 1.000 80.45489 173 TYR C O 1
ATOM 4612 N N . SER C 3 174 ? 55.30120 50.84767 3.02530 1.000 88.09035 174 SER C N 1
ATOM 4613 C CA . SER C 3 174 ? 56.44743 50.06146 2.58941 1.000 86.77538 174 SER C CA 1
ATOM 4614 C C . SER C 3 174 ? 56.31763 48.65345 3.14794 1.000 93.28943 174 SER C C 1
ATOM 4615 O O . SER C 3 174 ? 56.07379 48.47714 4.34581 1.000 88.21735 174 SER C O 1
ATOM 4618 N N . LEU C 3 175 ? 56.47864 47.65715 2.28075 1.000 90.26962 175 LEU C N 1
ATOM 4619 C CA . LEU C 3 175 ? 56.26281 46.26524 2.64199 1.000 95.41179 175 LEU C CA 1
ATOM 4620 C C . LEU C 3 175 ? 57.49563 45.43950 2.30303 1.000 99.00640 175 LEU C C 1
ATOM 4621 O O . LEU C 3 175 ? 58.19574 45.70754 1.32238 1.000 98.38294 175 LEU C O 1
ATOM 4626 N N . SER C 3 176 ? 57.75278 44.42809 3.13050 1.000 99.72654 176 SER C N 1
ATOM 4627 C CA . SER C 3 176 ? 58.86184 43.50912 2.92506 1.000 104.95707 176 SER C CA 1
ATOM 4628 C C . SER C 3 176 ? 58.38602 42.08481 3.16186 1.000 102.78823 176 SER C C 1
ATOM 4629 O O . SER C 3 176 ? 57.58150 41.83216 4.06299 1.000 110.28093 176 SER C O 1
ATOM 4632 N N . SER C 3 177 ? 58.88696 41.15973 2.34727 1.000 104.41119 177 SER C N 1
ATOM 4633 C CA . SER C 3 177 ? 58.56942 39.74411 2.47057 1.000 115.89475 177 SER C CA 1
ATOM 4634 C C . SER C 3 177 ? 59.86847 38.95538 2.49598 1.000 118.94326 177 SER C C 1
ATOM 4635 O O . SER C 3 177 ? 60.70135 39.09845 1.59519 1.000 120.29917 177 SER C O 1
ATOM 4638 N N . THR C 3 178 ? 60.04044 38.13202 3.52504 1.000 117.73734 178 THR C N 1
ATOM 4639 C CA . THR C 3 178 ? 61.26479 37.35649 3.68407 1.000 121.13758 178 THR C CA 1
ATOM 4640 C C . THR C 3 178 ? 60.97526 35.85912 3.66184 1.000 116.99992 178 THR C C 1
ATOM 4641 O O . THR C 3 178 ? 60.89176 35.21767 4.70910 1.000 124.72030 178 THR C O 1
ATOM 4645 N N . CYS C 3 194 ? 60.11915 37.29074 -7.15534 1.000 118.87764 194 CYS C N 1
ATOM 4646 C CA . CYS C 3 194 ? 59.15910 38.08803 -6.40047 1.000 119.63573 194 CYS C CA 1
ATOM 4647 C C . CYS C 3 194 ? 58.20499 38.82685 -7.33126 1.000 121.19553 194 CYS C C 1
ATOM 4648 O O . CYS C 3 194 ? 58.50964 39.92240 -7.80444 1.000 131.70412 194 CYS C O 1
ATOM 4651 N N . GLU C 3 195 ? 57.05044 38.22028 -7.59504 1.000 113.26051 195 GLU C N 1
ATOM 4652 C CA . GLU C 3 195 ? 56.01660 38.85140 -8.40265 1.000 117.22964 195 GLU C CA 1
ATOM 4653 C C . GLU C 3 195 ? 55.13653 39.71640 -7.50919 1.000 122.88226 195 GLU C C 1
ATOM 4654 O O . GLU C 3 195 ? 54.65201 39.25691 -6.46944 1.000 118.81727 195 GLU C O 1
ATOM 4660 N N . VAL C 3 196 ? 54.93562 40.96685 -7.91646 1.000 118.76951 196 VAL C N 1
ATOM 4661 C CA . VAL C 3 196 ? 54.21821 41.95730 -7.12369 1.000 112.78638 196 VAL C CA 1
ATOM 4662 C C . VAL C 3 196 ? 53.03596 42.46706 -7.93253 1.000 107.99062 196 VAL C C 1
ATOM 4663 O O . VAL C 3 196 ? 53.20238 42.89806 -9.07868 1.000 104.69975 196 VAL C O 1
ATOM 4667 N N . THR C 3 197 ? 51.84970 42.42827 -7.33248 1.000 102.90767 197 THR C N 1
ATOM 4668 C CA . THR C 3 197 ? 50.63808 42.96308 -7.93755 1.000 96.89133 197 THR C CA 1
ATOM 4669 C C . THR C 3 197 ? 50.12891 44.11306 -7.08223 1.000 96.83613 197 THR C C 1
ATOM 4670 O O . THR C 3 197 ? 49.93778 43.95366 -5.87232 1.000 102.52863 197 THR C O 1
ATOM 4674 N N . HIS C 3 198 ? 49.91266 45.26696 -7.70910 1.000 95.28904 198 HIS C N 1
ATOM 4675 C CA . HIS C 3 198 ? 49.48198 46.45434 -6.98674 1.000 85.11068 198 HIS C CA 1
ATOM 4676 C C . HIS C 3 198 ? 48.63256 47.32107 -7.90606 1.000 88.83973 198 HIS C C 1
ATOM 4677 O O . HIS C 3 198 ? 48.71679 47.22881 -9.13369 1.000 91.82294 198 HIS C O 1
ATOM 4684 N N . GLN C 3 199 ? 47.80685 48.17132 -7.28711 1.000 89.42716 199 GLN C N 1
ATOM 4685 C CA . GLN C 3 199 ? 46.91087 49.03888 -8.04647 1.000 87.29129 199 GLN C CA 1
ATOM 4686 C C . GLN C 3 199 ? 47.67315 49.98084 -8.96968 1.000 89.84056 199 GLN C C 1
ATOM 4687 O O . GLN C 3 199 ? 47.17349 50.33303 -10.04437 1.000 93.41282 199 GLN C O 1
ATOM 4693 N N . GLY C 3 200 ? 48.87336 50.40836 -8.56943 1.000 85.50798 200 GLY C N 1
ATOM 4694 C CA . GLY C 3 200 ? 49.66450 51.28527 -9.41366 1.000 82.57368 200 GLY C CA 1
ATOM 4695 C C . GLY C 3 200 ? 50.36472 50.58878 -10.55798 1.000 89.81122 200 GLY C C 1
ATOM 4696 O O . GLY C 3 200 ? 50.76805 51.25152 -11.51896 1.000 86.95277 200 GLY C O 1
ATOM 4697 N N . LEU C 3 201 ? 50.51219 49.27015 -10.48104 1.000 90.64955 201 LEU C N 1
ATOM 4698 C CA . LEU C 3 201 ? 51.18829 48.50238 -11.51569 1.000 87.90493 201 LEU C CA 1
ATOM 4699 C C . LEU C 3 201 ? 50.15410 48.00672 -12.51957 1.000 96.20513 201 LEU C C 1
ATOM 4700 O O . LEU C 3 201 ? 49.23778 47.26060 -12.15758 1.000 98.37275 201 LEU C O 1
ATOM 4705 N N . SER C 3 202 ? 50.29980 48.42380 -13.77947 1.000 99.09998 202 SER C N 1
ATOM 4706 C CA . SER C 3 202 ? 49.38240 47.99191 -14.82920 1.000 96.65058 202 SER C CA 1
ATOM 4707 C C . SER C 3 202 ? 49.47350 46.49800 -15.10321 1.000 101.60113 202 SER C C 1
ATOM 4708 O O . SER C 3 202 ? 48.58993 45.94644 -15.77078 1.000 108.08718 202 SER C O 1
ATOM 4711 N N . SER C 3 203 ? 50.51539 45.83536 -14.60377 1.000 103.54763 203 SER C N 1
ATOM 4712 C CA . SER C 3 203 ? 50.66227 44.38916 -14.69884 1.000 102.70168 203 SER C CA 1
ATOM 4713 C C . SER C 3 203 ? 51.73179 43.96336 -13.70341 1.000 108.39591 203 SER C C 1
ATOM 4714 O O . SER C 3 203 ? 52.68730 44.71052 -13.49220 1.000 105.17863 203 SER C O 1
ATOM 4717 N N . PRO C 3 204 ? 51.57697 42.80207 -13.06610 1.000 111.10848 204 PRO C N 1
ATOM 4718 C CA . PRO C 3 204 ? 52.55938 42.34459 -12.07392 1.000 115.21536 204 PRO C CA 1
ATOM 4719 C C . PRO C 3 204 ? 53.99871 42.52823 -12.52831 1.000 111.15179 204 PRO C C 1
ATOM 4720 O O . PRO C 3 204 ? 54.37823 42.14199 -13.63722 1.000 114.76718 204 PRO C O 1
ATOM 4724 N N . VAL C 3 205 ? 54.80084 43.13651 -11.65818 1.000 115.57797 205 VAL C N 1
ATOM 4725 C CA . VAL C 3 205 ? 56.21303 43.38664 -11.92266 1.000 115.03090 205 VAL C CA 1
ATOM 4726 C C . VAL C 3 205 ? 57.03158 42.32901 -11.19668 1.000 121.46217 205 VAL C C 1
ATOM 4727 O O . VAL C 3 205 ? 56.89178 42.14781 -9.98143 1.000 126.99055 205 VAL C O 1
ATOM 4731 N N . THR C 3 206 ? 57.87849 41.62473 -11.93895 1.000 122.08792 206 THR C N 1
ATOM 4732 C CA . THR C 3 206 ? 58.78353 40.63649 -11.37435 1.000 122.02973 206 THR C CA 1
ATOM 4733 C C . THR C 3 206 ? 60.17363 41.23923 -11.21445 1.000 121.77549 206 THR C C 1
ATOM 4734 O O . THR C 3 206 ? 60.60115 42.08263 -12.00708 1.000 128.89640 206 THR C O 1
ATOM 4738 N N . LYS C 3 207 ? 60.87415 40.80198 -10.17513 1.000 114.12118 207 LYS C N 1
ATOM 4739 C CA . LYS C 3 207 ? 62.22177 41.28745 -9.91447 1.000 114.52005 207 LYS C CA 1
ATOM 4740 C C . LYS C 3 207 ? 63.10472 40.16877 -9.37369 1.000 118.18209 207 LYS C C 1
ATOM 4741 O O . LYS C 3 207 ? 62.76173 38.99123 -9.47557 1.000 121.28500 207 LYS C O 1
ATOM 4747 N N . VAL D 4 2 ? 45.16422 63.80562 37.63698 1.000 61.06685 2 VAL D N 1
ATOM 4748 C CA . VAL D 4 2 ? 44.54475 62.49457 37.49474 1.000 71.32929 2 VAL D CA 1
ATOM 4749 C C . VAL D 4 2 ? 45.33087 61.64454 36.50319 1.000 79.36221 2 VAL D C 1
ATOM 4750 O O . VAL D 4 2 ? 45.33448 61.92002 35.30353 1.000 78.57276 2 VAL D O 1
ATOM 4754 N N . GLN D 4 3 ? 45.99580 60.60881 37.01079 1.000 69.81023 3 GLN D N 1
ATOM 4755 C CA . GLN D 4 3 ? 46.77386 59.71284 36.16922 1.000 76.58457 3 GLN D CA 1
ATOM 4756 C C . GLN D 4 3 ? 46.81417 58.33711 36.81592 1.000 73.92432 3 GLN D C 1
ATOM 4757 O O . GLN D 4 3 ? 46.62277 58.19167 38.02610 1.000 75.95522 3 GLN D O 1
ATOM 4763 N N . LEU D 4 4 ? 47.06711 57.32472 35.98869 1.000 75.95643 4 LEU D N 1
ATOM 4764 C CA . LEU D 4 4 ? 47.15499 55.93610 36.43037 1.000 77.13741 4 LEU D CA 1
ATOM 4765 C C . LEU D 4 4 ? 48.51520 55.38689 36.01952 1.000 81.21788 4 LEU D C 1
ATOM 4766 O O . LEU D 4 4 ? 48.77239 55.17993 34.82832 1.000 76.19240 4 LEU D O 1
ATOM 4771 N N . GLN D 4 5 ? 49.38151 55.15243 37.00218 1.000 86.28733 5 GLN D N 1
ATOM 4772 C CA . GLN D 4 5 ? 50.71725 54.62423 36.75526 1.000 81.20788 5 GLN D CA 1
ATOM 4773 C C . GLN D 4 5 ? 50.67083 53.10146 36.78948 1.000 86.13779 5 GLN D C 1
ATOM 4774 O O . GLN D 4 5 ? 50.26547 52.51100 37.79640 1.000 94.11314 5 GLN D O 1
ATOM 4780 N N . GLN D 4 6 ? 51.08835 52.47097 35.69731 1.000 75.63144 6 GLN D N 1
ATOM 4781 C CA . GLN D 4 6 ? 51.08938 51.02076 35.58351 1.000 83.46477 6 GLN D CA 1
ATOM 4782 C C . GLN D 4 6 ? 52.50376 50.46965 35.73788 1.000 91.47764 6 GLN D C 1
ATOM 4783 O O . GLN D 4 6 ? 53.49443 51.20383 35.72659 1.000 88.77679 6 GLN D O 1
ATOM 4789 N N . SER D 4 7 ? 52.58542 49.14876 35.88001 1.000 91.73442 7 SER D N 1
ATOM 4790 C CA . SER D 4 7 ? 53.86876 48.48651 36.04859 1.000 91.65502 7 SER D CA 1
ATOM 4791 C C . SER D 4 7 ? 54.64953 48.48321 34.73472 1.000 98.77644 7 SER D C 1
ATOM 4792 O O . SER D 4 7 ? 54.15030 48.87265 33.67459 1.000 101.95344 7 SER D O 1
ATOM 4795 N N . GLY D 4 8 ? 55.90057 48.02948 34.81726 1.000 98.30900 8 GLY D N 1
ATOM 4796 C CA . GLY D 4 8 ? 56.74161 47.94258 33.64429 1.000 99.97419 8 GLY D CA 1
ATOM 4797 C C . GLY D 4 8 ? 56.52960 46.65665 32.86850 1.000 102.31316 8 GLY D C 1
ATOM 4798 O O . GLY D 4 8 ? 55.79214 45.76169 33.28145 1.000 97.49519 8 GLY D O 1
ATOM 4799 N N . ALA D 4 9 ? 57.19946 46.57792 31.71913 1.000 104.47419 9 ALA D N 1
ATOM 4800 C CA . ALA D 4 9 ? 57.07984 45.40911 30.85721 1.000 99.56856 9 ALA D CA 1
ATOM 4801 C C . ALA D 4 9 ? 57.52119 44.15123 31.59379 1.000 104.20528 9 ALA D C 1
ATOM 4802 O O . ALA D 4 9 ? 58.47431 44.17115 32.37711 1.000 107.12108 9 ALA D O 1
ATOM 4804 N N . GLU D 4 10 ? 56.81760 43.05030 31.33946 1.000 105.31374 10 GLU D N 1
ATOM 4805 C CA . GLU D 4 10 ? 57.05822 41.78558 32.02288 1.000 109.82040 10 GLU D CA 1
ATOM 4806 C C . GLU D 4 10 ? 57.35680 40.70290 30.99617 1.000 111.33929 10 GLU D C 1
ATOM 4807 O O . GLU D 4 10 ? 56.55235 40.46196 30.08914 1.000 104.42513 10 GLU D O 1
ATOM 4813 N N . LEU D 4 11 ? 58.51091 40.05632 31.14282 1.000 117.97239 11 LEU D N 1
ATOM 4814 C CA . LEU D 4 11 ? 58.89036 38.89633 30.34582 1.000 118.10146 11 LEU D CA 1
ATOM 4815 C C . LEU D 4 11 ? 59.06327 37.71929 31.29469 1.000 122.13332 11 LEU D C 1
ATOM 4816 O O . LEU D 4 11 ? 59.96023 37.73183 32.14500 1.000 116.47007 11 LEU D O 1
ATOM 4821 N N . VAL D 4 12 ? 58.20081 36.70920 31.15803 1.000 121.32873 12 VAL D N 1
ATOM 4822 C CA . VAL D 4 12 ? 58.12147 35.61638 32.11905 1.000 125.66646 12 VAL D CA 1
ATOM 4823 C C . VAL D 4 12 ? 58.01884 34.28166 31.39148 1.000 132.60795 12 VAL D C 1
ATOM 4824 O O . VAL D 4 12 ? 57.72000 34.21473 30.19722 1.000 123.96204 12 VAL D O 1
ATOM 4828 N N . ARG D 4 13 ? 58.26552 33.20944 32.14321 1.000 135.91134 13 ARG D N 1
ATOM 4829 C CA . ARG D 4 13 ? 58.22197 31.86621 31.58990 1.000 134.43652 13 ARG D CA 1
ATOM 4830 C C . ARG D 4 13 ? 56.77269 31.42824 31.36559 1.000 128.73979 13 ARG D C 1
ATOM 4831 O O . ARG D 4 13 ? 55.85644 31.93290 32.01987 1.000 125.83633 13 ARG D O 1
ATOM 4839 N N . PRO D 4 14 ? 56.54040 30.49007 30.43839 1.000 127.08746 14 PRO D N 1
ATOM 4840 C CA . PRO D 4 14 ? 55.15165 30.14103 30.08366 1.000 120.32075 14 PRO D CA 1
ATOM 4841 C C . PRO D 4 14 ? 54.29222 29.68621 31.25209 1.000 119.31681 14 PRO D C 1
ATOM 4842 O O . PRO D 4 14 ? 53.12953 30.09519 31.34546 1.000 125.81793 14 PRO D O 1
ATOM 4846 N N . GLY D 4 15 ? 54.82159 28.86449 32.15101 1.000 123.17182 15 GLY D N 1
ATOM 4847 C CA . GLY D 4 15 ? 53.98638 28.28402 33.18366 1.000 124.53965 15 GLY D CA 1
ATOM 4848 C C . GLY D 4 15 ? 53.72720 29.12334 34.41663 1.000 121.18984 15 GLY D C 1
ATOM 4849 O O . GLY D 4 15 ? 52.94230 28.70334 35.27150 1.000 121.68779 15 GLY D O 1
ATOM 4850 N N . THR D 4 16 ? 54.33836 30.30018 34.53735 1.000 120.93940 16 THR D N 1
ATOM 4851 C CA . THR D 4 16 ? 54.28921 31.06977 35.77180 1.000 123.24714 16 THR D CA 1
ATOM 4852 C C . THR D 4 16 ? 53.07695 32.00674 35.80064 1.000 124.53425 16 THR D C 1
ATOM 4853 O O . THR D 4 16 ? 52.20150 31.96940 34.93221 1.000 115.77633 16 THR D O 1
ATOM 4857 N N . SER D 4 17 ? 53.02226 32.84628 36.83453 1.000 125.02600 17 SER D N 1
ATOM 4858 C CA . SER D 4 17 ? 51.99387 33.85830 37.03263 1.000 112.00276 17 SER D CA 1
ATOM 4859 C C . SER D 4 17 ? 52.66023 35.22210 37.18245 1.000 112.71795 17 SER D C 1
ATOM 4860 O O . SER D 4 17 ? 53.88783 35.33131 37.23392 1.000 114.24932 17 SER D O 1
ATOM 4863 N N . VAL D 4 18 ? 51.85251 36.27730 37.26002 1.000 110.13029 18 VAL D N 1
ATOM 4864 C CA . VAL D 4 18 ? 52.41372 37.62246 37.32953 1.000 102.00659 18 VAL D CA 1
ATOM 4865 C C . VAL D 4 18 ? 51.36991 38.58103 37.88170 1.000 100.01662 18 VAL D C 1
ATOM 4866 O O . VAL D 4 18 ? 50.16849 38.43919 37.63283 1.000 95.12199 18 VAL D O 1
ATOM 4870 N N . LYS D 4 19 ? 51.85373 39.55707 38.64259 1.000 100.17759 19 LYS D N 1
ATOM 4871 C CA . LYS D 4 19 ? 51.06331 40.67117 39.14298 1.000 96.93232 19 LYS D CA 1
ATOM 4872 C C . LYS D 4 19 ? 51.47821 41.93926 38.40925 1.000 99.08783 19 LYS D C 1
ATOM 4873 O O . LYS D 4 19 ? 52.67228 42.17467 38.20215 1.000 107.07908 19 LYS D O 1
ATOM 4879 N N . VAL D 4 20 ? 50.49906 42.72931 37.98113 1.000 91.57770 20 VAL D N 1
ATOM 4880 C CA . VAL D 4 20 ? 50.76050 44.06337 37.45704 1.000 87.00963 20 VAL D CA 1
ATOM 4881 C C . VAL D 4 20 ? 49.98672 45.06423 38.30345 1.000 92.22594 20 VAL D C 1
ATOM 4882 O O . VAL D 4 20 ? 48.87353 44.79354 38.76676 1.000 92.26556 20 VAL D O 1
ATOM 4886 N N . SER D 4 21 ? 50.60207 46.21864 38.53029 1.000 86.03102 21 SER D N 1
ATOM 4887 C CA . SER D 4 21 ? 50.05347 47.23721 39.40940 1.000 87.41511 21 SER D CA 1
ATOM 4888 C C . SER D 4 21 ? 49.52114 48.41162 38.59899 1.000 88.47897 21 SER D C 1
ATOM 4889 O O . SER D 4 21 ? 49.89947 48.62736 37.44427 1.000 89.11548 21 SER D O 1
ATOM 4892 N N . CYS D 4 22 ? 48.62916 49.17545 39.23067 1.000 86.02186 22 CYS D N 1
ATOM 4893 C CA . CYS D 4 22 ? 48.02482 50.35525 38.60844 1.000 87.14506 22 CYS D CA 1
ATOM 4894 C C . CYS D 4 22 ? 47.74691 51.35484 39.73384 1.000 86.97924 22 CYS D C 1
ATOM 4895 O O . CYS D 4 22 ? 46.69170 51.31489 40.37015 1.000 90.21884 22 CYS D O 1
ATOM 4898 N N . LYS D 4 23 ? 48.70967 52.24329 39.97084 1.000 81.65158 23 LYS D N 1
ATOM 4899 C CA . LYS D 4 23 ? 48.63935 53.18581 41.08007 1.000 87.73711 23 LYS D CA 1
ATOM 4900 C C . LYS D 4 23 ? 47.93125 54.46238 40.64225 1.000 84.18607 23 LYS D C 1
ATOM 4901 O O . LYS D 4 23 ? 48.28289 55.05687 39.61795 1.000 84.80660 23 LYS D O 1
ATOM 4907 N N . ALA D 4 24 ? 46.94171 54.88161 41.42411 1.000 85.55080 24 ALA D N 1
ATOM 4908 C CA . ALA D 4 24 ? 46.13232 56.05041 41.11661 1.000 78.39857 24 ALA D CA 1
ATOM 4909 C C . ALA D 4 24 ? 46.60156 57.26222 41.91305 1.000 79.94052 24 ALA D C 1
ATOM 4910 O O . ALA D 4 24 ? 47.23340 57.14169 42.96578 1.000 89.41166 24 ALA D O 1
ATOM 4912 N N . SER D 4 25 ? 46.27445 58.44262 41.39168 1.000 82.81248 25 SER D N 1
ATOM 4913 C CA . SER D 4 25 ? 46.64654 59.69793 42.02753 1.000 76.92273 25 SER D CA 1
ATOM 4914 C C . SER D 4 25 ? 45.82459 60.82292 41.41804 1.000 74.92004 25 SER D C 1
ATOM 4915 O O . SER D 4 25 ? 45.41303 60.74928 40.25769 1.000 79.73532 25 SER D O 1
ATOM 4918 N N . GLY D 4 26 ? 45.58777 61.86107 42.21678 1.000 70.08527 26 GLY D N 1
ATOM 4919 C CA . GLY D 4 26 ? 44.91311 63.05232 41.74911 1.000 65.42774 26 GLY D CA 1
ATOM 4920 C C . GLY D 4 26 ? 43.40998 63.07098 41.92154 1.000 72.94864 26 GLY D C 1
ATOM 4921 O O . GLY D 4 26 ? 42.76727 64.03184 41.47876 1.000 68.86163 26 GLY D O 1
ATOM 4922 N N . TYR D 4 27 ? 42.82617 62.05279 42.54681 1.000 63.06845 27 TYR D N 1
ATOM 4923 C CA . TYR D 4 27 ? 41.38315 62.00730 42.74204 1.000 65.51355 27 TYR D CA 1
ATOM 4924 C C . TYR D 4 27 ? 41.07850 61.10990 43.93325 1.000 67.62519 27 TYR D C 1
ATOM 4925 O O . TYR D 4 27 ? 41.94658 60.39084 44.43417 1.000 70.26532 27 TYR D O 1
ATOM 4934 N N . ALA D 4 28 ? 39.82477 61.16339 44.38150 1.000 70.22630 28 ALA D N 1
ATOM 4935 C CA . ALA D 4 28 ? 39.36174 60.31153 45.47344 1.000 65.75830 28 ALA D CA 1
ATOM 4936 C C . ALA D 4 28 ? 39.36249 58.85898 45.01110 1.000 71.19097 28 ALA D C 1
ATOM 4937 O O . ALA D 4 28 ? 38.50774 58.45071 44.21709 1.000 67.21068 28 ALA D O 1
ATOM 4939 N N . PHE D 4 29 ? 40.31624 58.07728 45.52616 1.000 66.54737 29 PHE D N 1
ATOM 4940 C CA . PHE D 4 29 ? 40.57045 56.74002 44.99632 1.000 69.04102 29 PHE D CA 1
ATOM 4941 C C . PHE D 4 29 ? 39.34956 55.83506 45.12300 1.000 69.59375 29 PHE D C 1
ATOM 4942 O O . PHE D 4 29 ? 39.01112 55.10423 44.18410 1.000 68.87672 29 PHE D O 1
ATOM 4950 N N . THR D 4 30 ? 38.66564 55.87963 46.26331 1.000 70.15140 30 THR D N 1
ATOM 4951 C CA . THR D 4 30 ? 37.54916 54.97732 46.51931 1.000 72.15090 30 THR D CA 1
ATOM 4952 C C . THR D 4 30 ? 36.23339 55.45502 45.91364 1.000 69.48901 30 THR D C 1
ATOM 4953 O O . THR D 4 30 ? 35.18062 54.90724 46.25797 1.000 74.59395 30 THR D O 1
ATOM 4957 N N . ASN D 4 31 ? 36.25890 56.44913 45.02756 1.000 65.10279 31 ASN D N 1
ATOM 4958 C CA . ASN D 4 31 ? 35.04449 56.97510 44.41820 1.000 59.33373 31 ASN D CA 1
ATOM 4959 C C . ASN D 4 31 ? 34.95860 56.67676 42.92677 1.000 59.79508 31 ASN D C 1
ATOM 4960 O O . ASN D 4 31 ? 34.05695 57.18677 42.25347 1.000 57.54128 31 ASN D O 1
ATOM 4965 N N . TYR D 4 32 ? 35.86708 55.86173 42.39515 1.000 56.23801 32 TYR D N 1
ATOM 4966 C CA . TYR D 4 32 ? 35.88956 55.54640 40.97344 1.000 56.31164 32 TYR D CA 1
ATOM 4967 C C . TYR D 4 32 ? 36.22709 54.07594 40.78751 1.000 58.49971 32 TYR D C 1
ATOM 4968 O O . TYR D 4 32 ? 37.15497 53.56613 41.42278 1.000 57.73130 32 TYR D O 1
ATOM 4977 N N . LEU D 4 33 ? 35.47893 53.39992 39.91873 1.000 53.37299 33 LEU D N 1
ATOM 4978 C CA . LEU D 4 33 ? 35.77182 52.01088 39.59695 1.000 55.94546 33 LEU D CA 1
ATOM 4979 C C . LEU D 4 33 ? 36.98093 51.92753 38.67633 1.000 57.02568 33 LEU D C 1
ATOM 4980 O O . LEU D 4 33 ? 37.18594 52.78844 37.81542 1.000 61.92967 33 LEU D O 1
ATOM 4985 N N . ILE D 4 34 ? 37.78378 50.88388 38.86481 1.000 59.14376 34 ILE D N 1
ATOM 4986 C CA . ILE D 4 34 ? 38.95434 50.61960 38.03743 1.000 59.95012 34 ILE D CA 1
ATOM 4987 C C . ILE D 4 34 ? 38.64841 49.41675 37.15797 1.000 59.39395 34 ILE D C 1
ATOM 4988 O O . ILE D 4 34 ? 38.22261 48.36712 37.65535 1.000 63.57478 34 ILE D O 1
ATOM 4993 N N . GLU D 4 35 ? 38.85317 49.57379 35.85444 1.000 59.01711 35 GLU D N 1
ATOM 4994 C CA . GLU D 4 35 ? 38.57207 48.53479 34.87907 1.000 62.03463 35 GLU D CA 1
ATOM 4995 C C . GLU D 4 35 ? 39.85894 48.15082 34.16146 1.000 59.17342 35 GLU D C 1
ATOM 4996 O O . GLU D 4 35 ? 40.80952 48.93298 34.08817 1.000 59.24989 35 GLU D O 1
ATOM 5002 N N . TRP D 4 36 ? 39.88462 46.92887 33.63503 1.000 63.23901 36 TRP D N 1
ATOM 5003 C CA . TRP D 4 36 ? 41.07621 46.37906 33.00496 1.000 63.40528 36 TRP D CA 1
ATOM 5004 C C . TRP D 4 36 ? 40.73795 45.85448 31.61777 1.000 60.21687 36 TRP D C 1
ATOM 5005 O O . TRP D 4 36 ? 39.71160 45.19562 31.42634 1.000 61.87364 36 TRP D O 1
ATOM 5016 N N . VAL D 4 37 ? 41.61099 46.14850 30.65391 1.000 63.85282 37 VAL D N 1
ATOM 5017 C CA . VAL D 4 37 ? 41.38409 45.83534 29.24775 1.000 62.92083 37 VAL D CA 1
ATOM 5018 C C . VAL D 4 37 ? 42.61793 45.13842 28.68843 1.000 69.25499 37 VAL D C 1
ATOM 5019 O O . VAL D 4 37 ? 43.75257 45.53499 28.97766 1.000 65.93723 37 VAL D O 1
ATOM 5023 N N . LYS D 4 38 ? 42.39303 44.09961 27.88655 1.000 67.65927 38 LYS D N 1
ATOM 5024 C CA . LYS D 4 38 ? 43.45559 43.33550 27.24836 1.000 67.53342 38 LYS D CA 1
ATOM 5025 C C . LYS D 4 38 ? 43.52165 43.67709 25.76547 1.000 68.04314 38 LYS D C 1
ATOM 5026 O O . LYS D 4 38 ? 42.49019 43.74517 25.08920 1.000 65.67051 38 LYS D O 1
ATOM 5032 N N . GLN D 4 39 ? 44.73850 43.89231 25.26357 1.000 73.29867 39 GLN D N 1
ATOM 5033 C CA . GLN D 4 39 ? 44.95885 44.20017 23.85124 1.000 71.24238 39 GLN D CA 1
ATOM 5034 C C . GLN D 4 39 ? 46.13031 43.37420 23.33987 1.000 79.57445 39 GLN D C 1
ATOM 5035 O O . GLN D 4 39 ? 47.28451 43.64908 23.68356 1.000 74.72366 39 GLN D O 1
ATOM 5041 N N . ARG D 4 40 ? 45.83616 42.37607 22.51440 1.000 79.70120 40 ARG D N 1
ATOM 5042 C CA . ARG D 4 40 ? 46.88892 41.60796 21.87522 1.000 82.60213 40 ARG D CA 1
ATOM 5043 C C . ARG D 4 40 ? 47.51189 42.42328 20.74177 1.000 87.88311 40 ARG D C 1
ATOM 5044 O O . ARG D 4 40 ? 46.85020 43.28607 20.15725 1.000 82.42362 40 ARG D O 1
ATOM 5052 N N . PRO D 4 41 ? 48.80183 42.19072 20.43809 1.000 86.76324 41 PRO D N 1
ATOM 5053 C CA . PRO D 4 41 ? 49.46153 42.93775 19.35552 1.000 77.53707 41 PRO D CA 1
ATOM 5054 C C . PRO D 4 41 ? 48.66506 42.96839 18.05995 1.000 80.71987 41 PRO D C 1
ATOM 5055 O O . PRO D 4 41 ? 48.37828 41.92180 17.47067 1.000 81.47641 41 PRO D O 1
ATOM 5059 N N . GLY D 4 42 ? 48.30271 44.16942 17.61495 1.000 78.50089 42 GLY D N 1
ATOM 5060 C CA . GLY D 4 42 ? 47.53746 44.32084 16.39227 1.000 74.18893 42 GLY D CA 1
ATOM 5061 C C . GLY D 4 42 ? 46.10002 43.86647 16.48989 1.000 81.82757 42 GLY D C 1
ATOM 5062 O O . GLY D 4 42 ? 45.51897 43.45515 15.48158 1.000 85.41896 42 GLY D O 1
ATOM 5063 N N . GLN D 4 43 ? 45.50559 43.93067 17.67841 1.000 86.60684 43 GLN D N 1
ATOM 5064 C CA . GLN D 4 43 ? 44.14783 43.45663 17.90009 1.000 85.19719 43 GLN D CA 1
ATOM 5065 C C . GLN D 4 43 ? 43.32924 44.53373 18.59874 1.000 82.24366 43 GLN D C 1
ATOM 5066 O O . GLN D 4 43 ? 43.84438 45.58154 18.99655 1.000 76.21243 43 GLN D O 1
ATOM 5072 N N . GLY D 4 44 ? 42.03588 44.25681 18.74659 1.000 74.54286 44 GLY D N 1
ATOM 5073 C CA . GLY D 4 44 ? 41.11073 45.18128 19.36569 1.000 63.50405 44 GLY D CA 1
ATOM 5074 C C . GLY D 4 44 ? 41.23474 45.20183 20.87380 1.000 66.58495 44 GLY D C 1
ATOM 5075 O O . GLY D 4 44 ? 42.25998 44.83460 21.45070 1.000 68.67081 44 GLY D O 1
ATOM 5076 N N . LEU D 4 45 ? 40.15802 45.63293 21.52039 1.000 67.09938 45 LEU D N 1
ATOM 5077 C CA . LEU D 4 45 ? 40.11609 45.80479 22.96592 1.000 64.99814 45 LEU D CA 1
ATOM 5078 C C . LEU D 4 45 ? 39.18647 44.76658 23.58143 1.000 58.29249 45 LEU D C 1
ATOM 5079 O O . LEU D 4 45 ? 38.04774 44.60123 23.12991 1.000 58.61389 45 LEU D O 1
ATOM 5084 N N . GLU D 4 46 ? 39.67283 44.07308 24.60941 1.000 61.22751 46 GLU D N 1
ATOM 5085 C CA . GLU D 4 46 ? 38.90823 43.05221 25.31381 1.000 66.21981 46 GLU D CA 1
ATOM 5086 C C . GLU D 4 46 ? 38.80800 43.42042 26.78680 1.000 67.97555 46 GLU D C 1
ATOM 5087 O O . GLU D 4 46 ? 39.82865 43.64253 27.44687 1.000 68.69911 46 GLU D O 1
ATOM 5093 N N . TRP D 4 47 ? 37.58077 43.46584 27.29847 1.000 59.38284 47 TRP D N 1
ATOM 5094 C CA . TRP D 4 47 ? 37.33842 43.82891 28.68820 1.000 59.17154 47 TRP D CA 1
ATOM 5095 C C . TRP D 4 47 ? 37.62995 42.64423 29.60294 1.000 69.80717 47 TRP D C 1
ATOM 5096 O O . TRP D 4 47 ? 37.12121 41.54019 29.38384 1.000 67.36947 47 TRP D O 1
ATOM 5107 N N . ILE D 4 48 ? 38.44658 42.87510 30.63178 1.000 65.57052 48 ILE D N 1
ATOM 5108 C CA . ILE D 4 48 ? 38.83206 41.81503 31.55821 1.000 67.16470 48 ILE D CA 1
ATOM 5109 C C . ILE D 4 48 ? 37.88377 41.80760 32.75012 1.000 72.48072 48 ILE D C 1
ATOM 5110 O O . ILE D 4 48 ? 37.20925 40.80565 33.01439 1.000 69.81230 48 ILE D O 1
ATOM 5115 N N . GLY D 4 49 ? 37.82454 42.91792 33.47557 1.000 69.42776 49 GLY D N 1
ATOM 5116 C CA . GLY D 4 49 ? 37.00324 42.97082 34.67021 1.000 67.22509 49 GLY D CA 1
ATOM 5117 C C . GLY D 4 49 ? 37.06288 44.34261 35.30310 1.000 63.31255 49 GLY D C 1
ATOM 5118 O O . GLY D 4 49 ? 37.77819 45.23915 34.84381 1.000 61.03318 49 GLY D O 1
ATOM 5119 N N . VAL D 4 50 ? 36.29559 44.48884 36.38221 1.000 56.19387 50 VAL D N 1
ATOM 5120 C CA . VAL D 4 50 ? 36.15770 45.75348 37.09210 1.000 61.03059 50 VAL D CA 1
ATOM 5121 C C . VAL D 4 50 ? 36.23286 45.47834 38.58788 1.000 64.03220 50 VAL D C 1
ATOM 5122 O O . VAL D 4 50 ? 35.77225 44.43957 39.07115 1.000 63.63933 50 VAL D O 1
ATOM 5126 N N . ILE D 4 51 ? 36.82907 46.41433 39.32380 1.000 64.27091 51 ILE D N 1
ATOM 5127 C CA . ILE D 4 51 ? 36.96740 46.30434 40.76984 1.000 63.62806 51 ILE D CA 1
ATOM 5128 C C . ILE D 4 51 ? 36.49176 47.59512 41.42348 1.000 65.31740 51 ILE D C 1
ATOM 5129 O O . ILE D 4 51 ? 36.73464 48.69402 40.91134 1.000 64.99879 51 ILE D O 1
ATOM 5134 N N . ASN D 4 52 ? 35.78978 47.45444 42.54835 1.000 66.24986 52 ASN D N 1
ATOM 5135 C CA . ASN D 4 52 ? 35.42853 48.59347 43.37803 1.000 63.15726 52 ASN D CA 1
ATOM 5136 C C . ASN D 4 52 ? 36.50411 48.74260 44.44352 1.000 67.61368 52 ASN D C 1
ATOM 5137 O O . ASN D 4 52 ? 36.54759 47.93263 45.38336 1.000 72.77382 52 ASN D O 1
ATOM 5142 N N . PRO D 4 53 A 37.38479 49.74352 44.34856 1.000 63.45799 52 PRO D N 1
ATOM 5143 C CA . PRO D 4 53 A 38.47780 49.86402 45.32623 1.000 68.91408 52 PRO D CA 1
ATOM 5144 C C . PRO D 4 53 A 38.01094 50.16118 46.74104 1.000 71.08896 52 PRO D C 1
ATOM 5145 O O . PRO D 4 53 A 38.80820 50.01216 47.67608 1.000 76.66941 52 PRO D O 1
ATOM 5149 N N . GLY D 4 54 ? 36.75823 50.57730 46.92981 1.000 72.08641 53 GLY D N 1
ATOM 5150 C CA . GLY D 4 54 ? 36.28005 50.85411 48.27422 1.000 71.50491 53 GLY D CA 1
ATOM 5151 C C . GLY D 4 54 ? 36.02038 49.58923 49.07131 1.000 75.77972 53 GLY D C 1
ATOM 5152 O O . GLY D 4 54 ? 36.46680 49.45846 50.21475 1.000 80.67451 53 GLY D O 1
ATOM 5153 N N . ILE D 4 55 ? 35.29883 48.63962 48.47917 1.000 70.63269 54 ILE D N 1
ATOM 5154 C CA . ILE D 4 55 ? 34.91416 47.42090 49.17839 1.000 69.69127 54 ILE D CA 1
ATOM 5155 C C . ILE D 4 55 ? 35.71365 46.20120 48.73704 1.000 74.28186 54 ILE D C 1
ATOM 5156 O O . ILE D 4 55 ? 35.72893 45.19786 49.46744 1.000 80.71641 54 ILE D O 1
ATOM 5161 N N . GLY D 4 56 ? 36.37776 46.24762 47.58728 1.000 71.11314 55 GLY D N 1
ATOM 5162 C CA . GLY D 4 56 ? 36.97538 45.05998 47.01607 1.000 66.14829 55 GLY D CA 1
ATOM 5163 C C . GLY D 4 56 ? 36.03776 44.24539 46.15671 1.000 68.22048 55 GLY D C 1
ATOM 5164 O O . GLY D 4 56 ? 36.39354 43.12819 45.76344 1.000 65.67718 55 GLY D O 1
ATOM 5165 N N . ASN D 4 57 ? 34.84808 44.76686 45.86738 1.000 70.62861 56 ASN D N 1
ATOM 5166 C CA . ASN D 4 57 ? 33.89719 44.08973 44.99881 1.000 72.52531 56 ASN D CA 1
ATOM 5167 C C . ASN D 4 57 ? 34.46901 43.97074 43.58958 1.000 67.22272 56 ASN D C 1
ATOM 5168 O O . ASN D 4 57 ? 35.17279 44.86473 43.11195 1.000 67.22517 56 ASN D O 1
ATOM 5173 N N . THR D 4 58 ? 34.17673 42.85370 42.92267 1.000 64.37000 57 THR D N 1
ATOM 5174 C CA . THR D 4 58 ? 34.71868 42.59521 41.59507 1.000 63.68483 57 THR D CA 1
ATOM 5175 C C . THR D 4 58 ? 33.68140 41.91440 40.71440 1.000 62.03378 57 THR D C 1
ATOM 5176 O O . THR D 4 58 ? 32.76942 41.24013 41.19984 1.000 65.89192 57 THR D O 1
ATOM 5180 N N . ASN D 4 59 ? 33.84071 42.10327 39.40595 1.000 64.03441 58 ASN D N 1
ATOM 5181 C CA . ASN D 4 59 ? 33.12799 41.34441 38.38944 1.000 59.95338 58 ASN D CA 1
ATOM 5182 C C . ASN D 4 59 ? 34.08038 41.10333 37.22980 1.000 66.24437 58 ASN D C 1
ATOM 5183 O O . ASN D 4 59 ? 34.89115 41.97213 36.89739 1.000 69.67036 58 ASN D O 1
ATOM 5188 N N . TYR D 4 60 ? 33.98196 39.92773 36.61603 1.000 68.67061 59 TYR D N 1
ATOM 5189 C CA . TYR D 4 60 ? 34.91434 39.51663 35.57843 1.000 64.33845 59 TYR D CA 1
ATOM 5190 C C . TYR D 4 60 ? 34.18115 39.13198 34.30210 1.000 66.42916 59 TYR D C 1
ATOM 5191 O O . TYR D 4 60 ? 33.04716 38.64369 34.33540 1.000 69.64575 59 TYR D O 1
ATOM 5200 N N . ASN D 4 61 ? 34.84503 39.36737 33.17338 1.000 65.57478 60 ASN D N 1
ATOM 5201 C CA . ASN D 4 61 ? 34.45164 38.71716 31.93409 1.000 69.87782 60 ASN D CA 1
ATOM 5202 C C . ASN D 4 61 ? 34.52161 37.20801 32.13041 1.000 75.15391 60 ASN D C 1
ATOM 5203 O O . ASN D 4 61 ? 35.46682 36.68956 32.73121 1.000 76.22282 60 ASN D O 1
ATOM 5208 N N . GLU D 4 62 ? 33.50140 36.50213 31.63622 1.000 75.97691 61 GLU D N 1
ATOM 5209 C CA . GLU D 4 62 ? 33.42032 35.06368 31.87106 1.000 84.36121 61 GLU D CA 1
ATOM 5210 C C . GLU D 4 62 ? 34.62405 34.32623 31.30005 1.000 82.61563 61 GLU D C 1
ATOM 5211 O O . GLU D 4 62 ? 35.03999 33.30028 31.85067 1.000 83.99214 61 GLU D O 1
ATOM 5217 N N . LYS D 4 63 ? 35.20230 34.83296 30.21272 1.000 87.73044 62 LYS D N 1
ATOM 5218 C CA . LYS D 4 63 ? 36.36100 34.19871 29.59841 1.000 89.64470 62 LYS D CA 1
ATOM 5219 C C . LYS D 4 63 ? 37.66366 34.50231 30.32650 1.000 84.16088 62 LYS D C 1
ATOM 5220 O O . LYS D 4 63 ? 38.70706 33.96160 29.94486 1.000 84.97992 62 LYS D O 1
ATOM 5226 N N . PHE D 4 64 ? 37.63223 35.34424 31.35791 1.000 85.09343 63 PHE D N 1
ATOM 5227 C CA . PHE D 4 64 ? 38.80289 35.61070 32.17858 1.000 84.16613 63 PHE D CA 1
ATOM 5228 C C . PHE D 4 64 ? 38.63474 35.12898 33.61121 1.000 82.94855 63 PHE D C 1
ATOM 5229 O O . PHE D 4 64 ? 39.54186 35.32989 34.42784 1.000 81.68344 63 PHE D O 1
ATOM 5237 N N . LYS D 4 65 ? 37.50542 34.50578 33.93988 1.000 78.97537 64 LYS D N 1
ATOM 5238 C CA . LYS D 4 65 ? 37.31248 33.95057 35.27172 1.000 83.72713 64 LYS D CA 1
ATOM 5239 C C . LYS D 4 65 ? 38.27518 32.79125 35.49121 1.000 89.31911 64 LYS D C 1
ATOM 5240 O O . LYS D 4 65 ? 38.35641 31.87309 34.66957 1.000 89.03955 64 LYS D O 1
ATOM 5246 N N . GLY D 4 66 ? 39.00852 32.83574 36.60165 1.000 84.34830 65 GLY D N 1
ATOM 5247 C CA . GLY D 4 66 ? 40.05120 31.87203 36.86882 1.000 85.22742 65 GLY D CA 1
ATOM 5248 C C . GLY D 4 66 ? 41.40093 32.22285 36.28297 1.000 84.65425 65 GLY D C 1
ATOM 5249 O O . GLY D 4 66 ? 42.40669 31.61986 36.67955 1.000 90.45540 65 GLY D O 1
ATOM 5250 N N . LYS D 4 67 ? 41.45596 33.17435 35.35258 1.000 88.62157 66 LYS D N 1
ATOM 5251 C CA . LYS D 4 67 ? 42.70548 33.64633 34.77006 1.000 93.67865 66 LYS D CA 1
ATOM 5252 C C . LYS D 4 67 ? 43.13639 34.99929 35.31782 1.000 89.92228 66 LYS D C 1
ATOM 5253 O O . LYS D 4 67 ? 44.33239 35.22603 35.52256 1.000 89.31722 66 LYS D O 1
ATOM 5259 N N . ALA D 4 68 ? 42.18988 35.90081 35.56410 1.000 89.74318 67 ALA D N 1
ATOM 5260 C CA . ALA D 4 68 ? 42.47579 37.22493 36.09305 1.000 83.74315 67 ALA D CA 1
ATOM 5261 C C . ALA D 4 68 ? 41.89923 37.37046 37.49614 1.000 83.14407 67 ALA D C 1
ATOM 5262 O O . ALA D 4 68 ? 40.83887 36.82254 37.81112 1.000 82.92764 67 ALA D O 1
ATOM 5264 N N . THR D 4 69 ? 42.61137 38.11625 38.33897 1.000 75.04870 68 THR D N 1
ATOM 5265 C CA . THR D 4 69 ? 42.19150 38.33182 39.72057 1.000 79.18087 68 THR D CA 1
ATOM 5266 C C . THR D 4 69 ? 42.59828 39.73557 40.13815 1.000 82.84476 68 THR D C 1
ATOM 5267 O O . THR D 4 69 ? 43.78555 40.07057 40.10441 1.000 82.04825 68 THR D O 1
ATOM 5271 N N . LEU D 4 70 ? 41.62226 40.54473 40.54156 1.000 74.92272 69 LEU D N 1
ATOM 5272 C CA . LEU D 4 70 ? 41.84154 41.94727 40.86490 1.000 79.34682 69 LEU D CA 1
ATOM 5273 C C . LEU D 4 70 ? 41.81642 42.16673 42.37135 1.000 77.09869 69 LEU D C 1
ATOM 5274 O O . LEU D 4 70 ? 40.96972 41.60923 43.07688 1.000 78.62100 69 LEU D O 1
ATOM 5279 N N . THR D 4 71 ? 42.74833 42.98836 42.85346 1.000 75.38573 70 THR D N 1
ATOM 5280 C CA . THR D 4 71 ? 42.80082 43.39598 44.25005 1.000 74.43558 70 THR D CA 1
ATOM 5281 C C . THR D 4 71 ? 43.17931 44.86859 44.31613 1.000 82.38010 70 THR D C 1
ATOM 5282 O O . THR D 4 71 ? 43.80534 45.41065 43.40197 1.000 80.22918 70 THR D O 1
ATOM 5286 N N . ALA D 4 72 ? 42.79166 45.51527 45.41322 1.000 78.53004 71 ALA D N 1
ATOM 5287 C CA . ALA D 4 72 ? 43.05712 46.93202 45.61597 1.000 81.09419 71 ALA D CA 1
ATOM 5288 C C . ALA D 4 72 ? 43.58189 47.16807 47.02357 1.000 88.14703 71 ALA D C 1
ATOM 5289 O O . ALA D 4 72 ? 43.13692 46.52574 47.97986 1.000 86.71409 71 ALA D O 1
ATOM 5291 N N . ASP D 4 73 ? 44.52701 48.09739 47.14086 1.000 87.20400 72 ASP D N 1
ATOM 5292 C CA . ASP D 4 73 ? 45.11108 48.49913 48.41885 1.000 90.35447 72 ASP D CA 1
ATOM 5293 C C . ASP D 4 73 ? 44.79652 49.97812 48.62310 1.000 93.16893 72 ASP D C 1
ATOM 5294 O O . ASP D 4 73 ? 45.43849 50.84454 48.02065 1.000 91.41194 72 ASP D O 1
ATOM 5299 N N . LYS D 4 74 ? 43.80760 50.26373 49.47526 1.000 95.74905 73 LYS D N 1
ATOM 5300 C CA . LYS D 4 74 ? 43.36509 51.64207 49.66451 1.000 93.06495 73 LYS D CA 1
ATOM 5301 C C . LYS D 4 74 ? 44.46129 52.51526 50.26028 1.000 94.95506 73 LYS D C 1
ATOM 5302 O O . LYS D 4 74 ? 44.50701 53.72108 49.99051 1.000 101.63509 73 LYS D O 1
ATOM 5308 N N . SER D 4 75 ? 45.34985 51.93176 51.06744 1.000 96.17496 74 SER D N 1
ATOM 5309 C CA . SER D 4 75 ? 46.40946 52.72003 51.68820 1.000 99.26820 74 SER D CA 1
ATOM 5310 C C . SER D 4 75 ? 47.39170 53.24685 50.64902 1.000 98.08045 74 SER D C 1
ATOM 5311 O O . SER D 4 75 ? 47.84170 54.39507 50.73919 1.000 98.58482 74 SER D O 1
ATOM 5314 N N . SER D 4 76 ? 47.73325 52.42832 49.65593 1.000 97.67866 75 SER D N 1
ATOM 5315 C CA . SER D 4 76 ? 48.66962 52.81752 48.61077 1.000 95.45703 75 SER D CA 1
ATOM 5316 C C . SER D 4 76 ? 47.98061 53.34479 47.35975 1.000 93.38068 75 SER D C 1
ATOM 5317 O O . SER D 4 76 ? 48.66949 53.76852 46.42580 1.000 92.59155 75 SER D O 1
ATOM 5320 N N . SER D 4 77 ? 46.64720 53.33180 47.32193 1.000 93.99993 76 SER D N 1
ATOM 5321 C CA . SER D 4 77 ? 45.87753 53.77370 46.15840 1.000 87.78373 76 SER D CA 1
ATOM 5322 C C . SER D 4 77 ? 46.32881 53.04095 44.89605 1.000 87.27500 76 SER D C 1
ATOM 5323 O O . SER D 4 77 ? 46.60900 53.64589 43.85893 1.000 85.03378 76 SER D O 1
ATOM 5326 N N . THR D 4 78 ? 46.39436 51.71349 44.99300 1.000 84.82244 77 THR D N 1
ATOM 5327 C CA . THR D 4 78 ? 46.93837 50.87326 43.93557 1.000 85.12293 77 THR D CA 1
ATOM 5328 C C . THR D 4 78 ? 46.02916 49.67468 43.69996 1.000 88.29996 77 THR D C 1
ATOM 5329 O O . THR D 4 78 ? 45.46151 49.11836 44.64500 1.000 84.96949 77 THR D O 1
ATOM 5333 N N . VAL D 4 79 ? 45.89948 49.28127 42.43347 1.000 86.72843 78 VAL D N 1
ATOM 5334 C CA . VAL D 4 79 ? 45.08032 48.14838 42.02059 1.000 84.35131 78 VAL D CA 1
ATOM 5335 C C . VAL D 4 79 ? 45.97281 47.14329 41.30414 1.000 82.59614 78 VAL D C 1
ATOM 5336 O O . VAL D 4 79 ? 46.82687 47.52533 40.49636 1.000 85.92391 78 VAL D O 1
ATOM 5340 N N . TYR D 4 80 ? 45.77409 45.85970 41.59980 1.000 83.72005 79 TYR D N 1
ATOM 5341 C CA . TYR D 4 80 ? 46.61155 44.79274 41.07331 1.000 84.86122 79 TYR D CA 1
ATOM 5342 C C . TYR D 4 80 ? 45.78355 43.82655 40.23278 1.000 84.67139 79 TYR D C 1
ATOM 5343 O O . TYR D 4 80 ? 44.55028 43.83007 40.27081 1.000 81.42970 79 TYR D O 1
ATOM 5352 N N . MET D 4 81 ? 46.48031 42.99123 39.46402 1.000 88.75556 80 MET D N 1
ATOM 5353 C CA . MET D 4 81 ? 45.82066 41.98130 38.64015 1.000 90.54513 80 MET D CA 1
ATOM 5354 C C . MET D 4 81 ? 46.71343 40.75643 38.52595 1.000 90.97338 80 MET D C 1
ATOM 5355 O O . MET D 4 81 ? 47.83669 40.85631 38.02661 1.000 88.25346 80 MET D O 1
ATOM 5360 N N . GLN D 4 82 ? 46.21723 39.60522 38.97100 1.000 92.74225 81 GLN D N 1
ATOM 5361 C CA . GLN D 4 82 ? 46.93106 38.34940 38.78901 1.000 90.28634 81 GLN D CA 1
ATOM 5362 C C . GLN D 4 82 ? 46.56167 37.71969 37.45393 1.000 91.66063 81 GLN D C 1
ATOM 5363 O O . GLN D 4 82 ? 45.39056 37.68951 37.07146 1.000 91.34004 81 GLN D O 1
ATOM 5369 N N . LEU D 4 83 ? 47.56928 37.21811 36.74910 1.000 89.87633 82 LEU D N 1
ATOM 5370 C CA . LEU D 4 83 ? 47.37184 36.34061 35.60586 1.000 92.67490 82 LEU D CA 1
ATOM 5371 C C . LEU D 4 83 ? 47.88438 34.95987 35.99535 1.000 104.11342 82 LEU D C 1
ATOM 5372 O O . LEU D 4 83 ? 49.05661 34.80830 36.35493 1.000 107.20093 82 LEU D O 1
ATOM 5377 N N . SER D 4 84 A 47.00115 33.96752 35.96220 1.000 105.49357 82 SER D N 1
ATOM 5378 C CA . SER D 4 84 A 47.33858 32.61007 36.36079 1.000 111.23862 82 SER D CA 1
ATOM 5379 C C . SER D 4 84 A 47.34126 31.69215 35.14715 1.000 120.68117 82 SER D C 1
ATOM 5380 O O . SER D 4 84 A 46.58557 31.89891 34.19220 1.000 118.24042 82 SER D O 1
ATOM 5383 N N . SER D 4 85 B 48.19925 30.67292 35.20390 1.000 115.97597 82 SER D N 1
ATOM 5384 C CA . SER D 4 85 B 48.35300 29.68380 34.13918 1.000 112.03334 82 SER D CA 1
ATOM 5385 C C . SER D 4 85 B 48.56176 30.37531 32.79023 1.000 117.57517 82 SER D C 1
ATOM 5386 O O . SER D 4 85 B 47.71029 30.35820 31.90210 1.000 121.30081 82 SER D O 1
ATOM 5389 N N . LEU D 4 86 C 49.73479 30.98910 32.66927 1.000 113.56063 82 LEU D N 1
ATOM 5390 C CA . LEU D 4 86 C 50.01111 31.84264 31.52367 1.000 119.68841 82 LEU D CA 1
ATOM 5391 C C . LEU D 4 86 C 50.14981 31.02104 30.24722 1.000 118.09784 82 LEU D C 1
ATOM 5392 O O . LEU D 4 86 C 50.61683 29.87936 30.25734 1.000 118.40615 82 LEU D O 1
ATOM 5397 N N . THR D 4 87 ? 49.72162 31.61952 29.13892 1.000 114.14400 83 THR D N 1
ATOM 5398 C CA . THR D 4 87 ? 49.75176 30.97910 27.83426 1.000 108.19201 83 THR D CA 1
ATOM 5399 C C . THR D 4 87 ? 50.15359 32.01988 26.80026 1.000 110.38100 83 THR D C 1
ATOM 5400 O O . THR D 4 87 ? 50.00485 33.22415 27.01885 1.000 109.63132 83 THR D O 1
ATOM 5404 N N . SER D 4 88 ? 50.67376 31.54079 25.66556 1.000 110.16970 84 SER D N 1
ATOM 5405 C CA . SER D 4 88 ? 51.01791 32.43825 24.56717 1.000 108.88502 84 SER D CA 1
ATOM 5406 C C . SER D 4 88 ? 49.84164 33.32058 24.17234 1.000 112.34752 84 SER D C 1
ATOM 5407 O O . SER D 4 88 ? 50.03748 34.45961 23.73316 1.000 113.60738 84 SER D O 1
ATOM 5410 N N . ASP D 4 89 ? 48.61538 32.81992 24.33141 1.000 109.00174 85 ASP D N 1
ATOM 5411 C CA . ASP D 4 89 ? 47.42054 33.61673 24.08424 1.000 111.87459 85 ASP D CA 1
ATOM 5412 C C . ASP D 4 89 ? 47.18255 34.67533 25.15441 1.000 107.88146 85 ASP D C 1
ATOM 5413 O O . ASP D 4 89 ? 46.18579 35.40146 25.06826 1.000 107.29193 85 ASP D O 1
ATOM 5418 N N . ASP D 4 90 ? 48.05778 34.77746 26.15549 1.000 104.57522 86 ASP D N 1
ATOM 5419 C CA . ASP D 4 90 ? 47.98643 35.83627 27.15209 1.000 98.32981 86 ASP D CA 1
ATOM 5420 C C . ASP D 4 90 ? 49.02092 36.93044 26.92832 1.000 93.46106 86 ASP D C 1
ATOM 5421 O O . ASP D 4 90 ? 48.99237 37.94095 27.63888 1.000 94.56561 86 ASP D O 1
ATOM 5426 N N . SER D 4 91 ? 49.93144 36.75255 25.97267 1.000 96.28986 87 SER D N 1
ATOM 5427 C CA . SER D 4 91 ? 50.89556 37.79246 25.62898 1.000 95.30461 87 SER D CA 1
ATOM 5428 C C . SER D 4 91 ? 50.15872 38.95840 24.98479 1.000 94.88575 87 SER D C 1
ATOM 5429 O O . SER D 4 91 ? 49.69450 38.85540 23.84473 1.000 97.54040 87 SER D O 1
ATOM 5432 N N . ALA D 4 92 ? 50.04927 40.06509 25.70978 1.000 86.23960 88 ALA D N 1
ATOM 5433 C CA . ALA D 4 92 ? 49.27291 41.21470 25.26028 1.000 81.27042 88 ALA D CA 1
ATOM 5434 C C . ALA D 4 92 ? 49.65795 42.41591 26.11568 1.000 78.30839 88 ALA D C 1
ATOM 5435 O O . ALA D 4 92 ? 50.45380 42.30900 27.05412 1.000 76.61138 88 ALA D O 1
ATOM 5437 N N . VAL D 4 93 ? 49.08789 43.56802 25.77424 1.000 76.73053 89 VAL D N 1
ATOM 5438 C CA . VAL D 4 93 ? 49.20789 44.78241 26.57194 1.000 82.39948 89 VAL D CA 1
ATOM 5439 C C . VAL D 4 93 ? 47.95215 44.91200 27.41985 1.000 74.71058 89 VAL D C 1
ATOM 5440 O O . VAL D 4 93 ? 46.83361 44.74733 26.91598 1.000 75.25219 89 VAL D O 1
ATOM 5444 N N . TYR D 4 94 ? 48.13106 45.20157 28.70527 1.000 70.57853 90 TYR D N 1
ATOM 5445 C CA . TYR D 4 94 ? 47.02995 45.25166 29.65789 1.000 69.49024 90 TYR D CA 1
ATOM 5446 C C . TYR D 4 94 ? 46.89171 46.67088 30.18786 1.000 72.65153 90 TYR D C 1
ATOM 5447 O O . TYR D 4 94 ? 47.82504 47.20494 30.79725 1.000 68.26413 90 TYR D O 1
ATOM 5456 N N . PHE D 4 95 ? 45.73201 47.27592 29.94883 1.000 69.40708 91 PHE D N 1
ATOM 5457 C CA . PHE D 4 95 ? 45.44053 48.63554 30.37484 1.000 68.38125 91 PHE D CA 1
ATOM 5458 C C . PHE D 4 95 ? 44.54569 48.63230 31.60742 1.000 63.16641 91 PHE D C 1
ATOM 5459 O O . PHE D 4 95 ? 43.69034 47.75966 31.77420 1.000 68.00639 91 PHE D O 1
ATOM 5467 N N . CYS D 4 96 ? 44.75185 49.62305 32.47034 1.000 65.45349 92 CYS D N 1
ATOM 5468 C CA . CYS D 4 96 ? 43.82625 49.93620 33.54861 1.000 66.16121 92 CYS D CA 1
ATOM 5469 C C . CYS D 4 96 ? 43.23675 51.31707 33.29524 1.000 65.72308 92 CYS D C 1
ATOM 5470 O O . CYS D 4 96 ? 43.94807 52.23875 32.88330 1.000 68.96029 92 CYS D O 1
ATOM 5473 N N . ALA D 4 97 ? 41.93221 51.45372 33.51889 1.000 55.47825 93 ALA D N 1
ATOM 5474 C CA . ALA D 4 97 ? 41.22989 52.68514 33.19189 1.000 59.23562 93 ALA D CA 1
ATOM 5475 C C . ALA D 4 97 ? 40.28625 53.06559 34.32051 1.000 60.55892 93 ALA D C 1
ATOM 5476 O O . ALA D 4 97 ? 39.67444 52.19713 34.94890 1.000 60.83910 93 ALA D O 1
ATOM 5478 N N . ARG D 4 98 ? 40.17554 54.36812 34.57269 1.000 54.51382 94 ARG D N 1
ATOM 5479 C CA . ARG D 4 98 ? 39.20693 54.86160 35.54152 1.000 54.52141 94 ARG D CA 1
ATOM 5480 C C . ARG D 4 98 ? 37.80659 54.78339 34.94899 1.000 58.09956 94 ARG D C 1
ATOM 5481 O O . ARG D 4 98 ? 37.57443 55.22214 33.81866 1.000 59.84221 94 ARG D O 1
ATOM 5489 N N . GLY D 4 99 ? 36.87132 54.22591 35.71135 1.000 56.15668 95 GLY D N 1
ATOM 5490 C CA . GLY D 4 99 ? 35.54462 53.98151 35.18343 1.000 51.11332 95 GLY D CA 1
ATOM 5491 C C . GLY D 4 99 ? 34.43099 54.75619 35.85489 1.000 50.41967 95 GLY D C 1
ATOM 5492 O O . GLY D 4 99 ? 34.44781 55.99070 35.88637 1.000 63.21580 95 GLY D O 1
ATOM 5493 N N . LEU D 4 100 ? 33.45423 54.02957 36.39243 1.000 59.35571 96 LEU D N 1
ATOM 5494 C CA . LEU D 4 100 ? 32.26037 54.65226 36.94562 1.000 57.18465 96 LEU D CA 1
ATOM 5495 C C . LEU D 4 100 ? 32.59443 55.49333 38.16952 1.000 57.13098 96 LEU D C 1
ATOM 5496 O O . LEU D 4 100 ? 33.40799 55.10451 39.01198 1.000 57.26234 96 LEU D O 1
ATOM 5501 N N . ASN D 4 101 ? 31.95405 56.65247 38.26142 1.000 52.75730 97 ASN D N 1
ATOM 5502 C CA . ASN D 4 101 ? 32.06026 57.51008 39.42852 1.000 55.45630 97 ASN D CA 1
ATOM 5503 C C . ASN D 4 101 ? 30.89981 57.23893 40.37542 1.000 56.46048 97 ASN D C 1
ATOM 5504 O O . ASN D 4 101 ? 29.78856 56.91267 39.94928 1.000 55.25370 97 ASN D O 1
ATOM 5509 N N . TYR D 4 102 ? 31.16477 57.37875 41.67186 1.000 55.34614 98 TYR D N 1
ATOM 5510 C CA . TYR D 4 102 ? 30.10438 57.30366 42.67456 1.000 57.32656 98 TYR D CA 1
ATOM 5511 C C . TYR D 4 102 ? 29.51971 58.70175 42.81363 1.000 55.86478 98 TYR D C 1
ATOM 5512 O O . TYR D 4 102 ? 29.96802 59.51131 43.62567 1.000 64.55411 98 TYR D O 1
ATOM 5521 N N . GLY D 4 103 ? 28.51343 58.99185 42.00140 1.000 59.18973 99 GLY D N 1
ATOM 5522 C CA . GLY D 4 103 ? 27.92747 60.31403 42.00752 1.000 66.08020 99 GLY D CA 1
ATOM 5523 C C . GLY D 4 103 ? 26.59991 60.32528 41.28692 1.000 71.63955 99 GLY D C 1
ATOM 5524 O O . GLY D 4 103 ? 26.02310 59.27880 40.98547 1.000 71.07937 99 GLY D O 1
ATOM 5525 N N . SER D 4 104 ? 26.12585 61.53852 41.00248 1.000 76.28595 100 SER D N 1
ATOM 5526 C CA . SER D 4 104 ? 24.79975 61.69834 40.41808 1.000 80.34002 100 SER D CA 1
ATOM 5527 C C . SER D 4 104 ? 24.82111 61.61035 38.89665 1.000 79.10410 100 SER D C 1
ATOM 5528 O O . SER D 4 104 ? 23.84830 61.14137 38.29691 1.000 84.71449 100 SER D O 1
ATOM 5531 N N . SER D 4 105 A 25.90228 62.05148 38.25836 1.000 70.89088 100 SER D N 1
ATOM 5532 C CA . SER D 4 105 A 26.07210 61.92900 36.81318 1.000 69.35574 100 SER D CA 1
ATOM 5533 C C . SER D 4 105 A 26.96718 60.72614 36.53568 1.000 76.02447 100 SER D C 1
ATOM 5534 O O . SER D 4 105 A 28.17542 60.76763 36.79196 1.000 76.61651 100 SER D O 1
ATOM 5537 N N . GLN D 4 106 B 26.37108 59.65874 36.00953 1.000 71.45199 100 GLN D N 1
ATOM 5538 C CA . GLN D 4 106 B 27.06602 58.40434 35.75629 1.000 61.98701 100 GLN D CA 1
ATOM 5539 C C . GLN D 4 106 B 26.85190 58.00162 34.30606 1.000 57.79992 100 GLN D C 1
ATOM 5540 O O . GLN D 4 106 B 25.70866 57.90918 33.84832 1.000 54.22151 100 GLN D O 1
ATOM 5546 N N . HIS D 4 107 C 27.94989 57.76131 33.58627 1.000 59.88032 100 HIS D N 1
ATOM 5547 C CA . HIS D 4 107 C 27.87891 57.43194 32.16971 1.000 53.64936 100 HIS D CA 1
ATOM 5548 C C . HIS D 4 107 C 28.71935 56.23102 31.76183 1.000 56.53461 100 HIS D C 1
ATOM 5549 O O . HIS D 4 107 C 28.63815 55.82070 30.59908 1.000 55.18826 100 HIS D O 1
ATOM 5556 N N . TRP D 4 108 D 29.52931 55.67012 32.66241 1.000 53.78296 100 TRP D N 1
ATOM 5557 C CA . TRP D 4 108 D 30.23291 54.40729 32.43949 1.000 45.48322 100 TRP D CA 1
ATOM 5558 C C . TRP D 4 108 D 31.27920 54.49664 31.33039 1.000 51.08717 100 TRP D C 1
ATOM 5559 O O . TRP D 4 108 D 31.51086 53.51885 30.61656 1.000 56.47746 100 TRP D O 1
ATOM 5570 N N . TYR D 4 109 E 31.92564 55.64465 31.16236 1.000 47.66348 100 TYR D N 1
ATOM 5571 C CA . TYR D 4 109 E 33.00834 55.75295 30.19663 1.000 46.32610 100 TYR D CA 1
ATOM 5572 C C . TYR D 4 109 E 34.35806 55.63711 30.89775 1.000 49.82317 100 TYR D C 1
ATOM 5573 O O . TYR D 4 109 E 34.48650 55.88349 32.09948 1.000 52.59042 100 TYR D O 1
ATOM 5582 N N . PHE D 4 110 F 35.36862 55.24523 30.12651 1.000 45.64393 100 PHE D N 1
ATOM 5583 C CA . PHE D 4 110 F 36.73969 55.13018 30.61905 1.000 50.96706 100 PHE D CA 1
ATOM 5584 C C . PHE D 4 110 F 37.47018 56.41467 30.24005 1.000 52.65441 100 PHE D C 1
ATOM 5585 O O . PHE D 4 110 F 37.95870 56.55566 29.11636 1.000 50.51612 100 PHE D O 1
ATOM 5593 N N . ASP D 4 111 ? 37.54743 57.35267 31.18474 1.000 54.36735 101 ASP D N 1
ATOM 5594 C CA . ASP D 4 111 ? 38.05318 58.68720 30.88645 1.000 55.18361 101 ASP D CA 1
ATOM 5595 C C . ASP D 4 111 ? 39.56739 58.80393 31.01231 1.000 55.15141 101 ASP D C 1
ATOM 5596 O O . ASP D 4 111 ? 40.18416 59.54889 30.24207 1.000 59.64366 101 ASP D O 1
ATOM 5601 N N . VAL D 4 112 ? 40.18556 58.09658 31.95539 1.000 54.25277 102 VAL D N 1
ATOM 5602 C CA . VAL D 4 112 ? 41.63219 58.12872 32.14335 1.000 56.50521 102 VAL D CA 1
ATOM 5603 C C . VAL D 4 112 ? 42.17091 56.71486 31.98562 1.000 61.09773 102 VAL D C 1
ATOM 5604 O O . VAL D 4 112 ? 41.70789 55.79003 32.66289 1.000 62.20738 102 VAL D O 1
ATOM 5608 N N . TRP D 4 113 ? 43.14539 56.55154 31.09527 1.000 55.33077 103 TRP D N 1
ATOM 5609 C CA . TRP D 4 113 ? 43.76165 55.26266 30.82015 1.000 53.55342 103 TRP D CA 1
ATOM 5610 C C . TRP D 4 113 ? 45.21760 55.27481 31.26293 1.000 58.85061 103 TRP D C 1
ATOM 5611 O O . TRP D 4 113 ? 45.91352 56.28440 31.11467 1.000 66.55181 103 TRP D O 1
ATOM 5622 N N . GLY D 4 114 ? 45.67395 54.15021 31.80185 1.000 58.26786 104 GLY D N 1
ATOM 5623 C CA . GLY D 4 114 ? 47.08394 53.98129 32.07407 1.000 59.42651 104 GLY D CA 1
ATOM 5624 C C . GLY D 4 114 ? 47.87086 53.74284 30.79907 1.000 63.30170 104 GLY D C 1
ATOM 5625 O O . GLY D 4 114 ? 47.32389 53.48905 29.72494 1.000 61.96509 104 GLY D O 1
ATOM 5626 N N . ALA D 4 115 ? 49.19686 53.83109 30.92480 1.000 67.37705 105 ALA D N 1
ATOM 5627 C CA . ALA D 4 115 ? 50.06089 53.63690 29.76616 1.000 61.93131 105 ALA D CA 1
ATOM 5628 C C . ALA D 4 115 ? 50.03965 52.20161 29.25989 1.000 66.93695 105 ALA D C 1
ATOM 5629 O O . ALA D 4 115 ? 50.36868 51.96431 28.09281 1.000 75.78939 105 ALA D O 1
ATOM 5631 N N . GLY D 4 116 ? 49.65818 51.24637 30.10248 1.000 68.68158 106 GLY D N 1
ATOM 5632 C CA . GLY D 4 116 ? 49.65129 49.85255 29.71026 1.000 67.68157 106 GLY D CA 1
ATOM 5633 C C . GLY D 4 116 ? 50.87805 49.10763 30.19095 1.000 70.34926 106 GLY D C 1
ATOM 5634 O O . GLY D 4 116 ? 51.98644 49.65138 30.18333 1.000 74.06847 106 GLY D O 1
ATOM 5635 N N . THR D 4 117 ? 50.69205 47.86373 30.62052 1.000 74.62527 107 THR D N 1
ATOM 5636 C CA . THR D 4 117 ? 51.78506 47.00496 31.06194 1.000 76.48648 107 THR D CA 1
ATOM 5637 C C . THR D 4 117 ? 51.96984 45.90560 30.02446 1.000 79.36206 107 THR D C 1
ATOM 5638 O O . THR D 4 117 ? 51.09083 45.05462 29.84997 1.000 76.47177 107 THR D O 1
ATOM 5642 N N . SER D 4 118 ? 53.10700 45.92875 29.33531 1.000 87.93852 108 SER D N 1
ATOM 5643 C CA . SER D 4 118 ? 53.40339 44.90800 28.33944 1.000 84.42381 108 SER D CA 1
ATOM 5644 C C . SER D 4 118 ? 53.69337 43.58219 29.03107 1.000 94.43403 108 SER D C 1
ATOM 5645 O O . SER D 4 118 ? 54.58497 43.49705 29.88260 1.000 96.92499 108 SER D O 1
ATOM 5648 N N . VAL D 4 119 ? 52.93502 42.55188 28.67385 1.000 90.02912 109 VAL D N 1
ATOM 5649 C CA . VAL D 4 119 ? 53.13843 41.20521 29.18820 1.000 90.27689 109 VAL D CA 1
ATOM 5650 C C . VAL D 4 119 ? 53.38744 40.31119 27.98231 1.000 95.13488 109 VAL D C 1
ATOM 5651 O O . VAL D 4 119 ? 52.50243 40.13596 27.13400 1.000 93.87222 109 VAL D O 1
ATOM 5655 N N . THR D 4 120 ? 54.60200 39.77952 27.88239 1.000 91.84681 110 THR D N 1
ATOM 5656 C CA . THR D 4 120 ? 54.97725 38.85161 26.82392 1.000 102.96772 110 THR D CA 1
ATOM 5657 C C . THR D 4 120 ? 55.52038 37.58675 27.47077 1.000 112.06163 110 THR D C 1
ATOM 5658 O O . THR D 4 120 ? 56.52558 37.63060 28.18838 1.000 112.80154 110 THR D O 1
ATOM 5662 N N . VAL D 4 121 ? 54.84395 36.46815 27.23619 1.000 112.70620 111 VAL D N 1
ATOM 5663 C CA . VAL D 4 121 ? 55.19770 35.19249 27.84183 1.000 119.49925 111 VAL D CA 1
ATOM 5664 C C . VAL D 4 121 ? 55.68532 34.26240 26.73833 1.000 124.01527 111 VAL D C 1
ATOM 5665 O O . VAL D 4 121 ? 55.08696 34.19863 25.65667 1.000 121.42821 111 VAL D O 1
ATOM 5669 N N . SER D 4 122 ? 56.79384 33.57394 26.99660 1.000 131.62627 112 SER D N 1
ATOM 5670 C CA . SER D 4 122 ? 57.43192 32.74763 25.98174 1.000 140.17940 112 SER D CA 1
ATOM 5671 C C . SER D 4 122 ? 58.45462 31.84284 26.64957 1.000 152.49865 112 SER D C 1
ATOM 5672 O O . SER D 4 122 ? 58.98069 32.16246 27.71931 1.000 151.79956 112 SER D O 1
ATOM 5675 N N . SER D 4 123 ? 58.73259 30.71357 25.99842 1.000 161.95367 113 SER D N 1
ATOM 5676 C CA . SER D 4 123 ? 59.68965 29.74884 26.52284 1.000 169.41810 113 SER D CA 1
ATOM 5677 C C . SER D 4 123 ? 61.13102 30.09998 26.18266 1.000 190.88102 113 SER D C 1
ATOM 5678 O O . SER D 4 123 ? 62.04897 29.54681 26.79799 1.000 193.35051 113 SER D O 1
ATOM 5681 N N . ARG D 4 124 ? 61.35231 30.99991 25.22894 1.000 239.26912 114 ARG D N 1
ATOM 5682 C CA . ARG D 4 124 ? 62.70607 31.30270 24.79413 1.000 239.97028 114 ARG D CA 1
ATOM 5683 C C . ARG D 4 124 ? 63.41518 32.18818 25.81345 1.000 238.53641 114 ARG D C 1
ATOM 5684 O O . ARG D 4 124 ? 62.79311 32.83519 26.65987 1.000 232.07545 114 ARG D O 1
ATOM 5692 N N . SER D 4 125 ? 64.73905 32.20497 25.72241 1.000 172.46034 115 SER D N 1
ATOM 5693 C CA . SER D 4 125 ? 65.58528 32.96631 26.62657 1.000 157.87552 115 SER D CA 1
ATOM 5694 C C . SER D 4 125 ? 66.27827 34.09543 25.87333 1.000 152.14753 115 SER D C 1
ATOM 5695 O O . SER D 4 125 ? 66.16905 34.22209 24.65008 1.000 153.18836 115 SER D O 1
ATOM 5698 N N . THR D 4 126 ? 66.99877 34.92207 26.63094 1.000 148.91341 116 THR D N 1
ATOM 5699 C CA . THR D 4 126 ? 67.67173 36.08024 26.05628 1.000 141.35027 116 THR D CA 1
ATOM 5700 C C . THR D 4 126 ? 68.68816 35.64424 25.00872 1.000 137.95005 116 THR D C 1
ATOM 5701 O O . THR D 4 126 ? 69.54888 34.79952 25.27083 1.000 138.93409 116 THR D O 1
ATOM 5705 N N . LYS D 4 127 ? 68.58274 36.22675 23.81680 1.000 133.11049 117 LYS D N 1
ATOM 5706 C CA . LYS D 4 127 ? 69.41814 35.85222 22.68721 1.000 136.82604 117 LYS D CA 1
ATOM 5707 C C . LYS D 4 127 ? 69.83187 37.10680 21.93089 1.000 139.30692 117 LYS D C 1
ATOM 5708 O O . LYS D 4 127 ? 69.09375 38.09463 21.88416 1.000 143.47986 117 LYS D O 1
ATOM 5714 N N . GLY D 4 128 ? 71.02354 37.05674 21.33872 1.000 139.82108 118 GLY D N 1
ATOM 5715 C CA . GLY D 4 128 ? 71.58975 38.19504 20.65323 1.000 139.75765 118 GLY D CA 1
ATOM 5716 C C . GLY D 4 128 ? 71.29637 38.20845 19.16616 1.000 137.32476 118 GLY D C 1
ATOM 5717 O O . GLY D 4 128 ? 71.18538 37.16276 18.51950 1.000 136.59558 118 GLY D O 1
ATOM 5718 N N . PRO D 4 129 ? 71.17825 39.40412 18.59234 1.000 142.61951 119 PRO D N 1
ATOM 5719 C CA . PRO D 4 129 ? 70.82759 39.50931 17.17311 1.000 138.12379 119 PRO D CA 1
ATOM 5720 C C . PRO D 4 129 ? 71.98395 39.13342 16.26170 1.000 138.21916 119 PRO D C 1
ATOM 5721 O O . PRO D 4 129 ? 73.15651 39.35596 16.57335 1.000 135.48942 119 PRO D O 1
ATOM 5725 N N . SER D 4 130 ? 71.63092 38.55125 15.11925 1.000 143.50102 120 SER D N 1
ATOM 5726 C CA . SER D 4 130 ? 72.56983 38.26380 14.04584 1.000 141.08021 120 SER D CA 1
ATOM 5727 C C . SER D 4 130 ? 72.24646 39.15640 12.85608 1.000 139.67777 120 SER D C 1
ATOM 5728 O O . SER D 4 130 ? 71.07625 39.34460 12.51018 1.000 135.36345 120 SER D O 1
ATOM 5731 N N . VAL D 4 131 ? 73.28596 39.70153 12.23260 1.000 143.04025 121 VAL D N 1
ATOM 5732 C CA . VAL D 4 131 ? 73.14930 40.73336 11.21106 1.000 136.67657 121 VAL D CA 1
ATOM 5733 C C . VAL D 4 131 ? 73.56610 40.14986 9.86868 1.000 140.72278 121 VAL D C 1
ATOM 5734 O O . VAL D 4 131 ? 74.67907 39.62748 9.72720 1.000 151.57795 121 VAL D O 1
ATOM 5738 N N . PHE D 4 132 ? 72.68110 40.24976 8.88214 1.000 130.84930 122 PHE D N 1
ATOM 5739 C CA . PHE D 4 132 ? 72.96900 39.74418 7.54521 1.000 132.92407 122 PHE D CA 1
ATOM 5740 C C . PHE D 4 132 ? 72.53275 40.74359 6.47826 1.000 131.75190 122 PHE D C 1
ATOM 5741 O O . PHE D 4 132 ? 72.97040 41.89463 6.47659 1.000 127.96512 122 PHE D O 1
ATOM 5749 N N . THR D 4 145 ? 66.85217 54.83854 -8.88170 1.000 103.35576 135 THR D N 1
ATOM 5750 C CA . THR D 4 145 ? 68.08226 54.65125 -8.12065 1.000 116.48773 135 THR D CA 1
ATOM 5751 C C . THR D 4 145 ? 68.10959 53.28013 -7.44509 1.000 118.73089 135 THR D C 1
ATOM 5752 O O . THR D 4 145 ? 67.43155 52.35189 -7.88651 1.000 118.34846 135 THR D O 1
ATOM 5756 N N . ALA D 4 146 ? 68.89139 53.15521 -6.37738 1.000 113.10497 136 ALA D N 1
ATOM 5757 C CA . ALA D 4 146 ? 69.12833 51.87678 -5.71691 1.000 115.97424 136 ALA D CA 1
ATOM 5758 C C . ALA D 4 146 ? 68.69321 51.94284 -4.25461 1.000 118.29456 136 ALA D C 1
ATOM 5759 O O . ALA D 4 146 ? 68.26243 52.98433 -3.75353 1.000 121.21467 136 ALA D O 1
ATOM 5761 N N . ALA D 4 147 ? 68.81656 50.80580 -3.56900 1.000 118.15597 137 ALA D N 1
ATOM 5762 C CA . ALA D 4 147 ? 68.40569 50.69111 -2.17575 1.000 115.52307 137 ALA D CA 1
ATOM 5763 C C . ALA D 4 147 ? 69.19029 49.57415 -1.50351 1.000 117.55720 137 ALA D C 1
ATOM 5764 O O . ALA D 4 147 ? 69.24325 48.45279 -2.01720 1.000 116.08929 137 ALA D O 1
ATOM 5766 N N . LEU D 4 148 ? 69.78993 49.88544 -0.35911 1.000 120.96316 138 LEU D N 1
ATOM 5767 C CA . LEU D 4 148 ? 70.52265 48.92927 0.45824 1.000 118.98241 138 LEU D CA 1
ATOM 5768 C C . LEU D 4 148 ? 69.79136 48.70549 1.77691 1.000 120.26809 138 LEU D C 1
ATOM 5769 O O . LEU D 4 148 ? 68.81047 49.38219 2.09271 1.000 120.10953 138 LEU D O 1
ATOM 5774 N N . GLY D 4 149 ? 70.28151 47.74757 2.55579 1.000 117.70240 139 GLY D N 1
ATOM 5775 C CA . GLY D 4 149 ? 69.64201 47.47441 3.82928 1.000 115.32028 139 GLY D CA 1
ATOM 5776 C C . GLY D 4 149 ? 70.40675 46.45158 4.63982 1.000 120.72522 139 GLY D C 1
ATOM 5777 O O . GLY D 4 149 ? 71.42587 45.90833 4.20476 1.000 116.61570 139 GLY D O 1
ATOM 5778 N N . CYS D 4 150 ? 69.88919 46.19913 5.83895 1.000 125.56699 140 CYS D N 1
ATOM 5779 C CA . CYS D 4 150 ? 70.43589 45.23394 6.78353 1.000 123.29253 140 CYS D CA 1
ATOM 5780 C C . CYS D 4 150 ? 69.39681 44.14379 7.05189 1.000 123.04854 140 CYS D C 1
ATOM 5781 O O . CYS D 4 150 ? 68.33044 44.10527 6.43284 1.000 119.63547 140 CYS D O 1
ATOM 5784 N N . LEU D 4 151 ? 69.71448 43.25658 7.99234 1.000 126.64345 141 LEU D N 1
ATOM 5785 C CA . LEU D 4 151 ? 68.83265 42.13872 8.32183 1.000 123.78724 141 LEU D CA 1
ATOM 5786 C C . LEU D 4 151 ? 69.20768 41.63613 9.70551 1.000 125.86270 141 LEU D C 1
ATOM 5787 O O . LEU D 4 151 ? 70.35692 41.24376 9.92719 1.000 129.00135 141 LEU D O 1
ATOM 5792 N N . VAL D 4 152 ? 68.25018 41.64789 10.62684 1.000 119.04250 142 VAL D N 1
ATOM 5793 C CA . VAL D 4 152 ? 68.43710 41.13645 11.97960 1.000 128.89621 142 VAL D CA 1
ATOM 5794 C C . VAL D 4 152 ? 67.61648 39.85563 12.07123 1.000 131.83114 142 VAL D C 1
ATOM 5795 O O . VAL D 4 152 ? 66.38485 39.89937 12.15208 1.000 127.75329 142 VAL D O 1
ATOM 5799 N N . LYS D 4 153 ? 68.29461 38.70586 12.06416 1.000 135.03571 143 LYS D N 1
ATOM 5800 C CA . LYS D 4 153 ? 67.60373 37.44012 11.83521 1.000 133.04623 143 LYS D CA 1
ATOM 5801 C C . LYS D 4 153 ? 67.02097 36.85376 13.11714 1.000 131.69500 143 LYS D C 1
ATOM 5802 O O . LYS D 4 153 ? 65.85937 36.43433 13.13774 1.000 137.99062 143 LYS D O 1
ATOM 5808 N N . ASP D 4 154 ? 67.80460 36.79524 14.19220 1.000 129.53593 144 ASP D N 1
ATOM 5809 C CA . ASP D 4 154 ? 67.38769 36.05953 15.38222 1.000 137.70085 144 ASP D CA 1
ATOM 5810 C C . ASP D 4 154 ? 67.73474 36.83483 16.64210 1.000 139.88010 144 ASP D C 1
ATOM 5811 O O . ASP D 4 154 ? 68.91078 37.08346 16.91716 1.000 142.92286 144 ASP D O 1
ATOM 5816 N N . TYR D 4 155 ? 66.70810 37.19928 17.40567 1.000 131.86412 145 TYR D N 1
ATOM 5817 C CA . TYR D 4 155 ? 66.84065 37.73275 18.75431 1.000 129.29076 145 TYR D CA 1
ATOM 5818 C C . TYR D 4 155 ? 65.47821 37.64154 19.42430 1.000 124.65014 145 TYR D C 1
ATOM 5819 O O . TYR D 4 155 ? 64.45340 37.83995 18.76975 1.000 126.28706 145 TYR D O 1
ATOM 5828 N N . PHE D 4 156 ? 65.46691 37.32192 20.71690 1.000 125.12671 146 PHE D N 1
ATOM 5829 C CA . PHE D 4 156 ? 64.18145 37.08895 21.36723 1.000 128.73693 146 PHE D CA 1
ATOM 5830 C C . PHE D 4 156 ? 63.68835 38.29943 22.15889 1.000 134.33292 146 PHE D C 1
ATOM 5831 O O . PHE D 4 156 ? 62.55330 38.73971 21.93828 1.000 132.93062 146 PHE D O 1
ATOM 5839 N N . PRO D 4 157 ? 64.47287 38.86583 23.09919 1.000 131.24267 147 PRO D N 1
ATOM 5840 C CA . PRO D 4 157 ? 63.93361 39.97944 23.89185 1.000 125.40524 147 PRO D CA 1
ATOM 5841 C C . PRO D 4 157 ? 63.86775 41.27164 23.09503 1.000 132.74505 147 PRO D C 1
ATOM 5842 O O . PRO D 4 157 ? 64.86343 41.99405 22.98876 1.000 139.85501 147 PRO D O 1
ATOM 5846 N N . GLU D 4 158 ? 62.70089 41.56443 22.52511 1.000 124.96621 148 GLU D N 1
ATOM 5847 C CA . GLU D 4 158 ? 62.50495 42.81749 21.81414 1.000 121.38115 148 GLU D CA 1
ATOM 5848 C C . GLU D 4 158 ? 62.74945 43.99141 22.76361 1.000 119.40635 148 GLU D C 1
ATOM 5849 O O . GLU D 4 158 ? 62.56726 43.86288 23.97836 1.000 114.60883 148 GLU D O 1
ATOM 5855 N N . PRO D 4 159 ? 63.15585 45.16029 22.23954 1.000 121.21752 149 PRO D N 1
ATOM 5856 C CA . PRO D 4 159 ? 63.39389 45.48974 20.83314 1.000 124.23197 149 PRO D CA 1
ATOM 5857 C C . PRO D 4 159 ? 64.85323 45.75698 20.47120 1.000 129.73977 149 PRO D C 1
ATOM 5858 O O . PRO D 4 159 ? 65.73017 45.72792 21.33422 1.000 128.65077 149 PRO D O 1
ATOM 5862 N N . VAL D 4 160 ? 65.09724 46.00837 19.18729 1.000 136.32798 150 VAL D N 1
ATOM 5863 C CA . VAL D 4 160 ? 66.35956 46.56367 18.72192 1.000 135.86993 150 VAL D CA 1
ATOM 5864 C C . VAL D 4 160 ? 66.08549 47.93887 18.13270 1.000 132.54314 150 VAL D C 1
ATOM 5865 O O . VAL D 4 160 ? 64.96682 48.26422 17.72428 1.000 133.22247 150 VAL D O 1
ATOM 5869 N N . THR D 4 161 ? 67.13040 48.75780 18.10037 1.000 131.52906 151 THR D N 1
ATOM 5870 C CA . THR D 4 161 ? 67.09813 50.06224 17.45673 1.000 128.37787 151 THR D CA 1
ATOM 5871 C C . THR D 4 161 ? 68.13901 50.07384 16.34900 1.000 130.04380 151 THR D C 1
ATOM 5872 O O . THR D 4 161 ? 69.31108 49.76829 16.59223 1.000 132.79477 151 THR D O 1
ATOM 5876 N N . VAL D 4 162 ? 67.71154 50.41325 15.13678 1.000 131.12377 152 VAL D N 1
ATOM 5877 C CA . VAL D 4 162 ? 68.58599 50.44034 13.97137 1.000 128.00350 152 VAL D CA 1
ATOM 5878 C C . VAL D 4 162 ? 68.77146 51.88519 13.53352 1.000 125.46425 152 VAL D C 1
ATOM 5879 O O . VAL D 4 162 ? 67.79182 52.60213 13.29438 1.000 125.88730 152 VAL D O 1
ATOM 5883 N N . SER D 4 163 ? 70.02801 52.30802 13.43234 1.000 125.25801 153 SER D N 1
ATOM 5884 C CA . SER D 4 163 ? 70.38603 53.62271 12.92710 1.000 123.93075 153 SER D CA 1
ATOM 5885 C C . SER D 4 163 ? 71.41486 53.45595 11.81775 1.000 132.86584 153 SER D C 1
ATOM 5886 O O . SER D 4 163 ? 72.12238 52.44787 11.74620 1.000 138.54498 153 SER D O 1
ATOM 5889 N N . TRP D 4 164 ? 71.49305 54.45743 10.94538 1.000 127.99622 154 TRP D N 1
ATOM 5890 C CA . TRP D 4 164 ? 72.33153 54.39264 9.75429 1.000 125.80762 154 TRP D CA 1
ATOM 5891 C C . TRP D 4 164 ? 73.33176 55.53862 9.76637 1.000 128.40542 154 TRP D C 1
ATOM 5892 O O . TRP D 4 164 ? 72.93898 56.70830 9.84130 1.000 124.34589 154 TRP D O 1
ATOM 5903 N N . ASN D 4 165 ? 74.61842 55.19504 9.68705 1.000 127.85514 155 ASN D N 1
ATOM 5904 C CA . ASN D 4 165 ? 75.70973 56.16762 9.63096 1.000 129.09867 155 ASN D CA 1
ATOM 5905 C C . ASN D 4 165 ? 75.64482 57.14248 10.80539 1.000 131.47155 155 ASN D C 1
ATOM 5906 O O . ASN D 4 165 ? 75.70212 58.36312 10.63985 1.000 129.98389 155 ASN D O 1
ATOM 5911 N N . SER D 4 166 ? 75.52072 56.57815 12.00957 1.000 134.65239 156 SER D N 1
ATOM 5912 C CA . SER D 4 166 ? 75.50511 57.34629 13.25674 1.000 132.06607 156 SER D CA 1
ATOM 5913 C C . SER D 4 166 ? 74.38977 58.38953 13.26051 1.000 128.72861 156 SER D C 1
ATOM 5914 O O . SER D 4 166 ? 74.57152 59.51881 13.71910 1.000 128.79457 156 SER D O 1
ATOM 5917 N N . GLY D 4 167 ? 73.22280 58.00973 12.74131 1.000 128.73505 157 GLY D N 1
ATOM 5918 C CA . GLY D 4 167 ? 72.07086 58.88605 12.71328 1.000 127.82708 157 GLY D CA 1
ATOM 5919 C C . GLY D 4 167 ? 72.16490 60.06391 11.77034 1.000 122.49696 157 GLY D C 1
ATOM 5920 O O . GLY D 4 167 ? 71.16274 60.76609 11.58817 1.000 116.43977 157 GLY D O 1
ATOM 5921 N N . ALA D 4 168 ? 73.32867 60.31167 11.16312 1.000 120.75191 158 ALA D N 1
ATOM 5922 C CA . ALA D 4 168 ? 73.45355 61.42116 10.22390 1.000 120.39311 158 ALA D CA 1
ATOM 5923 C C . ALA D 4 168 ? 72.54050 61.24005 9.01948 1.000 121.41617 158 ALA D C 1
ATOM 5924 O O . ALA D 4 168 ? 72.14284 62.22485 8.38714 1.000 113.04193 158 ALA D O 1
ATOM 5926 N N . LEU D 4 169 ? 72.19525 59.99914 8.69197 1.000 123.60320 159 LEU D N 1
ATOM 5927 C CA . LEU D 4 169 ? 71.30600 59.68391 7.58245 1.000 121.73885 159 LEU D CA 1
ATOM 5928 C C . LEU D 4 169 ? 69.96127 59.25633 8.15577 1.000 122.81051 159 LEU D C 1
ATOM 5929 O O . LEU D 4 169 ? 69.88027 58.25442 8.87442 1.000 123.77493 159 LEU D O 1
ATOM 5934 N N . THR D 4 170 ? 68.91087 60.02121 7.84348 1.000 120.97760 160 THR D N 1
ATOM 5935 C CA . THR D 4 170 ? 67.56329 59.67618 8.28000 1.000 116.71456 160 THR D CA 1
ATOM 5936 C C . THR D 4 170 ? 66.52695 59.84461 7.17464 1.000 113.23555 160 THR D C 1
ATOM 5937 O O . THR D 4 170 ? 65.32494 59.76147 7.45815 1.000 113.90441 160 THR D O 1
ATOM 5941 N N . SER D 4 171 ? 66.94379 60.08066 5.93499 1.000 117.55000 161 SER D N 1
ATOM 5942 C CA . SER D 4 171 ? 66.02644 60.22082 4.81289 1.000 115.72279 161 SER D CA 1
ATOM 5943 C C . SER D 4 171 ? 66.00181 58.92521 4.01297 1.000 114.96389 161 SER D C 1
ATOM 5944 O O . SER D 4 171 ? 67.05590 58.35354 3.71347 1.000 119.43556 161 SER D O 1
ATOM 5947 N N . GLY D 4 172 ? 64.79944 58.46649 3.67258 1.000 110.29109 162 GLY D N 1
ATOM 5948 C CA . GLY D 4 172 ? 64.64047 57.23098 2.93533 1.000 108.29678 162 GLY D CA 1
ATOM 5949 C C . GLY D 4 172 ? 64.74792 55.97137 3.76222 1.000 110.68405 162 GLY D C 1
ATOM 5950 O O . GLY D 4 172 ? 64.73721 54.87441 3.19256 1.000 108.94121 162 GLY D O 1
ATOM 5951 N N . VAL D 4 173 ? 64.84441 56.08797 5.08277 1.000 110.34312 163 VAL D N 1
ATOM 5952 C CA . VAL D 4 173 ? 65.00423 54.93372 5.95927 1.000 110.76305 163 VAL D CA 1
ATOM 5953 C C . VAL D 4 173 ? 63.63037 54.36057 6.28133 1.000 109.42303 163 VAL D C 1
ATOM 5954 O O . VAL D 4 173 ? 62.69279 55.10274 6.59876 1.000 108.06506 163 VAL D O 1
ATOM 5958 N N . HIS D 4 174 ? 63.50717 53.02758 6.19280 1.000 108.66541 164 HIS D N 1
ATOM 5959 C CA . HIS D 4 174 ? 62.25755 52.32114 6.48671 1.000 103.71237 164 HIS D CA 1
ATOM 5960 C C . HIS D 4 174 ? 62.60260 51.07345 7.30379 1.000 113.72612 164 HIS D C 1
ATOM 5961 O O . HIS D 4 174 ? 62.72524 49.96805 6.77118 1.000 115.90645 164 HIS D O 1
ATOM 5968 N N . THR D 4 175 ? 62.76257 51.25430 8.61273 1.000 117.75780 165 THR D N 1
ATOM 5969 C CA . THR D 4 175 ? 62.95132 50.12117 9.50778 1.000 114.35202 165 THR D CA 1
ATOM 5970 C C . THR D 4 175 ? 61.61631 49.41816 9.71667 1.000 105.34030 165 THR D C 1
ATOM 5971 O O . THR D 4 175 ? 60.62329 50.04969 10.09102 1.000 112.04813 165 THR D O 1
ATOM 5975 N N . PHE D 4 176 ? 61.59414 48.12833 9.47482 1.000 102.61536 166 PHE D N 1
ATOM 5976 C CA . PHE D 4 176 ? 60.31868 47.43337 9.51187 1.000 106.78179 166 PHE D CA 1
ATOM 5977 C C . PHE D 4 176 ? 60.00301 46.94566 10.92193 1.000 108.58502 166 PHE D C 1
ATOM 5978 O O . PHE D 4 176 ? 60.91174 46.73320 11.73204 1.000 103.84894 166 PHE D O 1
ATOM 5986 N N . PRO D 4 177 ? 58.72116 46.77421 11.24326 1.000 104.38766 167 PRO D N 1
ATOM 5987 C CA . PRO D 4 177 ? 58.36743 46.19389 12.54232 1.000 101.57633 167 PRO D CA 1
ATOM 5988 C C . PRO D 4 177 ? 58.84330 44.75267 12.63774 1.000 105.15511 167 PRO D C 1
ATOM 5989 O O . PRO D 4 177 ? 58.82494 44.00564 11.65692 1.000 104.70954 167 PRO D O 1
ATOM 5993 N N . ALA D 4 178 ? 59.28236 44.37051 13.83392 1.000 106.88069 168 ALA D N 1
ATOM 5994 C CA . ALA D 4 178 ? 59.78747 43.02235 14.04507 1.000 106.43883 168 ALA D CA 1
ATOM 5995 C C . ALA D 4 178 ? 58.67801 41.99578 13.84630 1.000 103.23435 168 ALA D C 1
ATOM 5996 O O . ALA D 4 178 ? 57.49971 42.26278 14.09518 1.000 100.90016 168 ALA D O 1
ATOM 5998 N N . VAL D 4 179 ? 59.06578 40.81021 13.38335 1.000 104.95501 169 VAL D N 1
ATOM 5999 C CA . VAL D 4 179 ? 58.14178 39.70590 13.15961 1.000 111.63202 169 VAL D CA 1
ATOM 6000 C C . VAL D 4 179 ? 58.58674 38.52466 14.01072 1.000 115.40851 169 VAL D C 1
ATOM 6001 O O . VAL D 4 179 ? 59.78209 38.22178 14.09595 1.000 117.22728 169 VAL D O 1
ATOM 6005 N N . LEU D 4 180 ? 57.62280 37.86893 14.65225 1.000 109.72867 170 LEU D N 1
ATOM 6006 C CA . LEU D 4 180 ? 57.89886 36.70143 15.48225 1.000 113.06335 170 LEU D CA 1
ATOM 6007 C C . LEU D 4 180 ? 57.96166 35.46685 14.59082 1.000 117.29740 170 LEU D C 1
ATOM 6008 O O . LEU D 4 180 ? 56.93713 35.01778 14.06677 1.000 116.36666 170 LEU D O 1
ATOM 6013 N N . GLN D 4 181 ? 59.15994 34.91712 14.41244 1.000 114.60539 171 GLN D N 1
ATOM 6014 C CA . GLN D 4 181 ? 59.31107 33.72808 13.59092 1.000 120.19277 171 GLN D CA 1
ATOM 6015 C C . GLN D 4 181 ? 58.86045 32.48776 14.35949 1.000 124.26129 171 GLN D C 1
ATOM 6016 O O . GLN D 4 181 ? 58.65832 32.51078 15.57658 1.000 119.96689 171 GLN D O 1
ATOM 6022 N N . SER D 4 182 ? 58.71869 31.38392 13.62216 1.000 124.96271 172 SER D N 1
ATOM 6023 C CA . SER D 4 182 ? 58.14504 30.16487 14.18115 1.000 120.19871 172 SER D CA 1
ATOM 6024 C C . SER D 4 182 ? 58.97317 29.58920 15.32272 1.000 127.72414 172 SER D C 1
ATOM 6025 O O . SER D 4 182 ? 58.44251 28.81686 16.12857 1.000 127.35156 172 SER D O 1
ATOM 6028 N N . SER D 4 183 ? 60.25356 29.94667 15.41595 1.000 127.96044 173 SER D N 1
ATOM 6029 C CA . SER D 4 183 ? 61.11815 29.38455 16.44488 1.000 127.10766 173 SER D CA 1
ATOM 6030 C C . SER D 4 183 ? 60.96827 30.07653 17.79492 1.000 126.79811 173 SER D C 1
ATOM 6031 O O . SER D 4 183 ? 61.41521 29.52788 18.80849 1.000 127.28157 173 SER D O 1
ATOM 6034 N N . GLY D 4 184 ? 60.34641 31.25322 17.83725 1.000 140.91783 174 GLY D N 1
ATOM 6035 C CA . GLY D 4 184 ? 60.14921 31.98660 19.07241 1.000 138.58194 174 GLY D CA 1
ATOM 6036 C C . GLY D 4 184 ? 60.96649 33.25288 19.19295 1.000 128.69677 174 GLY D C 1
ATOM 6037 O O . GLY D 4 184 ? 60.72930 34.03583 20.12176 1.000 121.79771 174 GLY D O 1
ATOM 6038 N N . LEU D 4 185 ? 61.92103 33.47877 18.29581 1.000 125.61880 175 LEU D N 1
ATOM 6039 C CA . LEU D 4 185 ? 62.71492 34.69478 18.30087 1.000 123.01712 175 LEU D CA 1
ATOM 6040 C C . LEU D 4 185 ? 62.08758 35.72061 17.35748 1.000 120.47177 175 LEU D C 1
ATOM 6041 O O . LEU D 4 185 ? 61.01920 35.50189 16.78281 1.000 122.18294 175 LEU D O 1
ATOM 6046 N N . TYR D 4 186 ? 62.75293 36.86037 17.19741 1.000 122.68577 176 TYR D N 1
ATOM 6047 C CA . TYR D 4 186 ? 62.24110 37.95004 16.38065 1.000 123.03977 176 TYR D CA 1
ATOM 6048 C C . TYR D 4 186 ? 63.20750 38.25837 15.24352 1.000 122.69396 176 TYR D C 1
ATOM 6049 O O . TYR D 4 186 ? 64.40309 37.96464 15.31841 1.000 124.41463 176 TYR D O 1
ATOM 6058 N N . SER D 4 187 ? 62.67082 38.85950 14.18191 1.000 121.86407 177 SER D N 1
ATOM 6059 C CA . SER D 4 187 ? 63.47674 39.31665 13.05801 1.000 121.83903 177 SER D CA 1
ATOM 6060 C C . SER D 4 187 ? 62.86414 40.57968 12.47351 1.000 110.97496 177 SER D C 1
ATOM 6061 O O . SER D 4 187 ? 61.66640 40.83232 12.62113 1.000 113.64098 177 SER D O 1
ATOM 6064 N N . LEU D 4 188 ? 63.69731 41.36100 11.79202 1.000 115.21463 178 LEU D N 1
ATOM 6065 C CA . LEU D 4 188 ? 63.23578 42.56514 11.11583 1.000 113.41993 178 LEU D CA 1
ATOM 6066 C C . LEU D 4 188 ? 64.23999 42.93676 10.03488 1.000 113.17055 178 LEU D C 1
ATOM 6067 O O . LEU D 4 188 ? 65.29779 42.31816 9.89694 1.000 115.67503 178 LEU D O 1
ATOM 6072 N N . SER D 4 189 ? 63.88550 43.96159 9.26468 1.000 114.25319 179 SER D N 1
ATOM 6073 C CA . SER D 4 189 ? 64.72618 44.47137 8.19397 1.000 114.24945 179 SER D CA 1
ATOM 6074 C C . SER D 4 189 ? 64.67524 45.99059 8.20319 1.000 110.40889 179 SER D C 1
ATOM 6075 O O . SER D 4 189 ? 63.60631 46.58313 8.37518 1.000 111.17572 179 SER D O 1
ATOM 6078 N N . SER D 4 190 ? 65.83808 46.61219 8.03092 1.000 109.36839 180 SER D N 1
ATOM 6079 C CA . SER D 4 190 ? 65.96369 48.05875 7.92150 1.000 109.56033 180 SER D CA 1
ATOM 6080 C C . SER D 4 190 ? 66.56454 48.38900 6.56457 1.000 113.67994 180 SER D C 1
ATOM 6081 O O . SER D 4 190 ? 67.56068 47.78006 6.16249 1.000 121.42535 180 SER D O 1
ATOM 6084 N N . VAL D 4 191 ? 65.96181 49.34545 5.86119 1.000 111.83557 181 VAL D N 1
ATOM 6085 C CA . VAL D 4 191 ? 66.33520 49.65145 4.48427 1.000 114.52199 181 VAL D CA 1
ATOM 6086 C C . VAL D 4 191 ? 66.39838 51.16170 4.29864 1.000 114.02381 181 VAL D C 1
ATOM 6087 O O . VAL D 4 191 ? 65.58305 51.90353 4.85683 1.000 109.33259 181 VAL D O 1
ATOM 6091 N N . VAL D 4 192 ? 67.37335 51.61243 3.50947 1.000 118.00689 182 VAL D N 1
ATOM 6092 C CA . VAL D 4 192 ? 67.51447 53.00952 3.12010 1.000 116.73626 182 VAL D CA 1
ATOM 6093 C C . VAL D 4 192 ? 67.59676 53.08276 1.60092 1.000 115.46110 182 VAL D C 1
ATOM 6094 O O . VAL D 4 192 ? 68.32256 52.30062 0.97686 1.000 114.69257 182 VAL D O 1
ATOM 6098 N N . THR D 4 193 ? 66.85402 54.01723 1.00918 1.000 120.27518 183 THR D N 1
ATOM 6099 C CA . THR D 4 193 ? 66.93128 54.28212 -0.42206 1.000 123.04740 183 THR D CA 1
ATOM 6100 C C . THR D 4 193 ? 68.03211 55.30365 -0.68474 1.000 121.11166 183 THR D C 1
ATOM 6101 O O . THR D 4 193 ? 68.04194 56.38339 -0.08436 1.000 116.31774 183 THR D O 1
ATOM 6105 N N . VAL D 4 194 ? 68.95193 54.96260 -1.58227 1.000 120.79829 184 VAL D N 1
ATOM 6106 C CA . VAL D 4 194 ? 70.14487 55.77458 -1.81121 1.000 120.73022 184 VAL D CA 1
ATOM 6107 C C . VAL D 4 194 ? 70.21020 56.21104 -3.27022 1.000 122.94075 184 VAL D C 1
ATOM 6108 O O . VAL D 4 194 ? 69.65302 55.53230 -4.14557 1.000 118.40719 184 VAL D O 1
ATOM 6112 N N . PRO D 4 195 ? 70.86849 57.32934 -3.57731 1.000 125.97395 185 PRO D N 1
ATOM 6113 C CA . PRO D 4 195 ? 71.05655 57.70813 -4.98294 1.000 126.10897 185 PRO D CA 1
ATOM 6114 C C . PRO D 4 195 ? 71.93373 56.69952 -5.71088 1.000 125.12427 185 PRO D C 1
ATOM 6115 O O . PRO D 4 195 ? 72.85776 56.12045 -5.13547 1.000 121.09949 185 PRO D O 1
ATOM 6119 N N . SER D 4 196 ? 71.63255 56.49471 -6.99593 1.000 123.95747 186 SER D N 1
ATOM 6120 C CA . SER D 4 196 ? 72.38019 55.52240 -7.78699 1.000 120.91179 186 SER D CA 1
ATOM 6121 C C . SER D 4 196 ? 73.83860 55.92934 -7.95067 1.000 129.51374 186 SER D C 1
ATOM 6122 O O . SER D 4 196 ? 74.71568 55.06541 -8.06745 1.000 128.12224 186 SER D O 1
ATOM 6125 N N . SER D 4 197 ? 74.11811 57.23384 -7.95976 1.000 128.28634 187 SER D N 1
ATOM 6126 C CA . SER D 4 197 ? 75.49217 57.69439 -8.12818 1.000 131.60225 187 SER D CA 1
ATOM 6127 C C . SER D 4 197 ? 76.29946 57.50572 -6.84927 1.000 132.36551 187 SER D C 1
ATOM 6128 O O . SER D 4 197 ? 77.44955 57.05349 -6.89468 1.000 131.33089 187 SER D O 1
ATOM 6131 N N . SER D 4 198 ? 75.72043 57.84926 -5.70303 1.000 129.13987 188 SER D N 1
ATOM 6132 C CA . SER D 4 198 ? 76.41516 57.72153 -4.42229 1.000 124.28083 188 SER D CA 1
ATOM 6133 C C . SER D 4 198 ? 76.75172 56.25936 -4.09293 1.000 119.85904 188 SER D C 1
ATOM 6134 O O . SER D 4 198 ? 77.80097 55.94940 -3.52572 1.000 120.33516 188 SER D O 1
ATOM 6137 N N . CYS D 4 206 ? 75.25759 51.16633 9.27682 1.000 123.23622 196 CYS D N 1
ATOM 6138 C CA . CYS D 4 206 ? 74.13491 50.37837 9.77091 1.000 133.34982 196 CYS D CA 1
ATOM 6139 C C . CYS D 4 206 ? 74.38376 49.94094 11.20948 1.000 138.50988 196 CYS D C 1
ATOM 6140 O O . CYS D 4 206 ? 75.00235 48.90523 11.45531 1.000 141.55150 196 CYS D O 1
ATOM 6143 N N . ASN D 4 207 ? 73.89689 50.73602 12.15785 1.000 134.01778 197 ASN D N 1
ATOM 6144 C CA . ASN D 4 207 ? 74.12530 50.50008 13.57751 1.000 135.40032 197 ASN D CA 1
ATOM 6145 C C . ASN D 4 207 ? 72.89843 49.83539 14.18917 1.000 136.15257 197 ASN D C 1
ATOM 6146 O O . ASN D 4 207 ? 71.80947 50.41918 14.19369 1.000 136.73091 197 ASN D O 1
ATOM 6151 N N . VAL D 4 208 ? 73.08030 48.62215 14.70634 1.000 138.57712 198 VAL D N 1
ATOM 6152 C CA . VAL D 4 208 ? 72.03877 47.88515 15.41288 1.000 134.91609 198 VAL D CA 1
ATOM 6153 C C . VAL D 4 208 ? 72.40624 47.84540 16.89027 1.000 133.86486 198 VAL D C 1
ATOM 6154 O O . VAL D 4 208 ? 73.58793 47.74198 17.24175 1.000 138.82347 198 VAL D O 1
ATOM 6158 N N . ASN D 4 209 ? 71.39655 47.93614 17.75599 1.000 128.67111 199 ASN D N 1
ATOM 6159 C CA . ASN D 4 209 ? 71.61556 47.97670 19.19816 1.000 133.54961 199 ASN D CA 1
ATOM 6160 C C . ASN D 4 209 ? 70.53377 47.14896 19.87615 1.000 135.86752 199 ASN D C 1
ATOM 6161 O O . ASN D 4 209 ? 69.34591 47.47072 19.77411 1.000 134.74251 199 ASN D O 1
ATOM 6166 N N . HIS D 4 210 ? 70.94770 46.08806 20.56404 1.000 139.34053 200 HIS D N 1
ATOM 6167 C CA . HIS D 4 210 ? 70.06009 45.25222 21.36328 1.000 140.52272 200 HIS D CA 1
ATOM 6168 C C . HIS D 4 210 ? 70.46915 45.38609 22.82328 1.000 140.97855 200 HIS D C 1
ATOM 6169 O O . HIS D 4 210 ? 71.58757 45.00984 23.19270 1.000 141.92106 200 HIS D O 1
ATOM 6176 N N . LYS D 4 211 ? 69.56434 45.92363 23.65778 1.000 136.89785 201 LYS D N 1
ATOM 6177 C CA . LYS D 4 211 ? 69.90987 46.14055 25.05832 1.000 139.84406 201 LYS D CA 1
ATOM 6178 C C . LYS D 4 211 ? 69.99549 44.82767 25.83430 1.000 142.47162 201 LYS D C 1
ATOM 6179 O O . LYS D 4 211 ? 71.04734 44.55550 26.43716 1.000 142.71972 201 LYS D O 1
ATOM 6185 N N . PRO D 4 212 ? 68.95535 43.98125 25.87034 1.000 142.62581 202 PRO D N 1
ATOM 6186 C CA . PRO D 4 212 ? 69.01934 42.79255 26.74205 1.000 142.11492 202 PRO D CA 1
ATOM 6187 C C . PRO D 4 212 ? 70.16846 41.84843 26.43000 1.000 144.54489 202 PRO D C 1
ATOM 6188 O O . PRO D 4 212 ? 70.51883 41.02554 27.28458 1.000 138.94585 202 PRO D O 1
ATOM 6192 N N . SER D 4 213 ? 70.76554 41.93212 25.24279 1.000 148.14216 203 SER D N 1
ATOM 6193 C CA . SER D 4 213 ? 71.92223 41.11450 24.90921 1.000 146.56758 203 SER D CA 1
ATOM 6194 C C . SER D 4 213 ? 73.23939 41.86923 25.02669 1.000 151.27438 203 SER D C 1
ATOM 6195 O O . SER D 4 213 ? 74.30056 41.24740 24.90591 1.000 153.77864 203 SER D O 1
ATOM 6198 N N . ASN D 4 214 ? 73.19479 43.18364 25.26229 1.000 148.13645 204 ASN D N 1
ATOM 6199 C CA . ASN D 4 214 ? 74.39252 44.02664 25.31270 1.000 154.97135 204 ASN D CA 1
ATOM 6200 C C . ASN D 4 214 ? 75.22759 43.87666 24.04478 1.000 156.29900 204 ASN D C 1
ATOM 6201 O O . ASN D 4 214 ? 76.45577 43.97954 24.07150 1.000 156.17882 204 ASN D O 1
ATOM 6206 N N . THR D 4 215 ? 74.55805 43.63253 22.92364 1.000 154.22147 205 THR D N 1
ATOM 6207 C CA . THR D 4 215 ? 75.20681 43.38215 21.64430 1.000 153.21664 205 THR D CA 1
ATOM 6208 C C . THR D 4 215 ? 74.95646 44.56838 20.72517 1.000 146.59539 205 THR D C 1
ATOM 6209 O O . THR D 4 215 ? 73.80309 44.88848 20.41682 1.000 140.41589 205 THR D O 1
ATOM 6213 N N . LYS D 4 216 ? 76.03401 45.21532 20.29353 1.000 146.84019 206 LYS D N 1
ATOM 6214 C CA . LYS D 4 216 ? 75.97085 46.33483 19.36356 1.000 145.15900 206 LYS D CA 1
ATOM 6215 C C . LYS D 4 216 ? 76.78763 45.97186 18.13396 1.000 142.53236 206 LYS D C 1
ATOM 6216 O O . LYS D 4 216 ? 77.97423 45.64786 18.24902 1.000 144.40791 206 LYS D O 1
ATOM 6222 N N . VAL D 4 217 ? 76.15508 46.01493 16.96534 1.000 142.78328 207 VAL D N 1
ATOM 6223 C CA . VAL D 4 217 ? 76.78956 45.62355 15.71418 1.000 143.86676 207 VAL D CA 1
ATOM 6224 C C . VAL D 4 217 ? 76.68981 46.77896 14.73066 1.000 141.05064 207 VAL D C 1
ATOM 6225 O O . VAL D 4 217 ? 75.60269 47.32930 14.51719 1.000 142.39885 207 VAL D O 1
ATOM 6229 N N . ASP D 4 218 ? 77.82307 47.14020 14.13460 1.000 139.81191 208 ASP D N 1
ATOM 6230 C CA . ASP D 4 218 ? 77.88247 48.11756 13.05783 1.000 141.45132 208 ASP D CA 1
ATOM 6231 C C . ASP D 4 218 ? 78.43152 47.43687 11.81404 1.000 138.14927 208 ASP D C 1
ATOM 6232 O O . ASP D 4 218 ? 79.45849 46.75296 11.87825 1.000 144.42655 208 ASP D O 1
ATOM 6237 N N . LYS D 4 219 ? 77.74981 47.62299 10.69003 1.000 135.40339 209 LYS D N 1
ATOM 6238 C CA . LYS D 4 219 ? 78.15459 46.98294 9.44520 1.000 141.16231 209 LYS D CA 1
ATOM 6239 C C . LYS D 4 219 ? 78.04623 47.94318 8.26254 1.000 137.19630 209 LYS D C 1
ATOM 6240 O O . LYS D 4 219 ? 76.98345 48.50263 7.99848 1.000 136.76706 209 LYS D O 1
ATOM 6246 N N . ASN E 5 46 ? 23.95964 57.51572 53.84887 1.000 66.61334 1056 ASN E N 1
ATOM 6247 C CA . ASN E 5 46 ? 22.65799 57.02317 54.28583 1.000 75.28714 1056 ASN E CA 1
ATOM 6248 C C . ASN E 5 46 ? 22.80230 55.82881 55.22665 1.000 77.62686 1056 ASN E C 1
ATOM 6249 O O . ASN E 5 46 ? 23.29438 54.77143 54.83308 1.000 64.82940 1056 ASN E O 1
ATOM 6254 N N . THR E 5 47 ? 22.36333 56.00481 56.47070 1.000 70.91391 1057 THR E N 1
ATOM 6255 C CA . THR E 5 47 ? 22.48666 54.98479 57.49990 1.000 71.32392 1057 THR E CA 1
ATOM 6256 C C . THR E 5 47 ? 21.13688 54.76397 58.16775 1.000 69.88681 1057 THR E C 1
ATOM 6257 O O . THR E 5 47 ? 20.34723 55.69817 58.33150 1.000 69.44280 1057 THR E O 1
ATOM 6261 N N . VAL E 5 48 ? 20.87731 53.51411 58.54986 1.000 66.56906 1058 VAL E N 1
ATOM 6262 C CA . VAL E 5 48 ? 19.64334 53.14010 59.23337 1.000 64.60821 1058 VAL E CA 1
ATOM 6263 C C . VAL E 5 48 ? 20.00109 52.19091 60.36816 1.000 65.73246 1058 VAL E C 1
ATOM 6264 O O . VAL E 5 48 ? 20.62009 51.14666 60.13432 1.000 65.51775 1058 VAL E O 1
ATOM 6268 N N . ILE E 5 49 ? 19.61636 52.54856 61.59112 1.000 68.82767 1059 ILE E N 1
ATOM 6269 C CA . ILE E 5 49 ? 19.85966 51.73101 62.77500 1.000 64.80564 1059 ILE E CA 1
ATOM 6270 C C . ILE E 5 49 ? 18.51363 51.28587 63.32661 1.000 66.32212 1059 ILE E C 1
ATOM 6271 O O . ILE E 5 49 ? 17.66584 52.12288 63.66237 1.000 65.01622 1059 ILE E O 1
ATOM 6276 N N . GLY E 5 50 ? 18.31924 49.97172 63.42262 1.000 67.86314 1060 GLY E N 1
ATOM 6277 C CA . GLY E 5 50 ? 17.10213 49.44059 63.99316 1.000 58.97789 1060 GLY E CA 1
ATOM 6278 C C . GLY E 5 50 ? 17.09501 49.50467 65.50794 1.000 69.21917 1060 GLY E C 1
ATOM 6279 O O . GLY E 5 50 ? 18.10164 49.78487 66.15871 1.000 74.89015 1060 GLY E O 1
ATOM 6280 N N . GLY E 5 51 ? 15.91963 49.24282 66.07516 1.000 71.47437 1061 GLY E N 1
ATOM 6281 C CA . GLY E 5 51 ? 15.74928 49.19836 67.51061 1.000 65.20161 1061 GLY E CA 1
ATOM 6282 C C . GLY E 5 51 ? 16.06089 47.82689 68.07726 1.000 63.59432 1061 GLY E C 1
ATOM 6283 O O . GLY E 5 51 ? 16.54346 46.92585 67.38955 1.000 69.77636 1061 GLY E O 1
ATOM 6284 N N . ALA E 5 52 ? 15.77254 47.67480 69.36879 1.000 68.37719 1062 ALA E N 1
ATOM 6285 C CA . ALA E 5 52 ? 15.99939 46.40674 70.04784 1.000 67.80976 1062 ALA E CA 1
ATOM 6286 C C . ALA E 5 52 ? 14.95944 45.35051 69.69977 1.000 62.82456 1062 ALA E C 1
ATOM 6287 O O . ALA E 5 52 ? 15.15335 44.17989 70.04385 1.000 65.01248 1062 ALA E O 1
ATOM 6289 N N . GLY E 5 53 ? 13.86876 45.72861 69.03251 1.000 58.58476 1063 GLY E N 1
ATOM 6290 C CA . GLY E 5 53 ? 12.81957 44.80220 68.67372 1.000 58.47898 1063 GLY E CA 1
ATOM 6291 C C . GLY E 5 53 ? 12.92454 44.33080 67.23382 1.000 54.92148 1063 GLY E C 1
ATOM 6292 O O . GLY E 5 53 ? 13.88109 44.62205 66.51317 1.000 57.95931 1063 GLY E O 1
ATOM 6293 N N . ASP E 5 54 ? 11.90805 43.58039 66.81602 1.000 57.11110 1064 ASP E N 1
ATOM 6294 C CA . ASP E 5 54 ? 11.86719 43.05393 65.45742 1.000 54.04319 1064 ASP E CA 1
ATOM 6295 C C . ASP E 5 54 ? 11.58179 44.18111 64.47476 1.000 56.20479 1064 ASP E C 1
ATOM 6296 O O . ASP E 5 54 ? 10.52487 44.81795 64.53888 1.000 55.13617 1064 ASP E O 1
ATOM 6301 N N . ASP E 5 55 ? 12.52321 44.42633 63.56705 1.000 54.17871 1065 ASP E N 1
ATOM 6302 C CA . ASP E 5 55 ? 12.42852 45.51470 62.60764 1.000 54.61622 1065 ASP E CA 1
ATOM 6303 C C . ASP E 5 55 ? 12.43231 44.96602 61.18768 1.000 48.96028 1065 ASP E C 1
ATOM 6304 O O . ASP E 5 55 ? 13.05233 43.93752 60.90148 1.000 53.12248 1065 ASP E O 1
ATOM 6309 N N . VAL E 5 56 ? 11.73266 45.66694 60.29904 1.000 49.49505 1066 VAL E N 1
ATOM 6310 C CA . VAL E 5 56 ? 11.63725 45.29811 58.89187 1.000 50.52431 1066 VAL E CA 1
ATOM 6311 C C . VAL E 5 56 ? 12.04454 46.50694 58.06086 1.000 49.73924 1066 VAL E C 1
ATOM 6312 O O . VAL E 5 56 ? 11.45006 47.58392 58.19303 1.000 49.70554 1066 VAL E O 1
ATOM 6316 N N . PHE E 5 57 ? 13.05241 46.33072 57.20869 1.000 48.92792 1067 PHE E N 1
ATOM 6317 C CA . PHE E 5 57 ? 13.59163 47.40224 56.37745 1.000 44.98593 1067 PHE E CA 1
ATOM 6318 C C . PHE E 5 57 ? 13.24157 47.12010 54.92198 1.000 49.60280 1067 PHE E C 1
ATOM 6319 O O . PHE E 5 57 ? 13.72287 46.14161 54.34118 1.000 52.33856 1067 PHE E O 1
ATOM 6327 N N . LEU E 5 58 ? 12.40896 47.97601 54.33426 1.000 50.86473 1068 LEU E N 1
ATOM 6328 C CA . LEU E 5 58 ? 12.08853 47.88033 52.91405 1.000 47.80787 1068 LEU E CA 1
ATOM 6329 C C . LEU E 5 58 ? 13.19132 48.57329 52.12429 1.000 46.13862 1068 LEU E C 1
ATOM 6330 O O . LEU E 5 58 ? 13.35050 49.79536 52.20524 1.000 54.27910 1068 LEU E O 1
ATOM 6335 N N . GLN E 5 59 ? 13.95822 47.79633 51.36798 1.000 44.00354 1069 GLN E N 1
ATOM 6336 C CA . GLN E 5 59 ? 15.10644 48.29954 50.62871 1.000 49.86831 1069 GLN E CA 1
ATOM 6337 C C . GLN E 5 59 ? 14.80433 48.28449 49.13791 1.000 55.94843 1069 GLN E C 1
ATOM 6338 O O . GLN E 5 59 ? 14.33298 47.27382 48.60545 1.000 57.79031 1069 GLN E O 1
ATOM 6344 N N . ASP E 5 60 ? 15.07636 49.40019 48.47086 1.000 50.97762 1070 ASP E N 1
ATOM 6345 C CA . ASP E 5 60 ? 14.90742 49.48285 47.03032 1.000 52.07936 1070 ASP E CA 1
ATOM 6346 C C . ASP E 5 60 ? 16.17343 49.01333 46.31867 1.000 53.11093 1070 ASP E C 1
ATOM 6347 O O . ASP E 5 60 ? 17.20142 48.73125 46.93798 1.000 49.85408 1070 ASP E O 1
ATOM 6352 N N . LEU E 5 61 ? 16.08870 48.93447 44.99291 1.000 57.88334 1071 LEU E N 1
ATOM 6353 C CA . LEU E 5 61 ? 17.21677 48.53485 44.15444 1.000 52.71886 1071 LEU E CA 1
ATOM 6354 C C . LEU E 5 61 ? 17.94346 49.74131 43.57557 1.000 58.41061 1071 LEU E C 1
ATOM 6355 O O . LEU E 5 61 ? 18.38755 49.72166 42.42562 1.000 57.45918 1071 LEU E O 1
ATOM 6360 N N . GLY E 5 62 ? 18.07806 50.80473 44.36027 1.000 53.07679 1072 GLY E N 1
ATOM 6361 C CA . GLY E 5 62 ? 18.73785 52.00793 43.90739 1.000 53.83830 1072 GLY E CA 1
ATOM 6362 C C . GLY E 5 62 ? 20.23680 51.81606 43.75242 1.000 57.54056 1072 GLY E C 1
ATOM 6363 O O . GLY E 5 62 ? 20.81601 50.78174 44.08789 1.000 61.65429 1072 GLY E O 1
ATOM 6364 N N . VAL E 5 63 ? 20.88178 52.86779 43.23532 1.000 58.88956 1073 VAL E N 1
ATOM 6365 C CA . VAL E 5 63 ? 22.30094 52.80477 42.90196 1.000 59.83917 1073 VAL E CA 1
ATOM 6366 C C . VAL E 5 63 ? 23.19806 53.30522 44.02462 1.000 59.63370 1073 VAL E C 1
ATOM 6367 O O . VAL E 5 63 ? 24.42799 53.26109 43.88575 1.000 62.56240 1073 VAL E O 1
ATOM 6371 N N . TRP E 5 64 ? 22.63093 53.77356 45.13052 1.000 62.58257 1074 TRP E N 1
ATOM 6372 C CA . TRP E 5 64 ? 23.42250 54.33720 46.21224 1.000 62.52643 1074 TRP E CA 1
ATOM 6373 C C . TRP E 5 64 ? 23.85739 53.25512 47.19913 1.000 62.80226 1074 TRP E C 1
ATOM 6374 O O . TRP E 5 64 ? 23.34933 52.13159 47.20305 1.000 63.42019 1074 TRP E O 1
ATOM 6385 N N . SER E 5 65 ? 24.82041 53.61306 48.04477 1.000 60.54605 1075 SER E N 1
ATOM 6386 C CA . SER E 5 65 ? 25.35995 52.71647 49.05939 1.000 62.04871 1075 SER E CA 1
ATOM 6387 C C . SER E 5 65 ? 24.72301 53.04676 50.40428 1.000 60.93809 1075 SER E C 1
ATOM 6388 O O . SER E 5 65 ? 24.79020 54.19270 50.86256 1.000 68.09513 1075 SER E O 1
ATOM 6391 N N . ASN E 5 66 ? 24.11371 52.04533 51.03405 1.000 61.13908 1076 ASN E N 1
ATOM 6392 C CA . ASN E 5 66 ? 23.39322 52.22860 52.28407 1.000 59.17743 1076 ASN E CA 1
ATOM 6393 C C . ASN E 5 66 ? 24.02337 51.39562 53.39172 1.000 56.44417 1076 ASN E C 1
ATOM 6394 O O . ASN E 5 66 ? 24.57803 50.31966 53.14736 1.000 61.53763 1076 ASN E O 1
ATOM 6399 N N . GLN E 5 67 ? 23.92824 51.90704 54.61560 1.000 61.85774 1077 GLN E N 1
ATOM 6400 C CA . GLN E 5 67 ? 24.39455 51.21480 55.81013 1.000 60.62882 1077 GLN E CA 1
ATOM 6401 C C . GLN E 5 67 ? 23.18500 50.84852 56.65773 1.000 63.70581 1077 GLN E C 1
ATOM 6402 O O . GLN E 5 67 ? 22.41207 51.72786 57.05364 1.000 60.17421 1077 GLN E O 1
ATOM 6408 N N . LEU E 5 68 ? 23.02091 49.55715 56.92984 1.000 56.19651 1078 LEU E N 1
ATOM 6409 C CA . LEU E 5 68 ? 21.89912 49.05417 57.70931 1.000 57.53869 1078 LEU E CA 1
ATOM 6410 C C . LEU E 5 68 ? 22.41741 48.30057 58.92352 1.000 64.57041 1078 LEU E C 1
ATOM 6411 O O . LEU E 5 68 ? 23.29372 47.43828 58.79933 1.000 64.76481 1078 LEU E O 1
ATOM 6416 N N . ASP E 5 69 ? 21.87467 48.63021 60.09247 1.000 64.39930 1079 ASP E N 1
ATOM 6417 C CA . ASP E 5 69 ? 22.16362 47.91707 61.33165 1.000 55.65758 1079 ASP E CA 1
ATOM 6418 C C . ASP E 5 69 ? 20.83502 47.61100 62.00701 1.000 60.29845 1079 ASP E C 1
ATOM 6419 O O . ASP E 5 69 ? 20.16014 48.52150 62.49737 1.000 64.22434 1079 ASP E O 1
ATOM 6424 N N . GLY E 5 70 ? 20.45058 46.33434 62.01852 1.000 53.74443 1080 GLY E N 1
ATOM 6425 C CA . GLY E 5 70 ? 19.19165 45.95239 62.63125 1.000 50.36779 1080 GLY E CA 1
ATOM 6426 C C . GLY E 5 70 ? 19.18954 46.02726 64.14315 1.000 60.40762 1080 GLY E C 1
ATOM 6427 O O . GLY E 5 70 ? 18.11538 46.11893 64.74608 1.000 64.22999 1080 GLY E O 1
ATOM 6428 N N . GLY E 5 71 ? 20.36375 45.99938 64.76841 1.000 62.24673 1081 GLY E N 1
ATOM 6429 C CA . GLY E 5 71 ? 20.41436 45.98759 66.21397 1.000 56.80150 1081 GLY E CA 1
ATOM 6430 C C . GLY E 5 71 ? 19.93698 44.65344 66.76733 1.000 62.15827 1081 GLY E C 1
ATOM 6431 O O . GLY E 5 71 ? 19.95491 43.61985 66.09504 1.000 65.20711 1081 GLY E O 1
ATOM 6432 N N . ALA E 5 72 ? 19.49745 44.69234 68.02302 1.000 66.80690 1082 ALA E N 1
ATOM 6433 C CA . ALA E 5 72 ? 18.97566 43.49884 68.66798 1.000 58.92499 1082 ALA E CA 1
ATOM 6434 C C . ALA E 5 72 ? 17.65192 43.08335 68.02700 1.000 56.16230 1082 ALA E C 1
ATOM 6435 O O . ALA E 5 72 ? 17.06679 43.80278 67.21443 1.000 63.78560 1082 ALA E O 1
ATOM 6437 N N . GLY E 5 73 ? 17.17959 41.89817 68.40326 1.000 55.48858 1083 GLY E N 1
ATOM 6438 C CA . GLY E 5 73 ? 15.94653 41.37185 67.85637 1.000 56.15289 1083 GLY E CA 1
ATOM 6439 C C . GLY E 5 73 ? 16.15021 40.69833 66.51246 1.000 52.66118 1083 GLY E C 1
ATOM 6440 O O . GLY E 5 73 ? 17.23869 40.68380 65.93583 1.000 60.67537 1083 GLY E O 1
ATOM 6441 N N . VAL E 5 74 ? 15.06415 40.12161 66.00845 1.000 54.83546 1084 VAL E N 1
ATOM 6442 C CA . VAL E 5 74 ? 15.06751 39.44514 64.71581 1.000 53.05915 1084 VAL E CA 1
ATOM 6443 C C . VAL E 5 74 ? 14.64809 40.45202 63.65323 1.000 48.18119 1084 VAL E C 1
ATOM 6444 O O . VAL E 5 74 ? 13.52036 40.95637 63.67556 1.000 53.26145 1084 VAL E O 1
ATOM 6448 N N . ASP E 5 75 ? 15.54908 40.74131 62.71851 1.000 47.63143 1085 ASP E N 1
ATOM 6449 C CA . ASP E 5 75 ? 15.36687 41.83695 61.77977 1.000 46.76199 1085 ASP E CA 1
ATOM 6450 C C . ASP E 5 75 ? 15.43916 41.33689 60.34411 1.000 47.95444 1085 ASP E C 1
ATOM 6451 O O . ASP E 5 75 ? 16.19412 40.41381 60.02461 1.000 51.11996 1085 ASP E O 1
ATOM 6456 N N . THR E 5 76 ? 14.64684 41.96568 59.47824 1.000 47.55462 1086 THR E N 1
ATOM 6457 C CA . THR E 5 76 ? 14.50267 41.54519 58.09131 1.000 48.64876 1086 THR E CA 1
ATOM 6458 C C . THR E 5 76 ? 14.70312 42.73331 57.16381 1.000 48.53989 1086 THR E C 1
ATOM 6459 O O . THR E 5 76 ? 14.16139 43.81572 57.40943 1.000 51.79429 1086 THR E O 1
ATOM 6463 N N . VAL E 5 77 ? 15.48342 42.53049 56.10536 1.000 47.67218 1087 VAL E N 1
ATOM 6464 C CA . VAL E 5 77 ? 15.50758 43.43489 54.96149 1.000 48.88419 1087 VAL E CA 1
ATOM 6465 C C . VAL E 5 77 ? 14.69628 42.79690 53.84407 1.000 48.12457 1087 VAL E C 1
ATOM 6466 O O . VAL E 5 77 ? 14.80191 41.58908 53.59211 1.000 53.03835 1087 VAL E O 1
ATOM 6470 N N . LYS E 5 78 ? 13.85736 43.59640 53.19447 1.000 47.27202 1088 LYS E N 1
ATOM 6471 C CA . LYS E 5 78 ? 13.01312 43.12379 52.10835 1.000 45.18318 1088 LYS E CA 1
ATOM 6472 C C . LYS E 5 78 ? 13.36832 43.86260 50.82815 1.000 44.30060 1088 LYS E C 1
ATOM 6473 O O . LYS E 5 78 ? 13.58092 45.07893 50.83945 1.000 52.86811 1088 LYS E O 1
ATOM 6479 N N . TYR E 5 79 ? 13.43193 43.11974 49.72482 1.000 49.65116 1089 TYR E N 1
ATOM 6480 C CA . TYR E 5 79 ? 13.71875 43.69273 48.41663 1.000 48.53646 1089 TYR E CA 1
ATOM 6481 C C . TYR E 5 79 ? 12.59685 43.43732 47.41983 1.000 49.71968 1089 TYR E C 1
ATOM 6482 O O . TYR E 5 79 ? 12.76843 43.70939 46.22560 1.000 53.59674 1089 TYR E O 1
ATOM 6491 N N . ASN E 5 80 ? 11.45105 42.93384 47.87866 1.000 47.37635 1090 ASN E N 1
ATOM 6492 C CA . ASN E 5 80 ? 10.34940 42.56389 47.00143 1.000 55.58855 1090 ASN E CA 1
ATOM 6493 C C . ASN E 5 80 ? 9.18035 43.53799 47.04873 1.000 53.06451 1090 ASN E C 1
ATOM 6494 O O . ASN E 5 80 ? 8.18732 43.32039 46.34636 1.000 55.47360 1090 ASN E O 1
ATOM 6499 N N . VAL E 5 81 ? 9.26117 44.59728 47.84937 1.000 52.41602 1091 VAL E N 1
ATOM 6500 C CA . VAL E 5 81 ? 8.16834 45.56351 47.92241 1.000 49.81494 1091 VAL E CA 1
ATOM 6501 C C . VAL E 5 81 ? 8.34622 46.68179 46.90278 1.000 51.92001 1091 VAL E C 1
ATOM 6502 O O . VAL E 5 81 ? 7.37411 47.12938 46.28903 1.000 56.00267 1091 VAL E O 1
ATOM 6506 N N . HIS E 5 82 ? 9.57779 47.14316 46.70221 1.000 51.38721 1092 HIS E N 1
ATOM 6507 C CA . HIS E 5 82 ? 9.82757 48.21887 45.75371 1.000 54.43100 1092 HIS E CA 1
ATOM 6508 C C . HIS E 5 82 ? 9.69769 47.71872 44.32083 1.000 61.77578 1092 HIS E C 1
ATOM 6509 O O . HIS E 5 82 ? 10.12045 46.60731 43.99073 1.000 58.44634 1092 HIS E O 1
ATOM 6516 N N . GLN E 5 83 ? 9.11488 48.55055 43.46740 1.000 61.45264 1093 GLN E N 1
ATOM 6517 C CA . GLN E 5 83 ? 9.01444 48.22370 42.05252 1.000 65.39302 1093 GLN E CA 1
ATOM 6518 C C . GLN E 5 83 ? 10.33961 48.52702 41.36492 1.000 63.54320 1093 GLN E C 1
ATOM 6519 O O . GLN E 5 83 ? 10.80886 49.66927 41.42738 1.000 60.57336 1093 GLN E O 1
ATOM 6525 N N . PRO E 5 84 ? 10.97616 47.54992 40.72121 1.000 68.32325 1094 PRO E N 1
ATOM 6526 C CA . PRO E 5 84 ? 12.24570 47.82335 40.03380 1.000 63.65264 1094 PRO E CA 1
ATOM 6527 C C . PRO E 5 84 ? 12.06279 48.85501 38.93005 1.000 62.50832 1094 PRO E C 1
ATOM 6528 O O . PRO E 5 84 ? 11.12666 48.77783 38.13054 1.000 63.12843 1094 PRO E O 1
ATOM 6532 N N . SER E 5 85 ? 12.97307 49.82538 38.89455 1.000 65.51484 1095 SER E N 1
ATOM 6533 C CA . SER E 5 85 ? 12.85013 50.95670 37.98904 1.000 60.47575 1095 SER E CA 1
ATOM 6534 C C . SER E 5 85 ? 12.94200 50.51059 36.53098 1.000 66.97977 1095 SER E C 1
ATOM 6535 O O . SER E 5 85 ? 13.44224 49.42892 36.20665 1.000 67.05896 1095 SER E O 1
ATOM 6538 N N . GLU E 5 86 ? 12.44559 51.37670 35.64346 1.000 69.63237 1096 GLU E N 1
ATOM 6539 C CA . GLU E 5 86 ? 12.41350 51.05393 34.22125 1.000 71.87448 1096 GLU E CA 1
ATOM 6540 C C . GLU E 5 86 ? 13.81129 50.99516 33.62054 1.000 69.70823 1096 GLU E C 1
ATOM 6541 O O . GLU E 5 86 ? 14.05297 50.20701 32.69921 1.000 67.29329 1096 GLU E O 1
ATOM 6547 N N . GLU E 5 87 ? 14.73992 51.81613 34.11683 1.000 68.42610 1097 GLU E N 1
ATOM 6548 C CA . GLU E 5 87 ? 16.11044 51.74437 33.62185 1.000 64.70332 1097 GLU E CA 1
ATOM 6549 C C . GLU E 5 87 ? 16.78704 50.45459 34.06703 1.000 66.79774 1097 GLU E C 1
ATOM 6550 O O . GLU E 5 87 ? 17.51988 49.83179 33.28894 1.000 65.80783 1097 GLU E O 1
ATOM 6556 N N . ARG E 5 88 ? 16.55215 50.03534 35.31396 1.000 59.91131 1098 ARG E N 1
ATOM 6557 C CA . ARG E 5 88 ? 17.15364 48.79544 35.79193 1.000 56.45531 1098 ARG E CA 1
ATOM 6558 C C . ARG E 5 88 ? 16.61849 47.59358 35.02672 1.000 59.32775 1098 ARG E C 1
ATOM 6559 O O . ARG E 5 88 ? 17.37393 46.66960 34.70797 1.000 57.89305 1098 ARG E O 1
ATOM 6567 N N . LEU E 5 89 ? 15.31949 47.58581 34.72035 1.000 59.91790 1099 LEU E N 1
ATOM 6568 C CA . LEU E 5 89 ? 14.77010 46.50191 33.91397 1.000 61.69277 1099 LEU E CA 1
ATOM 6569 C C . LEU E 5 89 ? 15.38717 46.47916 32.52201 1.000 65.66843 1099 LEU E C 1
ATOM 6570 O O . LEU E 5 89 ? 15.53462 45.40673 31.92497 1.000 64.83505 1099 LEU E O 1
ATOM 6575 N N . GLU E 5 90 ? 15.76397 47.64734 31.99641 1.000 62.70373 1100 GLU E N 1
ATOM 6576 C CA . GLU E 5 90 ? 16.37987 47.70607 30.67532 1.000 68.09647 1100 GLU E CA 1
ATOM 6577 C C . GLU E 5 90 ? 17.80452 47.16740 30.70187 1.000 69.04790 1100 GLU E C 1
ATOM 6578 O O . GLU E 5 90 ? 18.21625 46.44130 29.78977 1.000 73.06627 1100 GLU E O 1
ATOM 6584 N N . ARG E 5 91 ? 18.56781 47.50228 31.74082 1.000 61.64916 1101 ARG E N 1
ATOM 6585 C CA . ARG E 5 91 ? 19.99232 47.19713 31.78146 1.000 64.11082 1101 ARG E CA 1
ATOM 6586 C C . ARG E 5 91 ? 20.33540 45.97506 32.62028 1.000 63.68590 1101 ARG E C 1
ATOM 6587 O O . ARG E 5 91 ? 21.34175 45.31475 32.34300 1.000 63.60557 1101 ARG E O 1
ATOM 6595 N N . MET E 5 92 ? 19.53788 45.65822 33.64006 1.000 57.89899 1102 MET E N 1
ATOM 6596 C CA . MET E 5 92 ? 19.80624 44.50047 34.48232 1.000 60.48206 1102 MET E CA 1
ATOM 6597 C C . MET E 5 92 ? 19.04781 43.25458 34.04867 1.000 65.80916 1102 MET E C 1
ATOM 6598 O O . MET E 5 92 ? 19.46669 42.14447 34.39428 1.000 60.93254 1102 MET E O 1
ATOM 6603 N N . GLY E 5 93 ? 17.95767 43.40839 33.30274 1.000 59.93473 1103 GLY E N 1
ATOM 6604 C CA . GLY E 5 93 ? 17.21367 42.24573 32.84843 1.000 62.48745 1103 GLY E CA 1
ATOM 6605 C C . GLY E 5 93 ? 16.59546 41.49829 34.01253 1.000 63.85424 1103 GLY E C 1
ATOM 6606 O O . GLY E 5 93 ? 15.93030 42.07983 34.87705 1.000 57.91083 1103 GLY E O 1
ATOM 6607 N N . ASP E 5 94 ? 16.82227 40.18729 34.04098 1.000 65.79077 1104 ASP E N 1
ATOM 6608 C CA . ASP E 5 94 ? 16.26252 39.31749 35.06476 1.000 54.04858 1104 ASP E CA 1
ATOM 6609 C C . ASP E 5 94 ? 17.15226 39.19175 36.29356 1.000 56.01356 1104 ASP E C 1
ATOM 6610 O O . ASP E 5 94 ? 16.74318 38.55565 37.27103 1.000 55.77656 1104 ASP E O 1
ATOM 6615 N N . THR E 5 95 ? 18.34947 39.77320 36.27072 1.000 52.04155 1105 THR E N 1
ATOM 6616 C CA . THR E 5 95 ? 19.25667 39.66496 37.40558 1.000 51.18940 1105 THR E CA 1
ATOM 6617 C C . THR E 5 95 ? 18.74183 40.49117 38.57856 1.000 53.38958 1105 THR E C 1
ATOM 6618 O O . THR E 5 95 ? 18.43436 41.67837 38.43124 1.000 49.83638 1105 THR E O 1
ATOM 6622 N N . GLY E 5 96 ? 18.64417 39.85771 39.74448 1.000 50.79727 1106 GLY E N 1
ATOM 6623 C CA . GLY E 5 96 ? 18.20573 40.54219 40.94419 1.000 52.34496 1106 GLY E CA 1
ATOM 6624 C C . GLY E 5 96 ? 19.35489 40.99449 41.82147 1.000 52.01664 1106 GLY E C 1
ATOM 6625 O O . GLY E 5 96 ? 20.22934 41.74291 41.37332 1.000 56.39692 1106 GLY E O 1
ATOM 6626 N N . ILE E 5 97 ? 19.37054 40.54257 43.07136 1.000 49.16386 1107 ILE E N 1
ATOM 6627 C CA . ILE E 5 97 ? 20.39068 40.94275 44.02344 1.000 49.13663 1107 ILE E CA 1
ATOM 6628 C C . ILE E 5 97 ? 21.37724 39.80024 44.22497 1.000 53.62565 1107 ILE E C 1
ATOM 6629 O O . ILE E 5 97 ? 21.08131 38.62743 43.98019 1.000 55.61711 1107 ILE E O 1
ATOM 6634 N N . HIS E 5 98 ? 22.57684 40.15432 44.67744 1.000 52.88333 1108 HIS E N 1
ATOM 6635 C CA . HIS E 5 98 ? 23.59663 39.20004 45.10887 1.000 55.16385 1108 HIS E CA 1
ATOM 6636 C C . HIS E 5 98 ? 23.87275 39.50050 46.57909 1.000 54.61996 1108 HIS E C 1
ATOM 6637 O O . HIS E 5 98 ? 24.64277 40.41162 46.90011 1.000 52.81334 1108 HIS E O 1
ATOM 6644 N N . ALA E 5 99 ? 23.23840 38.74524 47.47065 1.000 55.18512 1109 ALA E N 1
ATOM 6645 C CA . ALA E 5 99 ? 23.24502 39.03832 48.89720 1.000 49.82473 1109 ALA E CA 1
ATOM 6646 C C . ALA E 5 99 ? 24.06582 38.00020 49.64875 1.000 52.87161 1109 ALA E C 1
ATOM 6647 O O . ALA E 5 99 ? 23.90880 36.79489 49.42569 1.000 56.38098 1109 ALA E O 1
ATOM 6649 N N . ASP E 5 100 ? 24.93191 38.47491 50.54417 1.000 53.76137 1110 ASP E N 1
ATOM 6650 C CA . ASP E 5 100 ? 25.76016 37.61102 51.38607 1.000 56.43457 1110 ASP E CA 1
ATOM 6651 C C . ASP E 5 100 ? 25.74498 38.19855 52.79451 1.000 59.01856 1110 ASP E C 1
ATOM 6652 O O . ASP E 5 100 ? 26.45915 39.16566 53.07637 1.000 59.53768 1110 ASP E O 1
ATOM 6657 N N . LEU E 5 101 ? 24.92528 37.61487 53.67337 1.000 51.56848 1111 LEU E N 1
ATOM 6658 C CA . LEU E 5 101 ? 24.85296 38.09683 55.04866 1.000 50.87965 1111 LEU E CA 1
ATOM 6659 C C . LEU E 5 101 ? 26.16374 37.87313 55.79010 1.000 59.77715 1111 LEU E C 1
ATOM 6660 O O . LEU E 5 101 ? 26.49612 38.63538 56.70508 1.000 61.31651 1111 LEU E O 1
ATOM 6665 N N . GLN E 5 102 ? 26.91734 36.83869 55.41245 1.000 60.62629 1112 GLN E N 1
ATOM 6666 C CA . GLN E 5 102 ? 28.20274 36.58495 56.05392 1.000 57.97441 1112 GLN E CA 1
ATOM 6667 C C . GLN E 5 102 ? 29.23406 37.62891 55.64269 1.000 61.02536 1112 GLN E C 1
ATOM 6668 O O . GLN E 5 102 ? 30.02389 38.09276 56.47395 1.000 57.79270 1112 GLN E O 1
ATOM 6674 N N . LYS E 5 103 ? 29.24219 38.00922 54.36368 1.000 67.75061 1113 LYS E N 1
ATOM 6675 C CA . LYS E 5 103 ? 30.05452 39.12625 53.90312 1.000 68.01481 1113 LYS E CA 1
ATOM 6676 C C . LYS E 5 103 ? 29.45046 40.47356 54.27115 1.000 63.32565 1113 LYS E C 1
ATOM 6677 O O . LYS E 5 103 ? 30.13517 41.49485 54.15089 1.000 58.55754 1113 LYS E O 1
ATOM 6683 N N . GLY E 5 104 ? 28.19155 40.49851 54.70351 1.000 62.18906 1114 GLY E N 1
ATOM 6684 C CA . GLY E 5 104 ? 27.55718 41.73234 55.12725 1.000 60.33400 1114 GLY E CA 1
ATOM 6685 C C . GLY E 5 104 ? 27.24927 42.70871 54.01540 1.000 56.03282 1114 GLY E C 1
ATOM 6686 O O . GLY E 5 104 ? 27.20943 43.91781 54.25975 1.000 57.54515 1114 GLY E O 1
ATOM 6687 N N . THR E 5 105 ? 27.02520 42.22139 52.79634 1.000 56.41026 1115 THR E N 1
ATOM 6688 C CA . THR E 5 105 ? 26.77434 43.09280 51.65758 1.000 57.87236 1115 THR E CA 1
ATOM 6689 C C . THR E 5 105 ? 25.64617 42.53523 50.80380 1.000 53.98703 1115 THR E C 1
ATOM 6690 O O . THR E 5 105 ? 25.54738 41.32192 50.59968 1.000 55.56047 1115 THR E O 1
ATOM 6694 N N . VAL E 5 106 ? 24.79845 43.43367 50.31130 1.000 50.21986 1116 VAL E N 1
ATOM 6695 C CA . VAL E 5 106 ? 23.78820 43.12030 49.30794 1.000 52.66840 1116 VAL E CA 1
ATOM 6696 C C . VAL E 5 106 ? 24.09595 43.96232 48.07911 1.000 52.62479 1116 VAL E C 1
ATOM 6697 O O . VAL E 5 106 ? 24.05327 45.19698 48.14250 1.000 53.82545 1116 VAL E O 1
ATOM 6701 N N . GLU E 5 107 ? 24.41736 43.30177 46.96979 1.000 54.88429 1117 GLU E N 1
ATOM 6702 C CA . GLU E 5 107 ? 24.69970 43.98578 45.71165 1.000 57.72549 1117 GLU E CA 1
ATOM 6703 C C . GLU E 5 107 ? 23.39134 44.15583 44.94877 1.000 58.71070 1117 GLU E C 1
ATOM 6704 O O . GLU E 5 107 ? 22.80162 43.17371 44.48733 1.000 57.32432 1117 GLU E O 1
ATOM 6710 N N . LYS E 5 108 ? 22.93930 45.40358 44.81176 1.000 55.15355 1118 LYS E N 1
ATOM 6711 C CA . LYS E 5 108 ? 21.66265 45.66874 44.16162 1.000 56.47488 1118 LYS E CA 1
ATOM 6712 C C . LYS E 5 108 ? 21.78083 45.78186 42.64643 1.000 63.29386 1118 LYS E C 1
ATOM 6713 O O . LYS E 5 108 ? 20.77456 45.61980 41.94733 1.000 62.76821 1118 LYS E O 1
ATOM 6719 N N . TRP E 5 109 ? 22.97596 46.05393 42.12610 1.000 59.68713 1119 TRP E N 1
ATOM 6720 C CA . TRP E 5 109 ? 23.23512 46.09732 40.68638 1.000 56.13988 1119 TRP E CA 1
ATOM 6721 C C . TRP E 5 109 ? 24.45920 45.24066 40.38377 1.000 54.33072 1119 TRP E C 1
ATOM 6722 O O . TRP E 5 109 ? 25.52990 45.76823 40.05795 1.000 63.26055 1119 TRP E O 1
ATOM 6733 N N . PRO E 5 110 ? 24.34124 43.91428 40.49135 1.000 51.88936 1120 PRO E N 1
ATOM 6734 C CA . PRO E 5 110 ? 25.51423 43.05445 40.27464 1.000 61.42596 1120 PRO E CA 1
ATOM 6735 C C . PRO E 5 110 ? 26.15770 43.29165 38.91482 1.000 60.72651 1120 PRO E C 1
ATOM 6736 O O . PRO E 5 110 ? 25.47330 43.49969 37.91050 1.000 65.92385 1120 PRO E O 1
ATOM 6740 N N . ALA E 5 111 ? 27.49505 43.28459 38.91050 1.000 64.08138 1121 ALA E N 1
ATOM 6741 C CA . ALA E 5 111 ? 28.33523 43.46286 37.72711 1.000 56.81837 1121 ALA E CA 1
ATOM 6742 C C . ALA E 5 111 ? 28.32943 44.89704 37.20490 1.000 58.31841 1121 ALA E C 1
ATOM 6743 O O . ALA E 5 111 ? 29.39555 45.48214 36.98638 1.000 60.88164 1121 ALA E O 1
ATOM 6745 N N . LEU E 5 112 ? 27.14384 45.47649 37.00738 1.000 57.54624 1122 LEU E N 1
ATOM 6746 C CA . LEU E 5 112 ? 27.05222 46.75193 36.30264 1.000 60.87543 1122 LEU E CA 1
ATOM 6747 C C . LEU E 5 112 ? 27.46611 47.93033 37.18116 1.000 62.90410 1122 LEU E C 1
ATOM 6748 O O . LEU E 5 112 ? 28.21723 48.80334 36.73173 1.000 64.81226 1122 LEU E O 1
ATOM 6753 N N . ASN E 5 113 ? 26.99232 47.98121 38.42578 1.000 64.09396 1123 ASN E N 1
ATOM 6754 C CA . ASN E 5 113 ? 27.31012 49.07578 39.34462 1.000 57.61793 1123 ASN E CA 1
ATOM 6755 C C . ASN E 5 113 ? 27.75228 48.47143 40.67447 1.000 61.07772 1123 ASN E C 1
ATOM 6756 O O . ASN E 5 113 ? 26.91760 48.13504 41.51990 1.000 63.72415 1123 ASN E O 1
ATOM 6761 N N . LEU E 5 114 ? 29.06642 48.34933 40.86329 1.000 60.92318 1124 LEU E N 1
ATOM 6762 C CA . LEU E 5 114 ? 29.61057 47.76913 42.08363 1.000 58.97888 1124 LEU E CA 1
ATOM 6763 C C . LEU E 5 114 ? 29.53878 48.71282 43.27727 1.000 64.64355 1124 LEU E C 1
ATOM 6764 O O . LEU E 5 114 ? 29.78672 48.27428 44.40514 1.000 70.65403 1124 LEU E O 1
ATOM 6769 N N . PHE E 5 115 ? 29.21440 49.99009 43.06086 1.000 69.06755 1125 PHE E N 1
ATOM 6770 C CA . PHE E 5 115 ? 29.01906 50.90480 44.18127 1.000 59.66285 1125 PHE E CA 1
ATOM 6771 C C . PHE E 5 115 ? 27.71653 50.62063 44.91740 1.000 65.00417 1125 PHE E C 1
ATOM 6772 O O . PHE E 5 115 ? 27.63395 50.82729 46.13354 1.000 64.68752 1125 PHE E O 1
ATOM 6780 N N . SER E 5 116 ? 26.69362 50.15399 44.19941 1.000 66.63400 1126 SER E N 1
ATOM 6781 C CA . SER E 5 116 ? 25.33585 50.03431 44.73114 1.000 62.77045 1126 SER E CA 1
ATOM 6782 C C . SER E 5 116 ? 25.25757 48.80814 45.63685 1.000 62.48398 1126 SER E C 1
ATOM 6783 O O . SER E 5 116 ? 24.77451 47.73688 45.26025 1.000 56.38252 1126 SER E O 1
ATOM 6786 N N . VAL E 5 117 ? 25.72979 48.98122 46.86897 1.000 61.58583 1127 VAL E N 1
ATOM 6787 C CA . VAL E 5 117 ? 25.83570 47.89152 47.83057 1.000 55.12933 1127 VAL E CA 1
ATOM 6788 C C . VAL E 5 117 ? 25.19250 48.32293 49.14036 1.000 58.18965 1127 VAL E C 1
ATOM 6789 O O . VAL E 5 117 ? 25.52247 49.38505 49.67960 1.000 63.20830 1127 VAL E O 1
ATOM 6793 N N . ASP E 5 118 ? 24.27824 47.50045 49.64864 1.000 61.78301 1128 ASP E N 1
ATOM 6794 C CA . ASP E 5 118 ? 23.72329 47.68003 50.98426 1.000 57.80940 1128 ASP E CA 1
ATOM 6795 C C . ASP E 5 118 ? 24.58629 46.91616 51.98059 1.000 54.13566 1128 ASP E C 1
ATOM 6796 O O . ASP E 5 118 ? 24.67406 45.68536 51.91670 1.000 58.22495 1128 ASP E O 1
ATOM 6801 N N . HIS E 5 119 ? 25.22669 47.64173 52.89095 1.000 59.11729 1129 HIS E N 1
ATOM 6802 C CA . HIS E 5 119 ? 26.05021 47.03030 53.92540 1.000 51.31247 1129 HIS E CA 1
ATOM 6803 C C . HIS E 5 119 ? 25.18270 46.76510 55.14822 1.000 54.77669 1129 HIS E C 1
ATOM 6804 O O . HIS E 5 119 ? 24.65859 47.70259 55.75915 1.000 58.17555 1129 HIS E O 1
ATOM 6811 N N . VAL E 5 120 ? 25.02862 45.49145 55.49829 1.000 55.44337 1130 VAL E N 1
ATOM 6812 C CA . VAL E 5 120 ? 24.12308 45.08040 56.56094 1.000 58.57605 1130 VAL E CA 1
ATOM 6813 C C . VAL E 5 120 ? 24.92120 44.44284 57.68876 1.000 52.78442 1130 VAL E C 1
ATOM 6814 O O . VAL E 5 120 ? 25.99618 43.87163 57.47799 1.000 59.94032 1130 VAL E O 1
ATOM 6818 N N . LYS E 5 121 ? 24.38655 44.56084 58.90128 1.000 54.78949 1131 LYS E N 1
ATOM 6819 C CA . LYS E 5 121 ? 24.90378 43.84140 60.05437 1.000 59.07000 1131 LYS E CA 1
ATOM 6820 C C . LYS E 5 121 ? 23.77136 43.67836 61.05471 1.000 54.93456 1131 LYS E C 1
ATOM 6821 O O . LYS E 5 121 ? 22.87652 44.52453 61.14170 1.000 53.73301 1131 LYS E O 1
ATOM 6827 N N . ASN E 5 122 ? 23.81445 42.57159 61.79787 1.000 53.17068 1132 ASN E N 1
ATOM 6828 C CA . ASN E 5 122 ? 22.76319 42.21304 62.74995 1.000 54.04037 1132 ASN E CA 1
ATOM 6829 C C . ASN E 5 122 ? 21.39857 42.10920 62.07158 1.000 56.03881 1132 ASN E C 1
ATOM 6830 O O . ASN E 5 122 ? 20.36674 42.41234 62.67575 1.000 62.13943 1132 ASN E O 1
ATOM 6835 N N . ILE E 5 123 ? 21.38633 41.68562 60.80985 1.000 57.39453 1133 ILE E N 1
ATOM 6836 C CA . ILE E 5 123 ? 20.16020 41.39790 60.07441 1.000 52.70567 1133 ILE E CA 1
ATOM 6837 C C . ILE E 5 123 ? 20.08560 39.89070 59.88547 1.000 54.68881 1133 ILE E C 1
ATOM 6838 O O . ILE E 5 123 ? 20.95396 39.29527 59.23566 1.000 53.64276 1133 ILE E O 1
ATOM 6843 N N . GLU E 5 124 ? 19.05209 39.27360 60.45408 1.000 54.31276 1134 GLU E N 1
ATOM 6844 C CA . GLU E 5 124 ? 18.94138 37.82076 60.44843 1.000 49.95224 1134 GLU E CA 1
ATOM 6845 C C . GLU E 5 124 ? 18.21568 37.29079 59.21806 1.000 53.90334 1134 GLU E C 1
ATOM 6846 O O . GLU E 5 124 ? 18.57666 36.22941 58.69970 1.000 54.62154 1134 GLU E O 1
ATOM 6852 N N . ASN E 5 125 ? 17.20449 38.00522 58.73406 1.000 52.27868 1135 ASN E N 1
ATOM 6853 C CA . ASN E 5 125 ? 16.37052 37.53113 57.64177 1.000 51.31031 1135 ASN E CA 1
ATOM 6854 C C . ASN E 5 125 ? 16.48375 38.46131 56.44177 1.000 52.18412 1135 ASN E C 1
ATOM 6855 O O . ASN E 5 125 ? 16.63592 39.67711 56.58896 1.000 52.72661 1135 ASN E O 1
ATOM 6860 N N . LEU E 5 126 ? 16.40929 37.87504 55.24760 1.000 50.33173 1136 LEU E N 1
ATOM 6861 C CA . LEU E 5 126 ? 16.45655 38.63189 54.00519 1.000 44.28811 1136 LEU E CA 1
ATOM 6862 C C . LEU E 5 126 ? 15.39019 38.11160 53.05501 1.000 50.44568 1136 LEU E C 1
ATOM 6863 O O . LEU E 5 126 ? 15.20877 36.89875 52.91401 1.000 48.38548 1136 LEU E O 1
ATOM 6868 N N . HIS E 5 127 ? 14.69021 39.03538 52.40499 1.000 50.75819 1137 HIS E N 1
ATOM 6869 C CA . HIS E 5 127 ? 13.73282 38.71057 51.35787 1.000 46.26949 1137 HIS E CA 1
ATOM 6870 C C . HIS E 5 127 ? 14.24264 39.27776 50.04145 1.000 53.29328 1137 HIS E C 1
ATOM 6871 O O . HIS E 5 127 ? 14.61582 40.45323 49.97180 1.000 51.14029 1137 HIS E O 1
ATOM 6878 N N . GLY E 5 128 ? 14.26656 38.44162 49.00801 1.000 51.84448 1138 GLY E N 1
ATOM 6879 C CA . GLY E 5 128 ? 14.83678 38.81258 47.73004 1.000 45.94338 1138 GLY E CA 1
ATOM 6880 C C . GLY E 5 128 ? 13.92477 39.70074 46.90895 1.000 49.79969 1138 GLY E C 1
ATOM 6881 O O . GLY E 5 128 ? 12.94660 40.26945 47.40006 1.000 47.80021 1138 GLY E O 1
ATOM 6882 N N . SER E 5 129 ? 14.26494 39.82101 45.62875 1.000 50.62671 1139 SER E N 1
ATOM 6883 C CA . SER E 5 129 ? 13.50290 40.61547 44.68149 1.000 49.57275 1139 SER E CA 1
ATOM 6884 C C . SER E 5 129 ? 12.56811 39.71347 43.88061 1.000 50.47055 1139 SER E C 1
ATOM 6885 O O . SER E 5 129 ? 12.52759 38.49453 44.06136 1.000 53.63391 1139 SER E O 1
ATOM 6888 N N . ARG E 5 130 ? 11.80140 40.32607 42.98201 1.000 50.81517 1140 ARG E N 1
ATOM 6889 C CA . ARG E 5 130 ? 10.98775 39.57328 42.03666 1.000 55.13962 1140 ARG E CA 1
ATOM 6890 C C . ARG E 5 130 ? 11.80108 39.03901 40.86554 1.000 53.34209 1140 ARG E C 1
ATOM 6891 O O . ARG E 5 130 ? 11.22239 38.48093 39.92696 1.000 58.50167 1140 ARG E O 1
ATOM 6899 N N . LEU E 5 131 ? 13.12087 39.19514 40.90707 1.000 52.31534 1141 LEU E N 1
ATOM 6900 C CA . LEU E 5 131 ? 14.02952 38.77131 39.85682 1.000 57.38922 1141 LEU E CA 1
ATOM 6901 C C . LEU E 5 131 ? 14.92912 37.64776 40.37580 1.000 54.43285 1141 LEU E C 1
ATOM 6902 O O . LEU E 5 131 ? 14.75584 37.14886 41.49280 1.000 51.21871 1141 LEU E O 1
ATOM 6907 N N . ASN E 5 132 ? 15.90068 37.24892 39.55747 1.000 52.50239 1142 ASN E N 1
ATOM 6908 C CA . ASN E 5 132 ? 16.77032 36.12096 39.88171 1.000 48.37016 1142 ASN E CA 1
ATOM 6909 C C . ASN E 5 132 ? 17.83797 36.57317 40.87237 1.000 52.58354 1142 ASN E C 1
ATOM 6910 O O . ASN E 5 132 ? 18.73653 37.34460 40.51896 1.000 53.07533 1142 ASN E O 1
ATOM 6915 N N . ASP E 5 133 ? 17.75405 36.08134 42.10698 1.000 48.17565 1143 ASP E N 1
ATOM 6916 C CA . ASP E 5 133 ? 18.63180 36.50836 43.18625 1.000 47.91715 1143 ASP E CA 1
ATOM 6917 C C . ASP E 5 133 ? 19.62347 35.41371 43.56266 1.000 50.50943 1143 ASP E C 1
ATOM 6918 O O . ASP E 5 133 ? 19.37576 34.22214 43.35456 1.000 54.06625 1143 ASP E O 1
ATOM 6923 N N . ARG E 5 134 ? 20.75356 35.84162 44.12395 1.000 49.64546 1144 ARG E N 1
ATOM 6924 C CA . ARG E 5 134 ? 21.76552 34.95973 44.70380 1.000 50.25131 1144 ARG E CA 1
ATOM 6925 C C . ARG E 5 134 ? 21.90612 35.35748 46.17022 1.000 56.63971 1144 ARG E C 1
ATOM 6926 O O . ARG E 5 134 ? 22.53924 36.36964 46.48687 1.000 60.54560 1144 ARG E O 1
ATOM 6934 N N . ILE E 5 135 ? 21.31978 34.56486 47.06353 1.000 54.51513 1145 ILE E N 1
ATOM 6935 C CA . ILE E 5 135 ? 21.19867 34.91400 48.47416 1.000 48.99485 1145 ILE E CA 1
ATOM 6936 C C . ILE E 5 135 ? 21.97127 33.89924 49.30486 1.000 49.97451 1145 ILE E C 1
ATOM 6937 O O . ILE E 5 135 ? 21.81641 32.68729 49.11581 1.000 53.46805 1145 ILE E O 1
ATOM 6942 N N . ALA E 5 136 ? 22.79132 34.39598 50.22962 1.000 48.34160 1146 ALA E N 1
ATOM 6943 C CA . ALA E 5 136 ? 23.57181 33.55804 51.12998 1.000 46.69276 1146 ALA E CA 1
ATOM 6944 C C . ALA E 5 136 ? 23.47149 34.11357 52.54282 1.000 52.80435 1146 ALA E C 1
ATOM 6945 O O . ALA E 5 136 ? 23.74560 35.29672 52.76856 1.000 53.01827 1146 ALA E O 1
ATOM 6947 N N . GLY E 5 137 ? 23.07774 33.26360 53.48738 1.000 52.50808 1147 GLY E N 1
ATOM 6948 C CA . GLY E 5 137 ? 2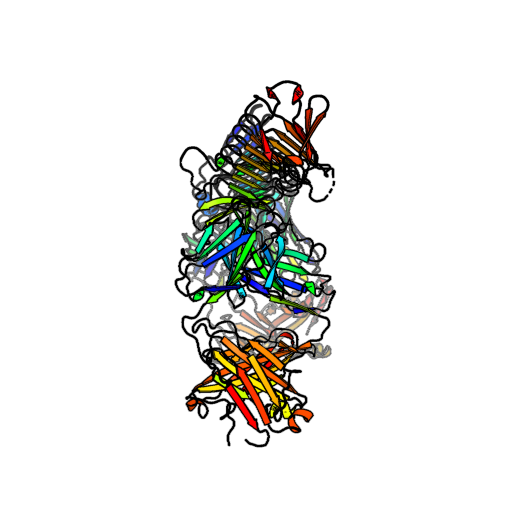2.98417 33.65534 54.87676 1.000 53.63441 1147 GLY E CA 1
ATOM 6949 C C . GLY E 5 137 ? 24.33308 33.61975 55.57182 1.000 54.59384 1147 GLY E C 1
ATOM 6950 O O . GLY E 5 137 ? 25.39304 33.52435 54.95099 1.000 61.20750 1147 GLY E O 1
ATOM 6951 N N . ASP E 5 138 ? 24.28124 33.70979 56.89988 1.000 50.72962 1148 ASP E N 1
ATOM 6952 C CA . ASP E 5 138 ? 25.46417 33.60911 57.73661 1.000 56.92251 1148 ASP E CA 1
ATOM 6953 C C . ASP E 5 138 ? 25.39076 32.32318 58.56402 1.000 55.54836 1148 ASP E C 1
ATOM 6954 O O . ASP E 5 138 ? 24.59913 31.41940 58.26097 1.000 54.71893 1148 ASP E O 1
ATOM 6959 N N . ASP E 5 139 ? 26.21576 32.23831 59.60367 1.000 58.91773 1149 ASP E N 1
ATOM 6960 C CA . ASP E 5 139 ? 26.20528 31.07924 60.48556 1.000 59.97062 1149 ASP E CA 1
ATOM 6961 C C . ASP E 5 139 ? 25.12752 31.16784 61.55794 1.000 56.32477 1149 ASP E C 1
ATOM 6962 O O . ASP E 5 139 ? 25.08799 30.31914 62.45456 1.000 58.49978 1149 ASP E O 1
ATOM 6967 N N . GLN E 5 140 ? 24.26338 32.17230 61.48170 1.000 55.99015 1150 GLN E N 1
ATOM 6968 C CA . GLN E 5 140 ? 23.13435 32.32274 62.38267 1.000 56.97451 1150 GLN E CA 1
ATOM 6969 C C . GLN E 5 140 ? 21.87981 31.71308 61.75908 1.000 52.92897 1150 GLN E C 1
ATOM 6970 O O . GLN E 5 140 ? 21.87387 31.28044 60.60643 1.000 46.25446 1150 GLN E O 1
ATOM 6976 N N . ASP E 5 141 ? 20.80175 31.68410 62.53713 1.000 53.36811 1151 ASP E N 1
ATOM 6977 C CA . ASP E 5 141 ? 19.51377 31.22916 62.02250 1.000 48.81638 1151 ASP E CA 1
ATOM 6978 C C . ASP E 5 141 ? 18.92515 32.30744 61.11911 1.000 54.36222 1151 ASP E C 1
ATOM 6979 O O . ASP E 5 141 ? 18.55990 33.39050 61.58853 1.000 56.15859 1151 ASP E O 1
ATOM 6984 N N . ASN E 5 142 ? 18.82889 32.01854 59.82393 1.000 47.11077 1152 ASN E N 1
ATOM 6985 C CA . ASN E 5 142 ? 18.35844 32.98277 58.83953 1.000 50.08688 1152 ASN E CA 1
ATOM 6986 C C . ASN E 5 142 ? 17.03629 32.53834 58.23019 1.000 48.59416 1152 ASN E C 1
ATOM 6987 O O . ASN E 5 142 ? 16.81718 31.34630 57.99539 1.000 54.63321 1152 ASN E O 1
ATOM 6992 N N . GLU E 5 143 ? 16.16183 33.50614 57.96835 1.000 49.07129 1153 GLU E N 1
ATOM 6993 C CA . GLU E 5 143 ? 15.00103 33.30887 57.10777 1.000 45.56647 1153 GLU E CA 1
ATOM 6994 C C . GLU E 5 143 ? 15.32085 33.96090 55.76874 1.000 49.56929 1153 GLU E C 1
ATOM 6995 O O . GLU E 5 143 ? 15.44684 35.18695 55.68196 1.000 56.96673 1153 GLU E O 1
ATOM 7001 N N . LEU E 5 144 ? 15.46349 33.14485 54.72996 1.000 45.58609 1154 LEU E N 1
ATOM 7002 C CA . LEU E 5 144 ? 15.85968 33.62070 53.40986 1.000 44.56061 1154 LEU E CA 1
ATOM 7003 C C . LEU E 5 144 ? 14.76475 33.26025 52.41563 1.000 49.80540 1154 LEU E C 1
ATOM 7004 O O . LEU E 5 144 ? 14.54594 32.07895 52.12443 1.000 46.45207 1154 LEU E O 1
ATOM 7009 N N . TRP E 5 145 ? 14.07861 34.27784 51.90425 1.000 46.24520 1155 TRP E N 1
ATOM 7010 C CA . TRP E 5 145 ? 13.00359 34.10916 50.93799 1.000 47.16145 1155 TRP E CA 1
ATOM 7011 C C . TRP E 5 145 ? 13.47445 34.60774 49.58020 1.000 45.11635 1155 TRP E C 1
ATOM 7012 O O . TRP E 5 145 ? 14.01664 35.71122 49.47299 1.000 50.42135 1155 TRP E O 1
ATOM 7023 N N . GLY E 5 146 ? 13.27333 33.79093 48.54653 1.000 50.46820 1156 GLY E N 1
ATOM 7024 C CA . GLY E 5 146 ? 13.65085 34.20262 47.20730 1.000 50.78553 1156 GLY E CA 1
ATOM 7025 C C . GLY E 5 146 ? 12.57881 34.99484 46.49369 1.000 46.58048 1156 GLY E C 1
ATOM 7026 O O . GLY E 5 146 ? 12.89305 35.82551 45.63687 1.000 49.61099 1156 GLY E O 1
ATOM 7027 N N . HIS E 5 147 ? 11.31616 34.76376 46.83776 1.000 50.97386 1157 HIS E N 1
ATOM 7028 C CA . HIS E 5 147 ? 10.15682 35.37094 46.16969 1.000 53.31077 1157 HIS E CA 1
ATOM 7029 C C . HIS E 5 147 ? 10.21751 34.99864 44.68441 1.000 51.60003 1157 HIS E C 1
ATOM 7030 O O . HIS E 5 147 ? 10.77309 33.95488 44.32066 1.000 50.73636 1157 HIS E O 1
ATOM 7037 N N . ASP E 5 148 ? 9.64864 35.82927 43.81449 1.000 46.09932 1158 ASP E N 1
ATOM 7038 C CA . ASP E 5 148 ? 9.55710 35.48150 42.40477 1.000 47.17083 1158 ASP E CA 1
ATOM 7039 C C . ASP E 5 148 ? 10.94551 35.43790 41.76797 1.000 50.72108 1158 ASP E C 1
ATOM 7040 O O . ASP E 5 148 ? 11.92855 35.94813 42.30797 1.000 49.37052 1158 ASP E O 1
ATOM 7045 N N . GLY E 5 149 ? 11.01561 34.80915 40.59971 1.000 47.87771 1159 GLY E N 1
ATOM 7046 C CA . GLY E 5 149 ? 12.26833 34.61897 39.90254 1.000 48.25499 1159 GLY E CA 1
ATOM 7047 C C . GLY E 5 149 ? 12.99160 33.35562 40.33619 1.000 50.88684 1159 GLY E C 1
ATOM 7048 O O . GLY E 5 149 ? 12.67312 32.72241 41.34440 1.000 45.96806 1159 GLY E O 1
ATOM 7049 N N . ASN E 5 150 ? 13.99671 32.98702 39.54543 1.000 53.13139 1160 ASN E N 1
ATOM 7050 C CA . ASN E 5 150 ? 14.77569 31.77243 39.78224 1.000 46.99758 1160 ASN E CA 1
ATOM 7051 C C . ASN E 5 150 ? 15.95472 32.12750 40.67988 1.000 46.85993 1160 ASN E C 1
ATOM 7052 O O . ASN E 5 150 ? 16.93765 32.72064 40.22958 1.000 53.26050 1160 ASN E O 1
ATOM 7057 N N . ASP E 5 151 ? 15.86256 31.75533 41.95377 1.000 45.04715 1161 ASP E N 1
ATOM 7058 C CA . ASP E 5 151 ? 16.81484 32.18083 42.96947 1.000 50.95688 1161 ASP E CA 1
ATOM 7059 C C . ASP E 5 151 ? 17.67054 31.01504 43.44206 1.000 49.63603 1161 ASP E C 1
ATOM 7060 O O . ASP E 5 151 ? 17.19715 29.87848 43.53162 1.000 53.70895 1161 ASP E O 1
ATOM 7065 N N . THR E 5 152 ? 18.93192 31.30867 43.74465 1.000 49.47227 1162 THR E N 1
ATOM 7066 C CA . THR E 5 152 ? 19.83563 30.37410 44.40276 1.000 48.99499 1162 THR E CA 1
ATOM 7067 C C . THR E 5 152 ? 20.05895 30.87171 45.82410 1.000 49.45514 1162 THR E C 1
ATOM 7068 O O . THR E 5 152 ? 20.51739 32.00190 46.02279 1.000 49.80861 1162 THR E O 1
ATOM 7072 N N . ILE E 5 153 ? 19.72509 30.03789 46.80632 1.000 50.59914 1163 ILE E N 1
ATOM 7073 C CA . ILE E 5 153 ? 19.75616 30.42196 48.21231 1.000 47.65211 1163 ILE E CA 1
ATOM 7074 C C . ILE E 5 153 ? 20.53346 29.36993 48.98987 1.000 50.42527 1163 ILE E C 1
ATOM 7075 O O . ILE E 5 153 ? 20.23686 28.17397 48.89112 1.000 54.19755 1163 ILE E O 1
ATOM 7080 N N . ARG E 5 154 ? 21.52552 29.81368 49.76003 1.000 46.36493 1164 ARG E N 1
ATOM 7081 C CA . ARG E 5 154 ? 22.27967 28.94254 50.65262 1.000 53.01793 1164 ARG E CA 1
ATOM 7082 C C . ARG E 5 154 ? 22.27220 29.54816 52.04759 1.000 52.71498 1164 ARG E C 1
ATOM 7083 O O . ARG E 5 154 ? 22.59000 30.72855 52.21718 1.000 54.42410 1164 ARG E O 1
ATOM 7091 N N . GLY E 5 155 ? 21.91157 28.74255 53.04119 1.000 46.54071 1165 GLY E N 1
ATOM 7092 C CA . GLY E 5 155 ? 21.71929 29.25047 54.38533 1.000 50.95631 1165 GLY E CA 1
ATOM 7093 C C . GLY E 5 155 ? 22.96191 29.27916 55.25126 1.000 53.04956 1165 GLY E C 1
ATOM 7094 O O . GLY E 5 155 ? 22.98095 29.96351 56.27861 1.000 50.39078 1165 GLY E O 1
ATOM 7095 N N . ARG E 5 156 ? 23.99818 28.55096 54.84741 1.000 51.42553 1166 ARG E N 1
ATOM 7096 C CA . ARG E 5 156 ? 25.23198 28.38883 55.63062 1.000 47.64127 1166 ARG E CA 1
ATOM 7097 C C . ARG E 5 156 ? 24.85940 27.71653 56.95569 1.000 52.12201 1166 ARG E C 1
ATOM 7098 O O . ARG E 5 156 ? 23.88725 26.95349 57.02309 1.000 47.90763 1166 ARG E O 1
ATOM 7106 N N . GLY E 5 157 ? 25.62019 27.98529 58.01268 1.000 51.51163 1167 GLY E N 1
ATOM 7107 C CA . GLY E 5 157 ? 25.39444 27.32892 59.28319 1.000 54.82805 1167 GLY E CA 1
ATOM 7108 C C . GLY E 5 157 ? 24.14079 27.81667 59.98418 1.000 55.74781 1167 GLY E C 1
ATOM 7109 O O . GLY E 5 157 ? 23.50974 28.80284 59.60560 1.000 46.97201 1167 GLY E O 1
ATOM 7110 N N . GLY E 5 158 ? 23.77741 27.09587 61.04101 1.000 51.27796 1168 GLY E N 1
ATOM 7111 C CA . GLY E 5 158 ? 22.59564 27.41317 61.81186 1.000 43.90106 1168 GLY E CA 1
ATOM 7112 C C . GLY E 5 158 ? 21.33035 26.83509 61.20555 1.000 50.41068 1168 GLY E C 1
ATOM 7113 O O . GLY E 5 158 ? 21.30660 26.31462 60.08931 1.000 48.96171 1168 GLY E O 1
ATOM 7114 N N . ASP E 5 159 ? 20.24772 26.93723 61.97245 1.000 54.39392 1169 ASP E N 1
ATOM 7115 C CA . ASP E 5 159 ? 18.94449 26.41469 61.56428 1.000 51.28271 1169 ASP E CA 1
ATOM 7116 C C . ASP E 5 159 ? 18.22308 27.48537 60.75491 1.000 53.77217 1169 ASP E C 1
ATOM 7117 O O . ASP E 5 159 ? 17.65079 28.42389 61.31299 1.000 53.70399 1169 ASP E O 1
ATOM 7122 N N . ASP E 5 160 ? 18.24245 27.34154 59.43448 1.000 53.68235 1170 ASP E N 1
ATOM 7123 C CA . ASP E 5 160 ? 17.68133 28.33633 58.53380 1.000 50.86062 1170 ASP E CA 1
ATOM 7124 C C . ASP E 5 160 ? 16.31595 27.90288 58.01300 1.000 50.38069 1170 ASP E C 1
ATOM 7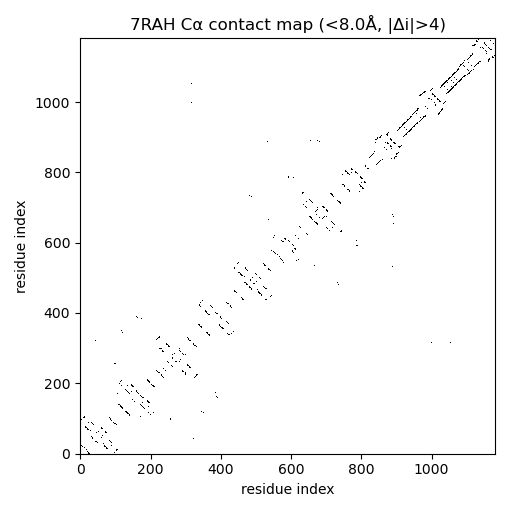125 O O . ASP E 5 160 ? 15.97196 26.71889 57.99636 1.000 53.79549 1170 ASP E O 1
ATOM 7130 N N . ILE E 5 161 ? 15.53576 28.89146 57.58657 1.000 46.19325 1171 ILE E N 1
ATOM 7131 C CA . ILE E 5 161 ? 14.24830 28.67041 56.94028 1.000 47.13760 1171 ILE E CA 1
ATOM 7132 C C . ILE E 5 161 ? 14.35237 29.24102 55.53484 1.000 44.52867 1171 ILE E C 1
ATOM 7133 O O . ILE E 5 161 ? 14.45896 30.46153 55.35904 1.000 52.21231 1171 ILE E O 1
ATOM 7138 N N . LEU E 5 162 ? 14.32895 28.36571 54.53570 1.000 47.94942 1172 LEU E N 1
ATOM 7139 C CA . LEU E 5 162 ? 14.45346 28.76085 53.14019 1.000 44.28058 1172 LEU E CA 1
ATOM 7140 C C . LEU E 5 162 ? 13.10159 28.62791 52.45622 1.000 42.52447 1172 LEU E C 1
ATOM 7141 O O . LEU E 5 162 ? 12.42220 27.60665 52.60595 1.000 45.12603 1172 LEU E O 1
ATOM 7146 N N . ARG E 5 163 ? 12.71354 29.66300 51.71619 1.000 44.29491 1173 ARG E N 1
ATOM 7147 C CA . ARG E 5 163 ? 11.48482 29.65990 50.92604 1.000 41.55387 1173 ARG E CA 1
ATOM 7148 C C . ARG E 5 163 ? 11.83859 30.21853 49.55322 1.000 42.76640 1173 ARG E C 1
ATOM 7149 O O . ARG E 5 163 ? 12.00138 31.43284 49.39411 1.000 50.41571 1173 ARG E O 1
ATOM 7157 N N . GLY E 5 164 ? 11.96622 29.32996 48.56555 1.000 42.55207 1174 GLY E N 1
ATOM 7158 C CA . GLY E 5 164 ? 12.31673 29.77745 47.22966 1.000 43.20882 1174 GLY E CA 1
ATOM 7159 C C . GLY E 5 164 ? 11.26794 30.67821 46.60957 1.000 42.26711 1174 GLY E C 1
ATOM 7160 O O . GLY E 5 164 ? 11.58396 31.50729 45.75216 1.000 41.95174 1174 GLY E O 1
ATOM 7161 N N . GLY E 5 165 ? 10.01768 30.54722 47.04353 1.000 44.62553 1175 GLY E N 1
ATOM 7162 C CA . GLY E 5 165 ? 8.93467 31.26630 46.41052 1.000 46.21490 1175 GLY E CA 1
ATOM 7163 C C . GLY E 5 165 ? 8.66218 30.70981 45.02309 1.000 45.26091 1175 GLY E C 1
ATOM 7164 O O . GLY E 5 165 ? 9.09562 29.61817 44.65185 1.000 50.01964 1175 GLY E O 1
ATOM 7165 N N . LEU E 5 166 ? 7.91716 31.49266 44.25032 1.000 46.46164 1176 LEU E N 1
ATOM 7166 C CA . LEU E 5 166 ? 7.67134 31.12482 42.86471 1.000 46.72270 1176 LEU E CA 1
ATOM 7167 C C . LEU E 5 166 ? 8.97337 31.17698 42.07486 1.000 46.60477 1176 LE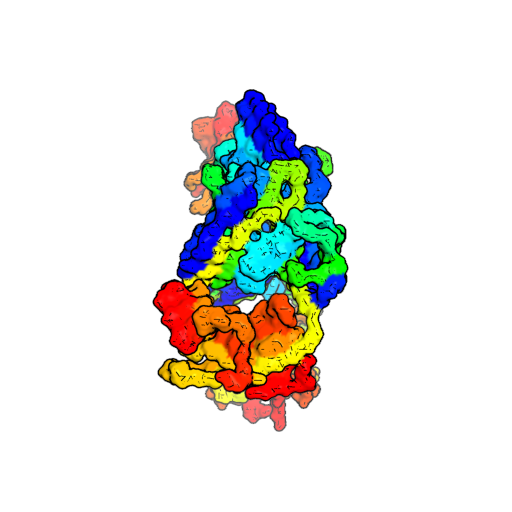U E C 1
ATOM 7168 O O . LEU E 5 166 ? 9.80683 32.06366 42.27933 1.000 44.83019 1176 LEU E O 1
ATOM 7173 N N . GLY E 5 167 ? 9.15648 30.20966 41.18737 1.000 41.24255 1177 GLY E N 1
ATOM 7174 C CA . GLY E 5 167 ? 10.29384 30.18369 40.29073 1.000 39.29474 1177 GLY E CA 1
ATOM 7175 C C . GLY E 5 167 ? 11.12162 28.91918 40.44103 1.000 46.66553 1177 GLY E C 1
ATOM 7176 O O . GLY E 5 167 ? 10.89444 28.08155 41.31231 1.000 48.02368 1177 GLY E O 1
ATOM 7177 N N . LEU E 5 168 ? 12.10198 28.80781 39.54608 1.000 47.15857 1178 LEU E N 1
ATOM 7178 C CA . LEU E 5 168 ? 13.02496 27.67504 39.47500 1.000 45.53314 1178 LEU E CA 1
ATOM 7179 C C . LEU E 5 168 ? 14.16074 27.92259 40.46090 1.000 44.09903 1178 LEU E C 1
ATOM 7180 O O . LEU E 5 168 ? 15.19664 28.49376 40.11975 1.000 49.89276 1178 LEU E O 1
ATOM 7185 N N . ASP E 5 169 ? 13.97571 27.47601 41.69919 1.000 43.06366 1179 ASP E N 1
ATOM 7186 C CA . ASP E 5 169 ? 14.86030 27.83767 42.79818 1.000 46.97862 1179 ASP E CA 1
ATOM 7187 C C . ASP E 5 169 ? 15.78380 26.68761 43.17800 1.000 51.06419 1179 ASP E C 1
ATOM 7188 O O . ASP E 5 169 ? 15.38058 25.51998 43.16944 1.000 47.72269 1179 ASP E O 1
ATOM 7193 N N . THR E 5 170 ? 17.02466 27.03546 43.51688 1.000 49.07801 1180 THR E N 1
ATOM 7194 C CA . THR E 5 170 ? 18.03464 26.09144 43.98094 1.000 47.54507 1180 THR E CA 1
ATOM 7195 C C . THR E 5 170 ? 18.36797 26.43519 45.42503 1.000 48.22897 1180 THR E C 1
ATOM 7196 O O . THR E 5 170 ? 18.89608 27.51759 45.70026 1.000 49.04213 1180 THR E O 1
ATOM 7200 N N . LEU E 5 171 ? 18.06321 25.51952 46.34157 1.000 41.53064 1181 LEU E N 1
ATOM 7201 C CA . LEU E 5 171 ? 18.06146 25.81308 47.76885 1.000 45.45657 1181 LEU E CA 1
ATOM 7202 C C . LEU E 5 171 ? 19.01096 24.87278 48.49714 1.000 49.94605 1181 LEU E C 1
ATOM 7203 O O . LEU E 5 171 ? 18.81580 23.65195 48.48255 1.000 50.25783 1181 LEU E O 1
ATOM 7208 N N . TYR E 5 172 ? 20.02692 25.44515 49.14098 1.000 50.46208 1182 TYR E N 1
ATOM 7209 C CA . TYR E 5 172 ? 20.99605 24.69912 49.93476 1.000 46.44829 1182 TYR E CA 1
ATOM 7210 C C . TYR E 5 172 ? 20.79854 25.04355 51.40484 1.000 49.09656 1182 TYR E C 1
ATOM 7211 O O . TYR E 5 172 ? 20.97807 26.19791 51.80391 1.000 55.45464 1182 TYR E O 1
ATOM 7220 N N . GLY E 5 173 ? 20.43965 24.04353 52.21036 1.000 49.38511 1183 GLY E N 1
ATOM 7221 C CA . GLY E 5 173 ? 20.33819 24.26334 53.64194 1.000 49.17721 1183 GLY E CA 1
ATOM 7222 C C . GLY E 5 173 ? 21.68069 24.29677 54.33808 1.000 47.22510 1183 GLY E C 1
ATOM 7223 O O . GLY E 5 173 ? 21.85729 25.04197 55.30677 1.000 44.99653 1183 GLY E O 1
ATOM 7224 N N . GLU E 5 174 ? 22.63284 23.49952 53.86533 1.000 49.04163 1184 GLU E N 1
ATOM 7225 C CA . GLU E 5 174 ? 23.99840 23.42755 54.40467 1.000 50.88399 1184 GLU E CA 1
ATOM 7226 C C . GLU E 5 174 ? 23.92800 22.96535 55.86655 1.000 52.65876 1184 GLU E C 1
ATOM 7227 O O . GLU E 5 174 ? 23.03950 22.18882 56.23979 1.000 45.99500 1184 GLU E O 1
ATOM 7233 N N . ASP E 5 175 ? 24.86207 23.41118 56.70336 1.000 52.85126 1185 ASP E N 1
ATOM 7234 C CA . ASP E 5 175 ? 24.95501 22.89114 58.06183 1.000 51.97558 1185 ASP E CA 1
ATOM 7235 C C . ASP E 5 175 ? 23.77086 23.34568 58.90799 1.000 52.18392 1185 ASP E C 1
ATOM 7236 O O . ASP E 5 175 ? 23.26642 24.45966 58.76329 1.000 53.75573 1185 ASP E O 1
ATOM 7241 N N . GLY E 5 176 ? 23.33172 22.46663 59.80362 1.000 47.28393 1186 GLY E N 1
ATOM 7242 C CA . GLY E 5 176 ? 22.23908 22.76269 60.71164 1.000 44.17144 1186 GLY E CA 1
ATOM 7243 C C . GLY E 5 176 ? 20.93947 22.10129 60.29081 1.000 46.44205 1186 GLY E C 1
ATOM 7244 O O . GLY E 5 176 ? 20.84455 21.40865 59.27315 1.000 54.60707 1186 GLY E O 1
ATOM 7245 N N . ASN E 5 177 ? 19.91478 22.32906 61.11039 1.000 47.94699 1187 ASN E N 1
ATOM 7246 C CA . ASN E 5 177 ? 18.57546 21.78911 60.87849 1.000 49.35724 1187 ASN E CA 1
ATOM 7247 C C . ASN E 5 177 ? 17.75484 22.85160 60.15541 1.000 50.18147 1187 ASN E C 1
ATOM 7248 O O . ASN E 5 177 ? 17.21819 23.76932 60.77989 1.000 58.93326 1187 ASN E O 1
ATOM 7253 N N . ASP E 5 178 ? 17.64857 22.71944 58.83744 1.000 43.35807 1188 ASP E N 1
ATOM 7254 C CA . ASP E 5 178 ? 17.01037 23.72163 57.99944 1.000 48.07748 1188 ASP E CA 1
ATOM 7255 C C . ASP E 5 178 ? 15.62775 23.26243 57.55675 1.000 46.44956 1188 ASP E C 1
ATOM 7256 O O . ASP E 5 178 ? 15.35078 22.06381 57.46309 1.000 51.08930 1188 ASP E O 1
ATOM 7261 N N . ILE E 5 179 ? 14.76198 24.23572 57.28364 1.000 42.75831 1189 ILE E N 1
ATOM 7262 C CA . ILE E 5 179 ? 13.39846 23.98918 56.83143 1.000 43.53037 1189 ILE E CA 1
ATOM 7263 C C . ILE E 5 179 ? 13.22652 24.63049 55.46187 1.000 42.27847 1189 ILE E C 1
ATOM 7264 O O . ILE E 5 179 ? 13.63144 25.77997 55.25417 1.000 49.31056 1189 ILE E O 1
ATOM 7269 N N . PHE E 5 180 ? 12.63378 23.88761 54.53172 1.000 41.26146 1190 PHE E N 1
ATOM 7270 C CA . PHE E 5 180 ? 12.33473 24.37864 53.19279 1.000 42.06116 1190 PHE E CA 1
ATOM 7271 C C . PHE E 5 180 ? 10.82436 24.50455 53.04895 1.000 44.99309 1190 PHE E C 1
ATOM 7272 O O . PHE E 5 180 ? 10.10564 23.50358 53.13263 1.000 45.91976 1190 PHE E O 1
ATOM 7280 N N . LEU E 5 181 ? 10.34748 25.72765 52.83826 1.000 45.59410 1191 LEU E N 1
ATOM 7281 C CA . LEU E 5 181 ? 8.92874 25.99415 52.63892 1.000 43.23823 1191 LEU E CA 1
ATOM 7282 C C . LEU E 5 181 ? 8.64445 26.06352 51.14415 1.000 47.75784 1191 LEU E C 1
ATOM 7283 O O . LEU E 5 181 ? 9.18783 26.92563 50.44560 1.000 49.83080 1191 LEU E O 1
ATOM 7288 N N . GLN E 5 182 ? 7.79727 25.16355 50.65831 1.000 50.17705 1192 GLN E N 1
ATOM 7289 C CA . GLN E 5 182 ? 7.46867 25.09451 49.24265 1.000 44.71949 1192 GLN E CA 1
ATOM 7290 C C . GLN E 5 182 ? 6.13358 25.77596 48.96569 1.000 45.76165 1192 GLN E C 1
ATOM 7291 O O . GLN E 5 182 ? 5.31593 25.98806 49.86491 1.000 51.38601 1192 GLN E O 1
ATOM 7297 N N . ASP E 5 183 ? 5.92013 26.11622 47.69614 1.000 43.67246 1193 ASP E N 1
ATOM 7298 C CA . ASP E 5 183 ? 4.80569 26.96313 47.30249 1.000 42.59152 1193 ASP E CA 1
ATOM 7299 C C . ASP E 5 183 ? 4.01327 26.33426 46.16390 1.000 43.91975 1193 ASP E C 1
ATOM 7300 O O . ASP E 5 183 ? 4.51794 25.50891 45.39783 1.000 37.90836 1193 ASP E O 1
ATOM 7305 N N . ASP E 5 184 ? 2.75093 26.75458 46.06916 1.000 49.17395 1194 ASP E N 1
ATOM 7306 C CA . ASP E 5 184 ? 1.81896 26.30381 45.04243 1.000 45.04956 1194 ASP E CA 1
ATOM 7307 C C . ASP E 5 184 ? 2.29284 26.70169 43.65030 1.000 47.04293 1194 ASP E C 1
ATOM 7308 O O . ASP E 5 184 ? 2.09543 27.84434 43.22473 1.000 50.26597 1194 ASP E O 1
ATOM 7313 N N . GLU E 5 185 ? 2.91319 25.76451 42.93721 1.000 47.13951 1195 GLU E N 1
ATOM 7314 C CA . GLU E 5 185 ? 3.45834 26.01850 41.61057 1.000 44.80551 1195 GLU E CA 1
ATOM 7315 C C . GLU E 5 185 ? 3.87739 24.69298 40.98816 1.000 53.40681 1195 GLU E C 1
ATOM 7316 O O . GLU E 5 185 ? 4.19950 23.73517 41.69783 1.000 51.48307 1195 GLU E O 1
ATOM 7322 N N . THR E 5 186 ? 3.85634 24.64708 39.65609 1.000 44.66675 1196 THR E N 1
ATOM 7323 C CA . THR E 5 186 ? 4.28470 23.47065 38.91021 1.000 44.11576 1196 THR E CA 1
ATOM 7324 C C . THR E 5 186 ? 5.76290 23.50588 38.55011 1.000 45.49460 1196 THR E C 1
ATOM 7325 O O . THR E 5 186 ? 6.31717 22.47249 38.15980 1.000 50.79309 1196 THR E O 1
ATOM 7329 N N . VAL E 5 187 ? 6.40484 24.66671 38.67227 1.000 44.64819 1197 VAL E N 1
ATOM 7330 C CA . VAL E 5 187 ? 7.81457 24.80407 38.33562 1.000 45.75426 1197 VAL E CA 1
ATOM 7331 C C . VAL E 5 187 ? 8.66266 24.03152 39.33987 1.000 47.22932 1197 VAL E C 1
ATOM 7332 O O . VAL E 5 187 ? 8.35509 23.98340 40.53920 1.000 49.47678 1197 VAL E O 1
ATOM 7336 N N . SER E 5 188 ? 9.72995 23.40667 38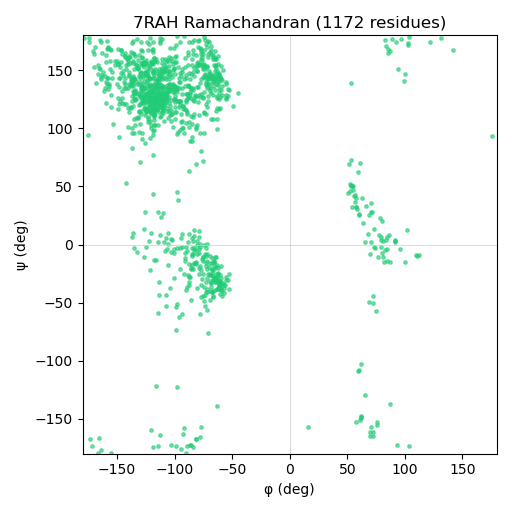.84803 1.000 47.73491 1198 SER E N 1
ATOM 7337 C CA . SER E 5 188 ? 10.55118 22.52190 39.66123 1.000 46.72522 1198 SER E CA 1
ATOM 7338 C C . SER E 5 188 ? 11.53061 23.30249 40.53070 1.000 46.34613 1198 SER E C 1
ATOM 7339 O O . SER E 5 188 ? 12.00073 24.38273 40.16395 1.000 54.11908 1198 SER E O 1
ATOM 7342 N N . ASP E 5 189 ? 11.84332 22.73053 41.69190 1.000 42.68027 1199 ASP E N 1
ATOM 7343 C CA . ASP E 5 189 ? 12.83852 23.26767 42.60598 1.000 43.42297 1199 ASP E CA 1
ATOM 7344 C C . ASP E 5 189 ? 13.88751 22.20430 42.90924 1.000 44.81074 1199 ASP E C 1
ATOM 7345 O O . ASP E 5 189 ? 13.63379 21.00068 42.80401 1.000 43.52453 1199 ASP E O 1
ATOM 7350 N N . ASP E 5 190 ? 15.07720 22.66568 43.29198 1.000 48.07606 1200 ASP E N 1
ATOM 7351 C CA . ASP E 5 190 ? 16.21417 21.79699 43.58361 1.000 47.39217 1200 ASP E CA 1
ATOM 7352 C C . ASP E 5 190 ? 16.65362 22.04670 45.02052 1.000 46.61028 1200 ASP E C 1
ATOM 7353 O O . ASP E 5 190 ? 17.26292 23.07980 45.31810 1.000 47.38931 1200 ASP E O 1
ATOM 7358 N N . ILE E 5 191 ? 16.35562 21.09761 45.90408 1.000 46.99186 1201 ILE E N 1
ATOM 7359 C CA . ILE E 5 191 ? 16.55141 21.25329 47.34069 1.000 45.82963 1201 ILE E CA 1
ATOM 7360 C C . ILE E 5 191 ? 17.65121 20.30510 47.79762 1.000 47.96857 1201 ILE E C 1
ATOM 7361 O O . ILE E 5 191 ? 17.62722 19.11103 47.47424 1.000 53.44808 1201 ILE E O 1
ATOM 7366 N N . ASP E 5 192 ? 18.61309 20.83881 48.54940 1.000 50.92731 1202 ASP E N 1
ATOM 7367 C CA . ASP E 5 192 ? 19.67308 20.05093 49.17323 1.000 51.49836 1202 ASP E CA 1
ATOM 7368 C C . ASP E 5 192 ? 19.71174 20.42809 50.64813 1.000 49.54064 1202 ASP E C 1
ATOM 7369 O O . ASP E 5 192 ? 20.06986 21.55891 50.99439 1.000 51.39147 1202 ASP E O 1
ATOM 7374 N N . GLY E 5 193 ? 19.34603 19.48265 51.51534 1.000 49.29113 1203 GLY E N 1
ATOM 7375 C CA . GLY E 5 193 ? 19.28578 19.78120 52.93478 1.000 50.39724 1203 GLY E CA 1
ATOM 7376 C C . GLY E 5 193 ? 20.64673 19.96786 53.57221 1.000 46.66296 1203 GLY E C 1
ATOM 7377 O O . GLY E 5 193 ? 20.76915 20.65989 54.58648 1.000 49.01515 1203 GLY E O 1
ATOM 7378 N N . GLY E 5 194 ? 21.68175 19.36932 52.99297 1.000 48.47348 1204 GLY E N 1
ATOM 7379 C CA . GLY E 5 194 ? 22.99086 19.39313 53.61055 1.000 44.01609 1204 GLY E CA 1
ATOM 7380 C C . GLY E 5 194 ? 23.03863 18.49610 54.83891 1.000 47.21753 1204 GLY E C 1
ATOM 7381 O O . GLY E 5 194 ? 22.18317 17.63957 55.06590 1.000 51.01834 1204 GLY E O 1
ATOM 7382 N N . ALA E 5 195 ? 24.07864 18.70790 55.63959 1.000 44.28249 1205 ALA E N 1
ATOM 7383 C CA . ALA E 5 195 ? 24.17889 17.99954 56.90363 1.000 43.88092 1205 ALA E CA 1
ATOM 7384 C C . ALA E 5 195 ? 23.09482 18.48705 57.86390 1.000 54.46978 1205 ALA E C 1
ATOM 7385 O O . ALA E 5 195 ? 22.48156 19.53793 57.67202 1.000 45.30464 1205 ALA E O 1
ATOM 7387 N N . GLY E 5 196 ? 22.85871 17.70556 58.91142 1.000 47.11385 1206 GLY E N 1
ATOM 7388 C CA . GLY E 5 196 ? 21.83009 18.01789 59.87928 1.000 42.59869 1206 GLY E CA 1
ATOM 7389 C C . GLY E 5 196 ? 20.47514 17.44761 59.49783 1.000 53.40046 1206 GLY E C 1
ATOM 7390 O O . GLY E 5 196 ? 20.28336 16.84565 58.43872 1.000 52.20122 1206 GLY E O 1
ATOM 7391 N N . LEU E 5 197 ? 19.51056 17.65207 60.39238 1.000 48.99474 1207 LEU E N 1
ATOM 7392 C CA . LEU E 5 197 ? 18.16592 17.10669 60.23080 1.000 46.90833 1207 LEU E CA 1
ATOM 7393 C C . LEU E 5 197 ? 17.27928 18.16065 59.57744 1.000 51.21192 1207 LEU E C 1
ATOM 7394 O O . LEU E 5 197 ? 16.86091 19.12187 60.22996 1.000 54.59591 1207 LEU E O 1
ATOM 7399 N N . ASP E 5 198 ? 16.97906 17.97270 58.29595 1.000 47.51372 1208 ASP E N 1
ATOM 7400 C CA . ASP E 5 198 ? 16.30516 18.98090 57.49322 1.000 45.46262 1208 ASP E CA 1
ATOM 7401 C C . ASP E 5 198 ? 14.89044 18.54817 57.13300 1.000 47.33130 1208 ASP E C 1
ATOM 7402 O O . ASP E 5 198 ? 14.56371 17.35933 57.09933 1.000 48.10862 1208 ASP E O 1
ATOM 7407 N N . THR E 5 199 ? 14.05363 19.54428 56.84963 1.000 43.19795 1209 THR E N 1
ATOM 7408 C CA . THR E 5 199 ? 12.62592 19.34164 56.64771 1.000 40.26904 1209 THR E CA 1
ATOM 7409 C C . THR E 5 199 ? 12.16877 20.12348 55.42743 1.000 44.72102 1209 THR E C 1
ATOM 7410 O O . THR E 5 199 ? 12.45779 21.31729 55.31170 1.000 49.00849 1209 THR E O 1
ATOM 7414 N N . VAL E 5 200 ? 11.45642 19.45702 54.52382 1.000 45.59954 1210 VAL E N 1
ATOM 7415 C CA . VAL E 5 200 ? 10.76717 20.12394 53.42578 1.000 42.44157 1210 VAL E CA 1
ATOM 7416 C C . VAL E 5 200 ? 9.27952 20.14956 53.75496 1.000 42.21955 1210 VAL E C 1
ATOM 7417 O O . VAL E 5 200 ? 8.71643 19.14772 54.21643 1.000 45.55810 1210 VAL E O 1
ATOM 7421 N N . ASP E 5 201 ? 8.64921 21.30442 53.55104 1.000 39.61316 1211 ASP E N 1
ATOM 7422 C CA . ASP E 5 201 ? 7.31293 21.57898 54.06851 1.000 42.58404 1211 ASP E CA 1
ATOM 7423 C C . ASP E 5 201 ? 6.40938 22.00058 52.92013 1.000 44.32704 1211 ASP E C 1
ATOM 7424 O O . ASP E 5 201 ? 6.64606 23.03752 52.29148 1.000 45.33026 1211 ASP E O 1
ATOM 7429 N N . TYR E 5 202 ? 5.37113 21.20595 52.65458 1.000 39.18666 1212 TYR E N 1
ATOM 7430 C CA . TYR E 5 202 ? 4.46815 21.44801 51.53650 1.000 38.61865 1212 TYR E CA 1
ATOM 7431 C C . TYR E 5 202 ? 3.08312 21.89902 51.98738 1.000 39.15281 1212 TYR E C 1
ATOM 7432 O O . TYR E 5 202 ? 2.10339 21.67376 51.27042 1.000 39.58921 1212 TYR E O 1
ATOM 7441 N N . SER E 5 203 ? 2.97929 22.53274 53.15938 1.000 41.66432 1213 SER E N 1
ATOM 7442 C CA . SER E 5 203 ? 1.67691 22.98935 53.63842 1.000 39.88262 1213 SER E CA 1
ATOM 7443 C C . SER E 5 203 ? 1.03308 23.96463 52.66035 1.000 42.96112 1213 SER E C 1
ATOM 7444 O O . SER E 5 203 ? -0.17676 23.90091 52.41325 1.000 51.66807 1213 SER E O 1
ATOM 7447 N N . ALA E 5 204 ? 1.83071 24.86788 52.08345 1.000 46.30340 1214 ALA E N 1
ATOM 7448 C CA . ALA E 5 204 ? 1.31526 25.93204 51.22783 1.000 45.60204 1214 ALA E CA 1
ATOM 7449 C C . ALA E 5 204 ? 0.85245 25.44187 49.86354 1.000 50.70257 1214 ALA E C 1
ATOM 7450 O O . ALA E 5 204 ? 0.36580 26.26050 49.07567 1.000 56.55231 1214 ALA E O 1
ATOM 7452 N N . MET E 5 205 ? 0.99984 24.15053 49.55409 1.000 47.84428 1215 MET E N 1
ATOM 7453 C CA . MET E 5 205 ? 0.46255 23.63360 48.30050 1.000 39.57731 1215 MET E CA 1
ATOM 7454 C C . MET E 5 205 ? -1.04765 23.81033 48.23529 1.000 47.24268 1215 MET E C 1
ATOM 7455 O O . MET E 5 205 ? -1.59229 24.11633 47.16869 1.000 51.23927 1215 MET E O 1
ATOM 7460 N N . ILE E 5 206 ? -1.73634 23.62507 49.35911 1.000 47.82466 1216 ILE E N 1
ATOM 7461 C CA . ILE E 5 206 ? -3.19326 23.64522 49.41923 1.000 47.09559 1216 ILE E CA 1
ATOM 7462 C C . ILE E 5 206 ? -3.59918 24.75185 50.38166 1.000 53.54857 1216 ILE E C 1
ATOM 7463 O O . ILE E 5 206 ? -3.33446 24.66660 51.58800 1.000 57.12402 1216 ILE E O 1
ATOM 7468 N N . HIS E 5 207 ? -4.24495 25.78613 49.85219 1.000 62.73659 1217 HIS E N 1
ATOM 7469 C CA . HIS E 5 207 ? -4.58160 26.97943 50.61543 1.000 56.67881 1217 HIS E CA 1
ATOM 7470 C C . HIS E 5 207 ? -5.99805 27.42269 50.27306 1.000 62.05522 1217 HIS E C 1
ATOM 7471 O O . HIS E 5 207 ? -6.56801 26.94953 49.28130 1.000 64.71531 1217 HIS E O 1
ATOM 7478 N N . PRO E 5 208 ? -6.60642 28.30926 51.06204 1.000 67.87652 1218 PRO E N 1
ATOM 7479 C CA . PRO E 5 208 ? -7.88540 28.89264 50.64487 1.000 66.75886 1218 PRO E CA 1
ATOM 7480 C C . PRO E 5 208 ? -7.71927 29.69824 49.36470 1.000 68.30436 1218 PRO E C 1
ATOM 7481 O O . PRO E 5 208 ? -6.65968 30.26856 49.09415 1.000 63.68394 1218 PRO E O 1
ATOM 7485 N N . GLY E 5 209 ? -8.78094 29.73381 48.57045 1.000 55.63686 1219 GLY E N 1
ATOM 7486 C CA . GLY E 5 209 ? -8.72566 30.38438 47.27969 1.000 58.53172 1219 GLY E CA 1
ATOM 7487 C C . GLY E 5 209 ? -8.37661 29.41253 46.17221 1.000 65.28647 1219 GLY E C 1
ATOM 7488 O O . GLY E 5 209 ? -8.29894 28.19434 46.35979 1.000 76.25349 1219 GLY E O 1
ATOM 7489 N N . ARG E 5 210 ? -8.15657 29.97284 44.98602 1.000 60.89504 1220 ARG E N 1
ATOM 7490 C CA . ARG E 5 210 ? -7.84691 29.14403 43.83011 1.000 67.31843 1220 ARG E CA 1
ATOM 7491 C C . ARG E 5 210 ? -6.42893 28.59395 43.93365 1.000 64.14765 1220 ARG E C 1
ATOM 7492 O O . ARG E 5 210 ? -5.49374 29.29546 44.33078 1.000 65.88223 1220 ARG E O 1
ATOM 7500 N N . ILE E 5 211 ? -6.28093 27.31794 43.59710 1.000 57.52502 1221 ILE E N 1
ATOM 7501 C CA . ILE E 5 211 ? -4.99538 26.63273 43.62928 1.000 56.32635 1221 ILE E CA 1
ATOM 7502 C C . ILE E 5 211 ? -4.49181 26.51908 42.19777 1.000 56.42676 1221 ILE E C 1
ATOM 7503 O O . ILE E 5 211 ? -5.18903 25.98816 41.32446 1.000 54.12783 1221 ILE E O 1
ATOM 7508 N N . VAL E 5 212 ? -3.28078 27.02102 41.95529 1.000 53.25872 1222 VAL E N 1
ATOM 7509 C CA . VAL E 5 212 ? -2.76048 27.08173 40.59306 1.000 55.60616 1222 VAL E CA 1
ATOM 7510 C C . VAL E 5 212 ? -2.36638 25.69275 40.10596 1.000 55.94015 1222 VAL E C 1
ATOM 7511 O O . VAL E 5 212 ? -2.80487 25.24419 39.04058 1.000 51.97378 1222 VAL E O 1
ATOM 7515 N N . ALA E 5 213 ? -1.53898 24.99321 40.87594 1.000 47.49577 1223 ALA E N 1
ATOM 7516 C CA . ALA E 5 213 ? -1.02156 23.70729 40.43294 1.000 44.46089 1223 ALA E CA 1
ATOM 7517 C C . ALA E 5 213 ? -2.11575 22.64177 40.48378 1.000 50.34331 1223 ALA E C 1
ATOM 7518 O O . ALA E 5 213 ? -2.96534 22.66180 41.38109 1.000 47.55710 1223 ALA E O 1
ATOM 7520 N N . PRO E 5 214 ? -2.12545 21.70453 39.53944 1.000 48.80857 1224 PRO E N 1
ATOM 7521 C CA . PRO E 5 214 ? -3.15654 20.66313 39.53747 1.000 43.44982 1224 PRO E CA 1
ATOM 7522 C C . PRO E 5 214 ? -2.84486 19.53379 40.50699 1.000 47.17645 1224 PRO E C 1
ATOM 7523 O O . PRO E 5 214 ? -1.68880 19.24854 40.82801 1.000 45.42313 1224 PRO E O 1
ATOM 7527 N N . HIS E 5 215 ? -3.91086 18.88542 40.96802 1.000 43.22791 1225 HIS E N 1
ATOM 7528 C CA . HIS E 5 215 ? -3.82629 17.74070 41.86967 1.000 43.98603 1225 HIS E CA 1
ATOM 7529 C C . HIS E 5 215 ? -4.90834 16.73225 41.49819 1.000 51.00825 1225 HIS E C 1
ATOM 7530 O O . HIS E 5 215 ? -5.70550 16.29700 42.33036 1.000 53.41604 1225 HIS E O 1
ATOM 7537 N N . GLU E 5 216 ? -4.93239 16.34541 40.22109 1.000 52.31717 1226 GLU E N 1
ATOM 7538 C CA . GLU E 5 216 ? -6.05257 15.60009 39.65828 1.000 58.69261 1226 GLU E CA 1
ATOM 7539 C C . GLU E 5 216 ? -6.07987 14.13265 40.06852 1.000 57.36569 1226 GLU E C 1
ATOM 7540 O O . GLU E 5 216 ? -7.10784 13.47706 39.86694 1.000 64.02794 1226 GLU E O 1
ATOM 7546 N N . TYR E 5 217 ? -4.99514 13.59957 40.62796 1.000 56.15241 1227 TYR E N 1
ATOM 7547 C CA . TYR E 5 217 ? -4.99634 12.22338 41.10903 1.000 57.74778 1227 TYR E CA 1
ATOM 7548 C C . TYR E 5 217 ? -5.56093 12.09281 42.51797 1.000 57.39359 1227 TYR E C 1
ATOM 7549 O O . TYR E 5 217 ? -5.56649 10.98527 43.06692 1.000 55.55269 1227 TYR E O 1
ATOM 7558 N N . GLY E 5 218 ? -6.03200 13.18651 43.11188 1.000 53.69599 1228 GLY E N 1
ATOM 7559 C CA . GLY E 5 218 ? -6.54915 13.15689 44.46282 1.000 54.03141 1228 GLY E CA 1
ATOM 7560 C C . GLY E 5 218 ? -5.51064 13.29698 45.55126 1.000 54.74438 1228 GLY E C 1
ATOM 7561 O O . GLY E 5 218 ? -5.85396 13.16146 46.73155 1.000 55.54373 1228 GLY E O 1
ATOM 7562 N N . PHE E 5 219 ? -4.25642 13.56686 45.19854 1.000 52.60093 1229 PHE E N 1
ATOM 7563 C CA . PHE E 5 219 ? -3.17326 13.68762 46.16121 1.000 50.37398 1229 PHE E CA 1
ATOM 7564 C C . PHE E 5 219 ? -2.65238 15.11760 46.21514 1.000 50.38024 1229 PHE E C 1
ATOM 7565 O O . PHE E 5 219 ? -2.62113 15.82607 45.20428 1.000 49.38111 1229 PHE E O 1
ATOM 7573 N N . GLY E 5 220 ? -2.23709 15.53223 47.40986 1.000 50.73279 1230 GLY E N 1
ATOM 7574 C CA . GLY E 5 220 ? -1.52471 16.78423 47.56237 1.000 45.57287 1230 GLY E CA 1
ATOM 7575 C C . GLY E 5 220 ? -0.13320 16.67149 46.98218 1.000 44.30595 1230 GLY E C 1
ATOM 7576 O O . GLY E 5 220 ? 0.13628 17.16789 45.88528 1.000 40.43116 1230 GLY E O 1
ATOM 7577 N N . ILE E 5 221 ? 0.75776 16.00319 47.70958 1.000 42.63522 1231 ILE E N 1
ATOM 7578 C CA . ILE E 5 221 ? 2.08631 15.67768 47.21523 1.000 40.53037 1231 ILE E CA 1
ATOM 7579 C C . ILE E 5 221 ? 2.28955 14.17317 47.32693 1.000 46.22866 1231 ILE E C 1
ATOM 7580 O O . ILE E 5 221 ? 1.64397 13.48809 48.12404 1.000 51.37035 1231 ILE E O 1
ATOM 7585 N N . GLU E 5 222 ? 3.20082 13.66103 46.50423 1.000 45.39071 1232 GLU E N 1
ATOM 7586 C CA . GLU E 5 222 ? 3.69111 12.29087 46.61298 1.000 38.99221 1232 GLU E CA 1
ATOM 7587 C C . GLU E 5 222 ? 5.20385 12.37521 46.75884 1.000 37.23011 1232 GLU E C 1
ATOM 7588 O O . GLU E 5 222 ? 5.91032 12.66506 45.78742 1.000 44.13264 1232 GLU E O 1
ATOM 7594 N N . ALA E 5 223 ? 5.69637 12.14678 47.97202 1.000 41.36934 1233 ALA E N 1
ATOM 7595 C CA . ALA E 5 223 ? 7.09388 12.37344 48.31218 1.000 43.07892 1233 ALA E CA 1
ATOM 7596 C C . ALA E 5 223 ? 7.80189 11.04361 48.51527 1.000 38.17104 1233 ALA E C 1
ATOM 7597 O O . ALA E 5 223 ? 7.33640 10.19925 49.28752 1.000 42.16188 1233 ALA E O 1
ATOM 7599 N N . ASP E 5 224 ? 8.92912 10.86674 47.82880 1.000 40.45490 1234 ASP E N 1
ATOM 7600 C CA . ASP E 5 224 ? 9.74972 9.66281 47.94743 1.000 45.92800 1234 ASP E CA 1
ATOM 7601 C C . ASP E 5 224 ? 11.18478 10.09213 48.23307 1.000 42.02847 1234 ASP E C 1
ATOM 7602 O O . ASP E 5 224 ? 11.94191 10.40316 47.30834 1.000 41.19331 1234 ASP E O 1
ATOM 7607 N N . LEU E 5 225 ? 11.55518 10.10595 49.51539 1.000 42.37532 1235 LEU E N 1
ATOM 7608 C CA . LEU E 5 225 ? 12.92789 10.43238 49.88231 1.000 41.98992 1235 LEU E CA 1
ATOM 7609 C C . LEU E 5 225 ? 13.89209 9.33102 49.46475 1.000 45.27615 1235 LEU E C 1
ATOM 7610 O O . LEU E 5 225 ? 15.08046 9.59728 49.25297 1.000 48.30673 1235 LEU E O 1
ATOM 7615 N N . SER E 5 226 ? 13.40194 8.09353 49.34438 1.000 42.43995 1236 SER E N 1
ATOM 7616 C CA . SER E 5 226 ? 14.25508 6.99227 48.91331 1.000 36.03725 1236 SER E CA 1
ATOM 7617 C C . SER E 5 226 ? 14.67548 7.14622 47.45897 1.000 44.65626 1236 SER E C 1
ATOM 7618 O O . SER E 5 226 ? 15.72143 6.62205 47.05942 1.000 43.85599 1236 SER E O 1
ATOM 7621 N N . ARG E 5 227 ? 13.87573 7.84974 46.65599 1.000 49.48167 1237 ARG E N 1
ATOM 7622 C CA . ARG E 5 227 ? 14.20551 8.11709 45.26568 1.000 45.70697 1237 ARG E CA 1
ATOM 7623 C C . ARG E 5 227 ? 14.62728 9.55849 45.02945 1.000 46.19410 1237 ARG E C 1
ATOM 7624 O O . ARG E 5 227 ? 14.98410 9.90372 43.89757 1.000 44.12464 1237 ARG E O 1
ATOM 7632 N N . GLU E 5 228 ? 14.57058 10.40315 46.06203 1.000 47.09463 1238 GLU E N 1
ATOM 7633 C CA . GLU E 5 228 ? 15.09887 11.76569 46.04462 1.000 44.02706 1238 GLU E CA 1
ATOM 7634 C C . GLU E 5 228 ? 14.28143 12.70478 45.16270 1.000 47.33314 1238 GLU E C 1
ATOM 7635 O O . GLU E 5 228 ? 14.83470 13.60506 44.52646 1.000 44.12889 1238 GLU E O 1
ATOM 7641 N N . TRP E 5 229 ? 12.96342 12.52271 45.12435 1.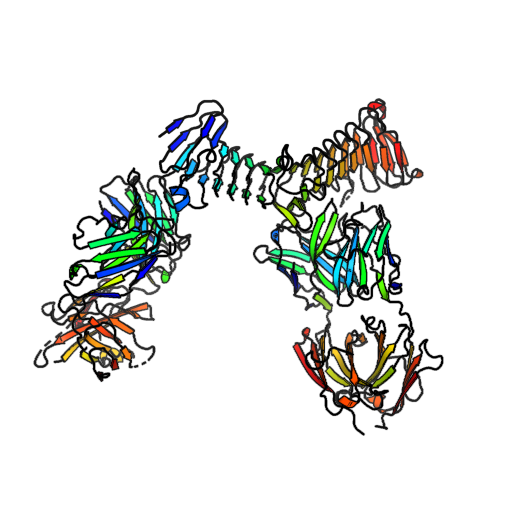000 42.50383 1239 TRP E N 1
ATOM 7642 C CA . TRP E 5 229 ? 12.08648 13.45972 44.43943 1.000 44.79270 1239 TRP E CA 1
ATOM 7643 C C . TRP E 5 229 ? 10.76363 13.56479 45.18374 1.000 44.71727 1239 TRP E C 1
ATOM 7644 O O . TRP E 5 229 ? 10.42452 12.72909 46.02645 1.000 43.66540 1239 TRP E O 1
ATOM 7655 N N . VAL E 5 230 ? 10.01860 14.61980 44.86113 1.000 42.50789 1240 VAL E N 1
ATOM 7656 C CA . VAL E 5 230 ? 8.67564 14.84871 45.38097 1.000 40.89438 1240 VAL E CA 1
ATOM 7657 C C . VAL E 5 230 ? 7.79279 15.25845 44.21206 1.000 44.28192 1240 VAL E C 1
ATOM 7658 O O . VAL E 5 230 ? 8.10185 16.22792 43.50944 1.000 44.52201 1240 VAL E O 1
ATOM 7662 N N . ARG E 5 231 ? 6.70193 14.52847 43.99938 1.000 41.42572 1241 ARG E N 1
ATOM 7663 C CA . ARG E 5 231 ? 5.70787 14.94018 43.01258 1.000 39.31241 1241 ARG E CA 1
ATOM 7664 C C . ARG E 5 231 ? 4.82222 15.99092 43.66940 1.000 46.05337 1241 ARG E C 1
ATOM 7665 O O . ARG E 5 231 ? 3.92582 15.66804 44.45239 1.000 46.43207 1241 ARG E O 1
ATOM 7673 N N . LYS E 5 232 ? 5.08399 17.26131 43.35786 1.000 42.64253 1242 LYS E N 1
ATOM 7674 C CA . LYS E 5 232 ? 4.37464 18.36471 43.99303 1.000 45.92434 1242 LYS E CA 1
ATOM 7675 C C . LYS E 5 232 ? 3.03574 18.66674 43.33194 1.000 45.83049 1242 LYS E C 1
ATOM 7676 O O . LYS E 5 232 ? 2.17319 19.28687 43.96399 1.000 45.15722 1242 LYS E O 1
ATOM 7682 N N . ALA E 5 233 ? 2.84353 18.25020 42.08307 1.000 41.05134 1243 ALA E N 1
ATOM 7683 C CA . ALA E 5 233 ? 1.61374 18.53846 41.36031 1.000 42.35089 1243 ALA E CA 1
ATOM 7684 C C . ALA E 5 233 ? 1.43630 17.49692 40.26748 1.000 43.33626 1243 ALA E C 1
ATOM 7685 O O . ALA E 5 233 ? 2.41446 16.95762 39.74302 1.000 47.74300 1243 ALA E O 1
ATOM 7687 N N . SER E 5 234 ? 0.17920 17.22606 39.92488 1.000 45.71996 1244 SER E N 1
ATOM 7688 C CA . SER E 5 234 ? -0.12468 16.15527 38.98724 1.000 50.62613 1244 SER E CA 1
ATOM 7689 C C . SER E 5 234 ? -1.37256 16.50140 38.19125 1.000 51.67786 1244 SER E C 1
ATOM 7690 O O . SER E 5 234 ? -2.36827 16.96101 38.75819 1.000 54.74234 1244 SER E O 1
ATOM 7693 N N . ALA E 5 235 ? -1.31131 16.27374 36.88246 1.000 52.48737 1245 ALA E N 1
ATOM 7694 C CA . ALA E 5 235 ? -2.45905 16.40176 36.00030 1.000 57.87233 1245 ALA E CA 1
ATOM 7695 C C . ALA E 5 235 ? -2.53464 15.17115 35.10952 1.000 63.88860 1245 ALA E C 1
ATOM 7696 O O . ALA E 5 235 ? -1.67599 14.28579 35.15609 1.000 63.63387 1245 ALA E O 1
ATOM 7698 N N . LEU E 5 236 ? -3.58465 15.11811 34.29470 1.000 68.62249 1246 LEU E N 1
ATOM 7699 C CA . LEU E 5 236 ? -3.70867 14.05646 33.30689 1.000 71.72421 1246 LEU E CA 1
ATOM 7700 C C . LEU E 5 236 ? -2.56591 14.16626 32.30399 1.000 74.46741 1246 LEU E C 1
ATOM 7701 O O . LEU E 5 236 ? -2.52052 15.10503 31.50269 1.000 71.93036 1246 LEU E O 1
ATOM 7706 N N . GLY E 5 237 ? -1.61579 13.23707 32.37051 1.000 67.97765 1247 GLY E N 1
ATOM 7707 C CA . GLY E 5 237 ? -0.54976 13.18505 31.39016 1.000 66.52528 1247 GLY E CA 1
ATOM 7708 C C . GLY E 5 237 ? 0.59604 14.15071 31.59150 1.000 61.30953 1247 GLY E C 1
ATOM 7709 O O . GLY E 5 237 ? 1.32538 14.42529 30.63400 1.000 60.53794 1247 GLY E O 1
ATOM 7710 N N . VAL E 5 238 ? 0.78444 14.67772 32.79904 1.000 60.58803 1248 VAL E N 1
ATOM 7711 C CA . VAL E 5 238 ? 1.94816 15.50928 33.09622 1.000 53.06339 1248 VAL E CA 1
ATOM 7712 C C . VAL E 5 238 ? 2.13997 15.54421 34.60607 1.000 48.89324 1248 VAL E C 1
ATOM 7713 O O . VAL E 5 238 ? 1.18358 15.71819 35.36567 1.000 53.27134 1248 VAL E O 1
ATOM 7717 N N . ASP E 5 239 ? 3.38647 15.36399 35.03444 1.000 52.96852 1249 ASP E N 1
ATOM 7718 C CA . ASP E 5 239 ? 3.75767 15.38647 36.44035 1.000 46.46741 1249 ASP E CA 1
ATOM 7719 C C . ASP E 5 239 ? 4.76217 16.50418 36.68633 1.000 46.50058 1249 ASP E C 1
ATOM 7720 O O . ASP E 5 239 ? 5.47847 16.93562 35.77898 1.000 52.20860 1249 ASP E O 1
ATOM 7725 N N . TYR E 5 240 ? 4.81621 16.96723 37.93291 1.000 45.49548 1250 TYR E N 1
ATOM 7726 C CA . TYR E 5 240 ? 5.69644 18.06319 38.32048 1.000 44.21977 1250 TYR E CA 1
ATOM 7727 C C . TYR E 5 240 ? 6.45694 17.66011 39.57262 1.000 43.57302 1250 TYR E C 1
ATOM 7728 O O . TYR E 5 240 ? 5.84684 17.39188 40.61293 1.000 44.75050 1250 TYR E O 1
ATOM 7737 N N . TYR E 5 241 ? 7.78391 17.62661 39.47282 1.000 41.91793 1251 TYR E N 1
ATOM 7738 C CA . TYR E 5 241 ? 8.63558 17.06452 40.50873 1.000 40.97570 1251 TYR E CA 1
ATOM 7739 C C . TYR E 5 241 ? 9.58935 18.10807 41.07274 1.000 43.54912 1251 TYR E C 1
ATOM 7740 O O . TYR E 5 241 ? 10.03733 19.01601 40.36746 1.000 47.21543 1251 TYR E O 1
ATOM 7749 N N . ASP E 5 242 ? 9.89127 17.96394 42.35839 1.000 40.19886 1252 ASP E N 1
ATOM 7750 C CA . ASP E 5 242 ? 11.03348 18.61231 42.98019 1.000 35.22677 1252 ASP E CA 1
ATOM 7751 C C . ASP E 5 242 ? 12.15745 17.59716 43.13695 1.000 44.91104 1252 ASP E C 1
ATOM 7752 O O . ASP E 5 242 ? 11.91549 16.39655 43.28270 1.000 44.06286 1252 ASP E O 1
ATOM 7757 N N . ASN E 5 243 ? 13.39249 18.08491 43.08957 1.000 47.07847 1253 ASN E N 1
ATOM 7758 C CA . ASN E 5 243 ? 14.56308 17.27403 43.40387 1.000 42.08869 1253 ASN E CA 1
ATOM 7759 C C . ASN E 5 243 ? 14.95639 17.57815 44.84319 1.000 49.16262 1253 ASN E C 1
ATOM 7760 O O . ASN E 5 243 ? 15.35865 18.70240 45.15923 1.000 55.00187 1253 ASN E O 1
ATOM 7765 N N . VAL E 5 244 ? 14.82305 16.58405 45.71598 1.000 49.98442 1254 VAL E N 1
ATOM 7766 C CA . VAL E 5 244 ? 15.05103 16.75165 47.14641 1.000 47.28504 1254 VAL E CA 1
ATOM 7767 C C . VAL E 5 244 ? 16.12580 15.76468 47.57477 1.000 50.05381 1254 VAL E C 1
ATOM 7768 O O . VAL E 5 244 ? 15.95724 14.54900 47.41855 1.000 49.94680 1254 VAL E O 1
ATOM 7772 N N . ARG E 5 245 ? 17.22582 16.28405 48.11514 1.000 45.38371 1255 ARG E N 1
ATOM 7773 C CA . ARG E 5 245 ? 18.34588 15.46248 48.54824 1.000 46.65312 1255 ARG E CA 1
ATOM 7774 C C . ARG E 5 245 ? 18.76524 15.86225 49.95344 1.000 50.03658 1255 ARG E C 1
ATOM 7775 O O . ARG E 5 245 ? 18.69765 17.03919 50.31990 1.000 48.14477 1255 ARG E O 1
ATOM 7783 N N . ASN E 5 246 ? 19.18935 14.87001 50.73589 1.000 47.50171 1256 ASN E N 1
ATOM 7784 C CA . ASN E 5 246 ? 19.70698 15.06258 52.08918 1.000 51.05190 1256 ASN E CA 1
ATOM 7785 C C . ASN E 5 246 ? 18.68535 15.70477 53.02229 1.000 51.34122 1256 ASN E C 1
ATOM 7786 O O . ASN E 5 246 ? 19.05865 16.36083 53.99925 1.000 47.39617 1256 ASN E O 1
ATOM 7791 N N . VAL E 5 247 ? 17.39764 15.52793 52.74166 1.000 51.79662 1257 VAL E N 1
ATOM 7792 C CA . VAL E 5 247 ? 16.32158 16.03007 53.58699 1.000 43.13026 1257 VAL E CA 1
ATOM 7793 C C . VAL E 5 247 ? 15.69318 14.84362 54.30337 1.000 47.34378 1257 VAL E C 1
ATOM 7794 O O . VAL E 5 247 ? 15.27221 13.87487 53.66033 1.000 48.28341 1257 VAL E O 1
ATOM 7798 N N . GLU E 5 248 ? 15.63241 14.91656 55.63243 1.000 45.31094 1258 GLU E N 1
ATOM 7799 C CA . GLU E 5 248 ? 15.19361 13.77999 56.43362 1.000 43.06206 1258 GLU E CA 1
ATOM 7800 C C . GLU E 5 248 ? 13.69878 13.78324 56.72236 1.000 43.81461 1258 GLU E C 1
ATOM 7801 O O . GLU E 5 248 ? 13.12250 12.71477 56.95492 1.000 45.09887 1258 GLU E O 1
ATOM 7807 N N . ASN E 5 249 ? 13.05398 14.94749 56.71724 1.000 46.82519 1259 ASN E N 1
ATOM 7808 C CA . ASN E 5 249 ? 11.67076 15.06558 57.15506 1.000 39.80306 1259 ASN E CA 1
ATOM 7809 C C . ASN E 5 249 ? 10.82126 15.72504 56.07824 1.000 44.42404 1259 ASN E C 1
ATOM 7810 O O . ASN E 5 249 ? 11.29910 16.56777 55.31444 1.000 47.38110 1259 ASN E O 1
ATOM 7815 N N . VAL E 5 250 ? 9.54914 15.33113 56.02918 1.000 42.75128 1260 VAL E N 1
ATOM 7816 C CA . VAL E 5 250 ? 8.58377 15.86274 55.07405 1.000 44.11847 1260 VAL E CA 1
ATOM 7817 C C . VAL E 5 250 ? 7.29383 16.17663 55.81861 1.000 47.24567 1260 VAL E C 1
ATOM 7818 O O . VAL E 5 250 ? 6.80904 15.35304 56.60244 1.000 47.74268 1260 VAL E O 1
ATOM 7822 N N . ILE E 5 251 ? 6.74466 17.36457 55.57886 1.000 43.87395 1261 ILE E N 1
ATOM 7823 C CA . ILE E 5 251 ? 5.44059 17.76110 56.09976 1.000 40.33293 1261 ILE E CA 1
ATOM 7824 C C . ILE E 5 251 ? 4.47852 17.83511 54.92199 1.000 43.45214 1261 ILE E C 1
ATOM 7825 O O . ILE E 5 251 ? 4.73604 18.55050 53.94628 1.000 42.92168 1261 ILE E O 1
ATOM 7830 N N . GLY E 5 252 ? 3.37580 17.09719 55.00857 1.000 40.73728 1262 GLY E N 1
ATOM 7831 C CA . GLY E 5 252 ? 2.43619 16.99682 53.91410 1.000 44.77747 1262 GLY E CA 1
ATOM 7832 C C . GLY E 5 252 ? 1.47662 18.17070 53.85111 1.000 39.27803 1262 GLY E C 1
ATOM 7833 O O . GLY E 5 252 ? 1.64286 19.19939 54.50829 1.000 48.27828 1262 GLY E O 1
ATOM 7834 N N . THR E 5 253 ? 0.44501 17.99739 53.03051 1.000 41.65490 1263 THR E N 1
ATOM 7835 C CA . THR E 5 253 ? -0.59011 18.99552 52.83135 1.000 35.51414 1263 THR E CA 1
ATOM 7836 C C . THR E 5 253 ? -1.85020 18.59581 53.59819 1.000 35.63025 1263 THR E C 1
ATOM 7837 O O . THR E 5 253 ? -1.85449 17.64223 54.38258 1.000 44.68815 1263 THR E O 1
ATOM 7841 N N . SER E 5 254 ? -2.93562 19.33560 53.37581 1.000 42.27989 1264 SER E N 1
ATOM 7842 C CA . SER E 5 254 ? -4.22386 19.01036 53.97083 1.000 40.20461 1264 SER E CA 1
ATOM 7843 C C . SER E 5 254 ? -5.01013 17.99143 53.15707 1.000 46.13793 1264 SER E C 1
ATOM 7844 O O . SER E 5 254 ? -6.03846 17.50074 53.63578 1.000 44.39474 1264 SER E O 1
ATOM 7847 N N . MET E 5 255 ? -4.56145 17.66975 51.94513 1.000 48.13707 1265 MET E N 1
ATOM 7848 C CA . MET E 5 255 ? -5.17321 16.61867 51.15076 1.000 49.93777 1265 MET E CA 1
ATOM 7849 C C . MET E 5 255 ? -4.49490 15.28439 51.44900 1.000 44.74637 1265 MET E C 1
ATOM 7850 O O . MET E 5 255 ? -3.57973 15.19339 52.26971 1.000 37.07356 1265 MET E O 1
ATOM 7855 N N . LYS E 5 256 ? -4.95234 14.23041 50.77565 1.000 49.71927 1266 LYS E N 1
ATOM 7856 C CA . LYS E 5 256 ? -4.25339 12.95439 50.83870 1.000 47.74994 1266 LYS E CA 1
ATOM 7857 C C . LYS E 5 256 ? -2.83333 13.12515 50.32079 1.000 47.91832 1266 LYS E C 1
ATOM 7858 O O . LYS E 5 256 ? -2.61206 13.73934 49.27363 1.000 44.66757 1266 LYS E O 1
ATOM 7864 N N . ASP E 5 257 ? -1.86731 12.59585 51.06219 1.000 46.62908 1267 ASP E N 1
ATOM 7865 C CA . ASP E 5 257 ? -0.48136 12.60878 50.62786 1.000 44.46741 1267 ASP E CA 1
ATOM 7866 C C . ASP E 5 257 ? 0.08216 11.19859 50.68353 1.000 48.41798 1267 ASP E C 1
ATOM 7867 O O . ASP E 5 257 ? -0.39219 10.34162 51.43402 1.000 44.13410 1267 ASP E O 1
ATOM 7872 N N . VAL E 5 258 ? 1.10082 10.96865 49.86336 1.000 45.33498 1268 VAL E N 1
ATOM 7873 C CA . VAL E 5 258 ? 1.95656 9.79582 49.97128 1.000 37.93680 1268 VAL E CA 1
ATOM 7874 C C . VAL E 5 258 ? 3.32353 10.28366 50.42474 1.000 36.59055 1268 VAL E C 1
ATOM 7875 O O . VAL E 5 258 ? 3.95749 11.09876 49.74280 1.000 41.13343 1268 VAL E O 1
ATOM 7879 N N . LEU E 5 259 ? 3.76699 9.80892 51.58437 1.000 38.88340 1269 LEU E N 1
ATOM 7880 C CA . LEU E 5 259 ? 5.07444 10.15324 52.12894 1.000 37.82002 1269 LEU E CA 1
ATOM 7881 C C . LEU E 5 259 ? 5.86434 8.86833 52.32055 1.000 45.15272 1269 LEU E C 1
ATOM 7882 O O . LEU E 5 259 ? 5.47451 8.00949 53.11920 1.000 43.23583 1269 LEU E O 1
ATOM 7887 N N . ILE E 5 260 ? 6.96394 8.73539 51.58595 1.000 40.38736 1270 ILE E N 1
ATOM 7888 C CA . ILE E 5 260 ? 7.82443 7.56279 51.65077 1.000 44.10363 1270 ILE E CA 1
ATOM 7889 C C . ILE E 5 260 ? 9.21349 8.01968 52.06847 1.000 42.82118 1270 ILE E C 1
ATOM 7890 O O . ILE E 5 260 ? 9.80664 8.89073 51.42115 1.000 42.06953 1270 ILE E O 1
ATOM 7895 N N . GLY E 5 261 ? 9.72399 7.44103 53.15089 1.000 41.48201 1271 GLY E N 1
ATOM 7896 C CA . GLY E 5 261 ? 11.01945 7.81277 53.67338 1.000 40.65312 1271 GLY E CA 1
ATOM 7897 C C . GLY E 5 261 ? 12.15102 7.08477 52.97429 1.000 46.51938 1271 GLY E C 1
ATOM 7898 O O . GLY E 5 261 ? 11.96605 6.36442 51.99185 1.000 49.39998 1271 GLY E O 1
ATOM 7899 N N . ASP E 5 262 ? 13.35825 7.29423 53.49954 1.000 45.09976 1272 ASP E N 1
ATOM 7900 C CA . ASP E 5 262 ? 14.52868 6.57779 53.00940 1.000 42.73040 1272 ASP E CA 1
ATOM 7901 C C . ASP E 5 262 ? 15.16368 5.77060 54.13477 1.000 42.70848 1272 ASP E C 1
ATOM 7902 O O . ASP E 5 262 ? 14.50715 5.47619 55.13789 1.000 40.96850 1272 ASP E O 1
ATOM 7907 N N . ALA E 5 263 ? 16.43759 5.40786 53.97924 1.000 41.06945 1273 ALA E N 1
ATOM 7908 C CA . ALA E 5 263 ? 17.10843 4.56744 54.96368 1.000 45.39417 1273 ALA E CA 1
ATOM 7909 C C . ALA E 5 263 ? 17.42708 5.30249 56.25920 1.000 44.94260 1273 ALA E C 1
ATOM 7910 O O . ALA E 5 263 ? 17.71218 4.64974 57.26913 1.000 49.09437 1273 ALA E O 1
ATOM 7912 N N . GLN E 5 264 ? 17.38937 6.63130 56.25662 1.000 41.65430 1274 GLN E N 1
ATOM 7913 C CA . GLN E 5 264 ? 17.69182 7.39457 57.45465 1.000 44.97299 1274 GLN E CA 1
ATOM 7914 C C . GLN E 5 264 ? 16.49425 7.41727 58.39964 1.000 48.51910 1274 GLN E C 1
ATOM 7915 O O . GLN E 5 264 ? 15.40879 6.91537 58.09447 1.000 44.24024 1274 GLN E O 1
ATOM 7921 N N . ALA E 5 265 ? 16.71048 8.01242 59.56938 1.000 48.05683 1275 ALA E N 1
ATOM 7922 C CA . ALA E 5 265 ? 15.62460 8.28001 60.50369 1.000 47.64369 1275 ALA E CA 1
ATOM 7923 C C . ALA E 5 265 ? 14.80717 9.45244 59.97915 1.000 50.76539 1275 ALA E C 1
ATOM 7924 O O . ALA E 5 265 ? 15.30619 10.57970 59.90248 1.000 50.02714 1275 ALA E O 1
ATOM 7926 N N . ASN E 5 266 ? 13.55723 9.19367 59.60944 1.000 45.50620 1276 ASN E N 1
ATOM 7927 C CA . ASN E 5 266 ? 12.69201 10.20418 59.02215 1.000 47.10338 1276 ASN E CA 1
ATOM 7928 C C . ASN E 5 266 ? 11.57213 10.58053 59.98256 1.000 44.45419 1276 ASN E C 1
ATOM 7929 O O . ASN E 5 266 ? 11.11925 9.76501 60.79070 1.000 45.31839 1276 ASN E O 1
ATOM 7934 N N . THR E 5 267 ? 11.12940 11.83102 59.88137 1.000 47.10314 1277 THR E N 1
ATOM 7935 C CA . THR E 5 267 ? 9.90645 12.29746 60.52625 1.000 42.80714 1277 THR E CA 1
ATOM 7936 C C . THR E 5 267 ? 8.95337 12.73366 59.42340 1.000 40.32115 1277 THR E C 1
ATOM 7937 O O . THR E 5 267 ? 9.20839 13.72551 58.73274 1.000 48.51303 1277 THR E O 1
ATOM 7941 N N . LEU E 5 268 ? 7.86853 11.98721 59.24774 1.000 41.71535 1278 LEU E N 1
ATOM 7942 C CA . LEU E 5 268 ? 6.90087 12.24208 58.19113 1.000 40.61863 1278 LEU E CA 1
ATOM 7943 C C . LEU E 5 268 ? 5.55732 12.57073 58.82301 1.000 46.06405 1278 LEU E C 1
ATOM 7944 O O . LEU E 5 268 ? 5.04996 11.80248 59.64684 1.000 43.44741 1278 LEU E O 1
ATOM 7949 N N . MET E 5 269 ? 4.99064 13.71426 58.44484 1.000 39.27949 1279 MET E N 1
ATOM 7950 C CA . MET E 5 269 ? 3.75274 14.21726 59.03213 1.000 45.35980 1279 MET E CA 1
ATOM 7951 C C . MET E 5 269 ? 2.73325 14.41457 57.91844 1.000 37.76831 1279 MET E C 1
ATOM 7952 O O . MET E 5 269 ? 2.85912 15.34049 57.11087 1.000 44.60737 1279 MET E O 1
ATOM 7957 N N . GLY E 5 270 ? 1.72170 13.54466 57.88307 1.000 40.71382 1280 GLY E N 1
ATOM 7958 C CA . GLY E 5 270 ? 0.74792 13.58657 56.80589 1.000 43.89918 1280 GLY E CA 1
ATOM 7959 C C . GLY E 5 270 ? -0.19824 14.76851 56.88462 1.000 47.32272 1280 GLY E C 1
ATOM 7960 O O . GLY E 5 270 ? -0.67931 15.24699 55.85300 1.000 46.54797 1280 GLY E O 1
ATOM 7961 N N . GLN E 5 271 ? -0.47066 15.25821 58.09699 1.000 43.25158 1281 GLN E N 1
ATOM 7962 C CA . GLN E 5 271 ? -1.41906 16.34422 58.33425 1.000 44.10991 1281 GLN E CA 1
ATOM 7963 C C . GLN E 5 271 ? -2.81709 15.92929 57.88360 1.000 43.62361 1281 GLN E C 1
ATOM 7964 O O . GLN E 5 271 ? -3.17647 14.75148 57.96800 1.000 49.45954 1281 GLN E O 1
ATOM 7970 N N . GLY E 5 272 ? -3.61503 16.88052 57.40362 1.000 48.12030 1282 GLY E N 1
ATOM 7971 C CA . GLY E 5 272 ? -4.98816 16.59056 57.03863 1.000 43.75589 1282 GLY E CA 1
ATOM 7972 C C . GLY E 5 272 ? -5.09885 15.60807 55.88767 1.000 41.35540 1282 GLY E C 1
ATOM 7973 O O . GLY E 5 272 ? -4.17418 15.39929 55.10329 1.000 38.40319 1282 GLY E O 1
ATOM 7974 N N . GLY E 5 273 ? -6.26968 14.99134 55.79522 1.000 39.94022 1283 GLY E N 1
ATOM 7975 C CA . GLY E 5 273 ? -6.56472 14.04675 54.73943 1.000 47.28573 1283 GLY E CA 1
ATOM 7976 C C . GLY E 5 273 ? -6.09749 12.63656 55.06287 1.000 45.52973 1283 GLY E C 1
ATOM 7977 O O . GLY E 5 273 ? -5.30239 12.39759 55.97033 1.000 40.04825 1283 GLY E O 1
ATOM 7978 N N . ASP E 5 274 ? -6.60738 11.68276 54.28697 1.000 49.00191 1284 ASP E N 1
ATOM 7979 C CA . ASP E 5 274 ? -6.28091 10.26790 54.46875 1.000 48.20929 1284 ASP E CA 1
ATOM 7980 C C . ASP E 5 274 ? -4.92981 9.98928 53.81917 1.000 45.72839 1284 ASP E C 1
ATOM 7981 O O . ASP E 5 274 ? -4.82870 9.85570 52.59787 1.000 45.61808 1284 ASP E O 1
ATOM 7986 N N . ASP E 5 275 ? -3.88725 9.88225 54.63587 1.000 39.65833 1285 ASP E N 1
ATOM 7987 C CA . ASP E 5 275 ? -2.51680 9.82957 54.14897 1.000 38.94689 1285 ASP E CA 1
ATOM 7988 C C . ASP E 5 275 ? -1.96530 8.40831 54.15144 1.000 46.38558 1285 ASP E C 1
ATOM 7989 O O . ASP E 5 275 ? -2.40900 7.53577 54.90273 1.000 47.32630 1285 ASP E O 1
ATOM 7994 N N . THR E 5 276 ? -0.97314 8.19453 53.29030 1.000 46.86452 1286 THR E N 1
ATOM 7995 C CA . THR E 5 276 ? -0.23797 6.93986 53.19720 1.000 45.59597 1286 THR E CA 1
ATOM 7996 C C . THR E 5 276 ? 1.23036 7.23584 53.45955 1.000 41.42756 1286 THR E C 1
ATOM 7997 O O . THR E 5 276 ? 1.86625 7.95972 52.68627 1.000 45.64381 1286 THR E O 1
ATOM 8001 N N . VAL E 5 277 ? 1.76587 6.68114 54.54441 1.000 40.68536 1287 VAL E N 1
ATOM 8002 C CA . VAL E 5 277 ? 3.11256 6.99730 55.00393 1.000 41.37518 1287 VAL E CA 1
ATOM 8003 C C . VAL E 5 277 ? 3.89692 5.70475 55.18472 1.000 42.84514 1287 VAL E C 1
ATOM 8004 O O . VAL E 5 277 ? 3.45805 4.80186 55.90575 1.000 44.82371 1287 VAL E O 1
ATOM 8008 N N . ARG E 5 278 ? 5.05999 5.62396 54.53832 1.000 46.40529 1288 ARG E N 1
ATOM 8009 C CA . ARG E 5 278 ? 5.96202 4.48215 54.65305 1.000 40.83623 1288 ARG E CA 1
ATOM 8010 C C . ARG E 5 278 ? 7.33976 4.99421 55.04494 1.000 46.97925 1288 ARG E C 1
ATOM 8011 O O . ARG E 5 278 ? 7.95853 5.75361 54.29246 1.000 49.91389 1288 ARG E O 1
ATOM 8019 N N . GLY E 5 279 ? 7.82062 4.57745 56.21913 1.000 44.06669 1289 GLY E N 1
ATOM 8020 C CA . GLY E 5 279 ? 9.07371 5.09957 56.73527 1.000 42.80675 1289 GLY E CA 1
ATOM 8021 C C . GLY E 5 279 ? 10.32094 4.50072 56.12435 1.000 45.71281 1289 GLY E C 1
ATOM 8022 O O . GLY E 5 279 ? 11.36785 5.15533 56.12205 1.000 39.93183 1289 GLY E O 1
ATOM 8023 N N . GLY E 5 280 ? 10.23945 3.27955 55.60592 1.000 42.58260 1290 GLY E N 1
ATOM 8024 C CA . GLY E 5 280 ? 11.44460 2.64733 55.11105 1.000 38.13333 1290 GLY E CA 1
ATOM 8025 C C . GLY E 5 280 ? 12.35841 2.22479 56.25403 1.000 44.17571 1290 GLY E C 1
ATOM 8026 O O . GLY E 5 280 ? 11.94953 2.10789 57.41206 1.000 44.11030 1290 GLY E O 1
ATOM 8027 N N . ASP E 5 281 ? 13.62370 1.99652 55.90866 1.000 46.54060 1291 ASP E N 1
ATOM 8028 C CA . ASP E 5 281 ? 14.60290 1.58582 56.90211 1.000 44.28461 1291 ASP E CA 1
ATOM 8029 C C . ASP E 5 281 ? 14.89345 2.73154 57.87109 1.000 45.01125 1291 ASP E C 1
ATOM 8030 O O . ASP E 5 281 ? 14.52353 3.88591 57.64655 1.000 47.70518 1291 ASP E O 1
ATOM 8035 N N . GLY E 5 282 ? 15.56979 2.39738 58.96544 1.000 51.01371 1292 GLY E N 1
ATOM 8036 C CA . GLY E 5 282 ? 15.87891 3.36544 59.99555 1.000 47.99714 1292 GLY E CA 1
ATOM 8037 C C . GLY E 5 282 ? 14.74536 3.53267 60.99253 1.000 51.05198 1292 GLY E C 1
ATOM 8038 O O . GLY E 5 282 ? 13.62299 3.06291 60.80249 1.000 47.49942 1292 GLY E O 1
ATOM 8039 N N . ASP E 5 283 ? 15.05631 4.22434 62.08775 1.000 49.81061 1293 ASP E N 1
ATOM 8040 C CA . ASP E 5 283 ? 14.09648 4.46312 63.16243 1.000 51.17748 1293 ASP E CA 1
ATOM 8041 C C . ASP E 5 283 ? 13.31571 5.73165 62.84110 1.000 50.85168 1293 ASP E C 1
ATOM 8042 O O . ASP E 5 283 ? 13.83660 6.84144 62.98379 1.000 54.31519 1293 ASP E O 1
ATOM 8047 N N . ASP E 5 284 ? 12.06440 5.57327 62.42529 1.000 49.85697 1294 ASP E N 1
ATOM 8048 C CA . ASP E 5 284 ? 11.28434 6.67899 61.89298 1.000 50.25724 1294 ASP E CA 1
ATOM 8049 C C . ASP E 5 284 ? 10.20310 7.12817 62.86784 1.000 43.70902 1294 ASP E C 1
ATOM 8050 O O . ASP E 5 284 ? 9.76676 6.38159 63.74908 1.000 48.23278 1294 ASP E O 1
ATOM 8055 N N . LEU E 5 285 ? 9.77944 8.37726 62.68731 1.000 46.39320 1295 LEU E N 1
ATOM 8056 C CA . LEU E 5 285 ? 8.71587 8.99865 63.46917 1.000 45.65674 1295 LEU E CA 1
ATOM 8057 C C . LEU E 5 285 ? 7.59032 9.35212 62.50528 1.000 46.32525 1295 LEU E C 1
ATOM 8058 O O . LEU E 5 285 ? 7.75666 10.22056 61.64201 1.000 45.92488 1295 LEU E O 1
ATOM 8063 N N . LEU E 5 286 ? 6.45271 8.67686 62.64136 1.000 43.93276 1296 LEU E N 1
ATOM 8064 C CA . LEU E 5 286 ? 5.37477 8.75487 61.66498 1.000 42.58567 1296 LEU E CA 1
ATOM 8065 C C . LEU E 5 286 ? 4.15821 9.41500 62.29593 1.000 45.08925 1296 LEU E C 1
ATOM 8066 O O . LEU E 5 286 ? 3.68081 8.97158 63.34533 1.000 48.95959 1296 LEU E O 1
ATOM 8071 N N . PHE E 5 287 ? 3.65840 10.46849 61.65336 1.000 44.90211 1297 PHE E N 1
ATOM 8072 C CA . PHE E 5 287 ? 2.50190 11.21548 62.13369 1.000 42.14974 1297 PHE E CA 1
ATOM 8073 C C . PHE E 5 287 ? 1.41603 11.18016 61.07069 1.000 44.02896 1297 PHE E C 1
ATOM 8074 O O . PHE E 5 287 ? 1.62592 11.65568 59.94981 1.000 45.17593 1297 PHE E O 1
ATOM 8082 N N . GLY E 5 288 ? 0.26014 10.62691 61.42254 1.000 42.71396 1298 GLY E N 1
ATOM 8083 C CA . GLY E 5 288 ? -0.85982 10.60647 60.50491 1.000 40.12118 1298 GLY E CA 1
ATOM 8084 C C . GLY E 5 288 ? -1.61818 11.91753 60.47339 1.000 48.97655 1298 GLY E C 1
ATOM 8085 O O . GLY E 5 288 ? -2.07458 12.35420 59.41362 1.000 39.50192 1298 GLY E O 1
ATOM 8086 N N . GLY E 5 289 ? -1.75054 12.56148 61.63036 1.000 45.65236 1299 GLY E N 1
ATOM 8087 C CA . GLY E 5 289 ? -2.53479 13.77751 61.71181 1.000 41.81114 1299 GLY E CA 1
ATOM 8088 C C . GLY E 5 289 ? -4.02426 13.47565 61.69417 1.000 46.33917 1299 GLY E C 1
ATOM 8089 O O . GLY E 5 289 ? -4.47025 12.40531 62.10656 1.000 54.62513 1299 GLY E O 1
ATOM 8090 N N . ASP E 5 290 ? -4.80064 14.44009 61.20984 1.000 54.08022 1300 ASP E N 1
ATOM 8091 C CA . ASP E 5 290 ? -6.22919 14.22434 61.05558 1.000 48.26585 1300 ASP E CA 1
ATOM 8092 C C . ASP E 5 290 ? -6.50291 13.34958 59.83589 1.000 46.34338 1300 ASP E C 1
ATOM 8093 O O . ASP E 5 290 ? -5.67987 13.22882 58.92538 1.000 43.91577 1300 ASP E O 1
ATOM 8098 N N . GLY E 5 291 ? -7.67891 12.73226 59.82825 1.000 50.46155 1301 GLY E N 1
ATOM 8099 C CA . GLY E 5 291 ? -8.06373 11.84193 58.75585 1.000 43.94647 1301 GLY E CA 1
ATOM 8100 C C . GLY E 5 291 ? -7.70393 10.39523 59.04291 1.000 44.22498 1301 GLY E C 1
ATOM 8101 O O . GLY E 5 291 ? -7.05198 10.05867 60.03351 1.000 38.84191 1301 GLY E O 1
ATOM 8102 N N . ASN E 5 292 ? -8.14138 9.52194 58.13866 1.000 47.13534 1302 ASN E N 1
ATOM 8103 C CA . ASN E 5 292 ? -7.97054 8.07734 58.28852 1.000 50.39894 1302 ASN E CA 1
ATOM 8104 C C . ASN E 5 292 ? -6.68993 7.67105 57.56968 1.000 45.63940 1302 ASN E C 1
ATOM 8105 O O . ASN E 5 292 ? -6.67327 7.51403 56.34709 1.000 45.56043 1302 ASN E O 1
ATOM 8110 N N . ASP E 5 293 ? -5.61659 7.48438 58.33166 1.000 44.69274 1303 ASP E N 1
ATOM 8111 C CA . ASP E 5 293 ? -4.27807 7.33907 57.78212 1.000 43.94130 1303 ASP E CA 1
ATOM 8112 C C . ASP E 5 293 ? -3.80554 5.89246 57.82711 1.000 46.34870 1303 ASP E C 1
ATOM 8113 O O . ASP E 5 293 ? -4.32772 5.05966 58.57290 1.000 48.79429 1303 ASP E O 1
ATOM 8118 N N . MET E 5 294 ? -2.79509 5.61133 57.00598 1.000 45.05478 1304 MET E N 1
ATOM 8119 C CA . MET E 5 294 ? -2.14912 4.30429 56.93924 1.000 42.20466 1304 MET E CA 1
ATOM 8120 C C . MET E 5 294 ? -0.65554 4.51616 57.13615 1.000 45.52592 1304 MET E C 1
ATOM 8121 O O . MET E 5 294 ? 0.01074 5.09879 56.27453 1.000 45.88585 1304 MET E O 1
ATOM 8126 N N . LEU E 5 295 ? -0.13113 4.05049 58.26534 1.000 40.20222 1305 LEU E N 1
ATOM 8127 C CA . LEU E 5 295 ? 1.24987 4.30327 58.64997 1.000 42.42775 1305 LEU E CA 1
ATOM 8128 C C . LEU E 5 295 ? 2.01162 2.98823 58.72003 1.000 44.15082 1305 LEU E C 1
ATOM 8129 O O . LEU E 5 295 ? 1.59247 2.05885 59.41819 1.000 46.41742 1305 LEU E O 1
ATOM 8134 N N . TYR E 5 296 ? 3.12866 2.91738 57.99896 1.000 41.65563 1306 TYR E N 1
ATOM 8135 C CA . TYR E 5 296 ? 3.97101 1.72890 57.94378 1.000 47.07435 1306 TYR E CA 1
ATOM 8136 C C . TYR E 5 296 ? 5.38625 2.11650 58.34188 1.000 42.84657 1306 TYR E C 1
ATOM 8137 O O . TYR E 5 296 ? 6.04424 2.88544 57.63380 1.000 46.24256 1306 TYR E O 1
ATOM 8146 N N . GLY E 5 297 ? 5.85224 1.58606 59.47410 1.000 48.09262 1307 GLY E N 1
ATOM 8147 C CA . GLY E 5 297 ? 7.20745 1.86414 59.91157 1.000 43.12661 1307 GLY E CA 1
ATOM 8148 C C . GLY E 5 297 ? 8.27919 1.11973 59.14735 1.000 46.08318 1307 GLY E C 1
ATOM 8149 O O . GLY E 5 297 ? 9.41808 1.59401 59.08395 1.000 37.91521 1307 GLY E O 1
ATOM 8150 N N . ASP E 5 298 ? 7.93920 -0.02692 58.56791 1.000 48.33243 1308 ASP E N 1
ATOM 8151 C CA . ASP E 5 298 ? 8.88564 -0.87619 57.83173 1.000 48.48180 1308 ASP E CA 1
ATOM 8152 C C . ASP E 5 298 ? 9.97158 -1.33292 58.81220 1.000 52.93688 1308 ASP E C 1
ATOM 8153 O O . ASP E 5 298 ? 9.71173 -1.48843 60.01195 1.000 53.68500 1308 ASP E O 1
ATOM 8158 N N . ALA E 5 299 ? 11.18861 -1.55610 58.32396 1.000 51.00292 1309 ALA E N 1
ATOM 8159 C CA . ALA E 5 299 ? 12.26958 -1.99473 59.19210 1.000 52.15609 1309 ALA E CA 1
ATOM 8160 C C . ALA E 5 299 ? 12.73657 -0.85579 60.09487 1.000 53.04502 1309 ALA E C 1
ATOM 8161 O O . ALA E 5 299 ? 12.60880 0.32703 59.76950 1.000 52.39855 1309 ALA E O 1
ATOM 8163 N N . GLY E 5 300 ? 13.29264 -1.23114 61.24144 1.000 55.14954 1310 GLY E N 1
ATOM 8164 C CA . GLY E 5 300 ? 13.74988 -0.27891 62.23098 1.000 48.45870 1310 GLY E CA 1
ATOM 8165 C C . GLY E 5 300 ? 12.78728 -0.15861 63.40117 1.000 54.18639 1310 GLY E C 1
ATOM 8166 O O . GLY E 5 300 ? 11.67805 -0.69811 63.40499 1.000 51.41629 1310 GLY E O 1
ATOM 8167 N N . ASN E 5 301 ? 13.23559 0.57338 64.41896 1.000 55.82677 1311 ASN E N 1
ATOM 8168 C CA . ASN E 5 301 ? 12.43961 0.80402 65.62388 1.000 47.14146 1311 ASN E CA 1
ATOM 8169 C C . ASN E 5 301 ? 11.65472 2.09678 65.43216 1.000 51.37028 1311 ASN E C 1
ATOM 8170 O O . ASN E 5 301 ? 12.16444 3.19276 65.67868 1.000 52.55945 1311 ASN E O 1
ATOM 8175 N N . ASP E 5 302 ? 10.40652 1.96905 64.99822 1.000 43.45102 1312 ASP E N 1
ATOM 8176 C CA . ASP E 5 302 ? 9.59719 3.10801 64.59534 1.000 46.28624 1312 ASP E CA 1
ATOM 8177 C C . ASP E 5 302 ? 8.57642 3.47422 65.66506 1.000 51.25213 1312 ASP E C 1
ATOM 8178 O O . ASP E 5 302 ? 8.23727 2.67712 66.54266 1.000 52.69064 1312 ASP E O 1
ATOM 8183 N N . THR E 5 303 ? 8.08877 4.70928 65.57376 1.000 55.86067 1313 THR E N 1
ATOM 8184 C CA . THR E 5 303 ? 7.05177 5.22653 66.45738 1.000 48.45908 1313 THR E CA 1
ATOM 8185 C C . THR E 5 303 ? 5.96490 5.83808 65.58879 1.000 49.77536 1313 THR E C 1
ATOM 8186 O O . THR E 5 303 ? 6.23940 6.74744 64.79924 1.000 49.61461 1313 THR E O 1
ATOM 8190 N N . LEU E 5 304 ? 4.73986 5.33995 65.72831 1.000 48.82231 1314 LEU E N 1
ATOM 8191 C CA . LEU E 5 304 ? 3.63643 5.71111 64.85391 1.000 43.51037 1314 LEU E CA 1
ATOM 8192 C C . LEU E 5 304 ? 2.56514 6.43232 65.65882 1.000 44.13181 1314 LEU E C 1
ATOM 8193 O O . LEU E 5 304 ? 2.12566 5.93745 66.70172 1.000 51.23023 1314 LEU E O 1
ATOM 8198 N N . TYR E 5 305 ? 2.15255 7.59917 65.17331 1.000 46.77754 1315 TYR E N 1
ATOM 8199 C CA . TYR E 5 305 ? 1.10999 8.41035 65.79784 1.000 42.00089 1315 TYR E CA 1
ATOM 8200 C C . TYR E 5 305 ? -0.04469 8.51268 64.80695 1.000 46.70655 1315 TYR E C 1
ATOM 8201 O O . TYR E 5 305 ? 0.02714 9.27757 63.83935 1.000 49.33677 1315 TYR E O 1
ATOM 8210 N N . GLY E 5 306 ? -1.10757 7.74196 65.03927 1.000 44.65709 1316 GLY E N 1
ATOM 8211 C CA . GLY E 5 306 ? -2.25339 7.80909 64.15018 1.000 44.09979 1316 GLY E CA 1
ATOM 8212 C C . GLY E 5 306 ? -2.95543 9.15109 64.18505 1.000 44.33610 1316 GLY E C 1
ATOM 8213 O O . GLY E 5 306 ? -3.49220 9.60212 63.17001 1.000 42.19946 1316 GLY E O 1
ATOM 8214 N N . GLY E 5 307 ? -2.95296 9.81061 65.33802 1.000 43.09089 1317 GLY E N 1
ATOM 8215 C CA . GLY E 5 307 ? -3.68626 11.04687 65.48354 1.000 41.00209 1317 GLY E CA 1
ATOM 8216 C C . GLY E 5 307 ? -5.18594 10.80181 65.47263 1.000 43.74472 1317 GLY E C 1
ATOM 8217 O O . GLY E 5 307 ? -5.67726 9.69476 65.68970 1.000 56.28357 1317 GLY E O 1
ATOM 8218 N N . LEU E 5 308 ? -5.91610 11.88004 65.21104 1.000 49.76159 1318 LEU E N 1
ATOM 8219 C CA . LEU E 5 308 ? -7.36340 11.78616 65.09750 1.000 50.44657 1318 LEU E CA 1
ATOM 8220 C C . LEU E 5 308 ? -7.74552 10.93323 63.89205 1.000 51.84041 1318 LEU E C 1
ATOM 8221 O O . LEU E 5 308 ? -6.99901 10.82618 62.91524 1.000 48.49195 1318 LEU E O 1
ATOM 8226 N N . GLY E 5 309 ? -8.92103 10.31741 63.96781 1.000 44.15255 1319 GLY E N 1
ATOM 8227 C CA . GLY E 5 309 ? -9.44210 9.52389 62.87048 1.000 43.43409 1319 GLY E CA 1
ATOM 8228 C C . GLY E 5 309 ? -9.15998 8.04268 63.03991 1.000 46.72885 1319 GLY E C 1
ATOM 8229 O O . GLY E 5 309 ? -8.49967 7.59391 63.98215 1.000 41.78803 1319 GLY E O 1
ATOM 8230 N N . ASP E 5 310 ? -9.68048 7.27493 62.08463 1.000 50.54298 1320 ASP E N 1
ATOM 8231 C CA . ASP E 5 310 ? -9.58015 5.81575 62.09735 1.000 52.58023 1320 ASP E CA 1
ATOM 8232 C C . ASP E 5 310 ? -8.34993 5.40822 61.29558 1.000 52.14071 1320 ASP E C 1
ATOM 8233 O O . ASP E 5 310 ? -8.38529 5.36053 60.06486 1.000 52.27553 1320 ASP E O 1
ATOM 8238 N N . ASP E 5 311 ? -7.26140 5.09470 61.99098 1.000 42.89058 1321 ASP E N 1
ATOM 8239 C CA . ASP E 5 311 ? -5.96632 4.88987 61.36003 1.000 48.87386 1321 ASP E CA 1
ATOM 8240 C C . ASP E 5 311 ? -5.53234 3.43114 61.41151 1.000 50.78323 1321 ASP E C 1
ATOM 8241 O O . ASP E 5 311 ? -5.90818 2.67815 62.31403 1.000 46.65831 1321 ASP E O 1
ATOM 8246 N N . THR E 5 312 ? -4.72652 3.05069 60.42369 1.000 44.67856 1322 THR E N 1
ATOM 8247 C CA . THR E 5 312 ? -4.12127 1.72913 60.33245 1.000 42.73321 1322 THR E CA 1
ATOM 8248 C C . THR E 5 312 ? -2.62635 1.87381 60.58278 1.000 44.62145 1322 THR E C 1
ATOM 8249 O O . THR E 5 312 ? -1.92747 2.53997 59.81173 1.000 47.86738 1322 THR E O 1
ATOM 8253 N N . LEU E 5 313 ? -2.14094 1.25504 61.65586 1.000 45.70934 1323 LEU E N 1
ATOM 8254 C CA . LEU E 5 313 ? -0.75457 1.38759 62.08839 1.000 40.16745 1323 LEU E CA 1
ATOM 8255 C C . LEU E 5 313 ? -0.07078 0.03283 61.98005 1.000 47.52794 1323 LEU E C 1
ATOM 8256 O O . LEU E 5 313 ? -0.55071 -0.95394 62.54848 1.000 46.38478 1323 LEU E O 1
ATOM 8261 N N . GLU E 5 314 ? 1.05015 -0.01379 61.26270 1.000 47.16167 1324 GLU E N 1
ATOM 8262 C CA . GLU E 5 314 ? 1.83561 -1.23431 61.12468 1.000 50.48545 1324 GLU E CA 1
ATOM 8263 C C . GLU E 5 314 ? 3.29323 -0.90644 61.40762 1.000 49.86063 1324 GLU E C 1
ATOM 8264 O O . GLU E 5 314 ? 3.91664 -0.14452 60.66094 1.000 47.38423 1324 GLU E O 1
ATOM 8270 N N . GLY E 5 315 ? 3.83186 -1.48179 62.48582 1.000 48.73896 1325 GLY E N 1
ATOM 8271 C CA . GLY E 5 315 ? 5.20521 -1.19804 62.86287 1.000 41.43272 1325 GLY E CA 1
ATOM 8272 C C . GLY E 5 315 ? 6.22747 -1.75880 61.89666 1.000 51.46844 1325 GLY E C 1
ATOM 8273 O O . GLY E 5 315 ? 7.28766 -1.16055 61.69655 1.000 50.17508 1325 GLY E O 1
ATOM 8274 N N . GLY E 5 316 ? 5.93589 -2.90219 61.29247 1.000 50.25072 1326 GLY E N 1
ATOM 8275 C CA . GLY E 5 316 ? 6.82530 -3.49590 60.31574 1.000 53.12060 1326 GLY E CA 1
ATOM 8276 C C . GLY E 5 316 ? 7.60934 -4.66525 60.87423 1.000 58.89990 1326 GLY E C 1
ATOM 8277 O O . GLY E 5 316 ? 7.40350 -5.12823 62.00015 1.000 58.61390 1326 GLY E O 1
ATOM 8278 N N . ALA E 5 317 ? 8.53851 -5.14534 60.05016 1.000 59.73084 1327 ALA E N 1
ATOM 8279 C CA . ALA E 5 317 ? 9.35615 -6.30290 60.37590 1.000 57.50683 1327 ALA E CA 1
ATOM 8280 C C . ALA E 5 317 ? 10.82092 -5.99338 60.10340 1.000 57.60933 1327 ALA E C 1
ATOM 8281 O O . ALA E 5 317 ? 11.15133 -5.17949 59.23575 1.000 56.15725 1327 ALA E O 1
ATOM 8283 N N . GLY E 5 318 ? 11.69680 -6.65668 60.85312 1.000 56.98928 1328 GLY E N 1
ATOM 8284 C CA . GLY E 5 318 ? 13.12102 -6.42405 60.69542 1.000 67.25569 1328 GLY E CA 1
ATOM 8285 C C . GLY E 5 318 ? 13.64219 -6.99075 59.38563 1.000 72.93815 1328 GLY E C 1
ATOM 8286 O O . GLY E 5 318 ? 13.22260 -8.05596 58.93027 1.000 68.06468 1328 GLY E O 1
ATOM 8287 N N . ASN E 5 319 ? 14.57556 -6.25897 58.77433 1.000 74.70073 1329 ASN E N 1
ATOM 8288 C CA . ASN E 5 319 ? 15.17885 -6.69633 57.52267 1.000 76.13630 1329 ASN E CA 1
ATOM 8289 C C . ASN E 5 319 ? 16.35742 -7.63821 57.73172 1.000 78.01774 1329 ASN E C 1
ATOM 8290 O O . ASN E 5 319 ? 16.71560 -8.36944 56.80184 1.000 81.21899 1329 ASN E O 1
ATOM 8295 N N . ASP E 5 320 ? 16.95763 -7.63614 58.92079 1.000 75.16433 1330 ASP E N 1
ATOM 8296 C CA . ASP E 5 320 ? 18.15621 -8.42361 59.21212 1.000 74.92465 1330 ASP E CA 1
ATOM 8297 C C . ASP E 5 320 ? 19.26379 -8.16343 58.19372 1.000 77.55328 1330 ASP E C 1
ATOM 8298 O O . ASP E 5 320 ? 19.54799 -7.01509 57.85310 1.000 78.54980 1330 ASP E O 1
ATOM 8303 N N . ALA E 5 327 ? 14.98036 -9.65330 66.07323 1.000 88.40489 1337 ALA E N 1
ATOM 8304 C CA . ALA E 5 327 ? 15.26890 -9.48832 67.49308 1.000 75.27415 1337 ALA E CA 1
ATOM 8305 C C . ALA E 5 327 ? 15.19252 -8.01957 67.89449 1.000 78.49486 1337 ALA E C 1
ATOM 8306 O O . ALA E 5 327 ? 14.42733 -7.65193 68.78475 1.000 81.15244 1337 ALA E O 1
ATOM 8308 N N . ARG E 5 328 ? 15.99132 -7.18304 67.23342 1.000 76.80422 1338 ARG E N 1
ATOM 8309 C CA . ARG E 5 328 ? 15.99509 -5.74381 67.49733 1.000 71.04629 1338 ARG E CA 1
ATOM 8310 C C . ARG E 5 328 ? 14.93968 -5.04337 66.63931 1.000 79.98452 1338 ARG E C 1
ATOM 8311 O O . ARG E 5 328 ? 15.23203 -4.21494 65.77621 1.000 99.62289 1338 ARG E O 1
ATOM 8319 N N . GLU E 5 329 ? 13.68240 -5.40205 66.88925 1.000 66.62559 1339 GLU E N 1
ATOM 8320 C CA . GLU E 5 329 ? 12.54978 -4.77298 66.21019 1.000 73.55545 1339 GLU E CA 1
ATOM 8321 C C . GLU E 5 329 ? 11.48569 -4.48160 67.26276 1.000 67.95875 1339 GLU E C 1
ATOM 8322 O O . GLU E 5 329 ? 10.69026 -5.36005 67.61099 1.000 64.20469 1339 GLU E O 1
ATOM 8328 N N . HIS E 5 330 ? 11.48225 -3.25021 67.76857 1.000 61.34407 1340 HIS E N 1
ATOM 8329 C CA . HIS E 5 330 ? 10.47390 -2.77474 68.70957 1.000 59.38920 1340 HIS E CA 1
ATOM 8330 C C . HIS E 5 330 ? 9.82919 -1.53047 68.11535 1.000 56.34732 1340 HIS E C 1
ATOM 8331 O O . HIS E 5 330 ? 10.49245 -0.50141 67.95017 1.000 56.53072 1340 HIS E O 1
ATOM 8338 N N . ASP E 5 331 ? 8.54391 -1.62134 67.79345 1.000 52.21006 1341 ASP E N 1
ATOM 8339 C CA . ASP E 5 331 ? 7.79523 -0.49911 67.25026 1.000 47.26739 1341 ASP E CA 1
ATOM 8340 C C . ASP E 5 331 ? 6.77224 -0.01312 68.26632 1.000 50.10637 1341 ASP E C 1
ATOM 8341 O O . ASP E 5 331 ? 6.16677 -0.81234 68.98784 1.000 50.54563 1341 ASP E O 1
ATOM 8346 N N . VAL E 5 332 ? 6.59378 1.30193 68.32226 1.000 50.77112 1342 VAL E N 1
ATOM 8347 C CA . VAL E 5 332 ? 5.61550 1.93509 69.19708 1.000 47.80432 1342 VAL E CA 1
ATOM 8348 C C . VAL E 5 332 ? 4.44537 2.38516 68.33509 1.000 49.73353 1342 VAL E C 1
ATOM 8349 O O . VAL E 5 332 ? 4.62117 3.16770 67.39318 1.000 48.67533 1342 VAL E O 1
ATOM 8353 N N . LEU E 5 333 ? 3.25219 1.88979 68.64910 1.000 46.70820 1343 LEU E N 1
ATOM 8354 C CA . LEU E 5 333 ? 2.04852 2.18368 67.87899 1.000 45.68778 1343 LEU E CA 1
ATOM 8355 C C . LEU E 5 333 ? 1.06364 2.91503 68.78087 1.000 47.36167 1343 LEU E C 1
ATOM 8356 O O . LEU E 5 333 ? 0.53202 2.33089 69.73155 1.000 45.93752 1343 LEU E O 1
ATOM 8361 N N . ARG E 5 334 ? 0.82583 4.19028 68.48325 1.000 46.25885 1344 ARG E N 1
ATOM 8362 C CA . ARG E 5 334 ? -0.11017 5.03376 69.22461 1.000 42.34865 1344 ARG E CA 1
ATOM 8363 C C . ARG E 5 334 ? -1.16785 5.52550 68.24144 1.000 47.50049 1344 ARG E C 1
ATOM 8364 O O . ARG E 5 334 ? -1.00284 6.56701 67.60033 1.000 47.19344 1344 ARG E O 1
ATOM 8372 N N . GLY E 5 335 ? -2.26099 4.76799 68.12912 1.000 46.95307 1345 GLY E N 1
ATOM 8373 C CA . GLY E 5 335 ? -3.31749 5.11668 67.19690 1.000 52.09402 1345 GLY E CA 1
ATOM 8374 C C . GLY E 5 335 ? -4.03854 6.40377 67.53115 1.000 51.31186 1345 GLY E C 1
ATOM 8375 O O . GLY E 5 335 ? -4.65741 7.00121 66.64468 1.000 47.38368 1345 GLY E O 1
ATOM 8376 N N . GLY E 5 336 ? -3.96813 6.84740 68.78351 1.000 50.48357 1346 GLY E N 1
ATOM 8377 C CA . GLY E 5 336 ? -4.64594 8.06156 69.18573 1.000 45.36620 1346 GLY E CA 1
ATOM 8378 C C . GLY E 5 336 ? -6.14066 7.85095 69.34990 1.000 45.41871 1346 GLY E C 1
ATOM 8379 O O . GLY E 5 336 ? -6.62605 6.74587 69.60876 1.000 53.91628 1346 GLY E O 1
ATOM 8380 N N . ASP E 5 337 ? -6.87868 8.94516 69.19934 1.000 53.20494 1347 ASP E N 1
ATOM 8381 C CA . ASP E 5 337 ? -8.32912 8.87413 69.26113 1.000 49.63588 1347 ASP E CA 1
ATOM 8382 C C . ASP E 5 337 ? -8.88309 8.26485 67.97805 1.000 48.22522 1347 ASP E C 1
ATOM 8383 O O . ASP E 5 337 ? -8.27261 8.34623 66.90882 1.000 44.21864 1347 ASP E O 1
ATOM 8388 N N . GLY E 5 338 ? -10.04944 7.64211 68.09413 1.000 51.01441 1348 GLY E N 1
ATOM 8389 C CA . GLY E 5 338 ? -10.69854 7.00827 66.96600 1.000 43.23433 1348 GLY E CA 1
ATOM 8390 C C . GLY E 5 338 ? -10.53076 5.49742 66.97388 1.000 51.26395 1348 GLY E C 1
ATOM 8391 O O . GLY E 5 338 ? -9.80720 4.91292 67.78407 1.000 44.28097 1348 GLY E O 1
ATOM 8392 N N . VAL E 5 339 ? -11.22495 4.86178 66.03027 1.000 48.11841 1349 VAL E N 1
ATOM 8393 C CA . VAL E 5 339 ? -11.21892 3.40761 65.87915 1.000 47.79446 1349 VAL E CA 1
ATOM 8394 C C . VAL E 5 339 ? -10.00176 3.03723 65.03522 1.000 48.83777 1349 VAL E C 1
ATOM 8395 O O . VAL E 5 339 ? -10.00874 3.20211 63.81580 1.000 48.95287 1349 VAL E O 1
ATOM 8399 N N . ASP E 5 340 ? -8.95899 2.51621 65.67472 1.000 45.46005 1350 ASP E N 1
ATOM 8400 C CA . ASP E 5 340 ? -7.69409 2.25314 65.00553 1.000 43.24401 1350 ASP E CA 1
ATOM 8401 C C . ASP E 5 340 ? -7.44148 0.75751 64.86526 1.000 46.85577 1350 ASP E C 1
ATOM 8402 O O . ASP E 5 340 ? -7.87933 -0.04873 65.69133 1.000 46.63967 1350 ASP E O 1
ATOM 8407 N N . THR E 5 341 ? -6.72146 0.40172 63.80314 1.000 41.85866 1351 THR E N 1
ATOM 8408 C CA . THR E 5 341 ? -6.39237 -0.97927 63.47870 1.000 45.81364 1351 THR E CA 1
ATOM 8409 C C . THR E 5 341 ? -4.88100 -1.15246 63.49526 1.000 46.50786 1351 THR E C 1
ATOM 8410 O O . THR E 5 341 ? -4.15894 -0.41590 62.81450 1.000 46.67013 1351 THR E O 1
ATOM 8414 N N . TYR E 5 342 ? -4.40876 -2.12622 64.26650 1.000 45.68115 1352 TYR E N 1
ATOM 8415 C CA . TYR E 5 342 ? -2.98773 -2.41371 64.39587 1.000 43.15392 1352 TYR E CA 1
ATOM 8416 C C . TYR E 5 342 ? -2.67789 -3.73175 63.70286 1.000 46.73288 1352 TYR E C 1
ATOM 8417 O O . TYR E 5 342 ? -3.34945 -4.73946 63.94760 1.000 55.13959 1352 TYR E O 1
ATOM 8426 N N . LEU E 5 343 ? -1.66630 -3.72043 62.84176 1.000 44.94339 1353 LEU E N 1
ATOM 8427 C CA . LEU E 5 343 ? -1.26829 -4.89847 62.08662 1.000 49.24634 1353 LEU E CA 1
ATOM 8428 C C . LEU E 5 343 ? -0.04029 -5.53760 62.72106 1.000 52.27127 1353 LEU E C 1
ATOM 8429 O O . LEU E 5 343 ? 0.89343 -4.84334 63.13400 1.000 53.50843 1353 LEU E O 1
ATOM 8434 N N . PHE E 5 344 ? -0.05092 -6.86656 62.79580 1.000 46.58409 1354 PHE E N 1
ATOM 8435 C CA . PHE E 5 344 ? 1.04399 -7.62350 63.38178 1.000 44.83828 1354 PHE E CA 1
ATOM 8436 C C . PHE E 5 344 ? 1.15479 -8.95567 62.65635 1.000 51.79535 1354 PHE E C 1
ATOM 8437 O O . PHE E 5 344 ? 0.16920 -9.46955 62.12072 1.000 55.61519 1354 PHE E O 1
ATOM 8445 N N . GLY E 5 345 ? 2.36330 -9.50978 62.63825 1.000 51.48319 1355 GLY E N 1
ATOM 8446 C CA . GLY E 5 345 ? 2.57619 -10.76953 61.95375 1.000 49.82332 1355 GLY E CA 1
ATOM 8447 C C . GLY E 5 345 ? 3.88254 -11.40904 62.36879 1.000 53.13804 1355 GLY E C 1
ATOM 8448 O O . GLY E 5 345 ? 4.60370 -10.90661 63.23377 1.000 52.97641 1355 GLY E O 1
ATOM 8449 N N . VAL E 5 346 ? 4.17559 -12.54410 61.73182 1.000 51.20184 1356 VAL E N 1
ATOM 8450 C CA . VAL E 5 346 ? 5.41876 -13.25725 61.99179 1.000 47.27891 1356 VAL E CA 1
ATOM 8451 C C . VAL E 5 346 ? 6.59858 -12.41656 61.52466 1.000 52.16824 1356 VAL E C 1
ATOM 8452 O O . VAL E 5 346 ? 6.57058 -11.81671 60.44100 1.000 57.06012 1356 VAL E O 1
ATOM 8456 N N . GLY E 5 347 ? 7.64573 -12.36721 62.34577 1.000 48.31711 1357 GLY E N 1
ATOM 8457 C CA . GLY E 5 347 ? 8.82015 -11.58283 62.03782 1.000 50.30494 1357 GLY E CA 1
ATOM 8458 C C . GLY E 5 347 ? 8.73009 -10.12165 62.41383 1.000 55.69877 1357 GLY E C 1
ATOM 8459 O O . GLY E 5 347 ? 9.66674 -9.36637 62.12291 1.000 54.48700 1357 GLY E O 1
ATOM 8460 N N . TYR E 5 348 ? 7.64020 -9.69736 63.05536 1.000 59.29936 1358 TYR E N 1
ATOM 8461 C CA . TYR E 5 348 ? 7.46908 -8.29526 63.41060 1.000 54.44972 1358 TYR E CA 1
ATOM 8462 C C . TYR E 5 348 ? 8.19107 -7.91943 64.69753 1.000 57.61689 1358 TYR E C 1
ATOM 8463 O O . TYR E 5 348 ? 8.37412 -6.72702 64.96222 1.000 68.86646 1358 TYR E O 1
ATOM 8472 N N . GLY E 5 349 ? 8.60111 -8.89709 65.49977 1.000 60.19269 1359 GLY E N 1
ATOM 8473 C CA . GLY E 5 349 ? 9.33332 -8.60548 66.71548 1.000 62.12368 1359 GLY E CA 1
ATOM 8474 C C . GLY E 5 349 ? 8.44227 -8.34630 67.91186 1.000 59.05146 1359 GLY E C 1
ATOM 8475 O O . GLY E 5 349 ? 7.45353 -9.05439 68.12428 1.000 59.14024 1359 GLY E O 1
ATOM 8476 N N . HIS E 5 350 ? 8.78486 -7.33455 68.70516 1.000 55.41039 1360 HIS E N 1
ATOM 8477 C CA . HIS E 5 350 ? 8.05786 -6.99788 69.92788 1.000 55.72041 1360 HIS E CA 1
ATOM 8478 C C . HIS E 5 350 ? 7.53438 -5.57063 69.79606 1.000 58.92219 1360 HIS E C 1
ATOM 8479 O O . HIS E 5 350 ? 8.27858 -4.60716 69.99918 1.000 58.62661 1360 HIS E O 1
ATOM 8486 N N . ASP E 5 351 ? 6.25523 -5.43539 69.46160 1.000 54.36130 1361 ASP E N 1
ATOM 8487 C CA . ASP E 5 351 ? 5.62236 -4.13885 69.28153 1.000 49.50499 1361 ASP E CA 1
ATOM 8488 C C . ASP E 5 351 ? 4.67073 -3.85378 70.43629 1.000 51.82222 1361 ASP E C 1
ATOM 8489 O O . ASP E 5 351 ? 4.09090 -4.76911 71.02671 1.000 52.67475 1361 ASP E O 1
ATOM 8494 N N . THR E 5 352 ? 4.51358 -2.57143 70.75338 1.000 54.27536 1362 THR E N 1
ATOM 8495 C CA . THR E 5 352 ? 3.69486 -2.13611 71.87550 1.000 57.02988 1362 THR E CA 1
ATOM 8496 C C . THR E 5 352 ? 2.63703 -1.15423 71.39360 1.000 48.25685 1362 THR E C 1
ATOM 8497 O O . THR E 5 352 ? 2.95432 -0.18348 70.69847 1.000 50.30766 1362 THR E O 1
ATOM 8501 N N . ILE E 5 353 ? 1.38605 -1.40856 71.77113 1.000 45.53708 1363 ILE E N 1
ATOM 8502 C CA . ILE E 5 353 ? 0.26070 -0.53360 71.46294 1.000 46.53181 1363 ILE E CA 1
ATOM 8503 C C . ILE E 5 353 ? -0.05170 0.31583 72.68626 1.000 50.84588 1363 ILE E C 1
ATOM 8504 O O . ILE E 5 353 ? -0.06726 -0.18539 73.81795 1.000 51.89016 1363 ILE E O 1
ATOM 8509 N N . TYR E 5 354 ? -0.29116 1.60647 72.46320 1.000 49.65637 1364 TYR E N 1
ATOM 8510 C CA . TYR E 5 354 ? -0.76817 2.51937 73.49560 1.000 48.22613 1364 TYR E CA 1
ATOM 8511 C C . TYR E 5 354 ? -2.10829 3.07803 73.04392 1.000 50.14560 1364 TYR E C 1
ATOM 8512 O O . TYR E 5 354 ? -2.17981 3.77417 72.02542 1.000 52.85536 1364 TYR E O 1
ATOM 8521 N N . GLU E 5 355 ? -3.16331 2.77292 73.79114 1.000 51.79453 1365 GLU E N 1
ATOM 8522 C CA . GLU E 5 355 ? -4.50902 3.19099 73.43337 1.000 51.74818 1365 GLU E CA 1
ATOM 8523 C C . GLU E 5 355 ? -5.13464 3.99600 74.56458 1.000 58.46461 1365 GLU E C 1
ATOM 8524 O O . GLU E 5 355 ? -4.63437 4.03475 75.69203 1.000 56.52202 1365 GLU E O 1
ATOM 8530 N N . SER E 5 356 ? -6.24837 4.64429 74.23691 1.000 61.21276 1366 SER E N 1
ATOM 8531 C CA . SER E 5 356 ? -7.00572 5.44105 75.19105 1.000 58.55883 1366 SER E CA 1
ATOM 8532 C C . SER E 5 356 ? -8.42788 5.57547 74.66757 1.000 57.07225 1366 SER E C 1
ATOM 8533 O O . SER E 5 356 ? -8.71983 5.24778 73.51519 1.000 63.82811 1366 SER E O 1
ATOM 8536 N N . GLY E 5 357 ? -9.31506 6.06180 75.53352 1.000 63.83170 1367 GLY E N 1
ATOM 8537 C CA . GLY E 5 357 ? -10.69962 6.26412 75.16792 1.000 58.31818 1367 GLY E CA 1
ATOM 8538 C C . GLY E 5 357 ? -11.54737 5.01327 75.11419 1.000 60.44452 1367 GLY E C 1
ATOM 8539 O O . GLY E 5 357 ? -12.77441 5.12590 74.99411 1.000 67.81811 1367 GLY E O 1
ATOM 8540 N N . GLY E 5 358 ? -10.94101 3.82961 75.18674 1.000 59.91631 1368 GLY E N 1
ATOM 8541 C CA . GLY E 5 358 ? -11.67050 2.57757 75.25680 1.000 69.49528 1368 GLY E CA 1
ATOM 8542 C C . GLY E 5 358 ? -12.70979 2.36918 74.17460 1.000 68.86866 1368 GLY E C 1
ATOM 8543 O O . GLY E 5 358 ? -13.86880 2.06891 74.47490 1.000 85.29791 1368 GLY E O 1
ATOM 8544 N N . GLY E 5 359 ? -12.31434 2.52647 72.91688 1.000 54.86565 1369 GLY E N 1
ATOM 8545 C CA . GLY E 5 359 ? -13.20520 2.33353 71.79241 1.000 68.31492 1369 GLY E CA 1
ATOM 8546 C C . GLY E 5 359 ? -13.16271 0.91824 71.25528 1.000 64.11817 1369 GLY E C 1
ATOM 8547 O O . GLY E 5 359 ? -12.77255 -0.02928 71.94238 1.000 64.94165 1369 GLY E O 1
ATOM 8548 N N . HIS E 5 360 ? -13.57366 0.77921 70.00055 1.000 54.33581 1370 HIS E N 1
ATOM 8549 C CA . HIS E 5 360 ? -13.58802 -0.51625 69.31904 1.000 53.76896 1370 HIS E CA 1
ATOM 8550 C C . HIS E 5 360 ? -12.35425 -0.70062 68.44420 1.000 56.58439 1370 HIS E C 1
ATOM 8551 O O . HIS E 5 360 ? -12.44405 -1.15120 67.30225 1.000 58.12394 1370 HIS E O 1
ATOM 8558 N N . ASP E 5 361 ? -11.18306 -0.35909 68.97537 1.000 54.05277 1371 ASP E N 1
ATOM 8559 C CA . ASP E 5 361 ? -9.94308 -0.55697 68.23812 1.000 47.77902 1371 ASP E CA 1
ATOM 8560 C C . ASP E 5 361 ? -9.69158 -2.04277 68.01952 1.000 50.97671 1371 ASP E C 1
ATOM 8561 O O . ASP E 5 361 ? -9.95889 -2.86975 68.89533 1.000 49.73702 1371 ASP E O 1
ATOM 8566 N N . THR E 5 362 ? -9.18456 -2.38209 66.83804 1.000 50.19121 1372 THR E N 1
ATOM 8567 C CA . THR E 5 362 ? -8.98630 -3.76939 66.45247 1.000 54.11447 1372 THR E CA 1
ATOM 8568 C C . THR E 5 362 ? -7.51023 -4.05237 66.20892 1.000 53.30836 1372 THR E C 1
ATOM 8569 O O . THR E 5 362 ? -6.71109 -3.14822 65.94938 1.000 48.87447 1372 THR E O 1
ATOM 8573 N N . ILE E 5 363 ? -7.16170 -5.33249 66.30087 1.000 47.72310 1373 ILE E N 1
ATOM 8574 C CA . ILE E 5 363 ? -5.83466 -5.82975 65.96512 1.000 49.40694 1373 ILE E CA 1
ATOM 8575 C C . ILE E 5 363 ? -5.99395 -6.87051 64.86695 1.000 52.17321 1373 ILE E C 1
ATOM 8576 O O . ILE E 5 363 ? -6.82692 -7.77673 64.98233 1.000 51.52022 1373 ILE E O 1
ATOM 8581 N N . ARG E 5 364 ? -5.20920 -6.73874 63.80336 1.000 47.88173 1374 ARG E N 1
ATOM 8582 C CA . ARG E 5 364 ? -5.18399 -7.72278 62.72923 1.000 53.11549 1374 ARG E CA 1
ATOM 8583 C C . ARG E 5 364 ? -3.84641 -8.44804 62.76973 1.000 50.54886 1374 ARG E C 1
ATOM 8584 O O . ARG E 5 364 ? -2.79500 -7.83154 62.56693 1.000 53.21802 1374 ARG E O 1
ATOM 8592 N N . ILE E 5 365 ? -3.88899 -9.74883 63.04414 1.000 52.43973 1375 ILE E N 1
ATOM 8593 C CA . ILE E 5 365 ? -2.69933 -10.58734 63.12355 1.000 54.76683 1375 ILE E CA 1
ATOM 8594 C C . ILE E 5 365 ? -2.71771 -11.55892 61.95412 1.000 52.83132 1375 ILE E C 1
ATOM 8595 O O . ILE E 5 365 ? -3.71440 -12.25913 61.73618 1.000 51.68808 1375 ILE E O 1
ATOM 8600 N N . ASN E 5 366 ? -1.61284 -11.60792 61.20826 1.000 52.20835 1376 ASN E N 1
ATOM 8601 C CA . ASN E 5 366 ? -1.46895 -12.54594 60.09560 1.000 53.62411 1376 ASN E CA 1
ATOM 8602 C C . ASN E 5 366 ? -1.06368 -13.91766 60.63833 1.000 57.54504 1376 ASN E C 1
ATOM 8603 O O . ASN E 5 366 ? 0.05104 -14.40567 60.44243 1.000 61.67743 1376 ASN E O 1
ATOM 8608 N N . ALA E 5 367 ? -2.00902 -14.54228 61.33544 1.000 54.08269 1377 ALA E N 1
ATOM 8609 C CA . ALA E 5 367 ? -1.82744 -15.87133 61.90149 1.000 52.85594 1377 ALA E CA 1
ATOM 8610 C C . ALA E 5 367 ? -3.18897 -16.40819 62.31394 1.000 56.31791 1377 ALA E C 1
ATOM 8611 O O . ALA E 5 367 ? -4.09686 -15.63877 62.64264 1.000 56.87790 1377 ALA E O 1
ATOM 8613 N N . GLY E 5 368 ? -3.32009 -17.73230 62.28926 1.000 63.01425 1378 GLY E N 1
ATOM 8614 C CA . GLY E 5 368 ? -4.57527 -18.34609 62.67911 1.000 49.65265 1378 GLY E CA 1
ATOM 8615 C C . GLY E 5 368 ? -4.88193 -18.11944 64.14671 1.000 57.77729 1378 GLY E C 1
ATOM 8616 O O . GLY E 5 368 ? -3.98665 -17.92197 64.97009 1.000 61.47869 1378 GLY E O 1
ATOM 8617 N N . ALA E 5 369 ? -6.17693 -18.15538 64.47361 1.000 55.36740 1379 ALA E N 1
ATOM 8618 C CA . ALA E 5 369 ? -6.60501 -17.87409 65.84122 1.000 53.86877 1379 ALA E CA 1
ATOM 8619 C C . ALA E 5 369 ? -6.02012 -18.87740 66.82831 1.000 57.05026 1379 ALA E C 1
ATOM 8620 O O . ALA E 5 369 ? -5.66226 -18.51342 67.95491 1.000 58.26344 1379 ALA E O 1
ATOM 8622 N N . ASP E 5 370 ? -5.90939 -20.14491 66.42467 1.000 60.37768 1380 ASP E N 1
ATOM 8623 C CA . ASP E 5 370 ? -5.34759 -21.16077 67.30687 1.000 65.15556 1380 ASP E CA 1
ATOM 8624 C C . ASP E 5 370 ? -3.83868 -21.02917 67.47650 1.000 65.64362 1380 ASP E C 1
ATOM 8625 O O . ASP E 5 370 ? -3.26923 -21.71460 68.33257 1.000 63.94987 1380 ASP E O 1
ATOM 8630 N N . GLN E 5 371 ? -3.18300 -20.17527 66.69224 1.000 68.61212 1381 GLN E N 1
ATOM 8631 C CA . GLN E 5 371 ? -1.77287 -19.86221 66.88432 1.000 66.06096 1381 GLN E CA 1
ATOM 8632 C C . GLN E 5 371 ? -1.55298 -18.75417 67.90538 1.000 57.92863 1381 GLN E C 1
ATOM 8633 O O . GLN E 5 371 ? -0.40052 -18.43001 68.20990 1.000 58.09311 1381 GLN E O 1
ATOM 8639 N N . LEU E 5 372 ? -2.62134 -18.16901 68.43736 1.000 59.35592 1382 LEU E N 1
ATOM 8640 C CA . LEU E 5 372 ? -2.51229 -17.00987 69.30974 1.000 63.44459 1382 LEU E CA 1
ATOM 8641 C C . LEU E 5 372 ? -2.42724 -17.43887 70.76798 1.000 59.49492 1382 LEU E C 1
ATOM 8642 O O . LEU E 5 372 ? -3.09442 -18.38584 71.19463 1.000 64.07868 1382 LEU E O 1
ATOM 8647 N N . TRP E 5 373 ? -1.60474 -16.72194 71.52952 1.000 60.63322 1383 TRP E N 1
ATOM 8648 C CA . TRP E 5 373 ? -1.29948 -17.06631 72.91256 1.000 60.40221 1383 TRP E CA 1
ATOM 8649 C C . TRP E 5 373 ? -1.29777 -15.78064 73.72525 1.000 63.09707 1383 TRP E C 1
ATOM 8650 O O . TRP E 5 373 ? -0.48312 -14.88676 73.47469 1.000 62.61016 1383 TRP E O 1
ATOM 8661 N N . PHE E 5 374 ? -2.21297 -15.68780 74.68666 1.000 57.78545 1384 PHE E N 1
ATOM 8662 C CA . PHE E 5 374 ? -2.40274 -14.48609 75.48849 1.000 54.08720 1384 PHE E CA 1
ATOM 8663 C C . PHE E 5 374 ? -1.77728 -14.67684 76.86371 1.000 60.30373 1384 PHE E C 1
ATOM 8664 O O . PHE E 5 374 ? -1.98748 -15.70940 77.50888 1.000 58.65810 1384 PHE E O 1
ATOM 8672 N N . ALA E 5 375 ? -1.02019 -13.67852 77.31258 1.000 58.42306 1385 ALA E N 1
ATOM 8673 C CA . ALA E 5 375 ? -0.37595 -13.72837 78.61585 1.000 50.42637 1385 ALA E CA 1
ATOM 8674 C C . ALA E 5 375 ? -0.37036 -12.34060 79.23422 1.000 56.01857 1385 ALA E C 1
ATOM 8675 O O . ALA E 5 375 ? -0.14752 -11.34383 78.54109 1.000 65.10128 1385 ALA E O 1
ATOM 8677 N N . ARG E 5 376 ? -0.62275 -12.28200 80.53843 1.000 60.32224 1386 ARG E N 1
ATOM 8678 C CA . ARG E 5 376 ? -0.51390 -11.03014 81.27147 1.000 59.43385 1386 ARG E CA 1
ATOM 8679 C C . ARG E 5 376 ? 0.93536 -10.80604 81.67853 1.000 58.42625 1386 ARG E C 1
ATOM 8680 O O . ARG E 5 376 ? 1.60254 -11.72593 82.16071 1.000 62.31437 1386 ARG E O 1
ATOM 8688 N N . GLN E 5 377 ? 1.42455 -9.58640 81.47229 1.000 57.09429 1387 GLN E N 1
ATOM 8689 C CA . GLN E 5 377 ? 2.78240 -9.20358 81.85401 1.000 62.02711 1387 GLN E CA 1
ATOM 8690 C C . GLN E 5 377 ? 2.68150 -7.90368 82.64397 1.000 65.28783 1387 GLN E C 1
ATOM 8691 O O . GLN E 5 377 ? 2.48497 -6.83293 82.06177 1.000 68.81301 1387 GLN E O 1
ATOM 8697 N N . GLY E 5 378 ? 2.81689 -7.99963 83.96432 1.000 67.56050 1388 GLY E N 1
ATOM 8698 C CA . GLY E 5 378 ? 2.58446 -6.86087 84.82862 1.000 59.59481 1388 GLY E CA 1
ATOM 8699 C C . GLY E 5 378 ? 1.16193 -6.36183 84.69484 1.000 62.40436 1388 GLY E C 1
ATOM 8700 O O . GLY E 5 378 ? 0.21902 -7.01822 85.14676 1.000 60.76185 1388 GLY E O 1
ATOM 8701 N N . ASN E 5 379 ? 0.99393 -5.20272 84.06392 1.000 56.98706 1389 ASN E N 1
ATOM 8702 C CA . ASN E 5 379 ? -0.32225 -4.68377 83.72699 1.000 56.25698 1389 ASN E CA 1
ATOM 8703 C C . ASN E 5 379 ? -0.60437 -4.73503 82.23331 1.000 59.81454 1389 ASN E C 1
ATOM 8704 O O . ASN E 5 379 ? -1.67514 -4.29395 81.80357 1.000 61.94324 1389 ASN E O 1
ATOM 8709 N N . ASP E 5 380 ? 0.31985 -5.26272 81.43575 1.000 59.55924 1390 ASP E N 1
ATOM 8710 C CA . ASP E 5 380 ? 0.15775 -5.33108 79.99210 1.000 62.25903 1390 ASP E CA 1
ATOM 8711 C C . ASP E 5 380 ? -0.43531 -6.66955 79.57285 1.000 57.98781 1390 ASP E C 1
ATOM 8712 O O . ASP E 5 380 ? -0.24960 -7.69210 80.23862 1.000 56.36911 1390 ASP E O 1
ATOM 8717 N N . LEU E 5 381 ? -1.15644 -6.65015 78.45539 1.000 57.94889 1391 LEU E N 1
ATOM 8718 C CA . LEU E 5 381 ? -1.56981 -7.86502 77.76800 1.000 54.98585 1391 LEU E CA 1
ATOM 8719 C C . LEU E 5 381 ? -0.57648 -8.14629 76.65154 1.000 55.50470 1391 LEU E C 1
ATOM 8720 O O . LEU E 5 381 ? -0.19405 -7.23436 75.91107 1.000 53.22327 1391 LEU E O 1
ATOM 8725 N N . GLU E 5 382 ? -0.16146 -9.40318 76.53471 1.000 55.31196 1392 GLU E N 1
ATOM 8726 C CA . GLU E 5 382 ? 0.88512 -9.80442 75.60470 1.000 56.25315 1392 GLU E CA 1
ATOM 8727 C C . GLU E 5 382 ? 0.34657 -10.91165 74.70979 1.000 55.49480 1392 GLU E C 1
ATOM 8728 O O . GLU E 5 382 ? 0.03535 -12.00704 75.19031 1.000 60.94138 1392 GLU E O 1
ATOM 8734 N N . ILE E 5 383 ? 0.22619 -10.62050 73.41807 1.000 50.39634 1393 ILE E N 1
ATOM 8735 C CA . ILE E 5 383 ? -0.28278 -11.56667 72.43151 1.000 55.41825 1393 ILE E CA 1
ATOM 8736 C C . ILE E 5 383 ? 0.90853 -12.12710 71.66738 1.000 52.99013 1393 ILE E C 1
ATOM 8737 O O . ILE E 5 383 ? 1.57105 -11.40761 70.91232 1.000 52.32562 1393 ILE E O 1
ATOM 8742 N N . ARG E 5 384 ? 1.18202 -13.41241 71.85568 1.000 56.15551 1394 ARG E N 1
ATOM 8743 C CA . ARG E 5 384 ? 2.27979 -14.08529 71.18207 1.000 54.01190 1394 ARG E CA 1
ATOM 8744 C C . ARG E 5 384 ? 1.74652 -15.00312 70.09006 1.000 55.95435 1394 ARG E C 1
ATOM 8745 O O . ARG E 5 384 ? 0.64609 -15.55230 70.19587 1.000 48.14444 1394 ARG E O 1
ATOM 8753 N N . ILE E 5 385 ? 2.53775 -15.15835 69.03434 1.000 57.08944 1395 ILE E N 1
ATOM 8754 C CA . ILE E 5 385 ? 2.26927 -16.12915 67.98098 1.000 58.73673 1395 ILE E CA 1
ATOM 8755 C C . ILE E 5 385 ? 3.06087 -17.38846 68.30256 1.000 54.49727 1395 ILE E C 1
ATOM 8756 O O . ILE E 5 385 ? 4.28666 -17.33534 68.46293 1.000 58.77878 1395 ILE E O 1
ATOM 8761 N N . LEU E 5 386 ? 2.36432 -18.51836 68.40481 1.000 54.27359 1396 LEU E N 1
ATOM 8762 C CA . LEU E 5 386 ? 3.01934 -19.76878 68.76641 1.000 59.64274 1396 LEU E CA 1
ATOM 8763 C C . LEU E 5 386 ? 4.07949 -20.14317 67.73665 1.000 59.45049 1396 LEU E C 1
ATOM 8764 O O . LEU E 5 386 ? 3.92731 -19.90363 66.53615 1.000 61.17513 1396 LEU E O 1
ATOM 8769 N N . GLY E 5 387 ? 5.17067 -20.73342 68.22424 1.000 55.82912 1397 GLY E N 1
ATOM 8770 C CA . GLY E 5 387 ? 6.29496 -21.08738 67.38738 1.000 55.57612 1397 GLY E CA 1
ATOM 8771 C C . GLY E 5 387 ? 7.23037 -19.94857 67.04848 1.000 61.67302 1397 GLY E C 1
ATOM 8772 O O . GLY E 5 387 ? 8.29065 -20.19601 66.45936 1.000 67.31108 1397 GLY E O 1
ATOM 8773 N N . THR E 5 388 ? 6.88328 -18.71365 67.39682 1.000 54.30791 1398 THR E N 1
ATOM 8774 C CA . THR E 5 388 ? 7.69320 -17.54598 67.08874 1.000 62.90174 1398 THR E CA 1
ATOM 8775 C C . THR E 5 388 ? 8.11078 -16.84380 68.37323 1.000 61.13366 1398 THR E C 1
ATOM 8776 O O . THR E 5 388 ? 7.59509 -17.11555 69.46034 1.000 64.74170 1398 THR E O 1
ATOM 8780 N N . ASP E 5 389 ? 9.06348 -15.92780 68.22670 1.000 65.70519 1399 ASP E N 1
ATOM 8781 C CA . ASP E 5 389 ? 9.44931 -15.00689 69.28467 1.000 75.19153 1399 ASP E CA 1
ATOM 8782 C C . ASP E 5 389 ? 8.71827 -13.67384 69.17996 1.000 66.04560 1399 ASP E C 1
ATOM 8783 O O . ASP E 5 389 ? 9.01965 -12.74886 69.94127 1.000 71.82454 1399 ASP E O 1
ATOM 8788 N N . ASP E 5 390 ? 7.76859 -13.55885 68.25588 1.000 61.18718 1400 ASP E N 1
ATOM 8789 C CA . ASP E 5 390 ? 7.05381 -12.30978 68.04420 1.000 67.79949 1400 ASP E CA 1
ATOM 8790 C C . ASP E 5 390 ? 5.95340 -12.14255 69.08314 1.000 61.93519 1400 ASP E C 1
ATOM 8791 O O . ASP E 5 390 ? 5.21284 -13.08333 69.38338 1.000 62.18724 1400 ASP E O 1
ATOM 8796 N N . ALA E 5 391 ? 5.85031 -10.93367 69.63175 1.000 57.44665 1401 ALA E N 1
ATOM 8797 C CA . ALA E 5 391 ? 4.89158 -10.65232 70.69156 1.000 59.54927 1401 ALA E CA 1
ATOM 8798 C C . ALA E 5 391 ? 4.34514 -9.24427 70.51909 1.000 58.22488 1401 ALA E C 1
ATOM 8799 O O . ALA E 5 391 ? 5.10918 -8.30504 70.27776 1.000 56.54422 1401 ALA E O 1
ATOM 8801 N N . LEU E 5 392 ? 3.02898 -9.10395 70.64592 1.000 55.31228 1402 LEU E N 1
ATOM 8802 C CA . LEU E 5 392 ? 2.35664 -7.81408 70.55807 1.000 54.16308 1402 LEU E CA 1
ATOM 8803 C C . LEU E 5 392 ? 1.82855 -7.44715 71.93833 1.000 53.20413 1402 LEU E C 1
ATOM 8804 O O . LEU E 5 392 ? 1.02288 -8.18514 72.51595 1.000 53.72023 1402 LEU E O 1
ATOM 8809 N N . THR E 5 393 ? 2.27973 -6.31210 72.46044 1.000 53.26782 1403 THR E N 1
ATOM 8810 C CA . THR E 5 393 ? 1.94808 -5.87534 73.80894 1.000 55.30807 1403 THR E CA 1
ATOM 8811 C C . THR E 5 393 ? 0.99382 -4.69065 73.75294 1.000 54.84207 1403 THR E C 1
ATOM 8812 O O . THR E 5 393 ? 1.25919 -3.70640 73.05603 1.000 54.74413 1403 THR E O 1
ATOM 8816 N N . VAL E 5 394 ? -0.11301 -4.78913 74.48040 1.000 52.15627 1404 VAL E N 1
ATOM 8817 C CA . VAL E 5 394 ? -1.02783 -3.67122 74.67495 1.000 52.15677 1404 VAL E CA 1
ATOM 8818 C C . VAL E 5 394 ? -0.71611 -3.07976 76.04253 1.000 49.79610 1404 VAL E C 1
ATOM 8819 O O . VAL E 5 394 ? -0.92508 -3.72859 77.07324 1.000 51.85249 1404 VAL E O 1
ATOM 8823 N N . HIS E 5 395 ? -0.21206 -1.84909 76.05414 1.000 54.13553 1405 HIS E N 1
ATOM 8824 C CA . HIS E 5 395 ? 0.30452 -1.25975 77.28177 1.000 57.15221 1405 HIS E CA 1
ATOM 8825 C C . HIS E 5 395 ? -0.81963 -0.97472 78.27140 1.000 54.56086 1405 HIS E C 1
ATOM 8826 O O . HIS E 5 395 ? -1.84722 -0.39294 77.91063 1.000 58.95321 1405 HIS E O 1
ATOM 8833 N N . ASP E 5 396 ? -0.61473 -1.39006 79.52427 1.000 58.45551 1406 ASP E N 1
ATOM 8834 C CA . ASP E 5 396 ? -1.53457 -1.11135 80.63030 1.000 62.96786 1406 ASP E CA 1
ATOM 8835 C C . ASP E 5 396 ? -2.93493 -1.65849 80.36494 1.000 62.02967 1406 ASP E C 1
ATOM 8836 O O . ASP E 5 396 ? -3.92931 -1.10273 80.83876 1.000 61.59916 1406 ASP E O 1
ATOM 8841 N N . TRP E 5 397 ? -3.01307 -2.76014 79.61301 1.000 56.95405 1407 TRP E N 1
ATOM 8842 C CA . TRP E 5 397 ? -4.29750 -3.36674 79.27586 1.000 52.70257 1407 TRP E CA 1
ATOM 8843 C C . TRP E 5 397 ? -5.11445 -3.70579 80.51552 1.000 59.33514 1407 TRP E C 1
ATOM 8844 O O . TRP E 5 397 ? -6.34550 -3.60022 80.49666 1.000 55.48342 1407 TRP E O 1
ATOM 8855 N N . TYR E 5 398 ? -4.45455 -4.10084 81.60222 1.000 57.16718 1408 TYR E N 1
ATOM 8856 C CA . TYR E 5 398 ? -5.15257 -4.53699 82.80265 1.000 58.90802 1408 TYR E CA 1
ATOM 8857 C C . TYR E 5 398 ? -5.42176 -3.40969 83.78926 1.000 58.20172 1408 TYR E C 1
ATOM 8858 O O . TYR E 5 398 ? -6.12298 -3.63505 84.78122 1.000 55.90647 1408 TYR E O 1
ATOM 8867 N N . ARG E 5 399 ? -4.89170 -2.20949 83.54538 1.000 68.54032 1409 ARG E N 1
ATOM 8868 C CA . ARG E 5 399 ? -5.11657 -1.10383 84.47118 1.000 59.80399 1409 ARG E CA 1
ATOM 8869 C C . ARG E 5 399 ? -6.57189 -0.65084 84.44371 1.000 65.93789 1409 ARG E C 1
ATOM 8870 O O . ARG E 5 399 ? -7.20173 -0.49208 85.49597 1.000 69.27641 1409 ARG E O 1
ATOM 8878 N N . ASP E 5 400 ? -7.12596 -0.44586 83.25089 1.000 68.12985 1410 ASP E N 1
ATOM 8879 C CA . ASP E 5 400 ? -8.51729 -0.03390 83.11736 1.000 68.89001 1410 ASP E CA 1
ATOM 8880 C C . ASP E 5 400 ? -8.96883 -0.27574 81.68407 1.000 68.98230 1410 ASP E C 1
ATOM 8881 O O . ASP E 5 400 ? -8.17823 -0.64835 80.81388 1.000 69.61901 1410 ASP E O 1
ATOM 8886 N N . ALA E 5 401 ? -10.26344 -0.04451 81.45093 1.000 70.92797 1411 ALA E N 1
ATOM 8887 C CA . ALA E 5 401 ? -10.85313 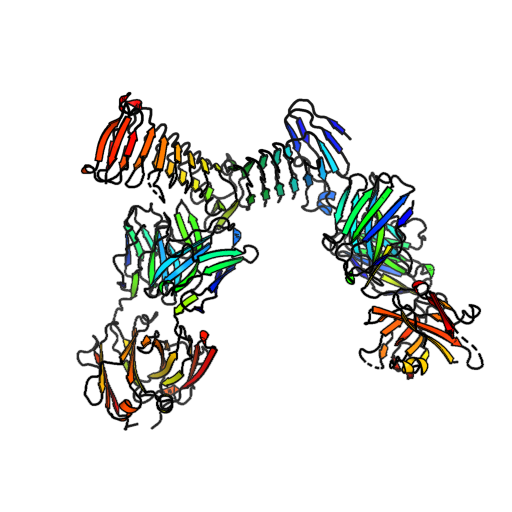-0.33033 80.14758 1.000 63.12287 1411 ALA E CA 1
ATOM 8888 C C . ALA E 5 401 ? -10.35010 0.61911 79.06866 1.000 68.20760 1411 ALA E C 1
ATOM 8889 O O . ALA E 5 401 ? -10.33297 0.25301 77.88811 1.000 63.04073 1411 ALA E O 1
ATOM 8891 N N . ASP E 5 402 ? -9.93906 1.83226 79.44792 1.000 67.83089 1412 ASP E N 1
ATOM 8892 C CA . ASP E 5 402 ? -9.53429 2.82429 78.45541 1.000 57.70358 1412 ASP E CA 1
ATOM 8893 C C . ASP E 5 402 ? -8.34284 2.34506 77.63653 1.000 59.22698 1412 ASP E C 1
ATOM 8894 O O . ASP E 5 402 ? -8.25390 2.62549 76.43545 1.000 68.29765 1412 ASP E O 1
ATOM 8899 N N . HIS E 5 403 ? -7.41696 1.62171 78.26529 1.000 62.11577 1413 HIS E N 1
ATOM 8900 C CA . HIS E 5 403 ? -6.22806 1.14573 77.57038 1.000 65.36514 1413 HIS E CA 1
ATOM 8901 C C . HIS E 5 403 ? -6.46089 -0.14683 76.80056 1.000 57.26543 1413 HIS E C 1
ATOM 8902 O O . HIS E 5 403 ? -5.54485 -0.60629 76.11062 1.000 59.36186 1413 HIS E O 1
ATOM 8909 N N . ARG E 5 404 ? -7.65302 -0.72976 76.88295 1.000 49.53122 1414 ARG E N 1
ATOM 8910 C CA . ARG E 5 404 ? -7.87833 -2.06770 76.35697 1.000 57.73125 1414 ARG E CA 1
ATOM 8911 C C . ARG E 5 404 ? -8.18305 -2.05863 74.86304 1.000 52.18075 1414 ARG E C 1
ATOM 8912 O O . ARG E 5 404 ? -8.77269 -1.11761 74.32346 1.000 56.36030 1414 ARG E O 1
ATOM 8920 N N . VAL E 5 405 ? -7.76582 -3.13499 74.20096 1.000 55.86298 1415 VAL E N 1
ATOM 8921 C CA . VAL E 5 405 ? -8.15792 -3.45888 72.83488 1.000 48.94318 1415 VAL E CA 1
ATOM 8922 C C . VAL E 5 405 ? -8.69727 -4.88114 72.86478 1.000 50.47552 1415 VAL E C 1
ATOM 8923 O O . VAL E 5 405 ? -7.99785 -5.80011 73.30705 1.000 51.65061 1415 VAL E O 1
ATOM 8927 N N . GLU E 5 406 ? -9.93863 -5.06514 72.41348 1.000 53.78082 1416 GLU E N 1
ATOM 8928 C CA . GLU E 5 406 ? -10.64290 -6.32103 72.63072 1.000 47.91428 1416 GLU E CA 1
ATOM 8929 C C . GLU E 5 406 ? -11.10754 -7.01849 71.35849 1.000 56.81444 1416 GLU E C 1
ATOM 8930 O O . GLU E 5 406 ? -11.76062 -8.06392 71.45485 1.000 55.38646 1416 GLU E O 1
ATOM 8936 N N . ILE E 5 407 ? -10.79224 -6.49368 70.17726 1.000 53.15253 1417 ILE E N 1
ATOM 8937 C CA . ILE E 5 407 ? -11.19233 -7.10702 68.91565 1.000 51.06452 1417 ILE E CA 1
ATOM 8938 C C . ILE E 5 407 ? -9.93711 -7.50367 68.15257 1.000 53.17816 1417 ILE E C 1
ATOM 8939 O O . ILE E 5 407 ? -9.04791 -6.67267 67.93482 1.000 51.89632 1417 ILE E O 1
ATOM 8944 N N . ILE E 5 408 ? -9.86669 -8.77081 67.75016 1.000 47.77874 1418 ILE E N 1
ATOM 8945 C CA . ILE E 5 408 ? -8.71669 -9.31430 67.03713 1.000 46.49575 1418 ILE E CA 1
ATOM 8946 C C . ILE E 5 408 ? -9.22185 -10.04721 65.80302 1.000 47.96614 1418 ILE E C 1
ATOM 8947 O O . ILE E 5 408 ? -10.01396 -10.98985 65.91852 1.000 54.85800 1418 ILE E O 1
ATOM 8952 N N . HIS E 5 409 ? -8.77002 -9.61642 64.62899 1.000 51.55462 1419 HIS E N 1
ATOM 8953 C CA . HIS E 5 409 ? -9.04122 -10.31098 63.37727 1.000 50.43228 1419 HIS E CA 1
ATOM 8954 C C . HIS E 5 409 ? -7.84203 -11.19003 63.04987 1.000 53.14619 1419 HIS E C 1
ATOM 8955 O O . HIS E 5 409 ? -6.71320 -10.69598 62.95928 1.000 55.17897 1419 HIS E O 1
ATOM 8962 N N . ALA E 5 410 ? -8.08560 -12.48386 62.87645 1.000 53.25088 1420 ALA E N 1
ATOM 8963 C CA . ALA E 5 410 ? -7.03606 -13.45115 62.60021 1.000 48.52764 1420 ALA E CA 1
ATOM 8964 C C . ALA E 5 410 ? -7.15789 -13.98181 61.17715 1.000 52.93213 1420 ALA E C 1
ATOM 8965 O O . ALA E 5 410 ? -8.21684 -13.90749 60.54651 1.000 60.73921 1420 ALA E O 1
ATOM 8967 N N . ALA E 5 411 ? -6.05040 -14.52062 60.67601 1.000 58.47299 1421 ALA E N 1
ATOM 8968 C CA . ALA E 5 411 ? -6.02489 -15.12689 59.34964 1.000 64.75436 1421 ALA E CA 1
ATOM 8969 C C . ALA E 5 411 ? -6.36782 -16.61210 59.43057 1.000 56.51652 1421 ALA E C 1
ATOM 8970 O O . ALA E 5 411 ? -7.21652 -17.10757 58.68781 1.000 69.40327 1421 ALA E O 1
#

Organism: Bordetella pertussis (strain Tohama I / ATCC BAA-589 / NCTC 13251) (NCBI:txid257313)

InterPro domains:
  IPR001343 RTX calcium-binding nonapeptide repeat [PF00353] (1033-1066)
  IPR001343 RTX calcium-binding nonapeptide repeat [PF00353] (1137-1172)
  IPR001343 RTX calcium-binding nonapeptide repeat [PF00353] (1262-1296)
  IPR001343 RTX calcium-binding nonapeptide repeat [PF00353] (1297-1331)
  IPR001343 RTX calcium-binding nonapeptide repeat [PF00353] (1403-1437)
  IPR001343 RTX calcium-binding nonapeptide repeat [PF00353] (1439-1464)
  IPR001343 RTX calcium-binding nonapeptide repeat [PF00353] (1529-1563)
  IPR003995 RTX toxin determinant A [PR01488] (577-598)
  IPR003995 RTX toxin determinant A [PR01488] (647-665)
  IPR003995 RTX toxin determinant A [PR01488] (703-723)
  IPR003995 RTX toxin determinant A [PR01488] (736-752)
  IPR003995 RTX toxin determinant A [PR01488] (791-812)
  IPR003995 RTX toxin determinant A [PR01488] (841-865)
  IPR003995 RTX toxin determinant A [PR01488] (1289-1310)
  IPR005165 Anthrax toxin, edema factor, central [PF03497] (17-179)
  IPR010566 Haemolysin-type calcium binding-related [PF06594] (1628-1656)
  IPR011049 Serralysin-like metalloprotease, C-terminal [G3DSA:2.150.10.10] (925-1073)
  IPR011049 Serralysin-like metalloprotease, C-terminal [G3DSA:2.150.10.10] (1074-1223)
  IPR011049 Serralysin-like metalloprotease, C-terminal [G3DSA:2.150.10.10] (1286-1337)
  IPR011049 Serralysin-like metalloprotease, C-terminal [G3DSA:2.150.10.10] (1338-1506)

Radius of gyration: 43.36 Å; Cα contacts (8 Å, |Δi|>4): 3384; chains: 5; bounding box: 92×117×100 Å

B-factor: mean 64.77, std 26.37, range [31.51, 248.36]

Sequence (1182 aa):
DIQMIQSTSSLSASLGDRVTISCRASQDISNYLNWYQQKPDGTVKLLIYYTSRLHSGVPSRFSGSGSGTDYSLTISNLEQEDIATYFCQQGNTLPYTFGGGTKLEIKRTADAAPTVSIFPPSSEQLTSGGASVVCFLNNFYPKDINVKWKIDGSERQNGVLNSWTDQDSKDSTYSMSSTLTLTKDEYERHNSYTCEATHKTSTSPIVKSFNRNECVNLVESGGDLVKPGGSLKLSCAASGFTFSSYGMSWVRQTPDKRLEWVATISSGGTYTYYPDSVKGRFTISRDNAKNTLYLQMSSLKSEDTAMYYCAREIMRGGGYYFDYWSQGTTLTVSSRSTKGPSVFPLAPSSKSTSGGTAALGCLVKDYFPEPVTVSWNSGALTSGVHTFPAVLQSSGLYSLSSVVTVPSSSLGTQTYICNVNHKPSNTKVDKKVEPKSCIVMTQSPAILSASLGERVTMTCTASSSVSSSYLHWYQQKPGSSPKLWIYSTSNLASGVPARFSGSGSGTSYSLTISSMEAEDAATYYCHQYHRSPPTFGAGTKLEIKRTVAAPSVFIFPPSDEQLKSGTASVVCLLNNFYPREAKVQWSGNSQESVTEQDSKDSTYSLSSTCEVTHQGLSSPVTKVQLQQSGAELVRPGTSVKVSCKASGYAFTNYLIEWVKQRPGQGLEWIGVINPGIGNTNYNEKFKGKATLTADKSSSTVYMQLSSLTSDDSAVYFCARGLNYGSSQHWYFDVWGAGTSVTVSSRSTKGPSVFTAALGCLVKDYFPEPVTVSWNSGALTSGVHTFPAVLQSSGLYSLSSVVTVPSSSCNVNHKPSNTKVDKNTVIGGAGDDVFLQDLGVWSNQLDGGAGVDTVKYNVHQPSEERLERMGDTGIHADLQKGTVEKWPALNLFSVDHVKNIENLHGSRLNDRIAGDDQDNELWGHDGNDTIRGRGGDDILRGGLGLDTLYGEDGNDIFLQDDETVSDDIDGGAGLDTVDYSAMIHPGRIVAPHEYGFGIEADLSREWVRKASALGVDYYDNVRNVENVIGTSMKDVLIGDAQANTLMGQGGDDTVRGGDGDDLLFGGDGNDMLYGDAGNDTLYGGLGDDTLEGGAGNDAREHDVLRGGDGVDTYLFGVGYGHDTIYESGGGHDTIRINAGADQLWFARQGNDLEIRILGTDDALTVHDWYRDADHRVEIIHAA

CATH classification: 2.60.40.10 (+1 more: 2.60.40.10)